Protein AF-A0A535G0C3-F1 (afdb_monomer_lite)

pLDDT: mean 87.8, std 16.43, range [25.47, 98.94]

Foldseek 3Di:
DDPPLDDVVQQCPQPPRNPFDKDWDWDDDDPFWGWIWIDTPNFIKIKTFGDPCNVLQVFDLVQLVVLQCLLVVLVAAFAWRDQDPPRSITMGGDQPFAQQDPVNCLDLVSLVQVVVSLVSQQPRDATPAAADVLVSLVSNVVSCVVVVHDDDPCVVVVNVVSVVVVVVDDDDFWGWAQLAPDSRQWGCSVPGTHGDDSRRIHGYDSLNSLQRHDDPDDDPDPPVSNVSSVVSVVSVPVPDDDDDDDDCVVVVVPPPPPVPDDQAAQEEEEAQFLQSLLLLLQLLVVPGQRAEYEAQADRNFAQLQQFPFWADQQDPDDVSSVLLVLLLVCLVCLCVLQVFNQADFLLWEKEWDLDPLVVVVVVVSCVVCPVVPQDKDKAALVVVCVLAVLFDSHSTGTIIIGSSTAGGRSRSSSVSSNSSSVVSNYHYHHSWAFDAWDADPQFTAWTQTPRGIYGYQAYEQPHACCSQVHQVSVVDGFLKWWWWFKKFFWAFPDDDDPSRGKYDHLVLQKTWDDDPRHIIIGGQALFIDTDQLVHDDPPSTNDFDDDDCVRCVSSLVSVCNTRVSRVRIDTPDMTTHIGIAWLALAWEWADDLGRNYIYTYRNNSNCSSSSNSSSNQRSCCNPVVHGPDPCVVRYSLLADPVSSDNQQSVQSRSQCSSCVSPDDAPPDADDTPPQAAEDPCRVVCVVQQFDFHDGNNYTFRPFHPNQADPDPPPQDDDRSNPPDTSRVVSQVVCQAAAKHKGWPLLWWKKKKFAPCRLVLCCVQWPDRPPDDAQDKDWTFGADPVRHTQFTWIWHRNDPGMIMITGGNSCNSSVLSVSVSSDDPPPRMDMDTCSSVDIDMDMHYPHVCVVCVVVDPDDPDPPD

Structure (mmCIF, N/CA/C/O backbone):
data_AF-A0A535G0C3-F1
#
_entry.id   AF-A0A535G0C3-F1
#
loop_
_atom_site.group_PDB
_atom_site.id
_atom_site.type_symbol
_atom_site.label_atom_id
_atom_site.label_alt_id
_atom_site.label_comp_id
_atom_site.label_asym_id
_atom_site.label_entity_id
_atom_site.label_seq_id
_atom_site.pdbx_PDB_ins_code
_atom_site.Cartn_x
_atom_site.Cartn_y
_atom_site.Cartn_z
_atom_site.occupancy
_atom_site.B_iso_or_equiv
_atom_site.auth_seq_id
_atom_site.auth_comp_id
_atom_site.auth_asym_id
_atom_site.auth_atom_id
_atom_site.pdbx_PDB_model_num
ATOM 1 N N . MET A 1 1 ? 34.537 8.106 -53.128 1.00 31.31 1 MET A N 1
ATOM 2 C CA . MET A 1 1 ? 33.995 7.736 -54.451 1.00 31.31 1 MET A CA 1
ATOM 3 C C . MET A 1 1 ? 32.826 8.680 -54.725 1.00 31.31 1 MET A C 1
ATOM 5 O O . MET A 1 1 ? 31.847 8.607 -53.996 1.00 31.31 1 MET A O 1
ATOM 9 N N . LYS A 1 2 ? 32.976 9.665 -55.626 1.00 33.00 2 LYS A N 1
ATOM 10 C CA . LYS A 1 2 ? 31.872 10.564 -56.015 1.00 33.00 2 LYS A CA 1
ATOM 11 C C . LYS A 1 2 ? 30.849 9.711 -56.765 1.00 33.00 2 LYS A C 1
ATOM 13 O O . LYS A 1 2 ? 31.179 9.197 -57.825 1.00 33.00 2 LYS A O 1
ATOM 18 N N . ALA A 1 3 ? 29.682 9.484 -56.175 1.00 37.72 3 ALA A N 1
ATOM 19 C CA . ALA A 1 3 ? 28.589 8.818 -56.864 1.00 37.72 3 ALA A CA 1
ATOM 20 C C . ALA A 1 3 ? 27.974 9.816 -57.853 1.00 37.72 3 ALA A C 1
ATOM 22 O O . ALA A 1 3 ? 27.516 10.879 -57.430 1.00 37.72 3 ALA A O 1
ATOM 23 N N . ASP A 1 4 ? 27.985 9.480 -59.143 1.00 52.12 4 ASP A N 1
ATOM 24 C CA . ASP A 1 4 ? 27.130 10.105 -60.154 1.00 52.12 4 ASP A CA 1
ATOM 25 C C . ASP A 1 4 ? 25.674 9.884 -59.732 1.00 52.12 4 ASP A C 1
ATOM 27 O O . ASP A 1 4 ? 25.079 8.823 -59.921 1.00 52.12 4 ASP A O 1
ATOM 31 N N . LEU A 1 5 ? 25.136 10.868 -59.016 1.00 56.25 5 LEU A N 1
ATOM 32 C CA . LEU A 1 5 ? 23.878 10.752 -58.286 1.00 56.25 5 LEU A CA 1
ATOM 33 C C . LEU A 1 5 ? 22.657 11.110 -59.133 1.00 56.25 5 LEU A C 1
ATOM 35 O O . LEU A 1 5 ? 21.545 10.984 -58.632 1.00 56.25 5 LEU A O 1
ATOM 39 N N . LEU A 1 6 ? 22.815 11.502 -60.394 1.00 65.62 6 LEU A N 1
ATOM 40 C CA . LEU A 1 6 ? 21.703 11.848 -61.272 1.00 65.62 6 LEU A CA 1
ATOM 41 C C . LEU A 1 6 ? 22.114 11.638 -62.730 1.00 65.62 6 LEU A C 1
ATOM 43 O O . LEU A 1 6 ? 23.136 12.174 -63.149 1.00 65.62 6 LEU A O 1
ATOM 47 N N . ASP A 1 7 ? 21.332 10.873 -63.490 1.00 66.62 7 ASP A N 1
ATOM 48 C CA . ASP A 1 7 ? 21.550 10.733 -64.931 1.00 66.62 7 ASP A CA 1
ATOM 49 C C . ASP A 1 7 ? 21.271 12.084 -65.608 1.00 66.62 7 ASP A C 1
ATOM 51 O O . ASP A 1 7 ? 20.138 12.581 -65.601 1.00 66.62 7 ASP A O 1
ATOM 55 N N . THR A 1 8 ? 22.310 12.714 -66.164 1.00 67.25 8 THR A N 1
ATOM 56 C CA . THR A 1 8 ? 22.202 14.022 -66.825 1.00 67.25 8 THR A CA 1
ATOM 57 C C . THR A 1 8 ? 21.242 13.990 -68.017 1.00 67.25 8 THR A C 1
ATOM 59 O O . THR A 1 8 ? 20.641 15.020 -68.327 1.00 67.25 8 THR A O 1
ATOM 62 N N . ALA A 1 9 ? 20.997 12.812 -68.610 1.00 74.44 9 ALA A N 1
ATOM 63 C CA . ALA A 1 9 ? 20.052 12.633 -69.711 1.00 74.44 9 ALA A CA 1
ATOM 64 C C . ALA A 1 9 ? 18.586 12.920 -69.323 1.00 74.44 9 ALA A C 1
ATOM 66 O O . ALA A 1 9 ? 17.795 13.352 -70.167 1.00 74.44 9 ALA A O 1
ATOM 67 N N . VAL A 1 10 ? 18.204 12.735 -68.051 1.00 82.00 10 VAL A N 1
ATOM 68 C CA . VAL A 1 10 ? 16.851 13.078 -67.564 1.00 82.00 10 VAL A CA 1
ATOM 69 C C . VAL A 1 10 ? 16.687 14.595 -67.476 1.00 82.00 10 VAL A C 1
ATOM 71 O O . VAL A 1 10 ? 15.662 15.138 -67.884 1.00 82.00 10 VAL A O 1
ATOM 74 N N . LEU A 1 11 ? 17.719 15.295 -66.995 1.00 85.69 11 LEU A N 1
ATOM 75 C CA . LEU A 1 11 ? 17.700 16.752 -66.858 1.00 85.69 11 LEU A CA 1
ATOM 76 C C . LEU A 1 11 ? 17.733 17.484 -68.203 1.00 85.69 11 LEU A C 1
ATOM 78 O O . LEU A 1 11 ? 17.170 18.571 -68.312 1.00 85.69 11 LEU A O 1
ATOM 82 N N . ASP A 1 12 ? 18.387 16.918 -69.219 1.00 85.75 12 ASP A N 1
ATOM 83 C CA . ASP A 1 12 ? 18.448 17.502 -70.567 1.00 85.75 12 ASP A CA 1
ATOM 84 C C . ASP A 1 12 ? 17.105 17.439 -71.310 1.00 85.75 12 ASP A C 1
ATOM 86 O O . ASP A 1 12 ? 16.869 18.227 -72.225 1.00 85.75 12 ASP A O 1
ATOM 90 N N . ARG A 1 13 ? 16.198 16.545 -70.893 1.00 87.94 13 ARG A N 1
ATOM 91 C CA . ARG A 1 13 ? 14.840 16.429 -71.450 1.00 87.94 13 ARG A CA 1
ATOM 92 C C . ARG A 1 13 ? 13.830 17.377 -70.807 1.00 87.94 13 ARG A C 1
ATOM 94 O O . ARG A 1 13 ? 12.709 17.484 -71.301 1.00 87.94 13 ARG A O 1
ATOM 101 N N . VAL A 1 14 ? 14.210 18.090 -69.745 1.00 87.94 14 VAL A N 1
ATOM 102 C CA . VAL A 1 14 ? 13.365 19.141 -69.172 1.00 87.94 14 VAL A CA 1
ATOM 103 C C . VAL A 1 14 ? 13.334 20.332 -70.141 1.00 87.94 14 VAL A C 1
ATOM 105 O O . VAL A 1 14 ? 14.399 20.842 -70.509 1.00 87.94 14 VAL A O 1
ATOM 108 N N . PRO A 1 15 ? 12.145 20.799 -70.574 1.00 85.44 15 PRO A N 1
ATOM 109 C CA . PRO A 1 15 ? 12.038 21.886 -71.541 1.00 85.44 15 PRO A CA 1
ATOM 110 C C . PRO A 1 15 ? 12.833 23.127 -71.113 1.00 85.44 15 PRO A C 1
ATOM 112 O O . PRO A 1 15 ? 12.635 23.672 -70.030 1.00 85.44 15 PRO A O 1
ATOM 115 N N . GLY A 1 16 ? 13.747 23.574 -71.978 1.00 83.50 16 GLY A N 1
ATOM 116 C CA . GLY A 1 16 ? 14.564 24.771 -71.760 1.00 83.50 16 GLY A CA 1
ATOM 117 C C . GLY A 1 16 ? 15.815 24.585 -70.891 1.00 83.50 16 GLY A C 1
ATOM 118 O O . GLY A 1 16 ? 16.546 25.556 -70.714 1.00 83.50 16 GLY A O 1
ATOM 119 N N . TRP A 1 17 ? 16.098 23.384 -70.369 1.00 88.44 17 TRP A N 1
ATOM 120 C CA . TRP A 1 17 ? 17.270 23.134 -69.505 1.00 88.44 17 TRP A CA 1
ATOM 121 C C . TRP A 1 17 ? 18.491 22.579 -70.246 1.00 88.44 17 TRP A C 1
ATOM 123 O O . TRP A 1 17 ? 19.600 22.619 -69.708 1.00 88.44 17 TRP A O 1
ATOM 133 N N . ALA A 1 18 ? 18.309 22.078 -71.471 1.00 84.00 18 ALA A N 1
ATOM 134 C CA . ALA A 1 18 ? 19.396 21.554 -72.291 1.00 84.00 18 ALA A CA 1
ATOM 135 C C . ALA A 1 18 ? 20.486 22.620 -72.515 1.00 84.00 18 ALA A C 1
ATOM 137 O O . ALA A 1 18 ? 20.208 23.726 -72.978 1.00 84.00 18 ALA A O 1
ATOM 138 N N . GLY A 1 19 ? 21.734 22.287 -72.173 1.00 77.31 19 GLY A N 1
ATOM 139 C CA . GLY A 1 19 ? 22.887 23.181 -72.334 1.00 77.31 19 GLY A CA 1
ATOM 140 C C . GLY A 1 19 ? 23.028 24.293 -71.282 1.00 77.31 19 GLY A C 1
ATOM 141 O O . GLY A 1 19 ? 23.970 25.077 -71.374 1.00 77.31 19 GLY A O 1
ATOM 142 N N . GLN A 1 20 ? 22.149 24.367 -70.276 1.00 82.75 20 GLN A N 1
ATOM 143 C CA . GLN A 1 20 ? 22.290 25.326 -69.174 1.00 82.75 20 GLN A CA 1
ATOM 144 C C . GLN A 1 20 ? 23.209 24.802 -68.058 1.00 82.75 20 GLN A C 1
ATOM 146 O O . GLN A 1 20 ? 23.291 23.596 -67.806 1.00 82.75 20 GLN A O 1
ATOM 151 N N . VAL A 1 21 ? 23.880 25.719 -67.349 1.00 80.31 21 VAL A N 1
ATOM 152 C CA . VAL A 1 21 ? 24.614 25.395 -66.114 1.00 80.31 21 VAL A CA 1
ATOM 153 C C . VAL A 1 21 ? 23.600 25.109 -65.007 1.00 80.31 21 VAL A C 1
ATOM 155 O O . VAL A 1 21 ? 22.704 25.914 -64.758 1.00 80.31 21 VAL A O 1
ATOM 158 N N . ARG A 1 22 ? 23.735 23.950 -64.354 1.00 86.31 22 ARG A N 1
ATOM 159 C CA . ARG A 1 22 ? 22.788 23.444 -63.351 1.00 86.31 22 ARG A CA 1
ATOM 160 C C . ARG A 1 22 ? 23.544 23.023 -62.098 1.00 86.31 22 ARG A C 1
ATOM 162 O O . ARG A 1 22 ? 24.506 22.263 -62.198 1.00 86.31 22 ARG A O 1
ATOM 169 N N . GLN A 1 23 ? 23.093 23.474 -60.932 1.00 88.31 23 GLN A N 1
ATOM 170 C CA . GLN A 1 23 ? 23.575 22.972 -59.642 1.00 88.31 23 GLN A CA 1
ATOM 171 C C . GLN A 1 23 ? 22.567 21.960 -59.100 1.00 88.31 23 GLN A C 1
ATOM 173 O O . GLN A 1 23 ? 21.382 22.268 -59.002 1.00 88.31 23 GLN A O 1
ATOM 178 N N . VAL A 1 24 ? 23.034 20.754 -58.778 1.00 88.81 24 VAL A N 1
ATOM 179 C CA . VAL A 1 24 ? 22.196 19.638 -58.319 1.00 88.81 24 VAL A CA 1
ATOM 180 C C . VAL A 1 24 ? 22.603 19.254 -56.903 1.00 88.81 24 VAL A C 1
ATOM 182 O O . VAL A 1 24 ? 23.765 18.935 -56.654 1.00 88.81 24 VAL A O 1
ATOM 185 N N . GLU A 1 25 ? 21.637 19.236 -55.991 1.00 89.25 25 GLU A N 1
ATOM 186 C CA . GLU A 1 25 ? 21.816 18.847 -54.593 1.00 89.25 25 GLU A CA 1
ATOM 187 C C . GLU A 1 25 ? 20.796 17.757 -54.228 1.00 89.25 25 GLU A C 1
ATOM 189 O O . GLU A 1 25 ? 19.609 17.913 -54.523 1.00 89.25 25 GLU A O 1
ATOM 194 N N . PRO A 1 26 ? 21.203 16.642 -53.600 1.00 85.69 26 PRO A N 1
ATOM 195 C CA . PRO A 1 26 ? 20.248 15.647 -53.125 1.00 85.69 26 PRO A CA 1
ATOM 196 C C . PRO A 1 26 ? 19.381 16.223 -51.995 1.00 85.69 26 PRO A C 1
ATOM 198 O O . PRO A 1 26 ? 19.886 16.875 -51.082 1.00 85.69 26 PRO A O 1
ATOM 201 N N . LEU A 1 27 ? 18.078 15.944 -52.038 1.00 83.31 27 LEU A N 1
ATOM 202 C CA . LEU A 1 27 ? 17.138 16.224 -50.953 1.00 83.31 27 LEU A CA 1
ATOM 203 C C . LEU A 1 27 ? 16.851 14.925 -50.189 1.00 83.31 27 LEU A C 1
ATOM 205 O O . LEU A 1 27 ? 16.503 13.907 -50.787 1.00 83.31 27 LEU A O 1
ATOM 209 N N . GLY A 1 28 ? 17.012 14.955 -48.864 1.00 69.56 28 GLY A N 1
ATOM 210 C CA . GLY A 1 28 ? 16.677 13.822 -47.995 1.00 69.56 28 GLY A CA 1
ATOM 211 C C . GLY A 1 28 ? 15.163 13.604 -47.858 1.00 69.56 28 GLY A C 1
ATOM 212 O O . GLY A 1 28 ? 14.375 14.483 -48.194 1.00 69.56 28 GLY A O 1
ATOM 213 N N . GLY A 1 29 ? 14.759 12.443 -47.327 1.00 62.22 29 GLY A N 1
ATOM 214 C CA . GLY A 1 29 ? 13.376 12.202 -46.879 1.00 62.22 29 GLY A CA 1
ATOM 215 C C . GLY A 1 29 ? 12.429 11.478 -47.846 1.00 62.22 29 GLY A C 1
ATOM 216 O O . GLY A 1 29 ? 11.240 11.441 -47.569 1.00 62.22 29 GLY A O 1
ATOM 217 N N . GLY A 1 30 ? 12.910 10.879 -48.943 1.00 61.75 30 GLY A N 1
ATOM 218 C CA . GLY A 1 30 ? 12.083 10.070 -49.856 1.00 61.75 30 GLY A CA 1
ATOM 219 C C . GLY A 1 30 ? 12.338 8.564 -49.718 1.00 61.75 30 GLY A C 1
ATOM 220 O O . GLY A 1 30 ? 13.480 8.128 -49.846 1.00 61.75 30 GLY A O 1
ATOM 221 N N . ILE A 1 31 ? 11.288 7.768 -49.480 1.00 65.50 31 ILE A N 1
ATOM 222 C CA . ILE A 1 31 ? 11.355 6.287 -49.462 1.00 65.50 31 ILE A CA 1
ATOM 223 C C . ILE A 1 31 ? 11.148 5.716 -50.877 1.00 65.50 31 ILE A C 1
ATOM 225 O O . ILE A 1 31 ? 11.743 4.706 -51.250 1.00 65.50 31 ILE A O 1
ATOM 229 N N . THR A 1 32 ? 10.315 6.384 -51.673 1.00 71.50 32 THR A N 1
ATOM 230 C CA . THR A 1 32 ? 9.795 5.934 -52.976 1.00 71.50 32 THR A CA 1
ATOM 231 C C . THR A 1 32 ? 10.425 6.655 -54.169 1.00 71.50 32 THR A C 1
ATOM 233 O O . THR A 1 32 ? 10.327 6.185 -55.306 1.00 71.50 32 THR A O 1
ATOM 236 N N . ASN A 1 33 ? 11.116 7.769 -53.912 1.00 80.94 33 ASN A N 1
ATOM 237 C CA . ASN A 1 33 ? 11.751 8.620 -54.911 1.00 80.94 33 ASN A CA 1
ATOM 238 C C . ASN A 1 33 ? 13.144 9.063 -54.461 1.00 80.94 33 ASN A C 1
ATOM 240 O O . ASN A 1 33 ? 13.395 9.308 -53.280 1.00 80.94 33 ASN A O 1
ATOM 244 N N . ARG A 1 34 ? 14.032 9.250 -55.437 1.00 86.56 34 ARG A N 1
ATOM 245 C CA . ARG A 1 34 ? 15.260 10.029 -55.280 1.00 86.56 34 ARG A CA 1
ATOM 246 C C . ARG A 1 34 ? 14.941 11.475 -55.639 1.00 86.56 34 ARG A C 1
ATOM 248 O O . ARG A 1 34 ? 14.629 11.775 -56.791 1.00 86.56 34 ARG A O 1
ATOM 255 N N . ASN A 1 35 ? 15.011 12.347 -54.642 1.00 88.81 35 ASN A N 1
ATOM 256 C CA . ASN A 1 35 ? 14.635 13.748 -54.771 1.00 88.81 35 ASN A CA 1
ATOM 257 C C . ASN A 1 35 ? 15.887 14.621 -54.898 1.00 88.81 35 ASN A C 1
ATOM 259 O O . ASN A 1 35 ? 16.848 14.460 -54.145 1.00 88.81 35 ASN A O 1
ATOM 263 N N . PHE A 1 36 ? 15.863 15.572 -55.827 1.00 90.19 36 PHE A N 1
ATOM 264 C CA . PHE A 1 36 ? 16.967 16.496 -56.073 1.00 90.19 36 PHE A CA 1
ATOM 265 C C . PHE A 1 36 ? 16.456 17.926 -56.128 1.00 90.19 36 PHE A C 1
ATOM 267 O O . PHE A 1 36 ? 15.466 18.217 -56.796 1.00 90.19 36 PHE A O 1
ATOM 274 N N . ARG A 1 37 ? 17.166 18.831 -55.465 1.00 91.81 37 ARG A N 1
ATOM 275 C CA . ARG A 1 37 ? 17.048 20.267 -55.673 1.00 91.81 37 ARG A CA 1
ATOM 276 C C . ARG A 1 37 ? 17.938 20.636 -56.852 1.00 91.81 37 ARG A C 1
ATOM 278 O O . ARG A 1 37 ? 19.134 20.353 -56.829 1.00 91.81 37 ARG A O 1
ATOM 285 N N . VAL A 1 38 ? 17.358 21.250 -57.875 1.00 92.19 38 VAL A N 1
ATOM 286 C CA . VAL A 1 38 ? 18.080 21.663 -59.081 1.00 92.19 38 VAL A CA 1
ATOM 287 C C . VAL A 1 38 ? 17.919 23.163 -59.272 1.00 92.19 38 VAL A C 1
ATOM 289 O O . VAL A 1 38 ? 16.801 23.658 -59.402 1.00 92.19 38 VAL A O 1
ATOM 292 N N . THR A 1 39 ? 19.036 23.882 -59.288 1.00 91.38 39 THR A N 1
ATOM 293 C CA . THR A 1 39 ? 19.078 25.323 -59.554 1.00 91.38 39 THR A CA 1
ATOM 294 C C . THR A 1 39 ? 19.494 25.553 -61.001 1.00 91.38 39 THR A C 1
ATOM 296 O O . THR A 1 39 ? 20.537 25.050 -61.431 1.00 91.38 39 THR A O 1
ATOM 299 N N . VAL A 1 40 ? 18.677 26.304 -61.743 1.00 90.12 40 VAL A N 1
ATOM 300 C CA . VAL A 1 40 ? 18.895 26.659 -63.152 1.00 90.12 40 VAL A CA 1
ATOM 301 C C . VAL A 1 40 ? 18.701 28.169 -63.299 1.00 90.12 40 VAL A C 1
ATOM 303 O O . VAL A 1 40 ? 17.587 28.674 -63.134 1.00 90.12 40 VAL A O 1
ATOM 306 N N . GLY A 1 41 ? 19.792 28.900 -63.551 1.00 87.94 41 GLY A N 1
ATOM 307 C CA . GLY A 1 41 ? 19.804 30.362 -63.414 1.00 87.94 41 GLY A CA 1
ATOM 308 C C . GLY A 1 41 ? 19.418 30.787 -61.990 1.00 87.94 41 GLY A C 1
ATOM 309 O O . GLY A 1 41 ? 19.928 30.223 -61.025 1.00 87.94 41 GLY A O 1
ATOM 310 N N . ASP A 1 42 ? 18.470 31.720 -61.865 1.00 86.19 42 ASP A N 1
ATOM 311 C CA . ASP A 1 42 ? 17.945 32.201 -60.573 1.00 86.19 42 ASP A CA 1
ATOM 312 C C . ASP A 1 42 ? 16.733 31.394 -60.057 1.00 86.19 42 ASP A C 1
ATOM 314 O O . ASP A 1 42 ? 16.127 31.736 -59.041 1.00 86.19 42 ASP A O 1
ATOM 318 N N . SER A 1 43 ? 16.330 30.333 -60.765 1.00 91.31 43 SER A N 1
ATOM 319 C CA . SER A 1 43 ? 15.165 29.514 -60.410 1.00 91.31 43 SER A CA 1
ATOM 320 C C . SER A 1 43 ? 15.565 28.182 -59.785 1.00 91.31 43 SER A C 1
ATOM 322 O O . SER A 1 43 ? 16.533 27.542 -60.195 1.00 91.31 43 SER A O 1
ATOM 324 N N . ILE A 1 44 ? 14.775 27.743 -58.805 1.00 94.00 44 ILE A N 1
ATOM 325 C CA . ILE A 1 44 ? 14.998 26.505 -58.056 1.00 94.00 44 ILE A CA 1
ATOM 326 C C . ILE A 1 44 ? 13.835 25.548 -58.310 1.00 94.00 44 ILE A C 1
ATOM 328 O O . ILE A 1 44 ? 12.661 25.929 -58.255 1.00 94.00 44 ILE A O 1
ATOM 332 N N . PHE A 1 45 ? 14.174 24.290 -58.552 1.00 94.62 45 PHE A N 1
ATOM 333 C CA . PHE A 1 45 ? 13.247 23.224 -58.893 1.00 94.62 45 PHE A CA 1
ATOM 334 C C . PHE A 1 45 ? 13.500 21.986 -58.034 1.00 94.62 45 PHE A C 1
ATOM 336 O O . PHE A 1 45 ? 14.582 21.809 -57.471 1.00 94.62 45 PHE A O 1
ATOM 343 N N . VAL A 1 46 ? 12.493 21.123 -57.953 1.00 93.56 46 VAL A N 1
ATOM 344 C CA . VAL A 1 46 ? 12.584 19.789 -57.364 1.00 93.56 46 VAL A CA 1
ATOM 345 C C . VAL A 1 46 ? 12.382 18.771 -58.477 1.00 93.56 46 VAL A C 1
ATOM 347 O O . VAL A 1 46 ? 11.372 18.809 -59.178 1.00 93.56 46 VAL A O 1
ATOM 350 N N . VAL A 1 47 ? 13.347 17.871 -58.639 1.00 91.94 47 VAL A N 1
ATOM 351 C CA . VAL A 1 47 ? 13.289 16.738 -59.566 1.00 91.94 47 VAL A CA 1
ATOM 352 C C . VAL A 1 47 ? 13.117 15.470 -58.739 1.00 91.94 47 VAL A C 1
ATOM 354 O O . VAL A 1 47 ? 13.978 15.145 -57.919 1.00 91.94 47 VAL A O 1
ATOM 357 N N . ARG A 1 48 ? 12.000 14.768 -58.937 1.00 91.31 48 ARG A N 1
ATOM 358 C CA . ARG A 1 48 ? 11.668 13.511 -58.254 1.00 91.31 48 ARG A CA 1
ATOM 359 C C . ARG A 1 48 ? 11.768 12.377 -59.262 1.00 91.31 48 ARG A C 1
ATOM 361 O O . ARG A 1 48 ? 11.037 12.374 -60.250 1.00 91.31 48 ARG A O 1
ATOM 368 N N . ILE A 1 49 ? 12.698 11.452 -59.035 1.00 88.06 49 ILE A N 1
ATOM 369 C CA . ILE A 1 49 ? 12.896 10.278 -59.893 1.00 88.06 49 ILE A CA 1
ATOM 370 C C . ILE A 1 49 ? 12.477 9.025 -59.119 1.00 88.06 49 ILE A C 1
ATOM 372 O O . ILE A 1 49 ? 13.019 8.805 -58.029 1.00 88.06 49 ILE A O 1
ATOM 376 N N . PRO A 1 50 ? 11.576 8.190 -59.663 1.00 83.62 50 PRO A N 1
ATOM 377 C CA . PRO A 1 50 ? 11.163 6.945 -59.025 1.00 83.62 50 PRO A CA 1
ATOM 378 C C . PRO A 1 50 ? 12.355 6.049 -58.661 1.00 83.62 50 PRO A C 1
ATOM 380 O O . PRO A 1 50 ? 13.280 5.854 -59.453 1.00 83.62 50 PRO A O 1
ATOM 383 N N . ALA A 1 51 ? 12.350 5.496 -57.446 1.00 73.38 51 ALA A N 1
ATOM 384 C CA . ALA A 1 51 ? 13.296 4.453 -57.057 1.00 73.38 51 ALA A CA 1
ATOM 385 C C . ALA A 1 51 ? 12.862 3.090 -57.634 1.00 73.38 51 ALA A C 1
ATOM 387 O O . ALA A 1 51 ? 11.670 2.840 -57.803 1.00 73.38 51 ALA A O 1
ATOM 388 N N . SER A 1 52 ? 13.807 2.172 -57.870 1.00 62.53 52 SER A N 1
ATOM 389 C CA . SER A 1 52 ? 13.546 0.836 -58.448 1.00 62.53 52 SER A CA 1
ATOM 390 C C . SER A 1 52 ? 12.623 -0.068 -57.613 1.00 62.53 52 SER A C 1
ATOM 392 O O . SER A 1 52 ? 12.227 -1.135 -58.069 1.00 62.53 52 SER A O 1
ATOM 394 N N . THR A 1 53 ? 12.281 0.337 -56.390 1.00 58.25 53 THR A N 1
ATOM 395 C CA . THR A 1 53 ? 11.372 -0.359 -55.468 1.00 58.25 53 THR A CA 1
ATOM 396 C C . THR A 1 53 ? 9.937 0.185 -55.484 1.00 58.25 53 THR A C 1
ATOM 398 O O . THR A 1 53 ? 9.067 -0.417 -54.857 1.00 58.25 53 THR A O 1
ATOM 401 N N . GLY A 1 54 ? 9.668 1.299 -56.181 1.00 54.84 54 GLY A N 1
ATOM 402 C CA . GLY A 1 54 ? 8.369 1.988 -56.171 1.00 54.84 54 GLY A CA 1
ATOM 403 C C . GLY A 1 54 ? 7.211 1.184 -56.775 1.00 54.84 54 GLY A C 1
ATOM 404 O O . GLY A 1 54 ? 6.086 1.282 -56.289 1.00 54.84 54 GLY A O 1
ATOM 405 N N . ASP A 1 55 ? 7.487 0.322 -57.756 1.00 60.75 55 ASP A N 1
ATOM 406 C CA . ASP A 1 55 ? 6.464 -0.494 -58.433 1.00 60.75 55 ASP A CA 1
ATOM 407 C C . ASP A 1 55 ? 5.775 -1.489 -57.481 1.00 60.75 55 ASP A C 1
ATOM 409 O O . ASP A 1 55 ? 4.604 -1.829 -57.650 1.00 60.75 55 ASP A O 1
ATOM 413 N N . LEU A 1 56 ? 6.474 -1.915 -56.421 1.00 60.66 56 LEU A N 1
ATOM 414 C CA . LEU A 1 56 ? 5.935 -2.813 -55.392 1.00 60.66 56 LEU A C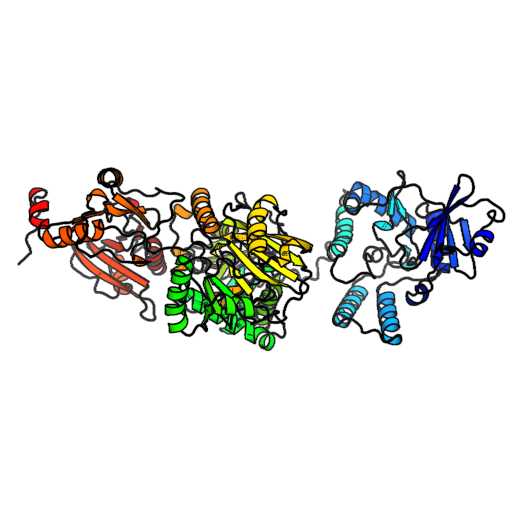A 1
ATOM 415 C C . LEU A 1 56 ? 4.903 -2.129 -54.480 1.00 60.66 56 LEU A C 1
ATOM 417 O O . LEU A 1 56 ? 4.183 -2.815 -53.753 1.00 60.66 56 LEU A O 1
ATOM 421 N N . LEU A 1 57 ? 4.825 -0.794 -54.525 1.00 66.19 57 LEU A N 1
ATOM 422 C CA . LEU A 1 57 ? 3.923 0.033 -53.722 1.00 66.19 57 LEU A CA 1
ATOM 423 C C . LEU A 1 57 ? 2.693 0.513 -54.513 1.00 66.19 57 LEU A C 1
ATOM 425 O O . LEU A 1 57 ? 1.874 1.259 -53.983 1.00 66.19 57 LEU A O 1
ATOM 429 N N . GLY A 1 58 ? 2.523 0.060 -55.762 1.00 69.75 58 GLY A N 1
ATOM 430 C CA . GLY A 1 58 ? 1.323 0.339 -56.558 1.00 69.75 58 GLY A CA 1
ATOM 431 C C . GLY A 1 58 ? 1.126 1.820 -56.896 1.00 69.75 58 GLY A C 1
ATOM 432 O O . GLY A 1 58 ? -0.011 2.261 -57.048 1.00 69.75 58 GLY A O 1
ATOM 433 N N . ILE A 1 59 ? 2.218 2.583 -56.975 1.00 81.50 59 ILE A N 1
ATOM 434 C CA . ILE A 1 59 ? 2.201 4.013 -57.288 1.00 81.50 59 ILE A CA 1
ATOM 435 C C . ILE A 1 59 ? 2.138 4.207 -58.806 1.00 81.50 59 ILE A C 1
ATOM 437 O O . ILE A 1 59 ? 3.023 3.751 -59.530 1.00 81.50 59 ILE A O 1
ATOM 441 N N . ASP A 1 60 ?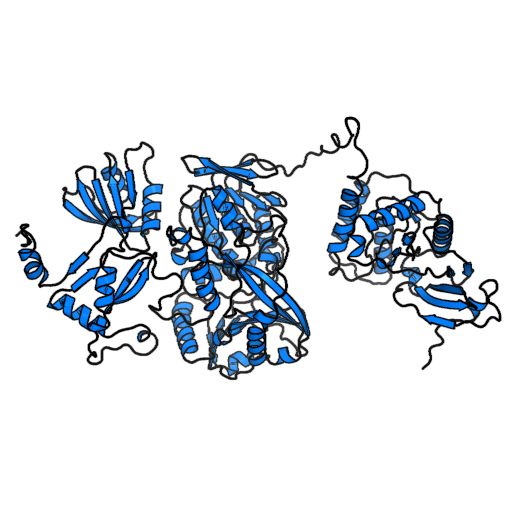 1.127 4.934 -59.284 1.00 86.38 60 ASP A N 1
ATOM 442 C CA . ASP A 1 60 ? 1.006 5.324 -60.690 1.00 86.38 60 ASP A CA 1
ATOM 443 C C . ASP A 1 60 ? 1.533 6.753 -60.896 1.00 86.38 60 ASP A C 1
ATOM 445 O O . ASP A 1 60 ? 0.916 7.744 -60.498 1.00 86.38 60 ASP A O 1
ATOM 449 N N . ARG A 1 61 ? 2.690 6.866 -61.556 1.00 88.38 61 ARG A N 1
ATOM 450 C CA . ARG A 1 61 ? 3.359 8.155 -61.796 1.00 88.38 61 ARG A CA 1
ATOM 451 C C . ARG A 1 61 ? 2.593 9.067 -62.760 1.00 88.38 61 ARG A C 1
ATOM 453 O O . ARG A 1 61 ? 2.780 10.283 -62.713 1.00 88.38 61 ARG A O 1
ATOM 460 N N . ARG A 1 62 ? 1.706 8.526 -63.604 1.00 88.50 62 ARG A N 1
ATOM 461 C CA . ARG A 1 62 ? 0.825 9.343 -64.455 1.00 88.50 62 ARG A CA 1
ATOM 462 C C . ARG A 1 62 ? -0.295 9.973 -63.634 1.00 88.50 62 ARG A C 1
ATOM 464 O O . ARG A 1 62 ? -0.567 11.158 -63.813 1.00 88.50 62 ARG A O 1
ATOM 471 N N . VAL A 1 63 ? -0.863 9.233 -62.682 1.00 90.12 63 VAL A N 1
ATOM 472 C CA . VAL A 1 63 ? -1.859 9.760 -61.731 1.00 90.12 63 VAL A CA 1
ATOM 473 C C . VAL A 1 63 ? -1.233 10.810 -60.814 1.00 90.12 63 VAL A C 1
ATOM 475 O O . VAL A 1 63 ? -1.815 11.874 -60.615 1.00 90.12 63 VAL A O 1
ATOM 478 N N . GLU A 1 64 ? -0.018 10.565 -60.315 1.00 91.94 64 GLU A N 1
ATOM 479 C CA . GLU A 1 64 ? 0.735 11.554 -59.534 1.00 91.94 64 GLU A CA 1
ATOM 480 C C . GLU A 1 64 ? 0.940 12.857 -60.323 1.00 91.94 64 GLU A C 1
ATOM 482 O O . GLU A 1 64 ? 0.770 13.954 -59.781 1.00 91.94 64 GLU A O 1
ATOM 487 N N . HIS A 1 65 ? 1.277 12.756 -61.611 1.00 93.69 65 HIS A N 1
ATOM 488 C CA . HIS A 1 65 ? 1.430 13.907 -62.494 1.00 93.69 65 HIS A CA 1
ATOM 489 C C . HIS A 1 65 ? 0.103 14.658 -62.714 1.00 93.69 65 HIS A C 1
ATOM 491 O O . HIS A 1 65 ? 0.078 15.887 -62.600 1.00 93.69 65 HIS A O 1
ATOM 497 N N . GLU A 1 66 ? -0.999 13.949 -62.980 1.00 93.75 66 GLU A N 1
ATOM 498 C CA . GLU A 1 66 ? -2.344 14.533 -63.106 1.00 93.75 66 GLU A CA 1
ATOM 499 C C . GLU A 1 66 ? -2.755 15.279 -61.827 1.00 93.75 66 GLU A C 1
ATOM 501 O O . GLU A 1 66 ? -3.108 16.462 -61.879 1.00 93.75 66 GLU A O 1
ATOM 506 N N . ALA A 1 67 ? -2.631 14.622 -60.671 1.00 93.81 67 ALA A N 1
ATOM 507 C CA . ALA A 1 67 ? -2.962 15.195 -59.372 1.00 93.81 67 ALA A CA 1
ATOM 508 C C . ALA A 1 67 ? -2.079 16.403 -59.037 1.00 93.81 67 ALA A C 1
ATOM 510 O O . ALA A 1 67 ? -2.589 17.432 -58.597 1.00 93.81 67 ALA A O 1
ATOM 511 N N . SER A 1 68 ? -0.773 16.326 -59.312 1.00 94.44 68 SER A N 1
ATOM 512 C CA . SER A 1 68 ? 0.162 17.438 -59.098 1.00 94.44 68 SER A CA 1
ATOM 513 C C . SER A 1 68 ? -0.189 18.654 -59.960 1.00 94.44 68 SER A C 1
ATOM 515 O O . SER A 1 68 ? -0.109 19.789 -59.488 1.00 94.44 68 SER A O 1
ATOM 517 N N . ARG A 1 69 ? -0.632 18.448 -61.210 1.00 94.69 69 ARG A N 1
ATOM 518 C CA . ARG A 1 69 ? -1.091 19.539 -62.089 1.00 94.69 69 ARG A CA 1
ATOM 519 C C . ARG A 1 69 ? -2.374 20.182 -61.578 1.00 94.69 69 ARG A C 1
ATOM 521 O O . ARG A 1 69 ? -2.455 21.409 -61.538 1.00 94.69 69 ARG A O 1
ATOM 528 N N . LEU A 1 70 ? -3.356 19.379 -61.169 1.00 94.31 70 LEU A N 1
ATOM 529 C CA . LEU A 1 70 ? -4.603 19.893 -60.597 1.00 94.31 70 LEU A CA 1
ATOM 530 C C . LEU A 1 70 ? -4.349 20.625 -59.276 1.00 94.31 70 LEU A C 1
ATOM 532 O O . LEU A 1 70 ? -4.877 21.716 -59.072 1.00 94.31 70 LEU A O 1
ATOM 536 N N . ALA A 1 71 ? -3.457 20.108 -58.431 1.00 93.75 71 ALA A N 1
ATOM 537 C CA . ALA A 1 71 ? -3.025 20.773 -57.210 1.00 93.75 71 ALA A CA 1
ATOM 538 C C . ALA A 1 71 ? -2.330 22.112 -57.489 1.00 93.75 71 ALA A C 1
ATOM 540 O O . ALA A 1 71 ? -2.584 23.090 -56.779 1.00 93.75 71 ALA A O 1
ATOM 541 N N . ALA A 1 72 ? -1.486 22.184 -58.522 1.00 93.38 72 ALA A N 1
ATOM 542 C CA . ALA A 1 72 ? -0.847 23.425 -58.954 1.00 93.38 72 ALA A CA 1
ATOM 543 C C . ALA A 1 72 ? -1.877 24.478 -59.388 1.00 93.38 72 ALA A C 1
ATOM 545 O O . ALA A 1 72 ? -1.831 25.611 -58.908 1.00 93.38 72 ALA A O 1
ATOM 546 N N . ILE A 1 73 ? -2.845 24.086 -60.226 1.00 91.56 73 ILE A N 1
ATOM 547 C CA . ILE A 1 73 ? -3.953 24.947 -60.682 1.00 91.56 73 ILE A CA 1
ATOM 548 C C . ILE A 1 73 ? -4.811 25.396 -59.497 1.00 91.56 73 ILE A C 1
ATOM 550 O O . ILE A 1 73 ? -5.167 26.569 -59.387 1.00 91.56 73 ILE A O 1
ATOM 554 N N . ALA A 1 74 ? -5.086 24.482 -58.565 1.00 90.50 74 ALA A N 1
ATOM 555 C CA . ALA A 1 74 ? -5.808 24.771 -57.336 1.00 90.50 74 ALA A CA 1
ATOM 556 C C . ALA A 1 74 ? -5.040 25.712 -56.408 1.00 90.50 74 ALA A C 1
ATOM 558 O O . ALA A 1 74 ? -5.619 26.156 -55.421 1.00 90.50 74 ALA A O 1
ATOM 559 N N . GLY A 1 75 ? -3.767 26.014 -56.687 1.00 90.50 75 GLY A N 1
ATOM 560 C CA . GLY A 1 75 ? -2.887 26.832 -55.861 1.00 90.50 75 GLY A CA 1
ATOM 561 C C . GLY A 1 75 ? -2.515 26.171 -54.534 1.00 90.50 75 GLY A C 1
ATOM 562 O O . GLY A 1 75 ? -2.218 26.881 -53.575 1.00 90.50 75 GLY A O 1
ATOM 563 N N . VAL A 1 76 ? -2.520 24.838 -54.483 1.00 92.62 76 VAL A N 1
ATOM 564 C CA . VAL A 1 76 ? -2.177 24.036 -53.298 1.00 92.62 76 VAL A CA 1
ATOM 565 C C . VAL A 1 76 ? -0.893 23.231 -53.515 1.00 92.62 76 VAL A C 1
ATOM 567 O O . VAL A 1 76 ? -0.103 23.095 -52.594 1.00 92.62 76 VAL A O 1
ATOM 570 N N . GLY A 1 77 ? -0.641 22.730 -54.723 1.00 93.12 77 GLY A N 1
ATOM 571 C CA . GLY A 1 77 ? 0.577 21.995 -55.079 1.00 93.12 77 GLY A CA 1
ATOM 572 C C . GLY A 1 77 ? 1.618 22.871 -55.782 1.00 93.12 77 GLY A C 1
ATOM 573 O O . GLY A 1 77 ? 1.271 23.943 -56.287 1.00 93.12 77 GLY A O 1
ATOM 574 N N . PRO A 1 78 ? 2.894 22.451 -55.831 1.00 93.69 78 PRO A N 1
ATOM 575 C CA . PRO A 1 78 ? 3.938 23.157 -56.573 1.00 93.69 78 PRO A CA 1
ATOM 576 C C . PRO A 1 78 ? 3.619 23.213 -58.073 1.00 93.69 78 PRO A C 1
ATOM 578 O O . PRO A 1 78 ? 2.986 22.310 -58.610 1.00 93.69 78 PRO A O 1
ATOM 581 N N . GLU A 1 79 ? 4.075 24.260 -58.764 1.00 94.25 79 GLU A N 1
ATOM 582 C CA . GLU A 1 79 ? 3.930 24.349 -60.223 1.00 94.25 79 GLU A CA 1
ATOM 583 C C . GLU A 1 79 ? 4.654 23.175 -60.894 1.00 94.25 79 GLU A C 1
ATOM 585 O O . GLU A 1 79 ? 5.843 22.965 -60.650 1.00 94.25 79 GLU A O 1
ATOM 590 N N . VAL A 1 80 ? 3.952 22.421 -61.738 1.00 95.31 80 VAL A N 1
ATOM 591 C CA . VAL A 1 80 ? 4.538 21.319 -62.508 1.00 95.31 80 VAL A CA 1
ATOM 592 C C . VAL A 1 80 ? 5.196 21.882 -63.765 1.00 95.31 80 VAL A C 1
ATOM 594 O O . VAL A 1 80 ? 4.528 22.491 -64.594 1.00 95.31 80 VAL A O 1
ATOM 597 N N . ILE A 1 81 ? 6.502 21.662 -63.904 1.00 94.44 81 ILE A N 1
ATOM 598 C CA . ILE A 1 81 ? 7.319 22.154 -65.021 1.00 94.44 81 ILE A CA 1
ATOM 599 C C . ILE A 1 81 ? 7.405 21.112 -66.132 1.00 94.44 81 ILE A C 1
ATOM 601 O O . ILE A 1 81 ? 7.288 21.445 -67.309 1.00 94.44 81 ILE A O 1
ATOM 605 N N . ALA A 1 82 ? 7.621 19.849 -65.762 1.00 92.81 82 ALA A N 1
ATOM 606 C CA . ALA A 1 82 ? 7.743 18.754 -66.712 1.00 92.81 82 ALA A CA 1
ATOM 607 C C . ALA A 1 82 ? 7.440 17.401 -66.062 1.00 92.81 82 ALA A C 1
ATOM 609 O O . ALA A 1 82 ? 7.631 17.214 -64.860 1.00 92.81 82 ALA A O 1
ATOM 610 N N . PHE A 1 83 ? 7.034 16.449 -66.896 1.00 93.44 83 PHE A N 1
ATOM 611 C CA . PHE A 1 83 ? 6.969 15.028 -66.575 1.00 93.44 83 PHE A CA 1
ATOM 612 C C . PHE A 1 83 ? 7.684 14.266 -67.694 1.00 93.44 83 PHE A C 1
ATOM 614 O O . PHE A 1 83 ? 7.312 14.406 -68.860 1.00 93.44 83 PHE A O 1
ATOM 621 N N . ILE A 1 84 ? 8.754 13.543 -67.360 1.00 91.00 84 ILE A N 1
ATOM 622 C CA . ILE A 1 84 ? 9.661 12.932 -68.341 1.00 91.00 84 ILE A CA 1
ATOM 623 C C . ILE A 1 84 ? 9.388 11.428 -68.437 1.00 91.00 84 ILE A C 1
ATOM 625 O O . ILE A 1 84 ? 9.616 10.685 -67.481 1.00 91.00 84 ILE A O 1
ATOM 629 N N . GLU A 1 85 ? 8.924 10.979 -69.605 1.00 84.62 85 GLU A N 1
ATOM 630 C CA . GLU A 1 85 ? 8.795 9.555 -69.943 1.00 84.62 85 GLU A CA 1
ATOM 631 C C . GLU A 1 85 ? 10.074 9.038 -70.650 1.00 84.62 85 GLU A C 1
ATOM 633 O O . GLU A 1 85 ? 10.696 9.796 -71.408 1.00 84.62 85 GLU A O 1
ATOM 638 N N . PRO A 1 86 ? 10.480 7.762 -70.456 1.00 78.56 86 PRO A N 1
ATOM 639 C CA . PRO A 1 86 ? 9.797 6.696 -69.705 1.00 78.56 86 PRO A CA 1
ATOM 640 C C . PRO A 1 86 ? 10.105 6.635 -68.195 1.00 78.56 86 PRO A C 1
ATOM 642 O O . PRO A 1 86 ? 9.556 5.782 -67.509 1.00 78.56 86 PRO A O 1
ATOM 645 N N . GLU A 1 87 ? 10.965 7.500 -67.655 1.00 83.69 87 GLU A N 1
ATOM 646 C CA . GLU A 1 87 ? 11.463 7.385 -66.273 1.00 83.69 87 GLU A CA 1
ATOM 647 C C . GLU A 1 87 ? 10.430 7.765 -65.207 1.00 83.69 87 GLU A C 1
ATOM 649 O O . GLU A 1 87 ? 10.670 7.537 -64.025 1.00 83.69 87 GLU A O 1
ATOM 654 N N . GLY A 1 88 ? 9.305 8.368 -65.598 1.00 86.12 88 GLY A N 1
ATOM 655 C CA . GLY A 1 88 ? 8.280 8.840 -64.667 1.00 86.12 88 GLY A CA 1
ATOM 656 C C . GLY A 1 88 ? 8.773 9.978 -63.772 1.00 86.12 88 GLY A C 1
ATOM 657 O O . GLY A 1 88 ? 8.259 10.157 -62.670 1.00 86.12 88 GLY A O 1
ATOM 658 N N . ALA A 1 89 ? 9.793 10.721 -64.216 1.00 90.38 89 ALA A N 1
ATOM 659 C CA . ALA A 1 89 ? 10.404 11.777 -63.421 1.00 90.38 89 ALA A CA 1
ATOM 660 C C . ALA A 1 89 ? 9.526 13.035 -63.425 1.00 90.38 89 ALA A C 1
ATOM 662 O O . ALA A 1 89 ? 9.220 13.584 -64.488 1.00 90.38 89 ALA A O 1
ATOM 663 N N . LEU A 1 90 ? 9.157 13.511 -62.235 1.00 93.62 90 LEU A N 1
ATOM 664 C CA . LEU A 1 90 ? 8.332 14.701 -62.047 1.00 93.62 90 LEU A CA 1
ATOM 665 C C . LEU A 1 90 ? 9.207 15.894 -61.653 1.00 93.62 90 LEU A C 1
ATOM 667 O O . LEU A 1 90 ? 9.964 15.835 -60.680 1.00 93.62 90 LEU A O 1
ATOM 671 N N . VAL A 1 91 ? 9.085 16.990 -62.401 1.00 93.88 91 VAL A N 1
ATOM 672 C CA . VAL A 1 91 ? 9.812 18.239 -62.156 1.00 93.88 91 VAL A CA 1
ATOM 673 C C . VAL A 1 91 ? 8.829 19.319 -61.742 1.00 93.88 91 VAL A C 1
ATOM 675 O O . VAL A 1 91 ? 7.937 19.685 -62.510 1.00 93.88 91 VAL A O 1
ATOM 678 N N . THR A 1 92 ? 9.009 19.865 -60.543 1.00 95.81 92 THR A N 1
ATOM 679 C CA . THR A 1 92 ? 8.156 20.928 -60.005 1.00 95.81 92 THR A CA 1
ATOM 680 C C . THR A 1 92 ? 8.978 22.132 -59.558 1.00 95.81 92 THR A C 1
ATOM 682 O O . THR A 1 92 ? 10.154 22.007 -59.214 1.00 95.81 92 THR A O 1
ATOM 685 N N . ARG A 1 93 ? 8.376 23.321 -59.518 1.00 94.62 93 ARG A N 1
ATOM 686 C CA . ARG A 1 93 ? 9.011 24.495 -58.908 1.00 94.62 93 ARG A CA 1
ATOM 687 C C . ARG A 1 93 ? 9.224 24.253 -57.413 1.00 94.62 93 ARG A C 1
ATOM 689 O O . ARG A 1 93 ? 8.352 23.702 -56.740 1.00 94.62 93 ARG A O 1
ATOM 696 N N . PHE A 1 94 ? 10.379 24.664 -56.896 1.00 93.06 94 PHE A N 1
ATOM 697 C CA . PHE A 1 94 ? 10.658 24.605 -55.466 1.00 93.06 94 PHE A CA 1
ATOM 698 C C . PHE A 1 94 ? 9.753 25.585 -54.713 1.00 93.06 94 PHE A C 1
ATOM 700 O O . PHE A 1 94 ? 9.633 26.749 -55.096 1.00 93.06 94 PHE A O 1
ATOM 707 N N . ILE A 1 95 ? 9.123 25.117 -53.638 1.00 91.62 95 ILE A N 1
ATOM 708 C CA . ILE A 1 95 ? 8.332 25.966 -52.747 1.00 91.62 95 ILE A CA 1
ATOM 709 C C . ILE A 1 95 ? 9.265 26.492 -51.659 1.00 91.62 95 ILE A C 1
ATOM 711 O O . ILE A 1 95 ? 9.796 25.718 -50.865 1.00 91.62 95 ILE A O 1
ATOM 715 N N . ALA A 1 96 ? 9.457 27.809 -51.617 1.00 87.75 96 ALA A N 1
ATOM 716 C CA . ALA A 1 96 ? 10.150 28.461 -50.515 1.00 87.75 96 ALA A CA 1
ATOM 717 C C . ALA A 1 96 ? 9.188 28.587 -49.326 1.00 87.75 96 ALA A C 1
ATOM 719 O O . ALA A 1 96 ? 8.237 29.360 -49.376 1.00 87.75 96 ALA A O 1
ATOM 720 N N . GLY A 1 97 ? 9.421 27.807 -48.276 1.00 87.38 97 GLY A N 1
ATOM 721 C CA . GLY A 1 97 ? 8.585 27.793 -47.081 1.00 87.38 97 GLY A CA 1
ATOM 722 C C . GLY A 1 97 ? 9.170 26.898 -45.996 1.00 87.38 97 GLY A C 1
ATOM 723 O O . GLY A 1 97 ? 10.224 26.287 -46.185 1.00 87.38 97 GLY A O 1
ATOM 724 N N . GLN A 1 98 ? 8.493 26.837 -44.854 1.00 88.25 98 GLN A N 1
ATOM 725 C CA . GLN A 1 98 ? 8.879 25.990 -43.727 1.00 88.25 98 GLN A CA 1
ATOM 726 C C . GLN A 1 98 ? 7.958 24.766 -43.653 1.00 88.25 98 GLN A C 1
ATOM 728 O O . GLN A 1 98 ? 6.739 24.930 -43.746 1.00 88.25 98 GLN A O 1
ATOM 733 N N . PRO A 1 99 ? 8.491 23.544 -43.472 1.00 87.88 99 PRO A N 1
ATOM 734 C CA . PRO A 1 99 ? 7.661 22.383 -43.175 1.00 87.88 99 PRO A CA 1
ATOM 735 C C . PRO A 1 99 ? 6.814 22.622 -41.918 1.00 87.88 99 PRO A C 1
ATOM 737 O O . PRO A 1 99 ? 7.302 23.182 -40.931 1.00 87.88 99 PRO A O 1
ATOM 740 N N . VAL A 1 100 ? 5.555 22.186 -41.925 1.00 85.38 100 VAL A N 1
ATOM 741 C CA . VAL A 1 100 ? 4.686 22.311 -40.748 1.00 85.38 100 VAL A CA 1
ATOM 742 C C . VAL A 1 100 ? 5.147 21.331 -39.667 1.00 85.38 100 VAL A C 1
ATOM 744 O O . VAL A 1 100 ? 5.171 20.113 -39.855 1.00 85.38 100 VAL A O 1
ATOM 747 N N . THR A 1 101 ? 5.514 21.865 -38.502 1.00 82.44 101 THR A N 1
ATOM 748 C CA . THR A 1 101 ? 6.021 21.057 -37.387 1.00 82.44 101 THR A CA 1
ATOM 749 C C . THR A 1 101 ? 4.913 20.261 -36.695 1.00 82.44 101 THR A C 1
ATOM 751 O O . THR A 1 101 ? 3.734 20.623 -36.724 1.00 82.44 101 THR A O 1
ATOM 754 N N . ASP A 1 102 ? 5.312 19.201 -35.988 1.00 73.19 102 ASP A N 1
ATOM 755 C CA . ASP A 1 102 ? 4.415 18.388 -35.158 1.00 73.19 102 ASP A CA 1
ATOM 756 C C . ASP A 1 102 ? 3.662 19.197 -34.101 1.00 73.19 102 ASP A C 1
ATOM 758 O O . ASP A 1 102 ? 2.571 18.792 -33.714 1.00 73.19 102 ASP A O 1
ATOM 762 N N . ALA A 1 103 ? 4.234 20.298 -33.608 1.00 71.81 103 ALA A N 1
ATOM 763 C CA . ALA A 1 103 ? 3.584 21.187 -32.649 1.00 71.81 103 ALA A CA 1
ATOM 764 C C . ALA A 1 103 ? 2.603 22.139 -33.350 1.00 71.81 103 ALA A C 1
ATOM 766 O O . ALA A 1 103 ? 1.456 22.255 -32.918 1.00 71.81 103 ALA A O 1
ATOM 767 N N . ALA A 1 104 ? 3.028 22.741 -34.469 1.00 75.56 104 ALA A N 1
ATOM 768 C CA . ALA A 1 104 ? 2.244 23.726 -35.210 1.00 75.56 104 ALA A CA 1
ATOM 769 C C . ALA A 1 104 ? 0.944 23.138 -35.771 1.00 75.56 104 ALA A C 1
ATOM 771 O O . ALA A 1 104 ? -0.079 23.810 -35.775 1.00 75.56 104 ALA A O 1
ATOM 772 N N . VAL A 1 105 ? 0.932 21.864 -36.182 1.00 75.69 105 VAL A N 1
ATOM 773 C CA . VAL A 1 105 ? -0.298 21.208 -36.663 1.00 75.69 105 VAL A CA 1
ATOM 774 C C . VAL A 1 105 ? -1.382 21.076 -35.576 1.00 75.69 105 VAL A C 1
ATOM 776 O O . VAL A 1 105 ? -2.524 20.795 -35.911 1.00 75.69 105 VAL A O 1
ATOM 779 N N . HIS A 1 106 ? -1.079 21.285 -34.285 1.00 70.31 106 HIS A N 1
ATOM 780 C CA . HIS A 1 106 ? -2.101 21.327 -33.217 1.00 70.31 106 HIS A CA 1
ATOM 781 C C . HIS A 1 106 ? -2.627 22.734 -32.939 1.00 70.31 106 HIS A C 1
ATOM 783 O O . HIS A 1 106 ? -3.568 22.887 -32.159 1.00 70.31 106 HIS A O 1
ATOM 789 N N . GLU A 1 107 ? -2.044 23.763 -33.553 1.00 75.31 107 GLU A N 1
ATOM 790 C CA . GLU A 1 107 ? -2.502 25.136 -33.397 1.00 75.31 107 GLU A CA 1
ATOM 791 C C . GLU A 1 107 ? -3.771 25.361 -34.237 1.00 75.31 107 GLU A C 1
ATOM 793 O O . GLU A 1 107 ? -3.758 25.108 -35.447 1.00 75.31 107 GLU A O 1
ATOM 798 N N . PRO A 1 108 ? -4.870 25.876 -33.651 1.00 74.88 108 PRO A N 1
ATOM 799 C CA . PRO A 1 108 ? -6.127 26.077 -34.376 1.00 74.88 108 PRO A CA 1
ATOM 800 C C . PRO A 1 108 ? -5.972 26.891 -35.669 1.00 74.88 108 PRO A C 1
ATOM 802 O O . PRO A 1 108 ? -6.546 26.540 -36.696 1.00 74.88 108 PRO A O 1
ATOM 805 N N . ALA A 1 109 ? -5.128 27.927 -35.647 1.00 80.50 109 ALA A N 1
ATOM 806 C CA . ALA A 1 109 ? -4.867 28.770 -36.812 1.00 80.50 109 ALA A CA 1
ATOM 807 C C . ALA A 1 109 ? -4.177 28.009 -37.960 1.00 80.50 109 ALA A C 1
ATOM 809 O O . ALA A 1 109 ? -4.493 28.227 -39.130 1.00 80.50 109 ALA A O 1
ATOM 810 N N . MET A 1 110 ? -3.254 27.097 -37.647 1.00 85.44 110 MET A N 1
ATOM 811 C CA . MET A 1 110 ? -2.589 26.261 -38.647 1.00 85.44 110 MET A CA 1
ATOM 812 C C . MET A 1 110 ? -3.560 25.231 -39.234 1.00 85.44 110 MET A C 1
ATOM 814 O O . MET A 1 110 ? -3.604 25.028 -40.448 1.00 85.44 110 MET A O 1
ATOM 818 N N . LEU A 1 111 ? -4.398 24.630 -38.388 1.00 80.56 111 LEU A N 1
ATOM 819 C CA . LEU A 1 111 ? -5.424 23.676 -38.809 1.00 80.56 111 LEU A CA 1
ATOM 820 C C . LEU A 1 111 ? -6.439 24.283 -39.769 1.00 80.56 111 LEU A C 1
ATOM 822 O O . LEU A 1 111 ? -6.793 23.644 -40.760 1.00 80.56 111 LEU A O 1
ATOM 826 N N . ASP A 1 112 ? -6.859 25.522 -39.524 1.00 78.75 112 ASP A N 1
ATOM 827 C CA . ASP A 1 112 ? -7.754 26.234 -40.431 1.00 78.75 112 ASP A CA 1
ATOM 828 C C . ASP A 1 112 ? -7.111 26.444 -41.805 1.00 78.75 112 ASP A C 1
ATOM 830 O O . ASP A 1 112 ? -7.774 26.279 -42.835 1.00 78.75 112 ASP A O 1
ATOM 834 N N . ARG A 1 113 ? -5.810 26.750 -41.847 1.00 87.69 113 ARG A N 1
ATOM 835 C CA . ARG A 1 113 ? -5.068 26.931 -43.103 1.00 87.69 113 ARG A CA 1
ATOM 836 C C . ARG A 1 113 ? -4.888 25.608 -43.856 1.00 87.69 113 ARG A C 1
ATOM 838 O O . ARG A 1 113 ? -5.104 25.577 -45.069 1.00 87.69 113 ARG A O 1
ATOM 845 N N . ILE A 1 114 ? -4.592 24.510 -43.157 1.00 86.31 114 ILE A N 1
ATOM 846 C CA . ILE A 1 114 ? -4.530 23.157 -43.743 1.00 86.31 114 ILE A CA 1
ATOM 847 C C . ILE A 1 114 ? -5.910 22.738 -44.273 1.00 86.31 114 ILE A C 1
ATOM 849 O O . ILE A 1 114 ? -6.030 22.273 -45.406 1.00 86.31 114 ILE A O 1
ATOM 853 N N . ALA A 1 115 ? -6.977 22.957 -43.502 1.00 84.31 115 ALA A N 1
ATOM 854 C CA . ALA A 1 115 ? -8.339 22.633 -43.917 1.00 84.31 115 ALA A CA 1
ATOM 855 C C . ALA A 1 115 ? -8.764 23.419 -45.169 1.00 84.31 115 ALA A C 1
ATOM 857 O O . ALA A 1 115 ? -9.434 22.866 -46.043 1.00 84.31 115 ALA A O 1
ATOM 858 N N . HIS A 1 116 ? -8.352 24.685 -45.296 1.00 85.69 116 HIS A N 1
ATOM 859 C CA . HIS A 1 116 ? -8.576 25.469 -46.513 1.00 85.69 116 HIS A CA 1
ATOM 860 C C . HIS A 1 116 ? -7.847 24.885 -47.728 1.00 85.69 116 HIS A C 1
ATOM 862 O O . HIS A 1 116 ? -8.456 24.770 -48.793 1.00 85.69 116 HIS A O 1
ATOM 868 N N . ALA A 1 117 ? -6.586 24.471 -47.580 1.00 88.25 117 ALA A N 1
ATOM 869 C CA . ALA A 1 117 ? -5.834 23.810 -48.648 1.00 88.25 117 ALA A CA 1
ATOM 870 C C . ALA A 1 117 ? -6.507 22.497 -49.098 1.00 88.25 117 ALA A C 1
ATOM 872 O O . ALA A 1 117 ? -6.700 22.274 -50.294 1.00 88.25 117 ALA A O 1
ATOM 873 N N . LEU A 1 118 ? -6.972 21.677 -48.150 1.00 89.31 118 LEU A N 1
ATOM 874 C CA . LEU A 1 118 ? -7.689 20.432 -48.449 1.00 89.31 118 LEU A CA 1
ATOM 875 C C . LEU A 1 118 ? -9.052 20.674 -49.119 1.00 89.31 118 LEU A C 1
ATOM 877 O O . LEU A 1 118 ? -9.438 19.953 -50.034 1.00 89.31 118 LEU A O 1
ATOM 881 N N . ARG A 1 119 ? -9.793 21.717 -48.728 1.00 86.62 119 ARG A N 1
ATOM 882 C CA . ARG A 1 119 ? -11.053 22.068 -49.412 1.00 86.62 119 ARG A CA 1
ATOM 883 C C . ARG A 1 119 ? -10.826 22.452 -50.870 1.00 86.62 119 ARG A C 1
ATOM 885 O O . ARG A 1 119 ? -11.611 22.040 -51.717 1.00 86.62 119 ARG A O 1
ATOM 892 N N . ARG A 1 120 ? -9.759 23.205 -51.153 1.00 88.81 120 ARG A N 1
ATOM 893 C CA . ARG A 1 120 ? -9.397 23.596 -52.522 1.00 88.81 120 ARG A CA 1
ATOM 894 C C . ARG A 1 120 ? -9.090 22.375 -53.380 1.00 88.81 120 ARG A C 1
ATOM 896 O O . ARG A 1 120 ? -9.569 22.318 -54.507 1.00 88.81 120 ARG A O 1
ATOM 903 N N . ILE A 1 121 ? -8.363 21.384 -52.851 1.00 90.12 121 ILE A N 1
ATOM 904 C CA . ILE A 1 121 ? -8.071 20.177 -53.633 1.00 90.12 121 ILE A CA 1
ATOM 905 C C . ILE A 1 121 ? -9.309 19.301 -53.852 1.00 90.12 121 ILE A C 1
ATOM 907 O O . ILE A 1 121 ? -9.550 18.861 -54.972 1.00 90.12 121 ILE A O 1
ATOM 911 N N . HIS A 1 122 ? -10.179 19.152 -52.851 1.00 89.00 122 HIS A N 1
ATOM 912 C CA . HIS A 1 122 ? -11.429 18.395 -53.005 1.00 89.00 122 HIS A CA 1
ATOM 913 C C . HIS A 1 122 ? -12.393 18.998 -54.051 1.00 89.00 122 HIS A C 1
ATOM 915 O O . HIS A 1 122 ? -13.396 18.375 -54.388 1.00 89.00 122 HIS A O 1
ATOM 921 N N . GLN A 1 123 ? -12.118 20.211 -54.544 1.00 87.81 123 GLN A N 1
ATOM 922 C CA . GLN A 1 123 ? -12.910 20.929 -55.545 1.00 87.81 123 GLN A CA 1
ATOM 923 C C . GLN A 1 123 ? -12.181 21.102 -56.890 1.00 87.81 123 GLN A C 1
ATOM 925 O O . GLN A 1 123 ? -12.736 21.720 -57.795 1.00 87.81 123 GLN A O 1
ATOM 930 N N . CYS A 1 124 ? -10.944 20.611 -57.035 1.00 84.06 124 CYS A N 1
ATOM 931 C CA . CYS A 1 124 ? -10.074 21.014 -58.146 1.00 84.06 124 CYS A CA 1
ATOM 932 C C . CYS A 1 124 ? -10.156 20.157 -59.418 1.00 84.06 124 CYS A C 1
ATOM 934 O O . CYS A 1 124 ? -9.518 20.509 -60.408 1.00 84.06 124 CYS A O 1
ATOM 936 N N . GLY A 1 125 ? -10.951 19.085 -59.422 1.00 84.56 125 GLY A N 1
ATOM 937 C CA . GLY A 1 125 ? -11.180 18.237 -60.594 1.00 84.56 125 GLY A CA 1
ATOM 938 C C . GLY A 1 125 ? -11.093 16.748 -60.278 1.00 84.56 125 GLY A C 1
ATOM 939 O O . GLY A 1 125 ? -11.088 16.350 -59.113 1.00 84.56 125 GLY A O 1
ATOM 940 N N . GLU A 1 126 ? -11.024 15.938 -61.332 1.00 90.31 126 GLU A N 1
ATOM 941 C CA . GLU A 1 126 ? -10.953 14.479 -61.256 1.00 90.31 126 GLU A CA 1
ATOM 942 C C . GLU A 1 126 ? -9.657 13.966 -61.896 1.00 90.31 126 GLU A C 1
ATOM 944 O O . GLU A 1 126 ? -9.152 14.562 -62.849 1.00 90.31 126 GLU A O 1
ATOM 949 N N . VAL A 1 127 ? -9.131 12.856 -61.378 1.00 90.88 127 VAL A N 1
ATOM 950 C CA . VAL A 1 127 ? -7.990 12.125 -61.956 1.00 90.88 127 VAL A CA 1
ATOM 951 C C . VAL A 1 127 ? -8.429 10.737 -62.405 1.00 90.88 127 VAL A C 1
ATOM 953 O O . VAL A 1 127 ? -9.468 10.233 -61.979 1.00 90.88 127 VAL A O 1
ATOM 956 N N . SER A 1 128 ? -7.620 10.106 -63.252 1.00 85.25 128 SER A N 1
ATOM 957 C CA . SER A 1 128 ? -7.950 8.830 -63.898 1.00 85.25 128 SER A CA 1
ATOM 958 C C . SER A 1 128 ? -8.058 7.620 -62.954 1.00 85.25 128 SER A C 1
ATOM 960 O O . SER A 1 128 ? -8.655 6.612 -63.336 1.00 85.25 128 SER A O 1
ATOM 962 N N . ALA A 1 129 ? -7.538 7.705 -61.724 1.00 85.19 129 ALA A N 1
ATOM 963 C CA . ALA A 1 129 ? -7.536 6.599 -60.768 1.00 85.19 129 ALA A CA 1
ATOM 964 C C . ALA A 1 129 ? -8.355 6.870 -59.499 1.00 85.19 129 ALA A C 1
ATOM 966 O O . ALA A 1 129 ? -8.301 7.946 -58.899 1.00 85.19 129 ALA A O 1
ATOM 967 N N . GLY A 1 130 ? -9.074 5.837 -59.053 1.00 85.25 130 GLY A N 1
ATOM 968 C CA . GLY A 1 130 ? -9.702 5.786 -57.736 1.00 85.25 130 GLY A CA 1
ATOM 969 C C . GLY A 1 130 ? -8.721 5.360 -56.646 1.00 85.25 130 GLY A C 1
ATOM 970 O O . GLY A 1 130 ? -7.776 4.617 -56.902 1.00 85.25 130 GLY A O 1
ATOM 971 N N . PHE A 1 131 ? -8.971 5.792 -55.414 1.00 84.50 131 PHE A N 1
ATOM 972 C CA . PHE A 1 131 ? -8.147 5.459 -54.261 1.00 84.50 131 PHE A CA 1
ATOM 973 C C . PHE A 1 131 ? -8.997 4.914 -53.105 1.00 84.50 131 PHE A C 1
ATOM 975 O O . PHE A 1 131 ? -9.929 5.565 -52.633 1.00 84.50 131 PHE A O 1
ATOM 982 N N . SER A 1 132 ? -8.637 3.727 -52.605 1.00 81.25 132 SER A N 1
ATOM 983 C CA . SER A 1 132 ? -9.203 3.141 -51.385 1.00 81.25 132 SER A CA 1
ATOM 984 C C . SER A 1 132 ? -8.079 2.612 -50.495 1.00 81.25 132 SER A C 1
ATOM 986 O O . SER A 1 132 ? -7.359 1.701 -50.914 1.00 81.25 132 SER A O 1
ATOM 988 N N . PRO A 1 133 ? -7.924 3.105 -49.252 1.00 73.25 133 PRO A N 1
ATOM 989 C CA . PRO A 1 133 ? -6.872 2.604 -48.372 1.00 73.25 133 PRO A CA 1
ATOM 990 C C . PRO A 1 133 ? -7.088 1.135 -47.991 1.00 73.25 133 PRO A C 1
ATOM 992 O O . PRO A 1 133 ? -6.110 0.439 -47.737 1.00 73.25 133 PRO A O 1
ATOM 995 N N . PHE A 1 134 ? -8.334 0.645 -47.999 1.00 78.44 134 PHE A N 1
ATOM 996 C CA . PHE A 1 134 ? -8.647 -0.763 -47.744 1.00 78.44 134 PHE A CA 1
ATOM 997 C C . PHE A 1 134 ? -8.076 -1.654 -48.847 1.00 78.44 134 PHE A C 1
ATOM 999 O O . PHE A 1 134 ? -7.347 -2.604 -48.567 1.00 78.44 134 PHE A O 1
ATOM 1006 N N . ARG A 1 135 ? -8.312 -1.276 -50.109 1.00 81.06 135 ARG A N 1
ATOM 1007 C CA . ARG A 1 135 ? -7.791 -2.005 -51.271 1.00 81.06 135 ARG A CA 1
ATOM 1008 C C . ARG A 1 135 ? -6.268 -1.915 -51.368 1.00 81.06 135 ARG A C 1
ATOM 1010 O O . ARG A 1 135 ? -5.639 -2.897 -51.748 1.00 81.06 135 ARG A O 1
ATOM 1017 N N . VAL A 1 136 ? -5.656 -0.794 -50.968 1.00 74.81 136 VAL A N 1
ATOM 1018 C CA . VAL A 1 136 ? -4.185 -0.679 -50.948 1.00 74.81 136 VAL A CA 1
ATOM 1019 C C . VAL A 1 136 ? -3.554 -1.602 -49.900 1.00 74.81 136 VAL A C 1
ATOM 1021 O O . VAL A 1 136 ? -2.563 -2.266 -50.192 1.00 74.81 136 VAL A O 1
ATOM 1024 N N . VAL A 1 137 ? -4.131 -1.705 -48.699 1.00 70.94 137 VAL A N 1
ATOM 1025 C CA . VAL A 1 137 ? -3.627 -2.628 -47.663 1.00 70.94 137 VAL A CA 1
ATOM 1026 C C . VAL A 1 137 ? -3.774 -4.091 -48.097 1.00 70.94 137 VAL A C 1
ATOM 1028 O O . VAL A 1 137 ? -2.858 -4.886 -47.882 1.00 70.94 137 VAL A O 1
ATOM 1031 N N . GLU A 1 138 ? -4.882 -4.444 -48.753 1.00 75.69 138 GLU A N 1
ATOM 1032 C CA . GLU A 1 138 ? -5.072 -5.771 -49.354 1.00 75.69 138 GLU A CA 1
ATOM 1033 C C . GLU A 1 138 ? -4.034 -6.052 -50.450 1.00 75.69 138 GLU A C 1
ATOM 1035 O O . GLU A 1 138 ? -3.424 -7.123 -50.465 1.00 75.69 138 GLU A O 1
ATOM 1040 N N . ALA A 1 139 ? -3.773 -5.077 -51.326 1.00 73.19 139 ALA A N 1
ATOM 1041 C CA . ALA A 1 139 ? -2.762 -5.189 -52.372 1.00 73.19 139 ALA A CA 1
ATOM 1042 C C . ALA A 1 139 ? -1.354 -5.392 -51.789 1.00 73.19 139 ALA A C 1
ATOM 1044 O O . ALA A 1 139 ? -0.628 -6.269 -52.252 1.00 73.19 139 ALA A O 1
ATOM 1045 N N . TYR A 1 140 ? -0.983 -4.664 -50.730 1.00 74.06 140 TYR A N 1
ATOM 1046 C CA . TYR A 1 140 ? 0.304 -4.848 -50.049 1.00 74.06 140 TYR A CA 1
ATOM 1047 C C . TYR A 1 140 ? 0.434 -6.222 -49.400 1.00 74.06 140 TYR A C 1
ATOM 1049 O O . TYR A 1 140 ? 1.487 -6.848 -49.513 1.00 74.06 140 TYR A O 1
ATOM 1057 N N . ALA A 1 141 ? -0.626 -6.728 -48.766 1.00 73.44 141 ALA A N 1
ATOM 1058 C CA . ALA A 1 141 ? -0.615 -8.066 -48.181 1.00 73.44 141 ALA A CA 1
ATOM 1059 C C . ALA A 1 141 ? -0.438 -9.157 -49.254 1.00 73.44 141 ALA A C 1
ATOM 1061 O O . ALA A 1 141 ? 0.343 -10.097 -49.070 1.00 73.44 141 ALA A O 1
ATOM 1062 N N . LEU A 1 142 ? -1.105 -9.004 -50.403 1.00 77.56 142 LEU A N 1
ATOM 1063 C CA . LEU A 1 142 ? -0.959 -9.900 -51.551 1.00 77.56 142 LEU A CA 1
ATOM 1064 C C . LEU A 1 142 ? 0.448 -9.836 -52.158 1.00 77.56 142 LEU A C 1
ATOM 1066 O O . LEU A 1 142 ? 1.048 -10.885 -52.395 1.00 77.56 142 LEU A O 1
ATOM 1070 N N . THR A 1 143 ? 0.991 -8.637 -52.382 1.00 72.75 143 THR A N 1
ATOM 1071 C CA . THR A 1 143 ? 2.355 -8.446 -52.900 1.00 72.75 143 THR A CA 1
ATOM 1072 C C . THR A 1 143 ? 3.384 -9.035 -51.935 1.00 72.75 143 THR A C 1
ATOM 1074 O O . THR A 1 143 ? 4.207 -9.847 -52.351 1.00 72.75 143 THR A O 1
ATOM 1077 N N . ALA A 1 144 ? 3.288 -8.741 -50.635 1.00 74.56 144 ALA A N 1
ATOM 1078 C CA . ALA A 1 144 ? 4.178 -9.306 -49.622 1.00 74.56 144 ALA A CA 1
ATOM 1079 C C . ALA A 1 144 ? 4.146 -10.843 -49.628 1.00 74.56 144 ALA A C 1
ATOM 1081 O O . ALA A 1 144 ? 5.200 -11.475 -49.648 1.00 74.56 144 ALA A O 1
ATOM 1082 N N . THR A 1 145 ? 2.956 -11.446 -49.708 1.00 77.44 145 THR A N 1
ATOM 1083 C CA . THR A 1 145 ? 2.798 -12.910 -49.755 1.00 77.44 145 THR A CA 1
ATOM 1084 C C . THR A 1 145 ? 3.388 -13.512 -51.035 1.00 77.44 145 THR A C 1
ATOM 1086 O O . THR A 1 145 ? 4.094 -14.518 -50.972 1.00 77.44 145 THR A O 1
ATOM 1089 N N . ARG A 1 146 ? 3.164 -12.887 -52.202 1.00 79.62 146 ARG A N 1
ATOM 1090 C CA . ARG A 1 146 ? 3.729 -13.341 -53.491 1.00 79.62 146 ARG A CA 1
ATOM 1091 C C . ARG A 1 146 ? 5.255 -13.314 -53.515 1.00 79.62 146 ARG A C 1
ATOM 1093 O O . ARG A 1 146 ? 5.858 -14.145 -54.185 1.00 79.62 146 ARG A O 1
ATOM 1100 N N . HIS A 1 147 ? 5.866 -12.398 -52.771 1.00 77.31 147 HIS A N 1
ATOM 1101 C CA . HIS A 1 147 ? 7.318 -12.278 -52.648 1.00 77.31 147 HIS A CA 1
ATOM 1102 C C . HIS A 1 147 ? 7.897 -13.033 -51.434 1.00 77.31 147 HIS A C 1
ATOM 1104 O O . HIS A 1 147 ? 9.053 -12.818 -51.076 1.00 77.31 147 HIS A O 1
ATOM 1110 N N . GLY A 1 148 ? 7.127 -13.934 -50.808 1.00 76.62 148 GLY A N 1
ATOM 1111 C CA . GLY A 1 148 ? 7.597 -14.785 -49.705 1.00 76.62 148 GLY A CA 1
ATOM 1112 C C . GLY A 1 148 ? 7.706 -14.082 -48.344 1.00 76.62 148 GLY A C 1
ATOM 1113 O O . GLY A 1 148 ? 8.298 -14.628 -47.415 1.00 76.62 148 GLY A O 1
ATOM 1114 N N . GLY A 1 149 ? 7.143 -12.879 -48.207 1.00 73.44 149 GLY A N 1
ATOM 1115 C CA . GLY A 1 149 ? 7.061 -12.141 -46.951 1.00 73.44 149 GLY A CA 1
ATOM 1116 C C . GLY A 1 149 ? 6.006 -12.722 -46.007 1.00 73.44 149 GLY A C 1
ATOM 1117 O O . GLY A 1 149 ? 4.933 -13.155 -46.428 1.00 73.44 149 GLY A O 1
ATOM 1118 N N . ARG A 1 150 ? 6.296 -12.716 -44.702 1.00 72.44 150 ARG A N 1
ATOM 1119 C CA . ARG A 1 150 ? 5.361 -13.174 -43.666 1.00 72.44 150 ARG A CA 1
ATOM 1120 C C . ARG A 1 150 ? 4.506 -12.009 -43.172 1.00 72.44 150 ARG A C 1
ATOM 1122 O O . ARG A 1 150 ? 5.043 -11.001 -42.718 1.00 72.44 150 ARG A O 1
ATOM 1129 N N . LEU A 1 151 ? 3.183 -12.165 -43.213 1.00 68.88 151 LEU A N 1
ATOM 1130 C CA . LEU A 1 151 ? 2.258 -11.172 -42.666 1.00 68.88 151 LEU A CA 1
ATOM 1131 C C . LEU A 1 151 ? 2.310 -11.162 -41.121 1.00 68.88 151 LEU A C 1
ATOM 1133 O O . LEU A 1 151 ? 2.490 -12.222 -40.510 1.00 68.88 151 LEU A O 1
ATOM 1137 N N . PRO A 1 152 ? 2.148 -9.998 -40.463 1.00 71.31 152 PRO A N 1
ATOM 1138 C CA . PRO A 1 152 ? 2.104 -9.914 -39.003 1.00 71.31 152 PRO A CA 1
ATOM 1139 C C . PRO A 1 152 ? 0.944 -10.721 -38.406 1.00 71.31 152 PRO A C 1
ATOM 1141 O O . PRO A 1 152 ? -0.145 -10.751 -38.974 1.00 71.31 152 PRO A O 1
ATOM 1144 N N . ALA A 1 153 ? 1.121 -11.282 -37.204 1.00 66.06 153 ALA A N 1
ATOM 1145 C CA . ALA A 1 153 ? 0.076 -12.052 -36.511 1.00 66.06 153 ALA A CA 1
ATOM 1146 C C . ALA A 1 153 ? -1.226 -11.256 -36.262 1.00 66.06 153 ALA A C 1
ATOM 1148 O O . ALA A 1 153 ? -2.301 -11.832 -36.144 1.00 66.06 153 ALA A O 1
ATOM 1149 N N . ALA A 1 154 ? -1.145 -9.922 -36.219 1.00 59.06 154 ALA A N 1
ATOM 1150 C CA . ALA A 1 154 ? -2.298 -9.036 -36.062 1.00 59.06 154 ALA A CA 1
ATOM 1151 C C . ALA A 1 154 ? -3.072 -8.759 -37.371 1.00 59.06 154 ALA A C 1
ATOM 1153 O O . ALA A 1 154 ? -4.095 -8.075 -37.325 1.00 59.06 154 ALA A O 1
ATOM 1154 N N . HIS A 1 155 ? -2.600 -9.245 -38.528 1.00 66.69 155 HIS A N 1
ATOM 1155 C CA . HIS A 1 155 ? -3.160 -8.906 -39.840 1.00 66.69 155 HIS A CA 1
ATOM 1156 C C . HIS A 1 155 ? -4.633 -9.310 -39.983 1.00 66.69 155 HIS A C 1
ATOM 1158 O O . HIS A 1 155 ? -5.442 -8.478 -40.383 1.00 66.69 155 HIS A O 1
ATOM 1164 N N . GLU A 1 156 ? -5.011 -10.524 -39.573 1.00 67.62 156 GLU A N 1
ATOM 1165 C CA . GLU A 1 156 ? -6.402 -11.003 -39.672 1.00 67.62 156 GLU A CA 1
ATOM 1166 C C . GLU A 1 156 ? -7.370 -10.139 -38.852 1.00 67.62 156 GLU A C 1
ATOM 1168 O O . GLU A 1 156 ? -8.432 -9.735 -39.329 1.00 67.62 156 GLU A O 1
ATOM 1173 N N . ARG A 1 157 ? -6.971 -9.769 -37.629 1.00 58.69 157 ARG A N 1
ATOM 1174 C CA . ARG A 1 157 ? -7.755 -8.863 -36.781 1.00 58.69 157 ARG A CA 1
ATOM 1175 C C . ARG A 1 157 ? -7.851 -7.467 -37.398 1.00 58.69 157 ARG A C 1
ATOM 1177 O O . ARG A 1 157 ? -8.922 -6.865 -37.377 1.00 58.69 157 ARG A O 1
ATOM 1184 N N . ALA A 1 158 ? -6.753 -6.954 -37.951 1.00 57.00 158 ALA A N 1
ATOM 1185 C CA . ALA A 1 158 ? -6.737 -5.660 -38.626 1.00 57.00 158 ALA A CA 1
ATOM 1186 C C . ALA A 1 158 ? -7.636 -5.656 -39.874 1.00 57.00 158 ALA A C 1
ATOM 1188 O O . ALA A 1 158 ? -8.346 -4.680 -40.101 1.00 57.00 158 ALA A O 1
ATOM 1189 N N . GLN A 1 159 ? -7.675 -6.755 -40.631 1.00 67.19 159 GLN A N 1
ATOM 1190 C CA . GLN A 1 159 ? -8.531 -6.918 -41.805 1.00 67.19 159 GLN A CA 1
ATOM 1191 C C . GLN A 1 159 ? -10.018 -7.016 -41.431 1.00 67.19 159 GLN A C 1
ATOM 1193 O O . GLN A 1 159 ? -10.864 -6.407 -42.091 1.00 67.19 159 GLN A O 1
ATOM 1198 N N . ALA A 1 160 ? -10.350 -7.699 -40.331 1.00 63.09 160 ALA A N 1
ATOM 1199 C CA . ALA A 1 160 ? -11.715 -7.742 -39.805 1.00 63.09 160 ALA A CA 1
ATOM 1200 C C . ALA A 1 160 ? -12.210 -6.346 -39.378 1.00 63.09 160 ALA A C 1
ATOM 1202 O O . ALA A 1 160 ? -13.332 -5.954 -39.702 1.00 63.09 160 ALA A O 1
ATOM 1203 N N . VAL A 1 161 ? -11.352 -5.563 -38.714 1.00 57.94 161 VAL A N 1
ATOM 1204 C CA . VAL A 1 161 ? -11.649 -4.169 -38.344 1.00 57.94 161 VAL A CA 1
ATOM 1205 C C . VAL A 1 161 ? -11.765 -3.280 -39.583 1.00 57.94 161 VAL A C 1
ATOM 1207 O O . VAL A 1 161 ? -12.723 -2.521 -39.689 1.00 57.94 161 VAL A O 1
ATOM 1210 N N . ALA A 1 162 ? -10.847 -3.400 -40.545 1.00 61.50 162 ALA A N 1
ATOM 1211 C CA . ALA A 1 162 ? -10.893 -2.662 -41.807 1.00 61.50 162 ALA A CA 1
ATOM 1212 C C . ALA A 1 162 ? -12.204 -2.918 -42.570 1.00 61.50 162 ALA A C 1
ATOM 1214 O O . ALA A 1 162 ? -12.846 -1.973 -43.016 1.00 61.50 162 ALA A O 1
ATOM 1215 N N . THR A 1 163 ? -12.656 -4.175 -42.614 1.00 67.50 163 THR A N 1
ATOM 1216 C CA . THR A 1 163 ? -13.941 -4.568 -43.216 1.00 67.50 163 THR A CA 1
ATOM 1217 C C . THR A 1 163 ? -15.133 -3.951 -42.479 1.00 67.50 163 THR A C 1
ATOM 1219 O O . THR A 1 163 ? -16.090 -3.500 -43.106 1.00 67.50 163 THR A O 1
ATOM 1222 N N . ALA A 1 164 ? -15.097 -3.919 -41.144 1.00 61.84 164 ALA A N 1
ATOM 1223 C CA . ALA A 1 164 ? -16.151 -3.297 -40.345 1.00 61.84 164 ALA A CA 1
ATOM 1224 C C . ALA A 1 164 ? -16.208 -1.775 -40.557 1.00 61.84 164 ALA A C 1
ATOM 1226 O O . ALA A 1 164 ? -17.299 -1.221 -40.674 1.00 61.84 164 ALA A O 1
ATOM 1227 N N . ILE A 1 165 ? -15.049 -1.114 -40.666 1.00 62.19 165 ILE A N 1
ATOM 1228 C CA . ILE A 1 165 ? -14.957 0.317 -40.980 1.00 62.19 165 ILE A CA 1
ATOM 1229 C C . ILE A 1 165 ? -15.481 0.580 -42.395 1.00 62.19 165 ILE A C 1
ATOM 1231 O O . ILE A 1 165 ? -16.333 1.446 -42.555 1.00 62.19 165 ILE A O 1
ATOM 1235 N N . GLU A 1 166 ? -15.045 -0.183 -43.403 1.00 68.94 166 GLU A N 1
ATOM 1236 C CA . GLU A 1 166 ? -15.507 -0.031 -44.792 1.00 68.94 166 GLU A CA 1
ATOM 1237 C C . GLU A 1 166 ? -17.035 -0.180 -44.905 1.00 68.94 166 GLU A C 1
ATOM 1239 O O . GLU A 1 166 ? -17.674 0.562 -45.644 1.00 68.94 166 GLU A O 1
ATOM 1244 N N . ARG A 1 167 ? -17.643 -1.076 -44.114 1.00 68.38 167 ARG A N 1
ATOM 1245 C CA . ARG A 1 167 ? -19.107 -1.242 -44.043 1.00 68.38 167 ARG A CA 1
ATOM 1246 C C . ARG A 1 167 ? -19.830 -0.119 -43.295 1.00 68.38 167 ARG A C 1
ATOM 1248 O O . ARG A 1 167 ? -21.008 0.108 -43.554 1.00 68.38 167 ARG A O 1
ATOM 1255 N N . ALA A 1 168 ? -19.168 0.528 -42.337 1.00 58.22 168 ALA A N 1
ATOM 1256 C CA . ALA A 1 168 ? -19.760 1.562 -41.488 1.00 58.22 168 ALA A CA 1
ATOM 1257 C C . ALA A 1 168 ? -19.636 2.976 -42.079 1.00 58.22 168 ALA A C 1
ATOM 1259 O O . ALA A 1 168 ? -20.439 3.854 -41.755 1.00 58.22 168 ALA A O 1
ATOM 1260 N N . VAL A 1 169 ? -18.636 3.217 -42.933 1.00 62.34 169 VAL A N 1
ATOM 1261 C CA . VAL A 1 169 ? -18.462 4.498 -43.625 1.00 62.34 169 VAL A CA 1
ATOM 1262 C C . VAL A 1 169 ? -19.569 4.652 -44.668 1.00 62.34 169 VAL A C 1
ATOM 1264 O O . VAL A 1 169 ? -19.721 3.824 -45.564 1.00 62.34 169 VAL A O 1
ATOM 1267 N N . ARG A 1 170 ? -20.368 5.721 -44.554 1.00 58.66 170 ARG A N 1
ATOM 1268 C CA . ARG A 1 170 ? -21.323 6.083 -45.608 1.00 58.66 170 ARG A CA 1
ATOM 1269 C C . ARG A 1 170 ? -20.541 6.541 -46.842 1.00 58.66 170 ARG A C 1
ATOM 1271 O O . ARG A 1 170 ? -19.719 7.438 -46.690 1.00 58.66 170 ARG A O 1
ATOM 1278 N N . PRO A 1 171 ? -20.801 5.977 -48.032 1.00 60.38 171 PRO A N 1
ATOM 1279 C CA . PRO A 1 171 ? -20.094 6.372 -49.239 1.00 60.38 171 PRO A CA 1
ATOM 1280 C C . PRO A 1 171 ? -20.452 7.812 -49.616 1.00 60.38 171 PRO A C 1
ATOM 1282 O O . PRO A 1 171 ? -21.611 8.124 -49.891 1.00 60.38 171 PRO A O 1
ATOM 1285 N N . GLU A 1 172 ? -19.446 8.678 -49.630 1.00 74.12 172 GLU A N 1
ATOM 1286 C CA . GLU A 1 172 ? -19.527 10.018 -50.207 1.00 74.12 172 GLU A CA 1
ATOM 1287 C C . GLU A 1 172 ? -19.107 9.991 -51.685 1.00 74.12 172 GLU A C 1
ATOM 1289 O O . GLU A 1 172 ? -18.339 9.112 -52.093 1.00 74.12 172 GLU A O 1
ATOM 1294 N N . PRO A 1 173 ? -19.563 10.953 -52.508 1.00 82.62 173 PRO A N 1
ATOM 1295 C CA . PRO A 1 173 ? -19.049 11.112 -53.861 1.00 82.62 173 PRO A CA 1
ATOM 1296 C C . PRO A 1 173 ? -17.521 11.282 -53.832 1.00 82.62 173 PRO A C 1
ATOM 1298 O O . PRO A 1 173 ? -17.026 12.133 -53.076 1.00 82.62 173 PRO A O 1
ATOM 1301 N N . PRO A 1 174 ? -16.770 10.494 -54.624 1.00 87.25 174 PRO A N 1
ATOM 1302 C CA . PRO A 1 174 ? -15.320 10.550 -54.607 1.00 87.25 174 PRO A CA 1
ATOM 1303 C C . PRO A 1 174 ? -14.842 11.915 -55.105 1.00 87.25 174 PRO A C 1
ATOM 1305 O O . PRO A 1 174 ? -15.373 12.466 -56.067 1.00 87.25 174 PRO A O 1
ATOM 1308 N N . VAL A 1 175 ? -13.826 12.455 -54.443 1.00 91.31 175 VAL A N 1
ATOM 1309 C CA . VAL A 1 175 ? -13.141 13.692 -54.836 1.00 91.31 175 VAL A CA 1
ATOM 1310 C C . VAL A 1 175 ? -11.645 13.434 -54.919 1.00 91.31 175 VAL A C 1
ATOM 1312 O O . VAL A 1 175 ? -11.155 12.445 -54.370 1.00 91.31 175 VAL A O 1
ATOM 1315 N N . LEU A 1 176 ? -10.902 14.322 -55.579 1.00 91.69 176 LEU A N 1
ATOM 1316 C CA . LEU A 1 176 ? -9.448 14.231 -55.590 1.00 91.69 176 LEU A CA 1
ATOM 1317 C C . LEU A 1 176 ? -8.891 14.464 -54.180 1.00 91.69 176 LEU A C 1
ATOM 1319 O O . LEU A 1 176 ? -8.964 15.570 -53.644 1.00 91.69 176 LEU A O 1
ATOM 1323 N N . CYS A 1 177 ? -8.301 13.421 -53.605 1.00 89.06 177 CYS A N 1
ATOM 1324 C CA . CYS A 1 177 ? -7.665 13.438 -52.292 1.00 89.06 177 CYS A CA 1
ATOM 1325 C C . CYS A 1 177 ? -6.149 13.244 -52.425 1.00 89.06 177 CYS A C 1
ATOM 1327 O O . CYS A 1 177 ? -5.692 12.532 -53.315 1.00 89.06 177 CYS A O 1
ATOM 1329 N N . HIS A 1 178 ? -5.371 13.827 -51.504 1.00 89.69 178 HIS A N 1
ATOM 1330 C CA . HIS A 1 178 ? -3.920 13.589 -51.410 1.00 89.69 178 HIS A CA 1
ATOM 1331 C C . HIS A 1 178 ? -3.594 12.169 -50.922 1.00 89.69 178 HIS A C 1
ATOM 1333 O O . HIS A 1 178 ? -2.635 11.549 -51.358 1.00 89.69 178 HIS A O 1
ATOM 1339 N N . ASN A 1 179 ? -4.405 11.663 -49.986 1.00 83.31 179 ASN A N 1
ATOM 1340 C CA . ASN A 1 179 ? -4.295 10.345 -49.350 1.00 83.31 179 ASN A CA 1
ATOM 1341 C C . ASN A 1 179 ? -2.976 10.035 -48.622 1.00 83.31 179 ASN A C 1
ATOM 1343 O O . ASN A 1 179 ? -2.829 8.917 -48.142 1.00 83.31 179 ASN A O 1
ATOM 1347 N N . ASP A 1 180 ? -2.065 10.997 -48.481 1.00 79.69 180 ASP A N 1
ATOM 1348 C CA . ASP A 1 180 ? -0.852 10.877 -47.661 1.00 79.69 180 ASP A CA 1
ATOM 1349 C C . ASP A 1 180 ? -0.579 12.159 -46.848 1.00 79.69 180 ASP A C 1
ATOM 1351 O O . ASP A 1 180 ? 0.265 12.986 -47.184 1.00 79.69 180 ASP A O 1
ATOM 1355 N N . LEU A 1 181 ? -1.405 12.416 -45.831 1.00 78.06 181 LEU A N 1
ATOM 1356 C CA . LEU A 1 181 ? -1.404 13.680 -45.077 1.00 78.06 181 LEU A CA 1
ATOM 1357 C C . LEU A 1 181 ? -0.438 13.661 -43.883 1.00 78.06 181 LEU A C 1
ATOM 1359 O O . LEU A 1 181 ? -0.833 13.926 -42.744 1.00 78.06 181 LEU A O 1
ATOM 1363 N N . LEU A 1 182 ? 0.827 13.336 -44.141 1.00 78.81 182 LEU A N 1
ATOM 1364 C CA . LEU A 1 182 ? 1.911 13.504 -43.174 1.00 78.81 182 LEU A CA 1
ATOM 1365 C C . LEU A 1 182 ? 2.228 14.993 -42.994 1.00 78.81 182 LEU A C 1
ATOM 1367 O O . LEU A 1 182 ? 2.162 15.775 -43.939 1.00 78.81 182 LEU A O 1
ATOM 1371 N N . ASN A 1 183 ? 2.605 15.407 -41.785 1.00 78.69 183 ASN A N 1
ATOM 1372 C CA . ASN A 1 183 ? 2.944 16.808 -41.522 1.00 78.69 183 ASN A CA 1
ATOM 1373 C C . ASN A 1 183 ? 4.139 17.295 -42.355 1.00 78.69 183 ASN A C 1
ATOM 1375 O O . ASN A 1 183 ? 4.155 18.448 -42.778 1.00 78.69 183 ASN A O 1
ATOM 1379 N N . ALA A 1 184 ? 5.077 16.394 -42.664 1.00 79.81 184 ALA A N 1
ATOM 1380 C CA . ALA A 1 184 ? 6.203 16.651 -43.559 1.00 79.81 184 ALA A CA 1
ATOM 1381 C C . ALA A 1 184 ? 5.782 17.039 -44.992 1.00 79.81 184 ALA A C 1
ATOM 1383 O O . ALA A 1 184 ? 6.553 17.696 -45.689 1.00 79.81 184 ALA A O 1
ATOM 1384 N N . ASN A 1 185 ? 4.558 16.692 -45.408 1.00 89.06 185 ASN A N 1
ATOM 1385 C CA . ASN A 1 185 ? 4.023 17.006 -46.734 1.00 89.06 185 ASN A CA 1
ATOM 1386 C C . ASN A 1 185 ? 3.363 18.395 -46.797 1.00 89.06 185 ASN A C 1
ATOM 1388 O O . ASN A 1 185 ? 3.006 18.854 -47.883 1.00 89.06 185 ASN A O 1
ATOM 1392 N N . PHE A 1 186 ? 3.216 19.090 -45.662 1.00 92.00 186 PHE A N 1
ATOM 1393 C CA . PHE A 1 186 ? 2.728 20.467 -45.612 1.00 92.00 186 PHE A CA 1
ATOM 1394 C C . PHE A 1 186 ? 3.893 21.452 -45.521 1.00 92.00 186 PHE A C 1
ATOM 1396 O O . PHE A 1 186 ? 4.701 21.401 -44.594 1.00 92.00 186 PHE A O 1
ATOM 1403 N N . ILE A 1 187 ? 3.931 22.404 -46.449 1.00 92.62 187 ILE A N 1
ATOM 1404 C CA . ILE A 1 187 ? 4.876 23.518 -46.455 1.00 92.62 187 ILE A CA 1
ATOM 1405 C C . ILE A 1 187 ? 4.084 24.808 -46.265 1.00 92.62 187 ILE A C 1
ATOM 1407 O O . ILE A 1 187 ? 3.209 25.135 -47.067 1.00 92.62 187 ILE A O 1
ATOM 1411 N N . ASP A 1 188 ? 4.396 25.547 -45.208 1.00 93.19 188 ASP A N 1
ATOM 1412 C CA . ASP A 1 188 ? 3.907 26.904 -45.015 1.00 93.19 188 ASP A CA 1
ATOM 1413 C C . ASP A 1 188 ? 4.813 27.881 -45.775 1.00 93.19 188 ASP A C 1
ATOM 1415 O O . ASP A 1 188 ? 5.958 28.118 -45.383 1.00 93.19 188 ASP A O 1
ATOM 1419 N N . ASP A 1 189 ? 4.311 28.431 -46.882 1.00 88.81 189 ASP A N 1
ATOM 1420 C CA . ASP A 1 189 ? 5.023 29.433 -47.690 1.00 88.81 189 ASP A CA 1
ATOM 1421 C C . ASP A 1 189 ? 4.814 30.877 -47.191 1.00 88.81 189 ASP A C 1
ATOM 1423 O O . ASP A 1 189 ? 5.231 31.839 -47.835 1.00 88.81 189 ASP A O 1
ATOM 1427 N N . GLY A 1 190 ? 4.163 31.039 -46.032 1.00 83.88 190 GLY A N 1
ATOM 1428 C CA . GLY A 1 190 ? 3.825 32.324 -45.423 1.00 83.88 190 GLY A CA 1
ATOM 1429 C C . GLY A 1 190 ? 2.491 32.907 -45.895 1.00 83.88 190 GLY A C 1
ATOM 1430 O O . GLY A 1 190 ? 1.904 33.718 -45.180 1.00 83.88 190 GLY A O 1
ATOM 1431 N N . ALA A 1 191 ? 1.959 32.472 -47.042 1.00 85.50 191 ALA A N 1
ATOM 1432 C CA . ALA A 1 191 ? 0.656 32.902 -47.552 1.00 85.50 191 ALA A CA 1
ATOM 1433 C C . ALA A 1 191 ? -0.390 31.786 -47.435 1.00 85.50 191 ALA A C 1
ATOM 1435 O O . ALA A 1 191 ? -1.492 31.992 -46.922 1.00 85.50 191 ALA A O 1
ATOM 1436 N N . THR A 1 192 ? -0.047 30.571 -47.853 1.00 89.06 192 THR A N 1
ATOM 1437 C CA . THR A 1 192 ? -0.940 29.410 -47.873 1.00 89.06 192 THR A CA 1
ATOM 1438 C C . THR A 1 192 ? -0.197 28.131 -47.508 1.00 89.06 192 THR A C 1
ATOM 1440 O O . THR A 1 192 ? 1.024 28.056 -47.584 1.00 89.06 192 THR A O 1
ATOM 1443 N N . ILE A 1 193 ? -0.945 27.098 -47.115 1.00 93.69 193 ILE A N 1
ATOM 1444 C CA . ILE A 1 193 ? -0.361 25.764 -46.987 1.00 93.69 193 ILE A CA 1
ATOM 1445 C C . ILE A 1 193 ? -0.264 25.141 -48.368 1.00 93.69 193 ILE A C 1
ATOM 1447 O O . ILE A 1 193 ? -1.268 24.981 -49.069 1.00 93.69 193 ILE A O 1
ATOM 1451 N N . ARG A 1 194 ? 0.962 24.780 -48.726 1.00 94.25 194 ARG A N 1
ATOM 1452 C CA . ARG A 1 194 ? 1.296 24.041 -49.930 1.00 94.25 194 ARG A CA 1
ATOM 1453 C C . ARG A 1 194 ? 1.458 22.571 -49.568 1.00 94.25 194 ARG A C 1
ATOM 1455 O O . ARG A 1 194 ? 2.021 22.252 -48.526 1.00 94.25 194 ARG A O 1
ATOM 1462 N N . ILE A 1 195 ? 0.949 21.687 -50.413 1.00 93.19 195 ILE A N 1
ATOM 1463 C CA . ILE A 1 195 ? 1.001 20.240 -50.211 1.00 93.19 195 ILE A CA 1
ATOM 1464 C C . ILE A 1 195 ? 1.916 19.641 -51.279 1.00 93.19 195 ILE A C 1
ATOM 1466 O O . ILE A 1 195 ? 1.765 19.928 -52.473 1.00 93.19 195 ILE A O 1
ATOM 1470 N N . VAL A 1 196 ? 2.870 18.827 -50.847 1.00 91.62 196 VAL A N 1
ATOM 1471 C CA . VAL A 1 196 ? 3.814 18.096 -51.701 1.00 91.62 196 VAL A CA 1
ATOM 1472 C C . VAL A 1 196 ? 3.640 16.589 -51.509 1.00 91.62 196 VAL A C 1
ATOM 1474 O O . VAL A 1 196 ? 3.007 16.171 -50.553 1.00 91.62 196 VAL A O 1
ATOM 1477 N N . ASP A 1 197 ? 4.238 15.796 -52.399 1.00 89.69 197 ASP A N 1
ATOM 1478 C CA . ASP A 1 197 ? 4.213 14.323 -52.364 1.00 89.69 197 ASP A CA 1
ATOM 1479 C C . ASP A 1 197 ? 2.876 13.653 -52.753 1.00 89.69 197 ASP A C 1
ATOM 1481 O O . ASP A 1 197 ? 2.296 12.843 -52.038 1.00 89.69 197 ASP A O 1
ATOM 1485 N N . TRP A 1 198 ? 2.397 13.967 -53.960 1.00 90.75 198 TRP A N 1
ATOM 1486 C CA . TRP A 1 198 ? 1.094 13.546 -54.497 1.00 90.75 198 TRP A CA 1
ATOM 1487 C C . TRP A 1 198 ? 1.031 12.094 -55.009 1.00 90.75 198 TRP A C 1
ATOM 1489 O O . TRP A 1 198 ? 0.172 11.762 -55.826 1.00 90.75 198 TRP A O 1
ATOM 1499 N N . GLU A 1 199 ? 1.927 11.209 -54.580 1.00 86.50 199 GLU A N 1
ATOM 1500 C CA . GLU A 1 199 ? 2.078 9.883 -55.196 1.00 86.50 199 GLU A CA 1
ATOM 1501 C C . GLU A 1 199 ? 0.961 8.885 -54.860 1.00 86.50 199 GLU A C 1
ATOM 1503 O O . GLU A 1 199 ? 0.709 7.955 -55.623 1.00 86.50 199 GLU A O 1
ATOM 1508 N N . TYR A 1 200 ? 0.242 9.108 -53.758 1.00 86.12 200 TYR A N 1
ATOM 1509 C CA . TYR A 1 200 ? -0.961 8.348 -53.401 1.00 86.12 200 TYR A CA 1
ATOM 1510 C C . TYR A 1 200 ? -2.262 9.073 -53.757 1.00 86.12 200 TYR A C 1
ATOM 1512 O O . TYR A 1 200 ? -3.350 8.648 -53.348 1.00 86.12 200 TYR A O 1
ATOM 1520 N N . ALA A 1 201 ? -2.176 10.175 -54.499 1.00 89.38 201 ALA A N 1
ATOM 1521 C CA . ALA A 1 201 ? -3.351 10.944 -54.851 1.00 89.38 201 ALA A CA 1
ATOM 1522 C C . ALA A 1 201 ? -4.308 10.138 -55.740 1.00 89.38 201 ALA A C 1
ATOM 1524 O O . ALA A 1 201 ? -3.898 9.321 -56.561 1.00 89.38 201 ALA A O 1
ATOM 1525 N N . GLY A 1 202 ? -5.605 10.367 -55.567 1.00 90.81 202 GLY A N 1
ATOM 1526 C CA . GLY A 1 202 ? -6.631 9.666 -56.334 1.00 90.81 202 GLY A CA 1
ATOM 1527 C C . GLY A 1 202 ? -8.043 10.042 -55.909 1.00 90.81 202 GLY A C 1
ATOM 1528 O O . GLY A 1 202 ? -8.242 10.705 -54.886 1.00 90.81 202 GLY A O 1
ATOM 1529 N N . MET A 1 203 ? -9.021 9.599 -56.698 1.00 91.81 203 MET A N 1
ATOM 1530 C CA . MET A 1 203 ? -10.444 9.819 -56.446 1.00 91.81 203 MET A CA 1
ATOM 1531 C C . MET A 1 203 ? -10.912 8.945 -55.281 1.00 91.81 203 MET A C 1
ATOM 1533 O O . MET A 1 203 ? -11.020 7.726 -55.413 1.00 91.81 203 MET A O 1
ATOM 1537 N N . GLY A 1 204 ? -11.173 9.557 -54.129 1.00 85.38 204 GLY A N 1
ATOM 1538 C CA . GLY A 1 204 ? -11.487 8.840 -52.897 1.00 85.38 204 GLY A CA 1
ATOM 1539 C C . GLY A 1 204 ? -12.422 9.612 -51.977 1.00 85.38 204 GLY A C 1
ATOM 1540 O O . GLY A 1 204 ? -12.881 10.714 -52.278 1.00 85.38 204 GLY A O 1
ATOM 1541 N N . ASP A 1 205 ? -12.721 9.017 -50.830 1.00 80.31 205 ASP A N 1
ATOM 1542 C CA . ASP A 1 205 ? -13.565 9.652 -49.825 1.00 80.31 205 ASP A CA 1
ATOM 1543 C C . ASP A 1 205 ? -12.785 10.769 -49.102 1.00 80.31 205 ASP A C 1
ATOM 1545 O O . ASP A 1 205 ? -11.723 10.541 -48.506 1.00 80.31 205 ASP A O 1
ATOM 1549 N N . ARG A 1 206 ? -13.339 11.989 -49.137 1.00 75.69 206 ARG A N 1
ATOM 1550 C CA . ARG A 1 206 ? -12.757 13.207 -48.538 1.00 75.69 206 ARG A CA 1
ATOM 1551 C C . ARG A 1 206 ? -12.476 13.098 -47.036 1.00 75.69 206 ARG A C 1
ATOM 1553 O O . ARG A 1 206 ? -11.691 13.878 -46.499 1.00 75.69 206 ARG A O 1
ATOM 1560 N N . TYR A 1 207 ? -13.131 12.169 -46.344 1.00 65.31 207 TYR A N 1
ATOM 1561 C CA . TYR A 1 207 ? -12.983 11.935 -44.909 1.00 65.31 207 TYR A CA 1
ATOM 1562 C C . TYR A 1 207 ? -11.997 10.813 -44.592 1.00 65.31 207 TYR A C 1
ATOM 1564 O O . TYR A 1 207 ? -11.490 10.740 -43.471 1.00 65.31 207 TYR A O 1
ATOM 1572 N N . VAL A 1 208 ? -11.690 9.966 -45.574 1.00 58.00 208 VAL A N 1
ATOM 1573 C CA . VAL A 1 208 ? -10.772 8.836 -45.428 1.00 58.00 208 VAL A CA 1
ATOM 1574 C C . VAL A 1 208 ? -9.315 9.272 -45.621 1.00 58.00 208 VAL A C 1
ATOM 1576 O O . VAL A 1 208 ? -8.439 8.800 -44.895 1.00 58.00 208 VAL A O 1
ATOM 1579 N N . GLY A 1 209 ? -9.046 10.249 -46.495 1.00 49.19 209 GLY A N 1
ATOM 1580 C CA . GLY A 1 209 ? -7.702 10.821 -46.693 1.00 49.19 209 GLY A CA 1
ATOM 1581 C C . GLY A 1 209 ? -7.081 11.460 -45.436 1.00 49.19 209 GLY A C 1
ATOM 1582 O O . GLY A 1 209 ? -5.864 11.562 -45.334 1.00 49.19 209 GLY A O 1
ATOM 1583 N N . LEU A 1 210 ? -7.900 11.806 -44.436 1.00 44.59 210 LEU A N 1
ATOM 1584 C CA . LEU A 1 210 ? -7.489 12.313 -43.117 1.00 44.59 210 LEU A CA 1
ATOM 1585 C C . LEU A 1 210 ? -7.028 11.212 -42.143 1.00 44.59 210 LEU A C 1
ATOM 1587 O O . LEU A 1 210 ? -6.793 11.497 -40.976 1.00 44.59 210 LEU A O 1
ATOM 1591 N N . SER A 1 211 ? -6.936 9.949 -42.565 1.00 40.84 211 SER A N 1
ATOM 1592 C CA . SER A 1 211 ? -6.609 8.820 -41.674 1.00 40.84 211 SER A CA 1
ATOM 1593 C C . SER A 1 211 ? -5.265 8.145 -41.961 1.00 40.84 211 SER A C 1
ATOM 1595 O O . SER A 1 211 ? -4.867 7.251 -41.215 1.00 40.84 211 SER A O 1
ATOM 1597 N N . ARG A 1 212 ? -4.549 8.565 -43.012 1.00 40.50 212 ARG A N 1
ATOM 1598 C CA . ARG A 1 212 ? -3.416 7.811 -43.569 1.00 40.50 212 ARG A CA 1
ATOM 1599 C C . ARG A 1 212 ? -2.019 8.282 -43.151 1.00 40.50 212 ARG A C 1
ATOM 1601 O O . ARG A 1 212 ? -1.059 7.994 -43.850 1.00 40.50 212 ARG A O 1
ATOM 1608 N N . GLY A 1 213 ? -1.888 8.952 -42.006 1.00 37.41 213 GLY A N 1
ATOM 1609 C CA . GLY A 1 213 ? -0.569 9.125 -41.399 1.00 37.41 213 GLY A CA 1
ATOM 1610 C C . GLY A 1 213 ? 0.031 7.752 -41.066 1.00 37.41 213 GLY A C 1
ATOM 1611 O O . GLY A 1 213 ? -0.463 7.082 -40.161 1.00 37.41 213 GLY A O 1
ATOM 1612 N N . ASP A 1 214 ? 1.064 7.373 -41.820 1.00 33.69 214 ASP A N 1
ATOM 1613 C CA . ASP A 1 214 ? 1.910 6.175 -41.722 1.00 33.69 214 ASP A CA 1
ATOM 1614 C C . ASP A 1 214 ? 1.312 4.824 -42.154 1.00 33.69 214 ASP A C 1
ATOM 1616 O O . ASP A 1 214 ? 0.752 4.059 -41.363 1.00 33.69 214 ASP A O 1
ATOM 1620 N N . VAL A 1 215 ? 1.594 4.440 -43.403 1.00 32.72 215 VAL A N 1
ATOM 1621 C CA . VAL A 1 215 ? 1.731 3.028 -43.796 1.00 32.72 215 VAL A CA 1
ATOM 1622 C C . VAL A 1 215 ? 3.141 2.839 -44.360 1.00 32.72 215 VAL A C 1
ATOM 1624 O O . VAL A 1 215 ? 3.350 2.901 -45.566 1.00 32.72 215 VAL A O 1
ATOM 1627 N N . GLY A 1 216 ? 4.118 2.643 -43.469 1.00 31.53 216 GLY A N 1
ATOM 1628 C CA . GLY A 1 216 ? 5.506 2.365 -43.862 1.00 31.53 216 GLY A CA 1
ATOM 1629 C C . GLY A 1 216 ? 6.513 2.178 -42.718 1.00 31.53 216 GLY A C 1
ATOM 1630 O O . GLY A 1 216 ? 7.525 1.512 -42.915 1.00 31.53 216 GLY A O 1
ATOM 1631 N N . GLY A 1 217 ? 6.250 2.702 -41.515 1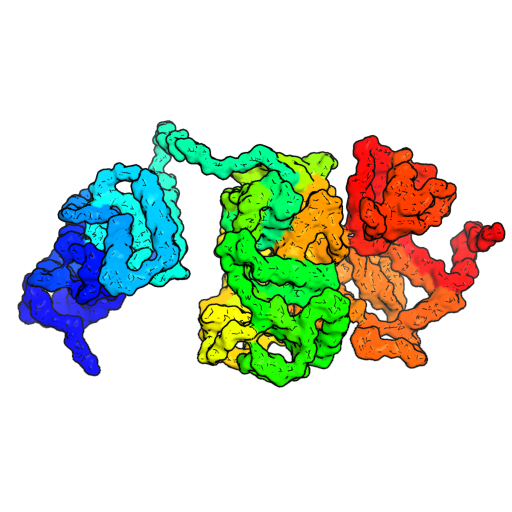.00 30.52 217 GLY A N 1
ATOM 1632 C CA . GLY A 1 217 ? 7.133 2.546 -40.349 1.00 30.52 217 GLY A CA 1
ATOM 1633 C C . GLY A 1 217 ? 6.793 1.355 -39.433 1.00 30.52 217 GLY A C 1
ATOM 1634 O O . GLY A 1 217 ? 5.659 0.869 -39.448 1.00 30.52 217 GLY A O 1
ATOM 1635 N N . PRO A 1 218 ? 7.748 0.873 -38.606 1.00 27.45 218 PRO A N 1
ATOM 1636 C CA . PRO A 1 218 ? 7.491 -0.182 -37.627 1.00 27.45 218 PRO A CA 1
ATOM 1637 C C . PRO A 1 218 ? 6.380 0.220 -36.628 1.00 27.45 218 PRO A C 1
ATOM 1639 O O . PRO A 1 218 ? 6.264 1.400 -36.291 1.00 27.45 218 PRO A O 1
ATOM 1642 N N . PRO A 1 219 ? 5.577 -0.738 -36.118 1.00 31.28 219 PRO A N 1
ATOM 1643 C CA . PRO A 1 219 ? 4.243 -0.482 -35.548 1.00 31.28 219 PRO A CA 1
ATOM 1644 C C . PRO A 1 219 ? 4.174 0.356 -34.257 1.00 31.28 219 PRO A C 1
ATOM 1646 O O . PRO A 1 219 ? 3.078 0.732 -33.848 1.00 31.28 219 PRO A O 1
ATOM 1649 N N . ASP A 1 220 ? 5.304 0.673 -33.621 1.00 30.16 220 ASP A N 1
ATOM 1650 C CA . ASP A 1 220 ? 5.338 1.075 -32.207 1.00 30.16 220 ASP A CA 1
ATOM 1651 C C . ASP A 1 220 ? 5.609 2.560 -31.918 1.00 30.16 220 ASP A C 1
ATOM 1653 O O . ASP A 1 220 ? 5.754 2.926 -30.752 1.00 30.16 220 ASP A O 1
ATOM 1657 N N . ARG A 1 221 ? 5.648 3.463 -32.914 1.00 31.06 221 ARG A N 1
ATOM 1658 C CA . ARG A 1 221 ? 5.938 4.891 -32.626 1.00 31.06 221 ARG A CA 1
ATOM 1659 C C . ARG A 1 221 ? 4.841 5.933 -32.830 1.00 31.06 221 ARG A C 1
ATOM 1661 O O . ARG A 1 221 ? 4.987 7.007 -32.258 1.00 31.06 221 ARG A O 1
ATOM 1668 N N . HIS A 1 222 ? 3.704 5.661 -33.476 1.00 39.41 222 HIS A N 1
ATOM 1669 C CA . HIS A 1 222 ? 2.711 6.732 -33.713 1.00 39.41 222 HIS A CA 1
ATOM 1670 C C . HIS A 1 222 ? 1.228 6.345 -33.536 1.00 39.41 222 HIS A C 1
ATOM 1672 O O . HIS A 1 222 ? 0.361 6.780 -34.293 1.00 39.41 222 HIS A O 1
ATOM 1678 N N . LEU A 1 223 ? 0.870 5.668 -32.434 1.00 34.16 223 LEU A N 1
ATOM 1679 C CA . LEU A 1 223 ? -0.536 5.622 -31.972 1.00 34.16 223 LEU A CA 1
ATOM 1680 C C . LEU A 1 223 ? -1.087 7.036 -31.675 1.00 34.16 223 LEU A C 1
ATOM 1682 O O . LEU A 1 223 ? -2.273 7.312 -31.843 1.00 34.16 223 LEU A O 1
ATOM 1686 N N . GLY A 1 224 ? -0.200 7.966 -31.307 1.00 31.19 224 GLY A N 1
ATOM 1687 C CA . GLY A 1 224 ? -0.539 9.366 -31.081 1.00 31.19 224 GLY A CA 1
ATOM 1688 C C . GLY A 1 224 ? -1.007 10.107 -32.336 1.00 31.19 224 GLY A C 1
ATOM 1689 O O . GLY A 1 224 ? -1.810 11.019 -32.190 1.00 31.19 224 GLY A O 1
ATOM 1690 N N . ALA A 1 225 ? -0.560 9.748 -33.545 1.00 33.00 225 ALA A N 1
ATOM 1691 C CA . ALA A 1 225 ? -1.006 10.390 -34.791 1.00 33.00 225 ALA A CA 1
ATOM 1692 C C . ALA A 1 225 ? -2.441 9.983 -35.170 1.00 33.00 225 ALA A C 1
ATOM 1694 O O . ALA A 1 225 ? -3.234 10.807 -35.627 1.00 33.00 225 ALA A O 1
ATOM 1695 N N . ARG A 1 226 ? -2.817 8.740 -34.845 1.00 35.88 226 ARG A N 1
ATOM 1696 C CA . ARG A 1 226 ? -4.144 8.156 -35.102 1.00 35.88 226 ARG A CA 1
ATOM 1697 C C . ARG A 1 226 ? -5.291 8.841 -34.345 1.00 35.88 226 ARG A C 1
ATOM 1699 O O . ARG A 1 226 ? -6.415 8.859 -34.830 1.00 35.88 226 ARG A O 1
ATOM 1706 N N . LEU A 1 227 ? -5.011 9.460 -33.196 1.00 33.25 227 LEU A N 1
ATOM 1707 C CA . LEU A 1 227 ? -5.976 10.270 -32.433 1.00 33.25 227 LEU A CA 1
ATOM 1708 C C . LEU A 1 227 ? -5.992 11.757 -32.849 1.00 33.25 227 LEU A C 1
ATOM 1710 O O . LEU A 1 227 ? -6.933 12.480 -32.512 1.00 33.25 227 LEU A O 1
ATOM 1714 N N . ARG A 1 228 ? -4.968 12.230 -33.578 1.00 37.03 228 ARG A N 1
ATOM 1715 C CA . ARG A 1 228 ? -4.765 13.660 -33.883 1.00 37.03 228 ARG A CA 1
ATOM 1716 C C . ARG A 1 228 ? -5.725 14.178 -34.957 1.00 37.03 228 ARG A C 1
ATOM 1718 O O . ARG A 1 228 ? -6.313 15.233 -34.756 1.00 37.03 228 ARG A O 1
ATOM 1725 N N . LEU A 1 229 ? -6.007 13.421 -36.018 1.00 32.34 229 LEU A N 1
ATOM 1726 C CA . LEU A 1 229 ? -6.933 13.857 -37.083 1.00 32.34 229 LEU A CA 1
ATOM 1727 C C . LEU A 1 229 ? -8.424 13.782 -36.703 1.00 32.34 229 LEU A C 1
ATOM 1729 O O . LEU A 1 229 ? -9.231 14.579 -37.184 1.00 32.34 229 LEU A O 1
ATOM 1733 N N . TRP A 1 230 ? -8.791 12.926 -35.746 1.00 33.50 230 TRP A N 1
ATOM 1734 C CA . TRP A 1 230 ? -10.148 12.890 -35.185 1.00 33.50 230 TRP A CA 1
ATOM 1735 C C . TRP A 1 230 ? -10.461 14.115 -34.301 1.00 33.50 230 TRP A C 1
ATOM 1737 O O . TRP A 1 230 ? -11.586 14.612 -34.307 1.00 33.50 230 TRP A O 1
ATOM 1747 N N . ARG A 1 231 ? -9.463 14.678 -33.598 1.00 32.34 231 ARG A N 1
ATOM 1748 C CA . ARG A 1 231 ? -9.609 15.931 -32.826 1.00 32.34 231 ARG A CA 1
ATOM 1749 C C . ARG A 1 231 ? -9.709 17.179 -33.709 1.00 32.34 231 ARG A C 1
ATOM 1751 O O . ARG A 1 231 ? -10.507 18.063 -33.400 1.00 32.34 231 ARG A O 1
ATOM 1758 N N . ILE A 1 232 ? -8.986 17.215 -34.831 1.00 35.84 232 ILE A N 1
ATOM 1759 C CA . ILE A 1 232 ? -9.060 18.298 -35.833 1.00 35.84 232 ILE A CA 1
ATOM 1760 C C . ILE A 1 232 ? -10.487 18.422 -36.395 1.00 35.84 232 ILE A C 1
ATOM 1762 O O . ILE A 1 232 ? -11.034 19.521 -36.502 1.00 35.84 232 ILE A O 1
ATOM 1766 N N . ARG A 1 233 ? -11.146 17.279 -36.634 1.00 35.72 233 ARG A N 1
ATOM 1767 C CA . ARG A 1 233 ? -12.559 17.182 -37.042 1.00 35.72 233 ARG A CA 1
ATOM 1768 C C . ARG A 1 233 ? -13.534 17.806 -36.028 1.00 35.72 233 ARG A C 1
ATOM 1770 O O . ARG A 1 233 ? -14.596 18.275 -36.425 1.00 35.72 233 ARG A O 1
ATOM 1777 N N . HIS A 1 234 ? -13.182 17.837 -34.742 1.00 33.91 234 HIS A N 1
ATOM 1778 C CA . HIS A 1 234 ? -14.057 18.296 -33.660 1.00 33.91 234 HIS A CA 1
ATOM 1779 C C . HIS A 1 234 ? -13.869 19.785 -33.299 1.00 33.91 234 HIS A C 1
ATOM 1781 O O . HIS A 1 234 ? -14.790 20.406 -32.763 1.00 33.91 234 HIS A O 1
ATOM 1787 N N . GLN A 1 235 ? -12.699 20.368 -33.588 1.00 34.03 235 GLN A N 1
ATOM 1788 C CA . GLN A 1 235 ? -12.399 21.782 -33.315 1.00 34.03 235 GLN A CA 1
ATOM 1789 C C . GLN A 1 235 ? -12.785 22.708 -34.480 1.00 34.03 235 GLN A C 1
ATOM 1791 O O . GLN A 1 235 ? -13.391 23.749 -34.233 1.00 34.03 235 GLN A O 1
ATOM 1796 N N . ALA A 1 236 ? -12.566 22.296 -35.736 1.00 31.45 236 ALA A N 1
ATOM 1797 C CA . ALA A 1 236 ? -12.912 23.099 -36.921 1.00 31.45 236 ALA A CA 1
ATOM 1798 C C . ALA A 1 236 ? -14.433 23.319 -37.109 1.00 31.45 236 ALA A C 1
ATOM 1800 O O . ALA A 1 236 ? -14.853 24.230 -37.817 1.00 31.45 236 ALA A O 1
ATOM 1801 N N . PHE A 1 237 ? -15.275 22.503 -36.461 1.00 37.69 237 PHE A N 1
ATOM 1802 C CA . PHE A 1 237 ? -16.738 22.551 -36.591 1.00 37.69 237 PHE A CA 1
ATOM 1803 C C . PHE A 1 237 ? -17.470 23.287 -35.457 1.00 37.69 237 PHE A C 1
ATOM 1805 O O . PHE A 1 237 ? -18.682 23.460 -35.540 1.00 37.69 237 PHE A O 1
ATOM 1812 N N . ARG A 1 238 ? -16.771 23.778 -34.421 1.00 31.66 238 ARG A N 1
ATOM 1813 C CA . ARG A 1 238 ? -17.391 24.632 -33.385 1.00 31.66 238 ARG A CA 1
ATOM 1814 C C . ARG A 1 238 ? -17.446 26.119 -33.754 1.00 31.66 238 ARG A C 1
ATOM 1816 O O . ARG A 1 238 ? -18.186 26.856 -33.114 1.00 31.66 238 ARG A O 1
ATOM 1823 N N . ALA A 1 239 ? -16.701 26.560 -34.769 1.00 29.75 239 ALA A N 1
ATOM 1824 C CA . ALA A 1 239 ? -16.560 27.981 -35.098 1.00 29.75 239 ALA A CA 1
ATOM 1825 C C . ALA A 1 239 ? -17.598 28.527 -36.102 1.00 29.75 239 ALA A C 1
ATOM 1827 O O . ALA A 1 239 ? -17.673 29.736 -36.294 1.00 29.75 239 ALA A O 1
ATOM 1828 N N . VAL A 1 240 ? -18.421 27.682 -36.736 1.00 32.53 240 VAL A N 1
ATOM 1829 C CA . VAL A 1 240 ? -19.361 28.121 -37.784 1.00 32.53 240 VAL A CA 1
ATOM 1830 C C . VAL A 1 240 ? -20.699 27.393 -37.641 1.00 32.53 240 VAL A C 1
ATOM 1832 O O . VAL A 1 240 ? -20.887 26.355 -38.260 1.00 32.53 240 VAL A O 1
ATOM 1835 N N . ALA A 1 241 ? -21.598 27.909 -36.792 1.00 28.00 241 ALA A N 1
ATOM 1836 C CA . ALA A 1 241 ? -23.066 27.888 -36.957 1.00 28.00 241 ALA A CA 1
ATOM 1837 C C . ALA A 1 241 ? -23.778 28.186 -35.622 1.00 28.00 241 ALA A C 1
ATOM 1839 O O . ALA A 1 241 ? -24.238 27.289 -34.917 1.00 28.00 241 ALA A O 1
ATOM 1840 N N . CYS A 1 242 ? -23.911 29.473 -35.295 1.00 29.53 242 CYS A N 1
ATOM 1841 C CA . CYS A 1 242 ? -25.058 29.948 -34.524 1.00 29.53 242 CYS A CA 1
ATOM 1842 C C . CYS A 1 242 ? -26.240 30.106 -35.486 1.00 29.53 242 CYS A C 1
ATOM 1844 O O . CYS A 1 242 ? -26.113 30.808 -36.487 1.00 29.53 242 CYS A O 1
ATOM 1846 N N . GLY A 1 243 ? -27.387 29.518 -35.144 1.00 31.89 243 GLY A N 1
ATOM 1847 C CA . GLY A 1 243 ? -28.677 29.853 -35.748 1.00 31.89 243 GLY A CA 1
ATOM 1848 C C . GLY A 1 243 ? -29.427 28.667 -36.349 1.00 31.89 243 GLY A C 1
ATOM 1849 O O . GLY A 1 243 ? -29.041 28.143 -37.383 1.00 31.89 243 GLY A O 1
ATOM 1850 N N . CYS A 1 244 ? -30.562 28.352 -35.719 1.00 25.47 244 CYS A N 1
ATOM 1851 C CA . CYS A 1 244 ? -31.687 27.559 -36.230 1.00 25.47 244 CYS A CA 1
ATOM 1852 C C . CYS A 1 244 ? -31.588 26.019 -36.172 1.00 25.47 244 CYS A C 1
ATOM 1854 O O . CYS A 1 244 ? -31.061 25.344 -37.044 1.00 25.47 244 CYS A O 1
ATOM 1856 N N . GLN A 1 245 ? -32.220 25.516 -35.103 1.00 34.09 245 GLN A N 1
ATOM 1857 C CA . GLN A 1 245 ? -33.201 24.423 -35.048 1.00 34.09 245 GLN A CA 1
ATOM 1858 C C . GLN A 1 245 ? -32.884 23.095 -35.756 1.00 34.09 245 GLN A C 1
ATOM 1860 O O . GLN A 1 245 ? -33.028 22.947 -36.963 1.00 34.09 245 GLN A O 1
ATOM 1865 N N . GLY A 1 246 ? -32.625 22.089 -34.909 1.00 43.94 246 GLY A N 1
ATOM 1866 C CA . GLY A 1 246 ? -32.919 20.678 -35.164 1.00 43.94 246 GLY A CA 1
ATOM 1867 C C . GLY A 1 246 ? -32.016 20.011 -36.192 1.00 43.94 246 GLY A C 1
ATOM 1868 O O . GLY A 1 246 ? -32.456 19.716 -37.300 1.00 43.94 246 GLY A O 1
ATOM 1869 N N . SER A 1 247 ? -30.763 19.729 -35.825 1.00 28.67 247 SER A N 1
ATOM 1870 C CA . SER A 1 247 ? -29.865 18.993 -36.714 1.00 28.67 247 SER A CA 1
ATOM 1871 C C . SER A 1 247 ? -30.135 17.474 -36.659 1.00 28.67 247 SER A C 1
ATOM 1873 O O . SER A 1 247 ? -30.421 16.925 -35.589 1.00 28.67 247 SER A O 1
ATOM 1875 N N . PRO A 1 248 ? -29.986 16.740 -37.778 1.00 31.11 248 PRO A N 1
ATOM 1876 C CA . PRO A 1 248 ? -30.117 15.277 -37.845 1.00 31.11 248 PRO A CA 1
ATOM 1877 C C . PRO A 1 248 ? -29.046 14.487 -37.064 1.00 31.11 248 PRO A C 1
ATOM 1879 O O . PRO A 1 248 ? -28.936 13.277 -37.242 1.00 31.11 248 PRO A O 1
ATOM 1882 N N . LEU A 1 249 ? -28.269 15.147 -36.196 1.00 29.84 249 LEU A N 1
ATOM 1883 C CA . LEU A 1 249 ? -27.395 14.530 -35.193 1.00 29.84 249 LEU A CA 1
ATOM 1884 C C . LEU A 1 249 ? -28.133 14.177 -33.890 1.00 29.84 249 LEU A C 1
ATOM 1886 O O . LEU A 1 249 ? -27.563 13.486 -33.062 1.00 29.84 249 LEU A O 1
ATOM 1890 N N . GLN A 1 250 ? -29.414 14.537 -33.744 1.00 31.89 250 GLN A N 1
ATOM 1891 C CA . GLN A 1 250 ? -30.306 13.925 -32.742 1.00 31.89 250 GLN A CA 1
ATOM 1892 C C . GLN A 1 250 ? -30.916 12.586 -33.203 1.00 31.89 250 GLN A C 1
ATOM 1894 O O . GLN A 1 250 ? -31.708 11.997 -32.481 1.00 31.89 250 GLN A O 1
ATOM 1899 N N . ARG A 1 251 ? -30.582 12.094 -34.408 1.00 29.94 251 ARG A N 1
ATOM 1900 C CA . ARG A 1 251 ? -31.082 10.807 -34.940 1.00 29.94 251 ARG A CA 1
ATOM 1901 C C . ARG A 1 251 ? -29.992 9.830 -35.395 1.00 29.94 251 ARG A C 1
ATOM 1903 O O . ARG A 1 251 ? -30.287 8.840 -36.050 1.00 29.94 251 ARG A O 1
ATOM 1910 N N . LEU A 1 252 ? -28.741 10.085 -35.015 1.00 28.88 252 LEU A N 1
ATOM 1911 C CA . LEU A 1 252 ? -27.661 9.085 -35.005 1.00 28.88 252 LEU A CA 1
ATOM 1912 C C . LEU A 1 252 ? -27.063 8.925 -33.593 1.00 28.88 252 LEU A C 1
ATOM 1914 O O . LEU A 1 252 ? -25.953 8.426 -33.444 1.00 28.88 252 LEU A O 1
ATOM 1918 N N . ASP A 1 253 ? -27.843 9.320 -32.581 1.00 28.75 253 ASP A N 1
ATOM 1919 C CA . ASP A 1 253 ? -27.673 8.993 -31.155 1.00 28.75 253 ASP A CA 1
ATOM 1920 C C . ASP A 1 253 ? -28.472 7.720 -30.767 1.00 28.75 253 ASP A C 1
ATOM 1922 O O . ASP A 1 253 ? -28.703 7.414 -29.605 1.00 28.75 253 ASP A O 1
ATOM 1926 N N . GLU A 1 254 ? -28.910 6.944 -31.764 1.00 34.38 254 GLU A N 1
ATOM 1927 C CA . GLU A 1 254 ? -29.600 5.656 -31.615 1.00 34.38 254 GLU A CA 1
ATOM 1928 C C . GLU A 1 254 ? -29.147 4.775 -32.803 1.00 34.38 254 GLU A C 1
ATOM 1930 O O . GLU A 1 254 ? -29.506 5.058 -33.939 1.00 34.38 254 GLU A O 1
ATOM 1935 N N . SER A 1 255 ? -28.292 3.749 -32.722 1.00 34.19 255 SER A N 1
ATOM 1936 C CA . SER A 1 255 ? -27.865 2.873 -31.628 1.00 34.19 255 SER A CA 1
ATOM 1937 C C . SER A 1 255 ? -27.042 3.585 -30.544 1.00 34.19 255 SER A C 1
ATOM 1939 O O . SER A 1 255 ? -25.870 3.875 -30.743 1.00 34.19 255 SER A O 1
ATOM 1941 N N . GLY A 1 256 ? -27.560 3.815 -29.341 1.00 32.25 256 GLY A N 1
ATOM 1942 C CA . GLY A 1 256 ? -28.319 2.815 -28.588 1.00 32.25 256 GLY A CA 1
ATOM 1943 C C . GLY A 1 256 ? -27.457 1.614 -28.176 1.00 32.25 256 GLY A C 1
ATOM 1944 O O . GLY A 1 256 ? -27.986 0.551 -27.890 1.00 32.25 256 GLY A O 1
ATOM 1945 N N . LEU A 1 257 ? -26.134 1.770 -28.151 1.00 38.09 257 LEU A N 1
ATOM 1946 C CA . LEU A 1 257 ? -25.332 1.195 -27.080 1.00 38.09 257 LEU A CA 1
ATOM 1947 C C . LEU A 1 257 ? -24.451 2.325 -26.541 1.00 38.09 257 LEU A C 1
ATOM 1949 O O . LEU A 1 257 ? -23.229 2.304 -26.672 1.00 38.09 257 LEU A O 1
ATOM 1953 N N . GLY A 1 258 ? -25.076 3.301 -25.865 1.00 41.72 258 GLY A N 1
ATOM 1954 C CA . GLY A 1 258 ? -24.406 3.846 -24.682 1.00 41.72 258 GLY A CA 1
ATOM 1955 C C . GLY A 1 258 ? -23.918 2.662 -23.846 1.00 41.72 258 GLY A C 1
ATOM 1956 O O . GLY A 1 258 ? -24.500 1.572 -23.951 1.00 41.72 258 GLY A O 1
ATOM 1957 N N . VAL A 1 259 ? -22.836 2.816 -23.077 1.00 55.41 259 VAL A N 1
ATOM 1958 C CA . VAL A 1 259 ? -22.437 1.741 -22.168 1.00 55.41 259 VAL A CA 1
ATOM 1959 C C . VAL A 1 259 ? -23.674 1.400 -21.347 1.00 55.41 259 VAL A C 1
ATOM 1961 O O . VAL A 1 259 ? -24.121 2.196 -20.528 1.00 55.41 259 VAL A O 1
ATOM 1964 N N . THR A 1 260 ? -24.296 0.259 -21.649 1.00 78.62 260 THR A N 1
ATOM 1965 C CA . THR A 1 260 ? -25.539 -0.124 -20.994 1.00 78.62 260 THR A CA 1
ATOM 1966 C C . THR A 1 260 ? -25.094 -0.707 -19.679 1.00 78.62 260 THR A C 1
ATOM 1968 O O . THR A 1 260 ? -24.777 -1.894 -19.566 1.00 78.62 260 THR A O 1
ATOM 1971 N N . LEU A 1 261 ? -24.939 0.195 -18.717 1.00 91.12 261 LEU A N 1
ATOM 1972 C CA . LEU A 1 261 ? -24.654 -0.168 -17.354 1.00 91.12 261 LEU A CA 1
ATOM 1973 C C . LEU A 1 261 ? -25.859 -0.946 -16.830 1.00 91.12 261 LEU A C 1
ATOM 1975 O O . LEU A 1 261 ? -27.003 -0.579 -17.110 1.00 91.12 261 LEU A O 1
ATOM 1979 N N . PRO A 1 262 ? -25.637 -2.036 -16.089 1.00 94.12 262 PRO A N 1
ATOM 1980 C CA . PRO A 1 262 ? -26.740 -2.662 -15.394 1.00 94.12 262 PRO A CA 1
ATOM 1981 C C . PRO A 1 262 ? -27.325 -1.699 -14.368 1.00 94.12 262 PRO A C 1
ATOM 1983 O O . PRO A 1 262 ? -26.586 -1.022 -13.660 1.00 94.12 262 PRO A O 1
ATOM 1986 N N . GLU A 1 263 ? -28.647 -1.706 -14.225 1.00 95.12 263 GLU A N 1
ATOM 1987 C CA . GLU A 1 263 ? -29.326 -0.936 -13.175 1.00 95.12 263 GLU A CA 1
ATOM 1988 C C . GLU A 1 263 ? -28.894 -1.384 -11.771 1.00 95.12 263 GLU A C 1
ATOM 1990 O O . GLU A 1 263 ? -28.889 -0.592 -10.830 1.00 95.12 263 GLU A O 1
ATOM 1995 N N . ARG A 1 264 ? -28.502 -2.659 -11.634 1.00 96.94 264 ARG A N 1
ATOM 1996 C CA . ARG A 1 264 ? -28.065 -3.270 -10.381 1.00 96.94 264 ARG A CA 1
ATOM 1997 C C . ARG A 1 264 ? -26.917 -4.254 -10.584 1.00 96.94 264 ARG A C 1
ATOM 1999 O O . ARG A 1 264 ? -26.919 -5.054 -11.521 1.00 96.94 264 ARG A O 1
ATOM 2006 N N . ALA A 1 265 ? -25.983 -4.248 -9.645 1.00 97.56 265 ALA A N 1
ATOM 2007 C CA . ALA A 1 265 ? -24.962 -5.269 -9.478 1.00 97.56 265 ALA A CA 1
ATOM 2008 C C . ALA A 1 265 ? -24.851 -5.644 -8.000 1.00 97.56 265 ALA A C 1
ATOM 2010 O O . ALA A 1 265 ? -25.120 -4.829 -7.124 1.00 97.56 265 ALA A O 1
ATOM 2011 N N . ARG A 1 266 ? -24.413 -6.866 -7.697 1.00 97.50 266 ARG A N 1
ATOM 2012 C CA . ARG A 1 266 ? -24.103 -7.222 -6.308 1.00 97.50 266 ARG A CA 1
ATOM 2013 C C . ARG A 1 266 ? -22.867 -6.461 -5.831 1.00 97.50 266 ARG A C 1
ATOM 2015 O O . ARG A 1 266 ? -22.837 -5.969 -4.707 1.00 97.50 266 ARG A O 1
ATOM 2022 N N . VAL A 1 267 ? -21.877 -6.326 -6.716 1.00 98.75 267 VAL A N 1
ATOM 2023 C CA . VAL A 1 267 ? -20.644 -5.579 -6.462 1.00 98.75 267 VAL A CA 1
ATOM 2024 C C . VAL A 1 267 ? -20.247 -4.701 -7.640 1.00 98.75 267 VAL A C 1
ATOM 2026 O O . VAL A 1 267 ? -20.250 -5.148 -8.790 1.00 98.75 267 VAL A O 1
ATOM 2029 N N . VAL A 1 268 ? -19.850 -3.467 -7.329 1.00 98.88 268 VAL A N 1
ATOM 2030 C CA . VAL A 1 268 ? -19.214 -2.536 -8.267 1.00 98.88 268 VAL A CA 1
ATOM 2031 C C . VAL A 1 268 ? -17.778 -2.263 -7.822 1.00 98.88 268 VAL A C 1
ATOM 2033 O O . VAL A 1 268 ? -17.535 -1.771 -6.724 1.00 98.88 268 VAL A O 1
ATOM 2036 N N . ILE A 1 269 ? -16.812 -2.565 -8.681 1.00 98.94 269 ILE A N 1
ATOM 2037 C CA . ILE A 1 269 ? -15.386 -2.307 -8.470 1.00 98.94 269 ILE A CA 1
ATOM 2038 C C . ILE A 1 269 ? -15.011 -1.051 -9.254 1.00 98.94 269 ILE A C 1
ATOM 2040 O O . ILE A 1 269 ? -15.222 -0.981 -10.464 1.00 98.94 269 ILE A O 1
ATOM 2044 N N . ILE A 1 270 ? -14.451 -0.061 -8.567 1.00 98.81 270 ILE A N 1
ATOM 2045 C CA . ILE A 1 270 ? -14.052 1.224 -9.141 1.00 98.81 270 ILE A CA 1
ATOM 2046 C C . ILE A 1 270 ? -12.542 1.198 -9.375 1.00 98.81 270 ILE A C 1
ATOM 2048 O O . ILE A 1 270 ? -11.771 1.278 -8.418 1.00 98.81 270 ILE A O 1
ATOM 2052 N N . GLY A 1 271 ? -12.129 1.105 -10.640 1.00 98.25 271 GLY A N 1
ATOM 2053 C CA . GLY A 1 271 ? -10.726 1.099 -11.066 1.00 98.25 271 GLY A CA 1
ATOM 2054 C C . GLY A 1 271 ? -10.324 -0.178 -11.810 1.00 98.25 271 GLY A C 1
ATOM 2055 O O . GLY A 1 271 ? -10.363 -1.280 -11.268 1.00 98.25 271 GLY A O 1
ATOM 2056 N N . GLY A 1 272 ? -9.872 -0.016 -13.052 1.00 97.62 272 GLY A N 1
ATOM 2057 C CA . GLY A 1 272 ? -9.436 -1.061 -13.982 1.00 97.62 272 GLY A CA 1
ATOM 2058 C C . GLY A 1 272 ? -7.934 -1.343 -13.965 1.00 97.62 272 GLY A C 1
ATOM 2059 O O . GLY A 1 272 ? -7.375 -1.812 -14.957 1.00 97.62 272 GLY A O 1
ATOM 2060 N N . GLY A 1 273 ? -7.253 -1.025 -12.863 1.00 97.19 273 GLY A N 1
ATOM 2061 C CA . GLY A 1 273 ? -5.864 -1.422 -12.633 1.00 97.19 273 GLY A CA 1
ATOM 2062 C C . GLY A 1 273 ? -5.734 -2.890 -12.211 1.00 97.19 273 GLY A C 1
ATOM 2063 O O . GLY A 1 273 ? -6.720 -3.627 -12.104 1.00 97.19 273 GLY A O 1
ATOM 2064 N N . VAL A 1 274 ? -4.505 -3.312 -11.903 1.00 97.38 274 VAL A N 1
ATOM 2065 C CA . VAL A 1 274 ? -4.219 -4.693 -11.466 1.00 97.38 274 VAL A CA 1
ATOM 2066 C C . VAL A 1 274 ? -5.027 -5.105 -10.225 1.00 97.38 274 VAL A C 1
ATOM 2068 O O . VAL A 1 274 ? -5.468 -6.244 -10.119 1.00 97.38 274 VAL A O 1
ATOM 2071 N N . GLY A 1 275 ? -5.276 -4.167 -9.302 1.00 97.69 275 GLY A N 1
ATOM 2072 C CA . GLY A 1 275 ? -6.026 -4.443 -8.079 1.00 97.69 275 GLY A CA 1
ATOM 2073 C C . GLY A 1 275 ? -7.490 -4.782 -8.359 1.00 97.69 275 GLY A C 1
ATOM 2074 O O . GLY A 1 275 ? -7.963 -5.852 -7.983 1.00 97.69 275 GLY A O 1
ATOM 2075 N N . GLY A 1 276 ? -8.196 -3.906 -9.080 1.00 98.50 276 GLY A N 1
ATOM 2076 C CA . GLY A 1 276 ? -9.611 -4.108 -9.394 1.00 98.50 276 GLY A CA 1
ATOM 2077 C C . GLY A 1 276 ? -9.862 -5.304 -10.312 1.00 98.50 276 GLY A C 1
ATOM 2078 O O . GLY A 1 276 ? -10.787 -6.079 -10.072 1.00 98.50 276 GLY A O 1
ATOM 2079 N N . THR A 1 277 ? -9.004 -5.515 -11.315 1.00 98.62 277 THR A N 1
ATOM 2080 C CA . THR A 1 277 ? -9.100 -6.683 -12.212 1.00 98.62 277 THR A CA 1
ATOM 2081 C C . THR A 1 277 ? -8.844 -7.999 -11.476 1.00 98.62 277 THR A C 1
ATOM 2083 O O . THR A 1 277 ? -9.570 -8.966 -11.708 1.00 98.62 277 THR A O 1
ATOM 2086 N N . SER A 1 278 ? -7.895 -8.030 -10.532 1.00 98.69 278 SER A N 1
ATOM 2087 C CA . SER A 1 278 ? -7.655 -9.196 -9.673 1.00 98.69 278 SER A CA 1
ATOM 2088 C C . SER A 1 278 ? -8.855 -9.514 -8.774 1.00 98.69 278 SER A C 1
ATOM 2090 O O . SER A 1 278 ? -9.305 -10.657 -8.713 1.00 98.69 278 SER A O 1
ATOM 2092 N N . ILE A 1 279 ? -9.443 -8.502 -8.128 1.00 98.81 279 ILE A N 1
ATOM 2093 C CA . ILE A 1 279 ? -10.634 -8.685 -7.284 1.00 98.81 279 ILE A CA 1
ATOM 2094 C C . ILE A 1 279 ? -11.808 -9.216 -8.115 1.00 98.81 279 ILE A C 1
ATOM 2096 O O . ILE A 1 279 ? -12.441 -10.195 -7.722 1.00 98.81 279 ILE A O 1
ATOM 2100 N N . ALA A 1 280 ? -12.064 -8.634 -9.293 1.00 98.81 280 ALA A N 1
ATOM 2101 C CA . ALA A 1 280 ? -13.115 -9.104 -10.196 1.00 98.81 280 ALA A CA 1
ATOM 2102 C C . ALA A 1 280 ? -12.907 -10.574 -10.592 1.00 98.81 280 ALA A C 1
ATOM 2104 O O . ALA A 1 280 ? -13.842 -11.372 -10.521 1.00 98.81 280 ALA A O 1
ATOM 2105 N N . TYR A 1 281 ? -11.671 -10.933 -10.952 1.00 98.69 281 TYR A N 1
ATOM 2106 C CA . TYR A 1 281 ? -11.271 -12.295 -11.291 1.00 98.69 281 TYR A CA 1
ATOM 2107 C C . TYR A 1 281 ? -11.546 -13.280 -10.144 1.00 98.69 281 TYR A C 1
ATOM 2109 O O . TYR A 1 281 ? -12.172 -14.321 -10.350 1.00 98.69 281 TYR A O 1
ATOM 2117 N N . HIS A 1 282 ? -11.145 -12.951 -8.917 1.00 98.62 282 HIS A N 1
ATOM 2118 C CA . HIS A 1 282 ? -11.342 -13.842 -7.775 1.00 98.62 282 HIS A CA 1
ATOM 2119 C C . HIS A 1 282 ? -12.809 -13.950 -7.332 1.00 98.62 282 HIS A C 1
ATOM 2121 O O . HIS A 1 282 ? -13.254 -15.047 -6.986 1.00 98.62 282 HIS A O 1
ATOM 2127 N N . LEU A 1 283 ? -13.592 -12.870 -7.419 1.00 98.69 283 LEU A N 1
ATOM 2128 C CA . LEU A 1 283 ? -15.027 -12.902 -7.114 1.00 98.69 283 LEU A CA 1
ATOM 2129 C C . LEU A 1 283 ? -15.787 -13.841 -8.061 1.00 98.69 283 LEU A C 1
ATOM 2131 O O . LEU A 1 283 ? -16.566 -14.678 -7.596 1.00 98.69 283 LEU A O 1
ATOM 2135 N N . VAL A 1 284 ? -15.519 -13.784 -9.372 1.00 98.31 284 VAL A N 1
ATOM 2136 C CA . VAL A 1 284 ? -16.174 -14.705 -10.319 1.00 98.31 284 VAL A CA 1
ATOM 2137 C C . VAL A 1 284 ? -15.723 -16.152 -10.141 1.00 98.31 284 VAL A C 1
ATOM 2139 O O . VAL A 1 284 ? -16.527 -17.074 -10.287 1.00 98.31 284 VAL A O 1
ATOM 2142 N N . ARG A 1 285 ? -14.464 -16.375 -9.742 1.00 97.19 285 ARG A N 1
ATOM 2143 C CA . ARG A 1 285 ? -13.943 -17.710 -9.401 1.00 97.19 285 ARG A CA 1
ATOM 2144 C C . ARG A 1 285 ? -14.603 -18.300 -8.158 1.00 97.19 285 ARG A C 1
ATOM 2146 O O . ARG A 1 285 ? -14.755 -19.515 -8.082 1.00 97.19 285 ARG A O 1
ATOM 2153 N N . ARG A 1 286 ? -15.037 -17.453 -7.225 1.00 96.94 286 ARG A N 1
ATOM 2154 C CA . ARG A 1 286 ? -15.852 -17.818 -6.056 1.00 96.94 286 ARG A CA 1
ATOM 2155 C C . ARG A 1 286 ? -17.357 -17.891 -6.372 1.00 96.94 286 ARG A C 1
ATOM 2157 O O . ARG A 1 286 ? -18.165 -18.063 -5.464 1.00 96.94 286 ARG A O 1
ATOM 2164 N N . GLY A 1 287 ? -17.745 -17.787 -7.646 1.00 96.81 287 GLY A N 1
ATOM 2165 C CA . GLY A 1 287 ? -19.109 -18.020 -8.121 1.00 96.81 287 GLY A CA 1
ATOM 2166 C C . GLY A 1 287 ? -20.011 -16.786 -8.176 1.00 96.81 287 GLY A C 1
ATOM 2167 O O . GLY A 1 287 ? -21.166 -16.919 -8.580 1.00 96.81 287 GLY A O 1
ATOM 2168 N N . TRP A 1 288 ? -19.523 -15.591 -7.821 1.00 97.38 288 TRP A N 1
ATOM 2169 C CA . TRP A 1 288 ? -20.303 -14.362 -7.998 1.00 97.38 288 TRP A CA 1
ATOM 2170 C C . TRP A 1 288 ? -20.415 -14.019 -9.484 1.00 97.38 288 TRP A C 1
ATOM 2172 O O . TRP A 1 288 ? -19.422 -14.018 -10.201 1.00 97.38 288 TRP A O 1
ATOM 2182 N N . ARG A 1 289 ? -21.626 -13.726 -9.962 1.00 91.62 289 ARG A N 1
ATOM 2183 C CA . ARG A 1 289 ? -21.878 -13.412 -11.382 1.00 91.62 289 ARG A CA 1
ATOM 2184 C C . ARG A 1 289 ? -22.248 -11.949 -11.612 1.00 91.62 289 ARG A C 1
ATOM 2186 O O . ARG A 1 289 ? -21.876 -11.383 -12.631 1.00 91.62 289 ARG A O 1
ATOM 2193 N N . ASP A 1 290 ? -22.877 -11.305 -10.631 1.00 95.31 290 ASP A N 1
ATOM 2194 C CA . ASP A 1 290 ? -23.243 -9.883 -10.682 1.00 95.31 290 ASP A CA 1
ATOM 2195 C C . ASP A 1 290 ? -22.079 -8.968 -10.272 1.00 95.31 290 ASP A C 1
ATOM 2197 O O . ASP A 1 290 ? -22.198 -8.145 -9.361 1.00 95.31 290 ASP A O 1
ATOM 2201 N N . VAL A 1 291 ? -20.937 -9.149 -10.942 1.00 98.62 291 VAL A N 1
ATOM 2202 C CA . VAL A 1 291 ? -19.704 -8.380 -10.740 1.00 98.62 291 VAL A CA 1
ATOM 2203 C C . VAL A 1 291 ? -19.577 -7.348 -11.852 1.00 98.62 291 VAL A C 1
ATOM 2205 O O . VAL A 1 291 ? -19.533 -7.703 -13.032 1.00 98.62 291 VAL A O 1
ATOM 2208 N N . VAL A 1 292 ? -19.503 -6.073 -11.481 1.00 98.75 292 VAL A N 1
ATOM 2209 C CA . VAL A 1 292 ? -19.278 -4.967 -12.413 1.00 98.75 292 VAL A CA 1
ATOM 2210 C C . VAL A 1 292 ? -17.973 -4.266 -12.065 1.00 98.75 292 VAL A C 1
ATOM 2212 O O . VAL A 1 292 ? -17.757 -3.907 -10.914 1.00 98.75 292 VAL A O 1
ATOM 2215 N N . LEU A 1 293 ? -17.112 -4.040 -13.053 1.00 98.81 293 LEU A N 1
ATOM 2216 C CA . LEU A 1 293 ? -15.950 -3.164 -12.938 1.00 98.81 293 LEU A CA 1
ATOM 2217 C C . LEU A 1 293 ? -16.176 -1.934 -13.812 1.00 98.81 293 LEU A C 1
ATOM 2219 O O . LEU A 1 293 ? -16.485 -2.073 -14.996 1.00 98.81 293 LEU A O 1
ATOM 2223 N N . VAL A 1 294 ? -15.981 -0.748 -13.244 1.00 98.56 294 VAL A N 1
ATOM 2224 C CA . VAL A 1 294 ? -15.991 0.523 -13.976 1.00 98.56 294 VAL A CA 1
ATOM 2225 C C . VAL A 1 294 ? -14.601 1.152 -13.952 1.00 98.56 294 VAL A C 1
ATOM 2227 O O . VAL A 1 294 ? -13.946 1.235 -12.910 1.00 98.56 294 VAL A O 1
ATOM 2230 N N . GLU A 1 295 ? -14.142 1.583 -15.119 1.00 97.75 295 GLU A N 1
ATOM 2231 C CA . GLU A 1 295 ? -12.864 2.249 -15.339 1.00 97.75 295 GLU A CA 1
ATOM 2232 C C . GLU A 1 295 ? -13.122 3.545 -16.104 1.00 97.75 295 GLU A C 1
ATOM 2234 O O . GLU A 1 295 ? -13.754 3.546 -17.156 1.00 97.75 295 GLU A O 1
ATOM 2239 N N . ARG A 1 296 ? -12.629 4.663 -15.573 1.00 94.75 296 ARG A N 1
ATOM 2240 C CA . ARG A 1 296 ? -12.892 6.007 -16.105 1.00 94.75 296 ARG A CA 1
ATOM 2241 C C . ARG A 1 296 ? -12.247 6.273 -17.467 1.00 94.75 296 ARG A C 1
ATOM 2243 O O . ARG A 1 296 ? -12.662 7.204 -18.152 1.00 94.75 296 ARG A O 1
ATOM 2250 N N . ALA A 1 297 ? -11.200 5.534 -17.817 1.00 94.31 297 ALA A N 1
ATOM 2251 C CA . ALA A 1 297 ? -10.498 5.616 -19.090 1.00 94.31 297 ALA A CA 1
ATOM 2252 C C . ALA A 1 297 ? -10.341 4.201 -19.658 1.00 94.31 297 ALA A C 1
ATOM 2254 O O . ALA A 1 297 ? -11.350 3.539 -19.871 1.00 94.31 297 ALA A O 1
ATOM 2255 N N . GLN A 1 298 ? -9.119 3.739 -19.915 1.00 95.56 298 GLN A N 1
ATOM 2256 C CA . GLN A 1 298 ? -8.855 2.354 -20.304 1.00 95.56 298 GLN A CA 1
ATOM 2257 C C . GLN A 1 298 ? -8.362 1.540 -19.109 1.00 95.56 298 GLN A C 1
ATOM 2259 O O . GLN A 1 298 ? -7.800 2.100 -18.158 1.00 95.56 298 GLN A O 1
ATOM 2264 N N . LEU A 1 299 ? -8.510 0.215 -19.177 1.00 95.19 299 LEU A N 1
ATOM 2265 C CA . LEU A 1 299 ? -7.814 -0.690 -18.265 1.00 95.19 299 LEU A CA 1
ATOM 2266 C C . LEU A 1 299 ? -6.327 -0.322 -18.213 1.00 95.19 299 LEU A C 1
ATOM 2268 O O . LEU A 1 299 ? -5.757 0.155 -19.191 1.00 95.19 299 LEU A O 1
ATOM 2272 N N . THR A 1 300 ? -5.721 -0.525 -17.045 1.00 94.62 300 THR A N 1
ATOM 2273 C CA . THR A 1 300 ? -4.304 -0.238 -16.758 1.00 94.62 300 THR A CA 1
ATOM 2274 C C . THR A 1 300 ? -3.892 1.239 -16.765 1.00 94.62 300 THR A C 1
ATOM 2276 O O . THR A 1 300 ? -2.732 1.520 -16.470 1.00 94.62 300 THR A O 1
ATOM 2279 N N . SER A 1 301 ? -4.806 2.185 -17.013 1.00 91.19 301 SER A N 1
ATOM 2280 C CA . SER A 1 301 ? -4.470 3.602 -17.249 1.00 91.19 301 SER A CA 1
ATOM 2281 C C . SER A 1 301 ? -4.016 4.430 -16.036 1.00 91.19 301 SER A C 1
ATOM 2283 O O . SER A 1 301 ? -3.638 5.595 -16.200 1.00 91.19 301 SER A O 1
ATOM 2285 N N . GLY A 1 302 ? -4.036 3.832 -14.839 1.00 92.25 302 GLY A N 1
ATOM 2286 C CA . GLY A 1 302 ? -3.419 4.356 -13.614 1.00 92.25 302 GLY A CA 1
ATOM 2287 C C . GLY A 1 302 ? -1.945 3.956 -13.488 1.00 92.25 302 GLY A C 1
ATOM 2288 O O . GLY A 1 302 ? -1.223 3.948 -14.471 1.00 92.25 302 GLY A O 1
ATOM 2289 N N . SER A 1 303 ? -1.481 3.578 -12.293 1.00 92.06 303 SER A N 1
ATOM 2290 C CA . SER A 1 303 ? -0.058 3.243 -12.085 1.00 92.06 303 SER A CA 1
ATOM 2291 C C . SER A 1 303 ? 0.395 1.910 -12.699 1.00 92.06 303 SER A C 1
ATOM 2293 O O . SER A 1 303 ? 1.584 1.644 -12.840 1.00 92.06 303 SER A O 1
ATOM 2295 N N . THR A 1 304 ? -0.548 1.050 -13.097 1.00 91.88 304 THR A N 1
ATOM 2296 C CA . THR A 1 304 ? -0.243 -0.288 -13.621 1.00 91.88 304 THR A CA 1
ATOM 2297 C C . THR A 1 304 ? 0.603 -0.248 -14.897 1.00 91.88 304 THR A C 1
ATOM 2299 O O . THR A 1 304 ? 1.584 -0.982 -14.953 1.00 91.88 304 THR A O 1
ATOM 2302 N N . PHE A 1 305 ? 0.281 0.594 -15.892 1.00 90.12 305 PHE A N 1
ATOM 2303 C CA . PHE A 1 305 ? 0.969 0.551 -17.196 1.00 90.12 305 PHE A CA 1
ATOM 2304 C C . PHE A 1 305 ? 2.460 0.907 -17.127 1.00 90.12 305 PHE A C 1
ATOM 2306 O O . PHE A 1 305 ? 3.228 0.480 -17.987 1.00 90.12 305 PHE A O 1
ATOM 2313 N N . HIS A 1 306 ? 2.868 1.701 -16.133 1.00 90.38 306 HIS A N 1
ATOM 2314 C CA . HIS A 1 306 ? 4.247 2.164 -15.992 1.00 90.38 306 HIS A CA 1
ATOM 2315 C C . HIS A 1 306 ? 5.026 1.442 -14.899 1.00 90.38 306 HIS A C 1
ATOM 2317 O O . HIS A 1 306 ? 6.163 1.824 -14.647 1.00 90.38 306 HIS A O 1
ATOM 2323 N N . SER A 1 307 ? 4.471 0.416 -14.251 1.00 91.38 307 SER A N 1
ATOM 2324 C CA . SER A 1 307 ? 5.205 -0.328 -13.225 1.00 91.38 307 SER A CA 1
ATOM 2325 C C . SER A 1 307 ? 6.455 -1.005 -13.804 1.00 91.38 307 SER A C 1
ATOM 2327 O O . SER A 1 307 ? 6.463 -1.482 -14.937 1.00 91.38 307 SER A O 1
ATOM 2329 N N . ALA A 1 308 ? 7.516 -1.111 -13.002 1.00 91.44 308 ALA A N 1
ATOM 2330 C CA . ALA A 1 308 ? 8.716 -1.835 -13.404 1.00 91.44 308 ALA A CA 1
ATOM 2331 C C . ALA A 1 308 ? 8.486 -3.358 -13.506 1.00 91.44 308 ALA A C 1
ATOM 2333 O O . ALA A 1 308 ? 9.293 -4.034 -14.129 1.00 91.44 308 ALA A O 1
ATOM 2334 N N . GLY A 1 309 ? 7.417 -3.923 -12.929 1.00 93.25 309 GLY A N 1
ATOM 2335 C CA . GLY A 1 309 ? 7.039 -5.334 -13.123 1.00 93.25 309 GLY A CA 1
ATOM 2336 C C . GLY A 1 309 ? 7.876 -6.373 -12.368 1.00 93.25 309 GLY A C 1
ATOM 2337 O O . GLY A 1 309 ? 7.751 -7.564 -12.647 1.00 93.25 309 GLY A O 1
ATOM 2338 N N . LEU A 1 310 ? 8.714 -5.960 -11.408 1.00 95.75 310 LEU A N 1
ATOM 2339 C CA . LEU A 1 310 ? 9.446 -6.892 -10.545 1.00 95.75 310 LEU A CA 1
ATOM 2340 C C . LEU A 1 310 ? 8.494 -7.587 -9.560 1.00 95.75 310 LEU A C 1
ATOM 2342 O O . LEU A 1 310 ? 7.701 -6.936 -8.878 1.00 95.75 310 LEU A O 1
ATOM 2346 N N . VAL A 1 311 ? 8.649 -8.900 -9.407 1.00 96.69 311 VAL A N 1
ATOM 2347 C CA . VAL A 1 311 ? 7.867 -9.734 -8.489 1.00 96.69 311 VAL A CA 1
ATOM 2348 C C . VAL A 1 311 ? 8.827 -10.429 -7.533 1.00 96.69 311 VAL A C 1
ATOM 2350 O O . VAL A 1 311 ? 9.512 -11.376 -7.903 1.00 96.69 311 VAL A O 1
ATOM 2353 N N . GLY A 1 312 ? 8.892 -9.921 -6.302 1.00 94.31 312 GLY A N 1
ATOM 2354 C CA . GLY A 1 312 ? 9.612 -10.572 -5.208 1.00 94.31 312 GLY A CA 1
ATOM 2355 C C . GLY A 1 312 ? 8.656 -11.024 -4.114 1.00 94.31 312 GLY A C 1
ATOM 2356 O O . GLY A 1 312 ? 7.730 -10.270 -3.803 1.00 94.31 312 GLY A O 1
ATOM 2357 N N . GLN A 1 313 ? 8.876 -12.191 -3.509 1.00 94.38 313 GLN A N 1
ATOM 2358 C CA . GLN A 1 313 ? 7.957 -12.761 -2.513 1.00 94.38 313 GLN A CA 1
ATOM 2359 C C . GLN A 1 313 ? 8.262 -12.361 -1.065 1.00 94.38 313 GLN A C 1
ATOM 2361 O O . GLN A 1 313 ? 7.334 -12.085 -0.308 1.00 94.38 313 GLN A O 1
ATOM 2366 N N . LEU A 1 314 ? 9.538 -12.277 -0.682 1.00 91.75 314 LEU A N 1
ATOM 2367 C CA . LEU A 1 314 ? 9.948 -12.001 0.701 1.00 91.75 314 LEU A CA 1
ATOM 2368 C C . LEU A 1 314 ? 9.513 -10.602 1.170 1.00 91.75 314 LEU A C 1
ATOM 2370 O O . LEU A 1 314 ? 9.757 -9.604 0.482 1.00 91.75 314 LEU A O 1
ATOM 2374 N N . ARG A 1 315 ? 8.857 -10.519 2.334 1.00 89.31 315 ARG A N 1
ATOM 2375 C CA . ARG A 1 315 ? 8.328 -9.269 2.914 1.00 89.31 315 ARG A CA 1
ATOM 2376 C C . ARG A 1 315 ? 8.625 -9.140 4.406 1.00 89.31 315 ARG A C 1
ATOM 2378 O O . ARG A 1 315 ? 9.239 -10.008 4.999 1.00 89.31 315 ARG A O 1
ATOM 2385 N N . SER A 1 316 ? 8.182 -8.048 5.021 1.00 79.88 316 SER A N 1
ATOM 2386 C CA . SER A 1 316 ? 8.362 -7.766 6.453 1.00 79.88 316 SER A CA 1
ATOM 2387 C C . SER A 1 316 ? 7.567 -8.706 7.374 1.00 79.88 316 SER A C 1
ATOM 2389 O O . SER A 1 316 ? 7.843 -8.781 8.571 1.00 79.88 316 SER A O 1
ATOM 2391 N N . THR A 1 317 ? 6.548 -9.399 6.848 1.00 85.56 317 THR A N 1
ATOM 2392 C CA . THR A 1 317 ? 5.655 -10.268 7.625 1.00 85.56 317 THR A CA 1
ATOM 2393 C C . THR A 1 317 ? 5.251 -11.537 6.889 1.00 85.56 317 THR A C 1
ATOM 2395 O O . THR A 1 317 ? 5.255 -11.603 5.655 1.00 85.56 317 THR A O 1
ATOM 2398 N N . MET A 1 318 ? 4.832 -12.542 7.661 1.00 87.31 318 MET A N 1
ATOM 2399 C CA . MET A 1 318 ? 4.338 -13.812 7.130 1.00 87.31 318 MET A CA 1
ATOM 2400 C C . MET A 1 318 ? 3.059 -13.670 6.289 1.00 87.31 318 MET A C 1
ATOM 2402 O O . MET A 1 318 ? 3.057 -14.209 5.182 1.00 87.31 318 MET A O 1
ATOM 2406 N N . PRO A 1 319 ? 1.992 -12.960 6.724 1.00 89.56 319 PRO A N 1
ATOM 2407 C CA . PRO A 1 319 ? 0.774 -12.853 5.919 1.00 89.56 319 PRO A CA 1
ATOM 2408 C C . PRO A 1 319 ? 1.024 -12.181 4.570 1.00 89.56 319 PRO A C 1
ATOM 2410 O O . PRO A 1 319 ? 0.562 -12.677 3.544 1.00 89.56 319 PRO A O 1
ATOM 2413 N N . LEU A 1 320 ? 1.828 -11.113 4.551 1.00 89.88 320 LEU A N 1
ATOM 2414 C CA . LEU A 1 320 ? 2.173 -10.442 3.305 1.00 89.88 320 LEU A CA 1
ATOM 2415 C C . LEU A 1 320 ? 3.045 -11.330 2.407 1.00 89.88 320 LEU A C 1
ATOM 2417 O O . LEU A 1 320 ? 2.808 -11.392 1.208 1.00 89.88 320 LEU A O 1
ATOM 2421 N N . THR A 1 321 ? 4.002 -12.075 2.967 1.00 92.56 321 THR A N 1
ATOM 2422 C CA . THR A 1 321 ? 4.814 -13.026 2.184 1.00 92.56 321 THR A CA 1
ATOM 2423 C C . THR A 1 321 ? 3.946 -14.124 1.560 1.00 92.56 321 THR A C 1
ATOM 2425 O O . THR A 1 321 ? 4.076 -14.398 0.370 1.00 92.56 321 THR A O 1
ATOM 2428 N N . ARG A 1 322 ? 2.998 -14.702 2.313 1.00 92.19 322 ARG A N 1
ATOM 2429 C CA . ARG A 1 322 ? 2.039 -15.694 1.785 1.00 92.19 322 ARG A CA 1
ATOM 2430 C C . ARG A 1 322 ? 1.178 -15.126 0.659 1.00 92.19 322 ARG A C 1
ATOM 2432 O O . ARG A 1 322 ? 0.974 -15.791 -0.349 1.00 92.19 322 ARG A O 1
ATOM 2439 N N . LEU A 1 323 ? 0.733 -13.880 0.796 1.00 93.50 323 LEU A N 1
ATOM 2440 C CA . LEU A 1 323 ? -0.004 -13.168 -0.245 1.00 93.50 323 LEU A CA 1
ATOM 2441 C C . LEU A 1 323 ? 0.833 -13.024 -1.534 1.00 93.50 323 LEU A C 1
ATOM 2443 O O . LEU A 1 323 ? 0.322 -13.221 -2.641 1.00 93.50 323 LEU A O 1
ATOM 2447 N N . MET A 1 324 ? 2.134 -12.742 -1.420 1.00 94.62 324 MET A N 1
ATOM 2448 C CA . MET A 1 324 ? 3.028 -12.712 -2.586 1.00 94.62 324 MET A CA 1
ATOM 2449 C C . MET A 1 324 ? 3.228 -14.109 -3.200 1.00 94.62 324 MET A C 1
ATOM 2451 O O . MET A 1 324 ? 3.220 -14.239 -4.423 1.00 94.62 324 MET A O 1
ATOM 2455 N N . MET A 1 325 ? 3.349 -15.158 -2.378 1.00 95.12 325 MET A N 1
ATOM 2456 C CA . MET A 1 325 ? 3.456 -16.548 -2.852 1.00 95.12 325 MET A CA 1
ATOM 2457 C C . MET A 1 325 ? 2.208 -16.977 -3.638 1.00 95.12 325 MET A C 1
ATOM 2459 O O . MET A 1 325 ? 2.321 -17.537 -4.730 1.00 95.12 325 MET A O 1
ATOM 2463 N N . ASP A 1 326 ? 1.015 -16.640 -3.139 1.00 95.50 326 ASP A N 1
ATOM 2464 C CA . ASP A 1 326 ? -0.254 -16.873 -3.842 1.00 95.50 326 ASP A CA 1
ATOM 2465 C C . ASP A 1 326 ? -0.299 -16.147 -5.197 1.00 95.50 326 ASP A C 1
ATOM 2467 O O . ASP A 1 326 ? -0.828 -16.676 -6.179 1.00 95.50 326 ASP A O 1
ATOM 2471 N N . SER A 1 327 ? 0.296 -14.952 -5.273 1.00 97.19 327 SER A N 1
ATOM 2472 C CA . SER A 1 327 ? 0.394 -14.177 -6.515 1.00 97.19 327 SER A CA 1
ATOM 2473 C C . SER A 1 327 ? 1.272 -14.881 -7.550 1.00 97.19 327 SER A C 1
ATOM 2475 O O . SER A 1 327 ? 0.832 -15.097 -8.677 1.00 97.19 327 SER A O 1
ATOM 2477 N N . VAL A 1 328 ? 2.471 -15.324 -7.163 1.00 96.81 328 VAL A N 1
ATOM 2478 C CA . VAL A 1 328 ? 3.379 -16.085 -8.042 1.00 96.81 328 VAL A CA 1
ATOM 2479 C C . VAL A 1 328 ? 2.735 -17.389 -8.526 1.00 96.81 328 VAL A C 1
ATOM 2481 O O . VAL A 1 328 ? 2.818 -17.730 -9.714 1.00 96.81 328 VAL A O 1
ATOM 2484 N N . ALA A 1 329 ? 2.037 -18.096 -7.633 1.00 96.12 329 ALA A N 1
ATOM 2485 C CA . ALA A 1 329 ? 1.313 -19.313 -7.983 1.00 96.12 329 ALA A CA 1
ATOM 2486 C C . ALA A 1 329 ? 0.206 -19.051 -9.018 1.00 96.12 329 ALA A C 1
ATOM 2488 O O . ALA A 1 329 ? 0.005 -19.869 -9.917 1.00 96.12 329 ALA A O 1
ATOM 2489 N N . LEU A 1 330 ? -0.501 -17.919 -8.918 1.00 97.25 330 LEU A N 1
ATOM 2490 C CA . LEU A 1 330 ? -1.496 -17.501 -9.906 1.00 97.25 330 LEU A CA 1
ATOM 2491 C C . LEU A 1 330 ? -0.843 -17.143 -11.248 1.00 97.25 330 LEU A C 1
ATOM 2493 O O . LEU A 1 330 ? -1.269 -17.649 -12.286 1.00 97.25 330 LEU A O 1
ATOM 2497 N N . TYR A 1 331 ? 0.200 -16.310 -11.243 1.00 97.00 331 TYR A N 1
ATOM 2498 C CA . TYR A 1 331 ? 0.838 -15.815 -12.471 1.00 97.00 331 TYR A CA 1
ATOM 2499 C C . TYR A 1 331 ? 1.390 -16.946 -13.334 1.00 97.00 331 TYR A C 1
ATOM 2501 O O . TYR A 1 331 ? 1.282 -16.897 -14.558 1.00 97.00 331 TYR A O 1
ATOM 2509 N N . SER A 1 332 ? 1.875 -18.008 -12.690 1.00 94.12 332 SER A N 1
ATOM 2510 C CA . SER A 1 332 ? 2.390 -19.203 -13.360 1.00 94.12 332 SER A CA 1
ATOM 2511 C C . SER A 1 332 ? 1.329 -19.992 -14.139 1.00 94.12 332 SER A C 1
ATOM 2513 O O . SER A 1 332 ? 1.693 -20.764 -15.017 1.00 94.12 332 SER A O 1
ATOM 2515 N N . ARG A 1 333 ? 0.031 -19.810 -13.849 1.00 95.31 333 ARG A N 1
ATOM 2516 C CA . ARG A 1 333 ? -1.073 -20.534 -14.513 1.00 95.31 333 ARG A CA 1
ATOM 2517 C C . ARG A 1 333 ? -2.003 -19.643 -15.335 1.00 95.31 333 ARG A C 1
ATOM 2519 O O . ARG A 1 333 ? -2.791 -20.154 -16.124 1.00 95.31 333 ARG A O 1
ATOM 2526 N N . LEU A 1 334 ? -1.923 -18.316 -15.193 1.00 94.25 334 LEU A N 1
ATOM 2527 C CA . LEU A 1 334 ? -2.845 -17.384 -15.860 1.00 94.25 334 LEU A CA 1
ATOM 2528 C C . LEU A 1 334 ? -2.881 -17.545 -17.381 1.00 94.25 334 LEU A C 1
ATOM 2530 O O . LEU A 1 334 ? -3.950 -17.410 -17.973 1.00 94.25 334 LEU A O 1
ATOM 2534 N N . LYS A 1 335 ? -1.745 -17.852 -18.013 1.00 93.94 335 LYS A N 1
ATOM 2535 C CA . LYS A 1 335 ? -1.687 -18.086 -19.460 1.00 93.94 335 LYS A CA 1
ATOM 2536 C C . LYS A 1 335 ? -2.549 -19.274 -19.879 1.00 93.94 335 LYS A C 1
ATOM 2538 O O . LYS A 1 335 ? -3.287 -19.158 -20.850 1.00 93.94 335 LYS A O 1
ATOM 2543 N N . ASP A 1 336 ? -2.506 -20.368 -19.127 1.00 93.38 336 ASP A N 1
ATOM 2544 C CA . ASP A 1 336 ? -3.293 -21.568 -19.421 1.00 93.38 336 ASP A CA 1
ATOM 2545 C C . ASP A 1 336 ? -4.788 -21.325 -19.172 1.00 93.38 336 ASP A C 1
ATOM 2547 O O . ASP A 1 336 ? -5.643 -21.805 -19.913 1.00 93.38 336 ASP A O 1
ATOM 2551 N N . GLU A 1 337 ? -5.114 -20.521 -18.158 1.00 92.38 337 GLU A N 1
ATOM 2552 C CA . GLU A 1 337 ? -6.497 -20.224 -17.776 1.00 92.38 337 GLU A CA 1
ATOM 2553 C C . GLU A 1 337 ? -7.165 -19.178 -18.698 1.00 92.38 337 GLU A C 1
ATOM 2555 O O . GLU A 1 337 ? -8.367 -19.245 -18.976 1.00 92.38 337 GLU A O 1
ATOM 2560 N N . THR A 1 338 ? -6.398 -18.206 -19.201 1.00 91.94 338 THR A N 1
ATOM 2561 C CA . THR A 1 338 ? -6.921 -17.035 -19.936 1.00 91.94 338 THR A CA 1
ATOM 2562 C C . THR A 1 338 ? -6.498 -16.996 -21.406 1.00 91.94 338 THR A C 1
ATOM 2564 O O . THR A 1 338 ? -7.096 -16.278 -22.204 1.00 91.94 338 THR A O 1
ATOM 2567 N N . GLY A 1 339 ? -5.498 -17.776 -21.812 1.00 89.81 339 GLY A N 1
ATOM 2568 C CA . GLY A 1 339 ? -4.881 -17.698 -23.139 1.00 89.81 339 GLY A CA 1
ATOM 2569 C C . GLY A 1 339 ? -4.017 -16.449 -23.362 1.00 89.81 339 GLY A C 1
ATOM 2570 O O . GLY A 1 339 ? -3.475 -16.285 -24.453 1.00 89.81 339 GLY A O 1
ATOM 2571 N N . ILE A 1 340 ? -3.878 -15.568 -22.362 1.00 90.88 340 ILE A N 1
ATOM 2572 C CA . ILE A 1 340 ? -3.074 -14.344 -22.439 1.00 90.88 340 ILE A CA 1
ATOM 2573 C C . ILE A 1 340 ? -1.740 -14.587 -21.734 1.00 90.88 340 ILE A C 1
ATOM 2575 O O . ILE A 1 340 ? -1.693 -14.895 -20.544 1.00 90.88 340 ILE A O 1
ATOM 2579 N N . ASP A 1 341 ? -0.639 -14.447 -22.473 1.00 91.50 341 ASP A N 1
ATOM 2580 C CA . ASP A 1 341 ? 0.702 -14.502 -21.896 1.00 91.50 341 ASP A CA 1
ATOM 2581 C C . ASP A 1 341 ? 0.984 -13.204 -21.131 1.00 91.50 341 ASP A C 1
ATOM 2583 O O . ASP A 1 341 ? 1.090 -12.134 -21.726 1.00 91.50 341 ASP A O 1
ATOM 2587 N N . VAL A 1 342 ? 1.104 -13.304 -19.807 1.00 91.75 342 VAL A N 1
ATOM 2588 C CA . VAL A 1 342 ? 1.405 -12.162 -18.927 1.00 91.75 342 VAL A CA 1
ATOM 2589 C C . VAL A 1 342 ? 2.891 -11.785 -18.932 1.00 91.75 342 VAL A C 1
ATOM 2591 O O . VAL A 1 342 ? 3.320 -10.930 -18.163 1.00 91.75 342 VAL A O 1
ATOM 2594 N N . GLY A 1 343 ? 3.711 -12.460 -19.742 1.00 92.81 343 GLY A N 1
ATOM 2595 C CA . GLY A 1 343 ? 5.151 -12.242 -19.778 1.00 92.81 343 GLY A CA 1
ATOM 2596 C C . GLY A 1 343 ? 5.853 -12.706 -18.504 1.00 92.81 343 GLY A C 1
ATOM 2597 O O . GLY A 1 343 ? 6.927 -12.199 -18.209 1.00 92.81 343 GLY A O 1
ATOM 2598 N N . TRP A 1 344 ? 5.271 -13.644 -17.745 1.00 96.06 344 TRP A N 1
ATOM 2599 C CA . TRP A 1 344 ? 5.886 -14.171 -16.523 1.00 96.06 344 TRP A CA 1
ATOM 2600 C C . TRP A 1 344 ? 7.227 -14.840 -16.837 1.00 96.06 344 TRP A C 1
ATOM 2602 O O . TRP A 1 344 ? 7.324 -15.702 -17.719 1.00 96.06 344 TRP A O 1
ATOM 2612 N N . ARG A 1 345 ? 8.273 -14.414 -16.128 1.00 95.88 345 ARG A N 1
ATOM 2613 C CA . ARG A 1 345 ? 9.643 -14.923 -16.233 1.00 95.88 345 ARG A CA 1
ATOM 2614 C C . ARG A 1 345 ? 10.144 -15.269 -14.828 1.00 95.88 345 ARG A C 1
ATOM 2616 O O . ARG A 1 345 ? 10.625 -14.371 -14.137 1.00 95.88 345 ARG A O 1
ATOM 2623 N N . PRO A 1 346 ? 10.033 -16.538 -14.395 1.00 96.38 346 PRO A N 1
ATOM 2624 C CA . PRO A 1 346 ? 10.492 -16.992 -13.082 1.00 96.38 346 PRO A CA 1
ATOM 2625 C C . PRO A 1 346 ? 12.015 -17.208 -13.085 1.00 96.38 346 PRO A C 1
ATOM 2627 O O . PRO A 1 346 ? 12.502 -18.331 -13.018 1.00 96.38 346 PRO A O 1
ATOM 2630 N N . VAL A 1 347 ? 12.768 -16.122 -13.256 1.00 97.12 347 VAL A N 1
ATOM 2631 C CA . VAL A 1 347 ? 14.244 -16.121 -13.325 1.00 97.12 347 VAL A CA 1
ATOM 2632 C C . VAL A 1 347 ? 14.907 -16.023 -11.946 1.00 97.12 347 VAL A C 1
ATOM 2634 O O . VAL A 1 347 ? 16.127 -16.018 -11.829 1.00 97.12 347 VAL A O 1
ATOM 2637 N N . GLY A 1 348 ? 14.106 -15.924 -10.889 1.00 97.94 348 GLY A N 1
ATOM 2638 C CA . GLY A 1 348 ? 14.545 -15.695 -9.525 1.00 97.94 348 GLY A CA 1
ATOM 2639 C C . GLY A 1 348 ? 14.839 -14.228 -9.201 1.00 97.94 348 GLY A C 1
ATOM 2640 O O . GLY A 1 348 ? 14.765 -13.320 -10.043 1.00 97.94 348 GLY A O 1
ATOM 2641 N N . SER A 1 349 ? 15.168 -13.983 -7.935 1.00 98.12 349 SER A N 1
ATOM 2642 C CA . SER A 1 349 ? 15.623 -12.682 -7.450 1.00 98.12 349 SER A CA 1
ATOM 2643 C C . SER A 1 349 ? 16.808 -12.807 -6.500 1.00 98.12 349 SER A C 1
ATOM 2645 O O . SER A 1 349 ? 16.916 -13.773 -5.749 1.00 98.12 349 SER A O 1
ATOM 2647 N N . LEU A 1 350 ? 17.692 -11.812 -6.536 1.00 98.44 350 LEU A N 1
ATOM 2648 C CA . LEU A 1 350 ? 18.764 -11.592 -5.574 1.00 98.44 350 LEU A CA 1
ATOM 2649 C C . LEU A 1 350 ? 18.442 -10.351 -4.742 1.00 98.44 350 LEU A C 1
ATOM 2651 O O . LEU A 1 350 ? 18.192 -9.274 -5.287 1.00 98.44 350 LEU A O 1
ATOM 2655 N N . ARG A 1 351 ? 18.497 -10.481 -3.419 1.00 98.00 351 ARG A N 1
ATOM 2656 C CA . ARG A 1 351 ? 18.526 -9.354 -2.481 1.00 98.00 351 ARG A CA 1
ATOM 2657 C C . ARG A 1 351 ? 19.901 -9.333 -1.823 1.00 98.00 351 ARG A C 1
ATOM 2659 O O . ARG A 1 351 ? 20.184 -10.201 -1.001 1.00 98.00 351 ARG A O 1
ATOM 2666 N N . LEU A 1 352 ? 20.753 -8.396 -2.233 1.00 98.50 352 LEU A N 1
ATOM 2667 C CA . LEU A 1 352 ? 22.135 -8.302 -1.764 1.00 98.50 352 LEU A CA 1
ATOM 2668 C C . LEU A 1 352 ? 22.212 -7.791 -0.319 1.00 98.50 352 LEU A C 1
ATOM 2670 O O . LEU A 1 352 ? 21.348 -7.040 0.137 1.00 98.50 352 LEU A O 1
ATOM 2674 N N . ALA A 1 353 ? 23.283 -8.181 0.367 1.00 98.19 353 ALA A N 1
ATOM 2675 C CA . ALA A 1 353 ? 23.757 -7.579 1.602 1.00 98.19 353 ALA A CA 1
ATOM 2676 C C . ALA A 1 353 ? 25.140 -6.967 1.368 1.00 98.19 353 ALA A C 1
ATOM 2678 O O . ALA A 1 353 ? 26.123 -7.698 1.218 1.00 98.19 353 ALA A O 1
ATOM 2679 N N . SER A 1 354 ? 25.207 -5.635 1.359 1.00 96.94 354 SER A N 1
ATOM 2680 C CA . SER A 1 354 ? 26.448 -4.867 1.188 1.00 96.94 354 SER A CA 1
ATOM 2681 C C . SER A 1 354 ? 26.970 -4.304 2.522 1.00 96.94 354 SER A C 1
ATOM 2683 O O . SER A 1 354 ? 27.839 -3.436 2.561 1.00 96.94 354 SER A O 1
ATOM 2685 N N . SER A 1 355 ? 26.426 -4.803 3.633 1.00 95.94 355 SER A N 1
ATOM 2686 C CA . SER A 1 355 ? 26.770 -4.463 5.013 1.00 95.94 355 SER A CA 1
ATOM 2687 C C . SER A 1 355 ? 26.553 -5.676 5.923 1.00 95.94 355 SER A C 1
ATOM 2689 O O . SER A 1 355 ? 25.814 -6.608 5.580 1.00 95.94 355 SER A O 1
ATOM 2691 N N . ARG A 1 356 ? 27.208 -5.693 7.092 1.00 94.81 356 ARG A N 1
ATOM 2692 C CA . ARG A 1 356 ? 27.072 -6.799 8.060 1.00 94.81 356 ARG A CA 1
ATOM 2693 C C . ARG A 1 356 ? 25.669 -6.840 8.649 1.00 94.81 356 ARG A C 1
ATOM 2695 O O . ARG A 1 356 ? 25.088 -7.909 8.790 1.00 94.81 356 ARG A O 1
ATOM 2702 N N . GLU A 1 357 ? 25.131 -5.665 8.924 1.00 94.50 357 GLU A N 1
ATOM 2703 C CA . GLU A 1 357 ? 23.792 -5.430 9.436 1.00 94.50 357 GLU A CA 1
ATOM 2704 C C . GLU A 1 357 ? 22.742 -5.964 8.455 1.00 94.50 357 GLU A C 1
ATOM 2706 O O . GLU A 1 357 ? 21.810 -6.658 8.858 1.00 94.50 357 GLU A O 1
ATOM 2711 N N . ARG A 1 358 ? 22.919 -5.732 7.144 1.00 96.12 358 ARG A N 1
ATOM 2712 C CA . ARG A 1 358 ? 22.020 -6.305 6.136 1.00 96.12 358 ARG A CA 1
ATOM 2713 C C . ARG A 1 358 ? 22.133 -7.821 6.063 1.00 96.12 358 ARG A C 1
ATOM 2715 O O . ARG A 1 358 ? 21.119 -8.484 5.874 1.00 96.12 358 ARG A O 1
ATOM 2722 N N . MET A 1 359 ? 23.332 -8.381 6.214 1.00 96.12 359 MET A N 1
ATOM 2723 C CA . MET A 1 359 ? 23.493 -9.837 6.242 1.00 96.12 359 MET A CA 1
ATOM 2724 C C . MET A 1 359 ? 22.752 -10.448 7.441 1.00 96.12 359 MET A C 1
ATOM 2726 O O . MET A 1 359 ? 22.011 -11.411 7.262 1.00 96.12 359 MET A O 1
ATOM 2730 N N . GLU A 1 360 ? 22.855 -9.834 8.626 1.00 94.38 360 GLU A N 1
ATOM 2731 C CA . GLU A 1 360 ? 22.086 -10.234 9.814 1.00 94.38 360 GLU A CA 1
ATOM 2732 C C . GLU A 1 360 ? 20.566 -10.114 9.570 1.00 94.38 360 GLU A C 1
ATOM 2734 O O . GLU A 1 360 ? 19.809 -11.019 9.930 1.00 94.38 360 GLU A O 1
ATOM 2739 N N . GLU A 1 361 ? 20.099 -9.056 8.888 1.00 93.75 361 GLU A N 1
ATOM 2740 C CA . GLU A 1 361 ? 18.694 -8.929 8.463 1.00 93.75 361 GLU A CA 1
ATOM 2741 C C . GLU A 1 361 ? 18.264 -10.111 7.580 1.00 93.75 361 GLU A C 1
ATOM 2743 O O . GLU A 1 361 ? 17.223 -10.727 7.830 1.00 93.75 361 GLU A O 1
ATOM 2748 N N . LEU A 1 362 ? 19.057 -10.441 6.555 1.00 93.94 362 LEU A N 1
ATOM 2749 C CA . LEU A 1 362 ? 18.750 -11.518 5.614 1.00 93.94 362 LEU A CA 1
ATOM 2750 C C . LEU A 1 362 ? 18.750 -12.889 6.289 1.00 93.94 362 LEU A C 1
ATOM 2752 O O . LEU A 1 362 ? 17.863 -13.689 6.006 1.00 93.94 362 LEU A O 1
ATOM 2756 N N . GLU A 1 363 ? 19.681 -13.162 7.201 1.00 93.38 363 GLU A N 1
ATOM 2757 C CA . GLU A 1 363 ? 19.721 -14.411 7.972 1.00 93.38 363 GLU A CA 1
ATOM 2758 C C . GLU A 1 363 ? 18.468 -14.580 8.834 1.00 93.38 363 GLU A C 1
ATOM 2760 O O . GLU A 1 363 ? 17.842 -15.647 8.847 1.00 93.38 363 GLU A O 1
ATOM 2765 N N . ARG A 1 364 ? 18.030 -13.501 9.493 1.00 90.44 364 ARG A N 1
ATOM 2766 C CA . ARG A 1 364 ? 16.768 -13.490 10.241 1.00 90.44 364 ARG A CA 1
ATOM 2767 C C . ARG A 1 364 ? 15.578 -13.709 9.313 1.00 90.44 364 ARG A C 1
ATOM 2769 O O . ARG A 1 364 ? 14.688 -14.489 9.651 1.00 90.44 364 ARG A O 1
ATOM 2776 N N . GLN A 1 365 ? 15.564 -13.048 8.153 1.00 89.62 365 GLN A N 1
ATOM 2777 C CA . GLN A 1 365 ? 14.505 -13.191 7.154 1.00 89.62 365 GLN A CA 1
ATOM 2778 C C . GLN A 1 365 ? 14.416 -14.595 6.565 1.00 89.62 365 GLN A C 1
ATOM 2780 O O . GLN A 1 365 ? 13.320 -15.138 6.427 1.00 89.62 365 GLN A O 1
ATOM 2785 N N . ALA A 1 366 ? 15.562 -15.211 6.299 1.00 89.81 366 ALA A N 1
ATOM 2786 C CA . ALA A 1 366 ? 15.674 -16.589 5.860 1.00 89.81 366 ALA A CA 1
ATOM 2787 C C . ALA A 1 366 ? 15.110 -17.552 6.916 1.00 89.81 366 ALA A C 1
ATOM 2789 O O . ALA A 1 366 ? 14.317 -18.431 6.577 1.00 89.81 366 ALA A O 1
ATOM 2790 N N . GLY A 1 367 ? 15.456 -17.347 8.194 1.00 86.56 367 GLY A N 1
ATOM 2791 C CA . GLY A 1 367 ? 15.017 -18.192 9.306 1.00 86.56 367 GLY A CA 1
ATOM 2792 C C . GLY A 1 367 ? 13.498 -18.344 9.389 1.00 86.56 367 GLY A C 1
ATOM 2793 O O . GLY A 1 367 ? 12.996 -19.468 9.452 1.00 86.56 367 GLY A O 1
ATOM 2794 N N . TRP A 1 368 ? 12.745 -17.238 9.329 1.00 85.00 368 TRP A N 1
ATOM 2795 C CA . TRP A 1 368 ? 11.284 -17.341 9.282 1.00 85.00 368 TRP A CA 1
ATOM 2796 C C . TRP A 1 368 ? 10.777 -17.697 7.878 1.00 85.00 368 TRP A C 1
ATOM 2798 O O . TRP A 1 368 ? 9.932 -18.582 7.790 1.00 85.00 368 TRP A O 1
ATOM 2808 N N . GLY A 1 369 ? 11.306 -17.115 6.792 1.00 84.56 369 GLY A N 1
ATOM 2809 C CA . GLY A 1 369 ? 10.901 -17.386 5.401 1.00 84.56 369 GLY A CA 1
ATOM 2810 C C . GLY A 1 369 ? 10.841 -18.876 5.044 1.00 84.56 369 GLY A C 1
ATOM 2811 O O . GLY A 1 369 ? 9.829 -19.375 4.545 1.00 84.56 369 GLY A O 1
ATOM 2812 N N . MET A 1 370 ? 11.903 -19.611 5.381 1.00 85.69 370 MET A N 1
ATOM 2813 C CA . MET A 1 370 ? 12.000 -21.049 5.123 1.00 85.69 370 MET A CA 1
ATOM 2814 C C . MET A 1 370 ? 11.004 -21.865 5.963 1.00 85.69 370 MET A C 1
ATOM 2816 O O . MET A 1 370 ? 10.481 -22.871 5.484 1.00 85.69 370 MET A O 1
ATOM 2820 N N . SER A 1 371 ? 10.679 -21.421 7.185 1.00 84.81 371 SER A N 1
ATOM 2821 C CA . SER A 1 371 ? 9.811 -22.162 8.121 1.00 84.81 371 SER A CA 1
ATOM 2822 C C . SER A 1 371 ? 8.379 -22.402 7.620 1.00 84.81 371 SER A C 1
ATOM 2824 O O . SER A 1 371 ? 7.708 -23.312 8.103 1.00 84.81 371 SER A O 1
ATOM 2826 N N . PHE A 1 372 ? 7.904 -21.631 6.637 1.00 81.44 372 PHE A N 1
ATOM 2827 C CA . PHE A 1 372 ? 6.568 -21.789 6.048 1.00 81.44 372 PHE A CA 1
ATOM 2828 C C . PHE A 1 372 ? 6.601 -22.029 4.531 1.00 81.44 372 PHE A C 1
ATOM 2830 O O . PHE A 1 372 ? 5.586 -21.848 3.858 1.00 81.44 372 PHE A O 1
ATOM 2837 N N . GLY A 1 373 ? 7.746 -22.486 4.010 1.00 86.38 373 GLY A N 1
ATOM 2838 C CA . GLY A 1 373 ? 7.850 -23.067 2.672 1.00 86.38 373 GLY A CA 1
ATOM 2839 C C . GLY A 1 373 ? 8.186 -22.098 1.539 1.00 86.38 373 GLY A C 1
ATOM 2840 O O . GLY A 1 373 ? 7.972 -22.459 0.384 1.00 86.38 373 GLY A O 1
ATOM 2841 N N . LEU A 1 374 ? 8.704 -20.895 1.823 1.00 92.25 374 LEU A N 1
ATOM 2842 C CA . LEU A 1 374 ? 9.272 -20.036 0.779 1.00 92.25 374 LEU A CA 1
ATOM 2843 C C . LEU A 1 374 ? 10.647 -20.588 0.349 1.00 92.25 374 LEU A C 1
ATOM 2845 O O . LEU A 1 374 ? 11.540 -20.664 1.196 1.00 92.25 374 LEU A O 1
ATOM 2849 N N . PRO A 1 375 ? 10.858 -20.941 -0.936 1.00 91.50 375 PRO A N 1
ATOM 2850 C CA . PRO A 1 375 ? 12.180 -21.312 -1.430 1.00 91.50 375 PRO A CA 1
ATOM 2851 C C . PRO A 1 375 ? 13.126 -20.111 -1.337 1.00 91.50 375 PRO A C 1
ATOM 2853 O O . PRO A 1 375 ? 12.911 -19.093 -1.997 1.00 91.50 375 PRO A O 1
ATOM 2856 N N . LEU A 1 376 ? 14.150 -20.226 -0.496 1.00 94.50 376 LEU A N 1
ATOM 2857 C CA . LEU A 1 376 ? 15.132 -19.178 -0.248 1.00 94.50 376 LEU A CA 1
ATOM 2858 C C . LEU A 1 376 ? 16.487 -19.819 0.050 1.00 94.50 376 LEU A C 1
ATOM 2860 O O . LEU A 1 376 ? 16.584 -20.731 0.868 1.00 94.50 376 LEU A O 1
ATOM 2864 N N . GLU A 1 377 ? 17.528 -19.308 -0.596 1.00 95.50 377 GLU A N 1
ATOM 2865 C CA . GLU A 1 377 ? 18.917 -19.718 -0.403 1.00 95.50 377 GLU A CA 1
ATOM 2866 C C . GLU A 1 377 ? 19.746 -18.504 0.020 1.00 95.50 377 GLU A C 1
ATOM 2868 O O . GLU A 1 377 ? 19.685 -17.455 -0.619 1.00 95.50 377 GLU A O 1
ATOM 2873 N N . LEU A 1 378 ? 20.541 -18.631 1.081 1.00 97.69 378 LEU A N 1
ATOM 2874 C CA . LEU A 1 378 ? 21.578 -17.644 1.378 1.00 97.69 378 LEU A CA 1
ATOM 2875 C C . LEU A 1 378 ? 22.841 -18.019 0.607 1.00 97.69 378 LEU A C 1
ATOM 2877 O O . LEU A 1 378 ? 23.342 -19.137 0.727 1.00 97.69 378 LEU A O 1
ATOM 2881 N N . VAL A 1 379 ? 23.351 -17.083 -0.187 1.00 98.19 379 VAL A N 1
ATOM 2882 C CA . VAL A 1 379 ? 24.505 -17.290 -1.064 1.00 98.19 379 VAL A CA 1
ATOM 2883 C C . VAL A 1 379 ? 25.592 -16.254 -0.790 1.00 98.19 379 VAL A C 1
ATOM 2885 O O . VAL A 1 379 ? 25.307 -15.114 -0.428 1.00 98.19 379 VAL A O 1
ATOM 2888 N N . GLY A 1 380 ? 26.856 -16.642 -0.968 1.00 98.44 380 GLY A N 1
ATOM 2889 C CA . GLY A 1 380 ? 27.987 -15.712 -0.880 1.00 98.44 380 GLY A CA 1
ATOM 2890 C C . GLY A 1 380 ? 28.082 -14.785 -2.098 1.00 98.44 380 GLY A C 1
ATOM 2891 O O . GLY A 1 380 ? 27.489 -15.053 -3.146 1.00 98.44 380 GLY A O 1
ATOM 2892 N N . ALA A 1 381 ? 28.879 -13.719 -1.987 1.00 98.25 381 ALA A N 1
ATOM 2893 C CA . ALA A 1 381 ? 29.055 -12.718 -3.045 1.00 98.25 381 ALA A CA 1
ATOM 2894 C C . ALA A 1 381 ? 29.483 -13.311 -4.405 1.00 98.25 381 ALA A C 1
ATOM 2896 O O . ALA A 1 381 ? 28.953 -12.919 -5.445 1.00 98.25 381 ALA A O 1
ATOM 2897 N N . ASP A 1 382 ? 30.382 -14.302 -4.407 1.00 98.19 382 ASP A N 1
ATOM 2898 C CA . ASP A 1 382 ? 30.831 -14.966 -5.638 1.00 98.19 382 ASP A CA 1
ATOM 2899 C C . ASP A 1 382 ? 29.703 -15.716 -6.354 1.00 98.19 382 ASP A C 1
ATOM 2901 O O . ASP A 1 382 ? 29.635 -15.712 -7.582 1.00 98.19 382 ASP A O 1
ATOM 2905 N N . GLU A 1 383 ? 28.814 -16.365 -5.600 1.00 98.25 383 GLU A N 1
ATOM 2906 C CA . GLU A 1 383 ? 27.652 -17.059 -6.160 1.00 98.25 383 GLU A CA 1
ATOM 2907 C C . GLU A 1 383 ? 26.607 -16.063 -6.667 1.00 98.25 383 GLU A C 1
ATOM 2909 O O . GLU A 1 383 ? 26.074 -16.241 -7.761 1.00 98.25 383 GLU A O 1
ATOM 2914 N N . ALA A 1 384 ? 26.374 -14.971 -5.932 1.00 98.38 384 ALA A N 1
ATOM 2915 C CA . ALA A 1 384 ? 25.523 -13.882 -6.400 1.00 98.38 384 ALA A CA 1
ATOM 2916 C C . ALA A 1 384 ? 26.038 -13.302 -7.733 1.00 98.38 384 ALA A C 1
ATOM 2918 O O . ALA A 1 384 ? 25.255 -13.150 -8.669 1.00 98.38 384 ALA A O 1
ATOM 2919 N N . ARG A 1 385 ? 27.357 -13.087 -7.876 1.00 98.19 385 ARG A N 1
ATOM 2920 C CA . ARG A 1 385 ? 27.972 -12.631 -9.137 1.00 98.19 385 ARG A CA 1
ATOM 2921 C C . ARG A 1 385 ? 27.859 -13.666 -10.250 1.00 98.19 385 ARG A C 1
ATOM 2923 O O . ARG A 1 385 ? 27.614 -13.295 -11.390 1.00 98.19 385 ARG A O 1
ATOM 2930 N N . ARG A 1 386 ? 28.026 -14.961 -9.955 1.00 97.81 386 ARG A N 1
ATOM 2931 C CA . ARG A 1 386 ? 27.824 -16.018 -10.964 1.00 97.81 386 ARG A CA 1
ATOM 2932 C C . ARG A 1 386 ? 26.410 -15.984 -11.543 1.00 97.81 386 ARG A C 1
ATOM 2934 O O . ARG A 1 386 ? 26.253 -16.202 -12.738 1.00 97.81 386 ARG A O 1
ATOM 2941 N N . ARG A 1 387 ? 25.409 -15.685 -10.710 1.00 97.69 387 ARG A N 1
ATOM 2942 C CA . ARG A 1 387 ? 24.000 -15.576 -11.118 1.00 97.69 387 ARG A CA 1
ATOM 2943 C C . ARG A 1 387 ? 23.668 -14.248 -11.789 1.00 97.69 387 ARG A C 1
ATOM 2945 O O . ARG A 1 387 ? 22.853 -14.231 -12.701 1.00 97.69 387 ARG A O 1
ATOM 2952 N N . PHE A 1 388 ? 24.301 -13.152 -11.375 1.00 98.06 388 PHE A N 1
ATOM 2953 C CA . PHE A 1 388 ? 24.164 -11.836 -11.999 1.00 98.06 388 PHE A CA 1
ATOM 2954 C C . PHE A 1 388 ? 25.534 -11.343 -12.510 1.00 98.06 388 PHE A C 1
ATOM 2956 O O . PHE A 1 388 ? 26.175 -10.523 -11.855 1.00 98.06 388 PHE A O 1
ATOM 2963 N N . PRO A 1 389 ? 26.015 -11.812 -13.682 1.00 96.94 389 PRO A N 1
ATOM 2964 C CA . PRO A 1 389 ? 27.390 -11.560 -14.140 1.00 96.94 389 PRO A CA 1
ATOM 2965 C C . PRO A 1 389 ? 27.735 -10.091 -14.399 1.00 96.94 389 PRO A C 1
ATOM 2967 O O . PRO A 1 389 ? 28.909 -9.743 -14.473 1.00 96.94 389 PRO A O 1
ATOM 2970 N N . LEU A 1 390 ? 26.720 -9.236 -14.548 1.00 96.19 390 LEU A N 1
ATOM 2971 C CA . LEU A 1 390 ? 26.883 -7.802 -14.783 1.00 96.19 390 LEU A CA 1
ATOM 2972 C C . LEU A 1 390 ? 27.246 -7.025 -13.504 1.00 96.19 390 LEU A C 1
ATOM 2974 O O . LEU A 1 390 ? 27.622 -5.859 -13.599 1.00 96.19 390 LEU A O 1
ATOM 2978 N N . MET A 1 391 ? 27.105 -7.633 -12.318 1.00 97.69 391 MET A N 1
ATOM 2979 C CA . MET A 1 391 ? 27.421 -6.964 -11.057 1.00 97.69 391 MET A CA 1
ATOM 2980 C C . MET A 1 391 ? 28.898 -7.109 -10.690 1.00 97.69 391 MET A C 1
ATOM 2982 O O . MET A 1 391 ? 29.527 -8.141 -10.938 1.00 97.69 391 MET A O 1
ATOM 2986 N N . VAL A 1 392 ? 29.421 -6.121 -9.973 1.00 97.81 392 VAL A N 1
ATOM 2987 C CA . VAL A 1 392 ? 30.661 -6.265 -9.200 1.00 97.81 392 VAL A CA 1
ATOM 2988 C C . VAL A 1 392 ? 30.353 -6.671 -7.761 1.00 97.81 392 VAL A C 1
ATOM 2990 O O . VAL A 1 392 ? 29.247 -6.457 -7.265 1.00 97.81 392 VAL A O 1
ATOM 2993 N N . THR A 1 393 ? 31.325 -7.274 -7.078 1.00 97.69 393 THR A N 1
ATOM 2994 C CA . THR A 1 393 ? 31.178 -7.800 -5.706 1.00 97.69 393 THR A CA 1
ATOM 2995 C C . THR A 1 393 ? 31.688 -6.852 -4.630 1.00 97.69 393 THR A C 1
ATOM 2997 O O . THR A 1 393 ? 31.644 -7.198 -3.454 1.00 97.69 393 THR A O 1
ATOM 3000 N N . ASP A 1 394 ? 32.166 -5.665 -5.001 1.00 96.00 394 ASP A N 1
ATOM 3001 C CA . ASP A 1 394 ? 32.734 -4.714 -4.050 1.00 96.00 394 ASP A CA 1
ATOM 3002 C C . ASP A 1 394 ? 31.703 -4.358 -2.970 1.00 96.00 394 ASP A C 1
ATOM 3004 O O . ASP A 1 394 ? 30.554 -4.007 -3.265 1.00 96.00 394 ASP A O 1
ATOM 3008 N N . GLY A 1 395 ? 32.100 -4.544 -1.710 1.00 93.88 395 GLY A N 1
ATOM 3009 C CA . GLY A 1 395 ? 31.250 -4.350 -0.533 1.00 93.88 395 GLY A CA 1
ATOM 3010 C C . GLY A 1 395 ? 30.179 -5.423 -0.291 1.00 93.88 395 GLY A C 1
ATOM 3011 O O . GLY A 1 395 ? 29.569 -5.405 0.771 1.00 93.88 395 GLY A O 1
ATOM 3012 N N . VAL A 1 396 ? 29.955 -6.375 -1.205 1.00 98.19 396 VAL A N 1
ATOM 3013 C CA . VAL A 1 396 ? 28.925 -7.421 -1.049 1.00 98.19 396 VAL A CA 1
ATOM 3014 C C . VAL A 1 396 ? 29.443 -8.538 -0.155 1.00 98.19 396 VAL A C 1
ATOM 3016 O O . VAL A 1 396 ? 30.468 -9.151 -0.446 1.00 98.19 396 VAL A O 1
ATOM 3019 N N . LEU A 1 397 ? 28.701 -8.852 0.904 1.00 98.25 397 LEU A N 1
ATOM 3020 C CA . LEU A 1 397 ? 28.980 -9.993 1.779 1.00 98.25 397 LEU A CA 1
ATOM 3021 C C . LEU A 1 397 ? 28.250 -11.257 1.314 1.00 98.25 397 LEU A C 1
ATOM 3023 O O . LEU A 1 397 ? 28.804 -12.356 1.346 1.00 98.25 397 LEU A O 1
ATOM 3027 N N . GLY A 1 398 ? 27.021 -11.100 0.831 1.00 98.38 398 GLY A N 1
ATOM 3028 C CA . GLY A 1 398 ? 26.181 -12.199 0.377 1.00 98.38 398 GLY A CA 1
ATOM 3029 C C . GLY A 1 398 ? 24.852 -11.709 -0.181 1.00 98.38 398 GLY A C 1
ATOM 3030 O O . GLY A 1 398 ? 24.668 -10.517 -0.434 1.00 98.38 398 GLY A O 1
ATOM 3031 N N . ALA A 1 399 ? 23.926 -12.637 -0.394 1.00 98.31 399 ALA A N 1
ATOM 3032 C CA . ALA A 1 399 ? 22.582 -12.345 -0.861 1.00 98.31 399 ALA A CA 1
ATOM 3033 C C . ALA A 1 399 ? 21.586 -13.421 -0.419 1.00 98.31 399 ALA A C 1
ATOM 3035 O O . ALA A 1 399 ? 21.952 -14.580 -0.231 1.00 98.31 399 ALA A O 1
ATOM 3036 N N . ALA A 1 400 ? 20.311 -13.047 -0.343 1.00 97.75 400 ALA A N 1
ATOM 3037 C CA . ALA A 1 400 ? 19.211 -14.000 -0.381 1.00 97.75 400 ALA A CA 1
ATOM 3038 C C . ALA A 1 400 ? 18.793 -14.199 -1.842 1.00 97.75 400 ALA A C 1
ATOM 3040 O O . ALA A 1 400 ? 18.457 -13.231 -2.531 1.00 97.75 400 ALA A O 1
ATOM 3041 N N . PHE A 1 401 ? 18.821 -15.443 -2.309 1.00 97.88 401 PHE A N 1
ATOM 3042 C CA . PHE A 1 401 ? 18.343 -15.854 -3.618 1.00 97.88 401 PHE A CA 1
ATOM 3043 C C . PHE A 1 401 ? 16.992 -16.563 -3.493 1.00 97.88 401 PHE A C 1
ATOM 3045 O O . PHE A 1 401 ? 16.848 -17.514 -2.725 1.00 97.88 401 PHE A O 1
ATOM 3052 N N . LEU A 1 402 ? 16.003 -16.107 -4.259 1.00 97.31 402 LEU A N 1
ATOM 3053 C CA . LEU A 1 402 ? 14.658 -16.676 -4.288 1.00 97.31 402 LEU A CA 1
ATOM 3054 C C . LEU A 1 402 ? 14.356 -17.193 -5.700 1.00 97.31 402 LEU A C 1
ATOM 3056 O O . LEU A 1 402 ? 14.029 -16.383 -6.566 1.00 97.31 402 LEU A O 1
ATOM 3060 N N . PRO A 1 403 ? 14.450 -18.509 -5.970 1.00 96.62 403 PRO A N 1
ATOM 3061 C CA . PRO A 1 403 ? 14.329 -19.054 -7.327 1.00 96.62 403 PRO A CA 1
ATOM 3062 C C . PRO A 1 403 ? 12.941 -18.888 -7.950 1.00 96.62 403 PRO A C 1
ATOM 3064 O O . PRO A 1 403 ? 12.822 -18.847 -9.169 1.00 96.62 403 PRO A O 1
ATOM 3067 N N . SER A 1 404 ? 11.887 -18.807 -7.135 1.00 95.62 404 SER A N 1
ATOM 3068 C CA . SER A 1 404 ? 10.507 -18.668 -7.618 1.00 95.62 404 SER A CA 1
ATOM 3069 C C . SER A 1 404 ? 10.082 -17.218 -7.880 1.00 95.62 404 SER A C 1
ATOM 3071 O O . SER A 1 404 ? 8.971 -16.990 -8.356 1.00 95.62 404 SER A O 1
ATOM 3073 N N . ASP A 1 405 ? 10.947 -16.243 -7.593 1.00 97.44 405 ASP A N 1
ATOM 3074 C CA . ASP A 1 405 ? 10.720 -14.837 -7.934 1.00 97.44 405 ASP A CA 1
ATOM 3075 C C . ASP A 1 405 ? 10.960 -14.565 -9.430 1.00 97.44 405 ASP A C 1
ATOM 3077 O O . ASP A 1 405 ? 11.407 -15.426 -10.190 1.00 97.44 405 ASP A O 1
ATOM 3081 N N . GLY A 1 406 ? 10.674 -13.341 -9.877 1.00 97.00 406 GLY A N 1
ATOM 3082 C CA . GLY A 1 406 ? 10.892 -12.977 -11.270 1.00 97.00 406 GLY A CA 1
ATOM 3083 C C . GLY A 1 406 ? 10.357 -11.606 -11.650 1.00 97.00 406 GLY A C 1
ATOM 3084 O O . GLY A 1 406 ? 10.339 -10.665 -10.853 1.00 97.00 406 GLY A O 1
ATOM 3085 N N . TYR A 1 407 ? 9.913 -11.493 -12.896 1.00 96.50 407 TYR A N 1
ATOM 3086 C CA . TYR A 1 407 ? 9.241 -10.305 -13.416 1.00 96.50 407 TYR A CA 1
ATOM 3087 C C . TYR A 1 407 ? 8.166 -10.681 -14.442 1.00 96.50 407 TYR A C 1
ATOM 3089 O O . TYR A 1 407 ? 8.110 -11.817 -14.917 1.00 96.50 407 TYR A O 1
ATOM 3097 N N . LEU A 1 408 ? 7.291 -9.729 -14.758 1.00 96.00 408 LEU A N 1
ATOM 3098 C CA . LEU A 1 408 ? 6.235 -9.871 -15.764 1.00 96.00 408 LEU A CA 1
ATOM 3099 C C . LEU A 1 408 ? 5.899 -8.538 -16.434 1.00 96.00 408 LEU A C 1
ATOM 3101 O O . LEU A 1 408 ? 6.403 -7.498 -16.011 1.00 96.00 408 LEU A O 1
ATOM 3105 N N . ASP A 1 409 ? 5.027 -8.575 -17.446 1.00 94.06 409 ASP A N 1
ATOM 3106 C CA . ASP A 1 409 ? 4.394 -7.382 -18.013 1.00 94.06 409 ASP A CA 1
ATOM 3107 C C . ASP A 1 409 ? 3.193 -6.948 -17.143 1.00 94.06 409 ASP A C 1
ATOM 3109 O O . ASP A 1 409 ? 2.168 -7.641 -17.112 1.00 94.06 409 ASP A O 1
ATOM 3113 N N . PRO A 1 410 ? 3.274 -5.796 -16.448 1.00 92.94 410 PRO A N 1
ATOM 3114 C CA . PRO A 1 410 ? 2.197 -5.299 -15.594 1.00 92.94 410 PRO A CA 1
ATOM 3115 C C . PRO A 1 410 ? 0.858 -5.122 -16.313 1.00 92.94 410 PRO A C 1
ATOM 3117 O O . PRO A 1 410 ? -0.197 -5.403 -15.735 1.00 92.94 410 PRO A O 1
ATOM 3120 N N . SER A 1 411 ? 0.894 -4.650 -17.564 1.00 93.19 411 SER A N 1
ATOM 3121 C CA . SER A 1 411 ? -0.322 -4.406 -18.342 1.00 93.19 411 SER A CA 1
ATOM 3122 C C . SER A 1 411 ? -0.938 -5.731 -18.771 1.00 93.19 411 SER A C 1
ATOM 3124 O O . SER A 1 411 ? -2.130 -5.955 -18.555 1.00 93.19 411 SER A O 1
ATOM 3126 N N . GLY A 1 412 ? -0.112 -6.646 -19.287 1.00 94.44 412 GLY A N 1
ATOM 3127 C CA . GLY A 1 412 ? -0.497 -8.014 -19.619 1.00 94.44 412 GLY A CA 1
ATOM 3128 C C . GLY A 1 412 ? -1.139 -8.755 -18.446 1.00 94.44 412 GLY A C 1
ATOM 3129 O O . GLY A 1 412 ? -2.173 -9.394 -18.634 1.00 94.44 412 GLY A O 1
ATOM 3130 N N . LEU A 1 413 ? -0.609 -8.610 -17.226 1.00 96.81 413 LEU A N 1
ATOM 3131 C CA . LEU A 1 413 ? -1.207 -9.197 -16.022 1.00 96.81 413 LEU A CA 1
ATOM 3132 C C . LEU A 1 413 ? -2.638 -8.696 -15.777 1.00 96.81 413 LEU A C 1
ATOM 3134 O O . LEU A 1 413 ? -3.557 -9.502 -15.627 1.00 96.81 413 LEU A O 1
ATOM 3138 N N . ALA A 1 414 ? -2.841 -7.378 -15.737 1.00 96.25 414 ALA A N 1
ATOM 3139 C CA . ALA A 1 414 ? -4.164 -6.804 -15.488 1.00 96.25 414 ALA A CA 1
ATOM 3140 C C . ALA A 1 414 ? -5.167 -7.166 -16.599 1.00 96.25 414 ALA A C 1
ATOM 3142 O O . ALA A 1 414 ? -6.327 -7.466 -16.314 1.00 96.25 414 ALA A O 1
ATOM 3143 N N . LEU A 1 415 ? -4.718 -7.202 -17.857 1.00 95.94 415 LEU A N 1
ATOM 3144 C CA . LEU A 1 415 ? -5.541 -7.618 -18.994 1.00 95.94 415 LEU A CA 1
ATOM 3145 C C . LEU A 1 415 ? -5.905 -9.109 -18.938 1.00 95.94 415 LEU A C 1
ATOM 3147 O O . LEU A 1 415 ? -7.055 -9.454 -19.206 1.00 95.94 415 LEU A O 1
ATOM 3151 N N . ALA A 1 416 ? -4.976 -9.985 -18.542 1.00 97.50 416 ALA A N 1
ATOM 3152 C CA . ALA A 1 416 ? -5.253 -11.408 -18.340 1.00 97.50 416 ALA A CA 1
ATOM 3153 C C . ALA A 1 416 ? -6.275 -11.635 -17.220 1.00 97.50 416 ALA A C 1
ATOM 3155 O O . ALA A 1 416 ? -7.236 -12.382 -17.398 1.00 97.50 416 ALA A O 1
ATOM 3156 N N . LEU A 1 417 ? -6.126 -10.939 -16.089 1.00 98.56 417 LEU A N 1
ATOM 3157 C CA . LEU A 1 417 ? -7.093 -10.989 -14.989 1.00 98.56 417 LEU A CA 1
ATOM 3158 C C . LEU A 1 417 ? -8.472 -10.476 -15.426 1.00 98.56 417 LEU A C 1
ATOM 3160 O O . LEU A 1 417 ? -9.481 -11.119 -15.141 1.00 98.56 417 LEU A O 1
ATOM 3164 N N . ALA A 1 418 ? -8.524 -9.368 -16.171 1.00 98.06 418 ALA A N 1
ATOM 3165 C CA . ALA A 1 418 ? -9.765 -8.839 -16.732 1.00 98.06 418 ALA A CA 1
ATOM 3166 C C . ALA A 1 418 ? -10.443 -9.834 -17.689 1.00 98.06 418 ALA A C 1
ATOM 3168 O O . ALA A 1 418 ? -11.661 -10.000 -17.641 1.00 98.06 418 ALA A O 1
ATOM 3169 N N . GLU A 1 419 ? -9.675 -10.522 -18.533 1.00 97.56 419 GLU A N 1
ATOM 3170 C CA . GLU A 1 419 ? -10.192 -11.566 -19.423 1.00 97.56 419 GLU A CA 1
ATOM 3171 C C . GLU A 1 419 ? -10.729 -12.767 -18.638 1.00 97.56 419 GLU A C 1
ATOM 3173 O O . GLU A 1 419 ? -11.845 -13.225 -18.887 1.00 97.56 419 GLU A O 1
ATOM 3178 N N . GLY A 1 420 ? -9.986 -13.240 -17.633 1.00 97.19 420 GLY A N 1
ATOM 3179 C CA . GLY A 1 420 ? -10.464 -14.281 -16.724 1.00 97.19 420 GLY A CA 1
ATOM 3180 C C . GLY A 1 420 ? -11.758 -13.873 -16.010 1.00 97.19 420 GLY A C 1
ATOM 3181 O O . GLY A 1 420 ? -12.691 -14.672 -15.913 1.00 97.19 420 GLY A O 1
ATOM 3182 N N . ALA A 1 421 ? -11.857 -12.611 -15.582 1.00 98.25 421 ALA A N 1
ATOM 3183 C CA . ALA A 1 421 ? -13.060 -12.056 -14.974 1.00 98.25 421 ALA A CA 1
ATOM 3184 C C . ALA A 1 421 ? -14.249 -12.046 -15.955 1.00 98.25 421 ALA A C 1
ATOM 3186 O O . ALA A 1 421 ? -15.337 -12.509 -15.604 1.00 98.25 421 ALA A O 1
ATOM 3187 N N . ARG A 1 422 ? -14.041 -11.590 -17.201 1.00 96.94 422 ARG A N 1
ATOM 3188 C CA . ARG A 1 422 ? -15.066 -11.587 -18.264 1.00 96.94 422 ARG A CA 1
ATOM 3189 C C . ARG A 1 422 ? -15.571 -12.993 -18.578 1.00 96.94 422 ARG A C 1
ATOM 3191 O O . ARG A 1 422 ? -16.780 -13.200 -18.624 1.00 96.94 422 ARG A O 1
ATOM 3198 N N . ARG A 1 423 ? -14.675 -13.979 -18.708 1.00 95.69 423 ARG A N 1
ATOM 3199 C CA . ARG A 1 423 ? -15.049 -15.397 -18.900 1.00 95.69 423 ARG A CA 1
ATOM 3200 C C . ARG A 1 423 ? -15.857 -15.956 -17.734 1.00 95.69 423 ARG A C 1
ATOM 3202 O O . ARG A 1 423 ? -16.734 -16.792 -17.934 1.00 95.69 423 ARG A O 1
ATOM 3209 N N . GLY A 1 424 ? -15.582 -15.482 -16.520 1.00 95.00 424 GLY A N 1
ATOM 3210 C CA . GLY A 1 424 ? -16.367 -15.802 -15.331 1.00 95.00 424 GLY A CA 1
ATOM 3211 C C . GLY A 1 424 ? -17.705 -15.056 -15.227 1.00 95.00 424 GLY A C 1
ATOM 3212 O O . GLY A 1 424 ? -18.492 -15.371 -14.335 1.00 95.00 424 GLY A O 1
ATOM 3213 N N . GLY A 1 425 ? -18.006 -14.130 -16.141 1.00 95.50 425 GLY A N 1
ATOM 3214 C CA . GLY A 1 425 ? -19.273 -13.396 -16.210 1.00 95.50 425 GLY A CA 1
ATOM 3215 C C . GLY A 1 425 ? -19.228 -11.962 -15.673 1.00 95.50 425 GLY A C 1
ATOM 3216 O O . GLY A 1 425 ? -20.267 -11.306 -15.657 1.00 95.50 425 GLY A O 1
ATOM 3217 N N . ALA A 1 426 ? -18.063 -11.449 -15.258 1.00 98.06 426 ALA A N 1
ATOM 3218 C CA . ALA A 1 426 ? -17.948 -10.048 -14.858 1.00 98.06 426 ALA A CA 1
ATOM 3219 C C . ALA A 1 426 ? -18.168 -9.110 -16.055 1.00 98.06 426 ALA A C 1
ATOM 3221 O O . ALA A 1 426 ? -17.673 -9.346 -17.161 1.00 98.06 426 ALA A O 1
ATOM 3222 N N . ARG A 1 427 ? -18.859 -7.996 -15.813 1.00 98.12 427 ARG A N 1
ATOM 3223 C CA . ARG A 1 427 ? -19.064 -6.921 -16.790 1.00 98.12 427 ARG A CA 1
ATOM 3224 C C . ARG A 1 427 ? -18.049 -5.815 -16.535 1.00 98.12 427 ARG A C 1
ATOM 3226 O O . ARG A 1 427 ? -18.025 -5.236 -15.456 1.00 98.12 427 ARG A O 1
ATOM 3233 N N . ILE A 1 428 ? -17.192 -5.542 -17.514 1.00 98.00 428 ILE A N 1
ATOM 3234 C CA . ILE A 1 428 ? -16.126 -4.539 -17.403 1.00 98.00 428 ILE A CA 1
ATOM 3235 C C . ILE A 1 428 ? -16.429 -3.395 -18.363 1.00 98.00 428 ILE A C 1
ATOM 3237 O O . ILE A 1 428 ? -16.507 -3.621 -19.572 1.00 98.00 428 ILE A O 1
ATOM 3241 N N . HIS A 1 429 ? -16.561 -2.187 -17.823 1.00 97.75 429 HIS A N 1
ATOM 3242 C CA . HIS A 1 429 ? -16.924 -0.982 -18.555 1.00 97.75 429 HIS A CA 1
ATOM 3243 C C . HIS A 1 429 ? -15.812 0.069 -18.457 1.00 97.75 429 HIS A C 1
ATOM 3245 O O . HIS A 1 429 ? -15.563 0.631 -17.393 1.00 97.75 429 HIS A O 1
ATOM 3251 N N . GLU A 1 430 ? -15.144 0.317 -19.580 1.00 96.00 430 GLU A N 1
ATOM 3252 C CA . GLU A 1 430 ? -14.142 1.375 -19.758 1.00 96.00 430 GLU A CA 1
ATOM 3253 C C . GLU A 1 430 ? -14.819 2.689 -20.192 1.00 96.00 430 GLU A C 1
ATOM 3255 O O . GLU A 1 430 ? -15.914 2.680 -20.756 1.00 96.00 430 GLU A O 1
ATOM 3260 N N . GLY A 1 431 ? -14.176 3.828 -19.936 1.00 95.12 431 GLY A N 1
ATOM 3261 C CA . GLY A 1 431 ? -14.728 5.160 -20.195 1.00 95.12 431 GLY A CA 1
ATOM 3262 C C . GLY A 1 431 ? -15.882 5.574 -19.273 1.00 95.12 431 GLY A C 1
ATOM 3263 O O . GLY A 1 431 ? -16.602 6.507 -19.615 1.00 95.12 431 GLY A O 1
ATOM 3264 N N . VAL A 1 432 ? -16.078 4.901 -18.135 1.00 96.19 432 VAL A N 1
ATOM 3265 C CA . VAL A 1 432 ? -17.166 5.165 -17.177 1.00 96.19 432 VAL A CA 1
ATOM 3266 C C . VAL A 1 432 ? -16.589 5.749 -15.897 1.00 96.19 432 VAL A C 1
ATOM 3268 O O . VAL A 1 432 ? -15.911 5.066 -15.123 1.00 96.19 432 VAL A O 1
ATOM 3271 N N . ARG A 1 433 ? -16.846 7.033 -15.657 1.00 96.38 433 ARG A N 1
ATOM 3272 C CA . ARG A 1 433 ? -16.325 7.747 -14.494 1.00 96.38 433 ARG A CA 1
ATOM 3273 C C . ARG A 1 433 ? -17.344 7.746 -13.373 1.00 96.38 433 ARG A C 1
ATOM 3275 O O . ARG A 1 433 ? -18.429 8.294 -13.518 1.00 96.38 433 ARG A O 1
ATOM 3282 N N . VAL A 1 434 ? -16.946 7.237 -12.213 1.00 98.25 434 VAL A N 1
ATOM 3283 C CA . VAL A 1 434 ? -17.699 7.452 -10.973 1.00 98.25 434 VAL A CA 1
ATOM 3284 C C . VAL A 1 434 ? -17.580 8.914 -10.552 1.00 98.25 434 VAL A C 1
ATOM 3286 O O . VAL A 1 434 ? -16.479 9.462 -10.498 1.00 98.25 434 VAL A O 1
ATOM 3289 N N . THR A 1 435 ? -18.718 9.540 -10.268 1.00 97.44 435 THR A N 1
ATOM 3290 C CA . THR A 1 435 ? -18.827 10.959 -9.903 1.00 97.44 435 THR A CA 1
ATOM 3291 C C . THR A 1 435 ? -19.402 11.165 -8.506 1.00 97.44 435 THR A C 1
ATOM 3293 O O . THR A 1 435 ? -19.118 12.190 -7.890 1.00 97.44 435 THR A O 1
ATOM 3296 N N . ALA A 1 436 ? -20.173 10.204 -7.985 1.00 97.94 436 ALA A N 1
ATOM 3297 C CA . ALA A 1 436 ? -20.675 10.226 -6.615 1.00 97.94 436 ALA A CA 1
ATOM 3298 C C . ALA A 1 436 ? -21.024 8.818 -6.103 1.00 97.94 436 ALA A C 1
ATOM 3300 O O . ALA A 1 436 ? -21.214 7.876 -6.876 1.00 97.94 436 ALA A O 1
ATOM 3301 N N . LEU A 1 437 ? -21.162 8.695 -4.783 1.00 98.31 437 LEU A N 1
ATOM 3302 C CA . LEU A 1 437 ? -21.670 7.503 -4.107 1.00 98.31 437 LEU A CA 1
ATOM 3303 C C . LEU A 1 437 ? -22.908 7.886 -3.292 1.00 98.31 437 LEU A C 1
ATOM 3305 O O . LEU A 1 437 ? -22.868 8.829 -2.504 1.00 98.31 437 LEU A O 1
ATOM 3309 N N . ALA A 1 438 ? -24.008 7.153 -3.463 1.00 96.69 438 ALA A N 1
ATOM 3310 C CA . ALA A 1 438 ? -25.190 7.328 -2.627 1.00 96.69 438 ALA A CA 1
ATOM 3311 C C . ALA A 1 438 ? -25.075 6.428 -1.393 1.00 96.69 438 ALA A C 1
ATOM 3313 O O . ALA A 1 438 ? -25.073 5.196 -1.504 1.00 96.69 438 ALA A O 1
ATOM 3314 N N . ILE A 1 439 ? -24.989 7.054 -0.220 1.00 95.75 439 ILE A N 1
ATOM 3315 C CA . ILE A 1 439 ? -24.863 6.376 1.072 1.00 95.75 439 ILE A CA 1
ATOM 3316 C C . ILE A 1 439 ? -26.173 6.515 1.851 1.00 95.75 439 ILE A C 1
ATOM 3318 O O . ILE A 1 439 ? -26.763 7.591 1.934 1.00 95.75 439 ILE A O 1
ATOM 3322 N N . SER A 1 440 ? -26.630 5.411 2.431 1.00 90.69 440 SER A N 1
ATOM 3323 C CA . SER A 1 440 ? -27.799 5.342 3.307 1.00 90.69 440 SER A CA 1
ATOM 3324 C C . SER A 1 440 ? -27.379 5.095 4.759 1.00 90.69 440 SER A C 1
ATOM 3326 O O . SER A 1 440 ? -26.210 4.838 5.044 1.00 90.69 440 SER A O 1
ATOM 3328 N N . ARG A 1 441 ? -28.339 5.085 5.695 1.00 82.12 441 ARG A N 1
ATOM 3329 C CA . ARG A 1 441 ? -28.068 4.728 7.102 1.00 82.12 441 ARG A CA 1
ATOM 3330 C C . ARG A 1 441 ? -27.538 3.301 7.284 1.00 82.12 441 ARG A C 1
ATOM 3332 O O . ARG A 1 441 ? -26.924 3.023 8.305 1.00 82.12 441 ARG A O 1
ATOM 3339 N N . VAL A 1 442 ? -27.791 2.409 6.323 1.00 83.94 442 VAL A N 1
ATOM 3340 C CA . VAL A 1 442 ? -27.383 0.998 6.390 1.00 83.94 442 VAL A CA 1
ATOM 3341 C C . VAL A 1 442 ? -26.111 0.695 5.594 1.00 83.94 442 VAL A C 1
ATOM 3343 O O . VAL A 1 442 ? -25.635 -0.431 5.666 1.00 83.94 442 VAL A O 1
ATOM 3346 N N . GLY A 1 443 ? -25.551 1.666 4.861 1.00 92.56 443 GLY A N 1
ATOM 3347 C CA . GLY A 1 443 ? -24.361 1.476 4.026 1.00 92.56 443 GLY A CA 1
ATOM 3348 C C . GLY A 1 443 ? -24.477 2.082 2.629 1.00 92.56 443 GLY A C 1
ATOM 3349 O O . GLY A 1 443 ? -25.388 2.872 2.348 1.00 92.56 443 GLY A O 1
ATOM 3350 N N . VAL A 1 444 ? -23.540 1.707 1.756 1.00 96.12 444 VAL A N 1
ATOM 3351 C CA . VAL A 1 444 ? -23.557 2.073 0.335 1.00 96.12 444 VAL A CA 1
ATOM 3352 C C . VAL A 1 444 ? -24.816 1.533 -0.346 1.00 96.12 444 VAL A C 1
ATOM 3354 O O . VAL A 1 444 ? -25.312 0.463 -0.001 1.00 96.12 444 VAL A O 1
ATOM 3357 N N . ARG A 1 445 ? -25.373 2.310 -1.278 1.00 96.69 445 ARG A N 1
ATOM 3358 C CA . ARG A 1 445 ? -26.583 1.930 -2.018 1.00 96.69 445 ARG A CA 1
ATOM 3359 C C . ARG A 1 445 ? -26.426 2.041 -3.527 1.00 96.69 445 ARG A C 1
ATOM 3361 O O . ARG A 1 445 ? -27.031 1.262 -4.261 1.00 96.69 445 ARG A O 1
ATOM 3368 N N . GLN A 1 446 ? -25.666 3.025 -3.998 1.00 96.81 446 GLN A N 1
ATOM 3369 C CA . GLN A 1 446 ? -25.566 3.301 -5.427 1.00 96.81 446 GLN A CA 1
ATOM 3370 C C . GLN A 1 446 ? -24.218 3.917 -5.792 1.00 96.81 446 GLN A C 1
ATOM 3372 O O . GLN A 1 446 ? -23.699 4.766 -5.064 1.00 96.81 446 GLN A O 1
ATOM 3377 N N . VAL A 1 447 ? -23.696 3.529 -6.954 1.00 98.50 447 VAL A N 1
ATOM 3378 C CA . VAL A 1 447 ? -22.561 4.175 -7.619 1.00 98.50 447 VAL A CA 1
ATOM 3379 C C . VAL A 1 447 ? -23.104 5.044 -8.744 1.00 98.50 447 VAL A C 1
ATOM 3381 O O . VAL A 1 447 ? -23.713 4.531 -9.680 1.00 98.50 447 VAL A O 1
ATOM 3384 N N . VAL A 1 448 ? -22.903 6.357 -8.652 1.00 98.25 448 VAL A N 1
ATOM 3385 C CA . VAL A 1 448 ? -23.330 7.315 -9.677 1.00 98.25 448 VAL A CA 1
ATOM 3386 C C . VAL A 1 448 ? -22.165 7.559 -10.626 1.00 98.25 448 VAL A C 1
ATOM 3388 O O . VAL A 1 448 ? -21.058 7.884 -10.188 1.00 98.25 448 VAL A O 1
ATOM 3391 N N . THR A 1 449 ? -22.411 7.400 -11.923 1.00 97.44 449 THR A N 1
ATOM 3392 C CA . THR A 1 449 ? -21.418 7.617 -12.978 1.00 97.44 449 THR A CA 1
ATOM 3393 C C . THR A 1 449 ? -21.876 8.697 -13.952 1.00 97.44 449 THR A C 1
ATOM 3395 O O . THR A 1 449 ? -23.031 9.125 -13.936 1.00 97.44 449 THR A O 1
ATOM 3398 N N . ASP A 1 450 ? -20.977 9.129 -14.830 1.00 94.56 450 ASP A N 1
ATOM 3399 C CA . ASP A 1 450 ? -21.296 9.999 -15.965 1.00 94.56 450 ASP A CA 1
ATOM 3400 C C . ASP A 1 450 ? -22.166 9.331 -17.048 1.00 94.56 450 ASP A C 1
ATOM 3402 O O . ASP A 1 450 ? -22.660 10.023 -17.935 1.00 94.56 450 ASP A O 1
ATOM 3406 N N . GLN A 1 451 ? -22.403 8.017 -16.956 1.00 94.00 451 GLN A N 1
ATOM 3407 C CA . GLN A 1 451 ? -23.214 7.235 -17.899 1.00 94.00 451 GLN A CA 1
ATOM 3408 C C . GLN A 1 451 ? -24.413 6.533 -17.240 1.00 94.00 451 GLN A C 1
ATOM 3410 O O . GLN A 1 451 ? -24.985 5.602 -17.802 1.00 94.00 451 GLN A O 1
ATOM 3415 N N . GLY A 1 452 ? -24.810 6.972 -16.043 1.00 93.62 452 GLY A N 1
ATOM 3416 C CA . GLY A 1 452 ? -25.924 6.396 -15.288 1.00 93.62 452 GLY A CA 1
ATOM 3417 C C . GLY A 1 452 ? -25.498 5.868 -13.923 1.00 93.62 452 GLY A C 1
ATOM 3418 O O . GLY A 1 452 ? -24.327 5.919 -13.546 1.00 93.62 452 GLY A O 1
ATOM 3419 N N . ALA A 1 453 ? -26.461 5.393 -13.146 1.00 96.62 453 ALA A N 1
ATOM 3420 C CA . ALA A 1 453 ? -26.217 4.928 -11.790 1.00 96.62 453 ALA A CA 1
ATOM 3421 C C . ALA A 1 453 ? -26.455 3.419 -11.679 1.00 96.62 453 ALA A C 1
ATOM 3423 O O . ALA A 1 453 ? -27.354 2.883 -12.320 1.00 96.62 453 ALA A O 1
ATOM 3424 N N . ILE A 1 454 ? -25.658 2.755 -10.844 1.00 98.38 454 ILE A N 1
ATOM 3425 C CA . ILE A 1 454 ? -25.725 1.311 -10.601 1.00 98.38 454 ILE A CA 1
ATOM 3426 C C . ILE A 1 454 ? -26.048 1.106 -9.126 1.00 98.38 454 ILE A C 1
ATOM 3428 O O . ILE A 1 454 ? -25.274 1.522 -8.259 1.00 98.38 454 ILE A O 1
ATOM 3432 N N . GLU A 1 455 ? -27.185 0.485 -8.817 1.00 98.25 455 GLU A N 1
ATOM 3433 C CA . GLU A 1 455 ? -27.470 0.026 -7.457 1.00 98.25 455 GLU A CA 1
ATOM 3434 C C . GLU A 1 455 ? -26.495 -1.091 -7.075 1.00 98.25 455 GLU A C 1
ATOM 3436 O O . GLU A 1 455 ? -26.285 -2.028 -7.849 1.00 98.25 455 GLU A O 1
ATOM 3441 N N . ALA A 1 456 ? -25.896 -0.992 -5.889 1.00 97.50 456 ALA A N 1
ATOM 3442 C CA . ALA A 1 456 ? -24.897 -1.945 -5.427 1.00 97.50 456 ALA A CA 1
ATOM 3443 C C . ALA A 1 456 ? -24.977 -2.170 -3.918 1.00 97.50 456 ALA A C 1
ATOM 3445 O O . ALA A 1 456 ? -25.142 -1.223 -3.150 1.00 97.50 456 ALA A O 1
ATOM 3446 N N . GLU A 1 457 ? -24.825 -3.428 -3.509 1.00 95.62 457 GLU A N 1
ATOM 3447 C CA . GLU A 1 457 ? -24.701 -3.825 -2.100 1.00 95.62 457 GLU A CA 1
ATOM 3448 C C . GLU A 1 457 ? -23.256 -3.675 -1.613 1.00 95.62 457 GLU A C 1
ATOM 3450 O O . GLU A 1 457 ? -23.010 -3.335 -0.457 1.00 95.62 457 GLU A O 1
ATOM 3455 N N . VAL A 1 458 ? -22.303 -3.914 -2.519 1.00 98.50 458 VAL A N 1
ATOM 3456 C CA . VAL A 1 458 ? -20.869 -3.800 -2.270 1.00 98.50 458 VAL A CA 1
ATOM 3457 C C . VAL A 1 458 ? -20.236 -2.871 -3.300 1.00 98.50 458 VAL A C 1
ATOM 3459 O O . VAL A 1 458 ? -20.475 -2.982 -4.503 1.00 98.50 458 VAL A O 1
ATOM 3462 N N . VAL A 1 459 ? -19.374 -1.973 -2.842 1.00 98.81 459 VAL A N 1
ATOM 3463 C CA . VAL A 1 459 ? -18.553 -1.112 -3.690 1.00 98.81 459 VAL A CA 1
ATOM 3464 C C . VAL A 1 459 ? -17.101 -1.243 -3.261 1.00 98.81 459 VAL A C 1
ATOM 3466 O O . VAL A 1 459 ? -16.785 -1.061 -2.091 1.00 98.81 459 VAL A O 1
ATOM 3469 N N . VAL A 1 460 ? -16.210 -1.543 -4.203 1.00 98.88 460 VAL A N 1
ATOM 3470 C CA . VAL A 1 460 ? -14.773 -1.681 -3.946 1.00 98.88 460 VAL A CA 1
ATOM 3471 C C . VAL A 1 460 ? -14.033 -0.516 -4.586 1.00 98.88 460 VAL A C 1
ATOM 3473 O O . VAL A 1 460 ? -13.988 -0.391 -5.808 1.00 98.88 460 VAL A O 1
ATOM 3476 N N . ASN A 1 461 ? -13.419 0.329 -3.767 1.00 98.81 461 ASN A N 1
ATOM 3477 C CA . ASN A 1 461 ? -12.524 1.381 -4.218 1.00 98.81 461 ASN A CA 1
ATOM 3478 C C . ASN A 1 461 ? -11.130 0.801 -4.502 1.00 98.81 461 ASN A C 1
ATOM 3480 O O . ASN A 1 461 ? -10.337 0.582 -3.586 1.00 98.81 461 ASN A O 1
ATOM 3484 N N . ALA A 1 462 ? -10.840 0.576 -5.783 1.00 98.50 462 ALA A N 1
ATOM 3485 C CA . ALA A 1 462 ? -9.548 0.136 -6.305 1.00 98.50 462 ALA A CA 1
ATOM 3486 C C . ALA A 1 462 ? -8.902 1.217 -7.198 1.00 98.50 462 ALA A C 1
ATOM 3488 O O . ALA A 1 462 ? -8.164 0.915 -8.138 1.00 98.50 462 ALA A O 1
ATOM 3489 N N . GLY A 1 463 ? -9.177 2.497 -6.911 1.00 96.81 463 GLY A N 1
ATOM 3490 C CA . GLY A 1 463 ? -8.808 3.636 -7.758 1.00 96.81 463 GLY A CA 1
ATOM 3491 C C . GLY A 1 463 ? -7.333 4.053 -7.733 1.00 96.81 463 GLY A C 1
ATOM 3492 O O . GLY A 1 463 ? -6.996 5.112 -8.261 1.00 96.81 463 GLY A O 1
ATOM 3493 N N . GLY A 1 464 ? -6.441 3.273 -7.113 1.00 95.56 464 GLY A N 1
ATOM 3494 C CA . GLY A 1 464 ? -5.010 3.588 -7.030 1.00 95.56 464 GLY A CA 1
ATOM 3495 C C . GLY A 1 464 ? -4.755 4.968 -6.413 1.00 95.56 464 GLY A C 1
ATOM 3496 O O . GLY A 1 464 ? -5.226 5.253 -5.314 1.00 95.56 464 GLY A O 1
ATOM 3497 N N . ILE A 1 465 ? -4.046 5.844 -7.132 1.00 95.94 465 ILE A N 1
ATOM 3498 C CA . ILE A 1 465 ? -3.776 7.232 -6.707 1.00 95.94 465 ILE A CA 1
ATOM 3499 C C . ILE A 1 465 ? -5.045 8.097 -6.557 1.00 95.94 465 ILE A C 1
ATOM 3501 O O . ILE A 1 465 ? -4.996 9.121 -5.886 1.00 95.94 465 ILE A O 1
ATOM 3505 N N . TYR A 1 466 ? -6.183 7.674 -7.121 1.00 97.00 466 TYR A N 1
ATOM 3506 C CA . TYR A 1 466 ? -7.490 8.338 -6.985 1.00 97.00 466 TYR A CA 1
ATOM 3507 C C . TYR A 1 466 ? -8.343 7.769 -5.850 1.00 97.00 466 TYR A C 1
ATOM 3509 O O . TYR A 1 466 ? -9.455 8.243 -5.614 1.00 97.00 466 TYR A O 1
ATOM 3517 N N . ALA A 1 467 ? -7.851 6.757 -5.130 1.00 97.44 467 ALA A N 1
ATOM 3518 C CA . ALA A 1 467 ? -8.594 6.165 -4.027 1.00 97.44 467 ALA A CA 1
ATOM 3519 C C . ALA A 1 467 ? -9.006 7.189 -2.947 1.00 97.44 467 ALA A C 1
ATOM 3521 O O . ALA A 1 467 ? -10.146 7.086 -2.488 1.00 97.44 467 ALA A O 1
ATOM 3522 N N . PRO A 1 468 ? -8.188 8.203 -2.579 1.00 96.88 468 PRO A N 1
ATOM 3523 C CA . PRO A 1 468 ? -8.629 9.271 -1.677 1.00 96.88 468 PRO A CA 1
ATOM 3524 C C . PRO A 1 468 ? -9.815 10.083 -2.210 1.00 96.88 468 PRO A C 1
ATOM 3526 O O . PRO A 1 468 ? -10.759 10.332 -1.465 1.00 96.88 468 PRO A O 1
ATOM 3529 N N . GLU A 1 469 ? -9.805 10.452 -3.495 1.00 96.25 469 GLU A N 1
ATOM 3530 C CA . GLU A 1 469 ? -10.894 11.217 -4.122 1.00 96.25 469 GLU A CA 1
ATOM 3531 C C . GLU A 1 469 ? -12.198 10.405 -4.153 1.00 96.25 469 GLU A C 1
ATOM 3533 O O . GLU A 1 469 ? -13.265 10.925 -3.832 1.00 96.25 469 GLU A O 1
ATOM 3538 N N . ILE A 1 470 ? -12.116 9.106 -4.460 1.00 97.75 470 ILE A N 1
ATOM 3539 C CA . ILE A 1 470 ? -13.276 8.201 -4.454 1.00 97.75 470 ILE A CA 1
ATOM 3540 C C . ILE A 1 470 ? -13.802 7.994 -3.027 1.00 97.75 470 ILE A C 1
ATOM 3542 O O . ILE A 1 470 ? -15.010 8.000 -2.804 1.00 97.75 470 ILE A O 1
ATOM 3546 N N . ALA A 1 471 ? -12.918 7.839 -2.038 1.00 97.56 471 ALA A N 1
ATOM 3547 C CA . ALA A 1 471 ? -13.324 7.690 -0.642 1.00 97.56 471 ALA A CA 1
ATOM 3548 C C . ALA A 1 471 ? -14.015 8.953 -0.101 1.00 97.56 471 ALA A C 1
ATOM 3550 O O . ALA A 1 471 ? -14.982 8.844 0.657 1.00 97.56 471 ALA A O 1
ATOM 3551 N N . ALA A 1 472 ? -13.590 10.140 -0.545 1.00 96.62 472 ALA A N 1
ATOM 3552 C CA . ALA A 1 472 ? -14.233 11.401 -0.187 1.00 96.62 472 ALA A CA 1
ATOM 3553 C C . ALA A 1 472 ? -15.701 11.465 -0.650 1.00 96.62 472 ALA A C 1
ATOM 3555 O O . ALA A 1 472 ? -16.527 12.048 0.051 1.00 96.62 472 ALA A O 1
ATOM 3556 N N . MET A 1 473 ? -16.063 10.792 -1.753 1.00 97.56 473 MET A N 1
ATOM 3557 C CA . MET A 1 473 ? -17.462 10.666 -2.200 1.00 97.56 473 MET A CA 1
ATOM 3558 C C . MET A 1 473 ? -18.341 9.906 -1.192 1.00 97.56 473 MET A C 1
ATOM 3560 O O . MET A 1 473 ? -19.551 10.108 -1.170 1.00 97.56 473 MET A O 1
ATOM 3564 N N . ALA A 1 474 ? -17.744 9.058 -0.347 1.00 96.50 474 ALA A N 1
ATOM 3565 C CA . ALA A 1 474 ? -18.408 8.367 0.760 1.00 96.50 474 ALA A CA 1
ATOM 3566 C C . ALA A 1 474 ? -18.242 9.092 2.114 1.00 96.50 474 ALA A C 1
ATOM 3568 O O . ALA A 1 474 ? -18.593 8.537 3.155 1.00 96.50 474 ALA A O 1
ATOM 3569 N N . GLY A 1 475 ? -17.685 10.310 2.133 1.00 94.69 475 GLY A N 1
ATOM 3570 C CA . GLY A 1 475 ? -17.392 11.053 3.365 1.00 94.69 475 GLY A CA 1
ATOM 3571 C C . GLY A 1 475 ? -16.218 10.485 4.172 1.00 94.69 475 GLY A C 1
ATOM 3572 O O . GLY A 1 475 ? -16.108 10.742 5.372 1.00 94.69 475 GLY A O 1
ATOM 3573 N N . LEU A 1 476 ? -15.349 9.697 3.535 1.00 94.62 476 LEU A N 1
ATOM 3574 C CA . LEU A 1 476 ? -14.196 9.057 4.161 1.00 94.62 476 LEU A CA 1
ATOM 3575 C C . LEU A 1 476 ? -12.892 9.740 3.744 1.00 94.62 476 LEU A C 1
ATOM 3577 O O . LEU A 1 476 ? -12.779 10.320 2.669 1.00 94.62 476 LEU A O 1
ATOM 3581 N N . SER A 1 477 ? -11.881 9.629 4.600 1.00 94.62 477 SER A N 1
ATOM 3582 C CA . SER A 1 477 ? -10.512 10.049 4.305 1.00 94.62 477 SER A CA 1
ATOM 3583 C C . SER A 1 477 ? -9.606 8.829 4.365 1.00 94.62 477 SER A C 1
ATOM 3585 O O . SER A 1 477 ? -9.752 7.996 5.261 1.00 94.62 477 SER A O 1
ATOM 3587 N N . VAL A 1 478 ? -8.697 8.721 3.399 1.00 95.44 478 VAL A N 1
ATOM 3588 C CA . VAL A 1 478 ? -7.788 7.585 3.245 1.00 95.44 478 VAL A CA 1
ATOM 3589 C C . VAL A 1 478 ? -6.357 8.121 3.170 1.00 95.44 478 VAL A C 1
ATOM 3591 O O . VAL A 1 478 ? -6.100 8.989 2.332 1.00 95.44 478 VAL A O 1
ATOM 3594 N N . PRO A 1 479 ? -5.423 7.624 4.003 1.00 96.38 479 PRO A N 1
ATOM 3595 C CA . PRO A 1 479 ? -4.059 8.134 4.045 1.00 96.38 479 PRO A CA 1
ATOM 3596 C C . PRO A 1 479 ? -3.202 7.568 2.917 1.00 96.38 479 PRO A C 1
ATOM 3598 O O . PRO A 1 479 ? -2.388 6.671 3.118 1.00 96.38 479 PRO A O 1
ATOM 3601 N N . ILE A 1 480 ? -3.405 8.091 1.714 1.00 97.69 480 ILE A N 1
ATOM 3602 C CA . ILE A 1 480 ? -2.574 7.791 0.549 1.00 97.69 480 ILE A CA 1
ATOM 3603 C C . ILE A 1 480 ? -2.005 9.099 0.015 1.00 97.69 480 ILE A C 1
ATOM 3605 O O . ILE A 1 480 ? -2.747 10.054 -0.214 1.00 97.69 480 ILE A O 1
ATOM 3609 N N . ILE A 1 481 ? -0.697 9.109 -0.231 1.00 97.94 481 ILE A N 1
ATOM 3610 C CA . ILE A 1 481 ? 0.008 10.193 -0.911 1.00 97.94 481 ILE A CA 1
ATOM 3611 C C . ILE A 1 481 ? 0.592 9.636 -2.212 1.00 97.94 481 ILE A C 1
ATOM 3613 O O . ILE A 1 481 ? 1.389 8.694 -2.168 1.00 97.94 481 ILE A O 1
ATOM 3617 N N . PRO A 1 482 ? 0.215 10.186 -3.378 1.00 97.25 482 PRO A N 1
ATOM 3618 C CA . PRO A 1 482 ? 0.916 9.902 -4.619 1.00 97.25 482 PRO A CA 1
ATOM 3619 C C . PRO A 1 482 ? 2.359 10.426 -4.547 1.00 97.25 482 PRO A C 1
ATOM 3621 O O . PRO A 1 482 ? 2.581 11.611 -4.300 1.00 97.25 482 PRO A O 1
ATOM 3624 N N . MET A 1 483 ? 3.335 9.554 -4.778 1.00 97.12 483 MET A N 1
ATOM 3625 C CA . MET A 1 483 ? 4.762 9.881 -4.837 1.00 97.12 483 MET A CA 1
ATOM 3626 C C . MET A 1 483 ? 5.293 9.613 -6.245 1.00 97.12 483 MET A C 1
ATOM 3628 O O . MET A 1 483 ? 4.923 8.623 -6.874 1.00 97.12 483 MET A O 1
ATOM 3632 N N . ALA A 1 484 ? 6.156 10.490 -6.747 1.00 97.00 484 ALA A N 1
ATOM 3633 C CA . ALA A 1 484 ? 6.819 10.324 -8.033 1.00 97.00 484 ALA A CA 1
ATOM 3634 C C . ALA A 1 484 ? 7.951 9.286 -7.921 1.00 97.00 484 ALA A C 1
ATOM 3636 O O . ALA A 1 484 ? 8.960 9.549 -7.270 1.00 97.00 484 ALA A O 1
ATOM 3637 N N . HIS A 1 485 ? 7.813 8.132 -8.571 1.00 96.75 485 HIS A N 1
ATOM 3638 C CA . HIS A 1 485 ? 8.815 7.064 -8.570 1.00 96.75 485 HIS A CA 1
ATOM 3639 C C . HIS A 1 485 ? 9.500 6.942 -9.934 1.00 96.75 485 HIS A C 1
ATOM 3641 O O . HIS A 1 485 ? 8.834 7.012 -10.972 1.00 96.75 485 HIS A O 1
ATOM 3647 N N . GLN A 1 486 ? 10.824 6.749 -9.930 1.00 96.44 486 GLN A N 1
ATOM 3648 C CA . GLN A 1 486 ? 11.638 6.775 -11.143 1.00 96.44 486 GLN A CA 1
ATOM 3649 C C . GLN A 1 486 ? 12.392 5.471 -11.411 1.00 96.44 486 GLN A C 1
ATOM 3651 O O . GLN A 1 486 ? 12.972 4.868 -10.506 1.00 96.44 486 GLN A O 1
ATOM 3656 N N . TYR A 1 487 ? 12.438 5.076 -12.683 1.00 97.06 487 TYR A N 1
ATOM 3657 C CA . TYR A 1 487 ? 13.374 4.069 -13.178 1.00 97.06 487 TYR A CA 1
ATOM 3658 C C . TYR A 1 487 ? 13.785 4.348 -14.621 1.00 97.06 487 TYR A C 1
ATOM 3660 O O . TYR A 1 487 ? 13.032 4.878 -15.436 1.00 97.06 487 TYR A O 1
ATOM 3668 N N . LEU A 1 488 ? 15.000 3.943 -14.937 1.00 95.94 488 LEU A N 1
ATOM 3669 C CA . LEU A 1 488 ? 15.661 4.066 -16.212 1.00 95.94 488 LEU A CA 1
ATOM 3670 C C . LEU A 1 488 ? 15.511 2.779 -17.027 1.00 95.94 488 LEU A C 1
ATOM 3672 O O . LEU A 1 488 ? 15.728 1.674 -16.529 1.00 95.94 488 LEU A O 1
ATOM 3676 N N . LEU A 1 489 ? 15.195 2.939 -18.309 1.00 95.44 489 LEU A N 1
ATOM 3677 C CA . LEU A 1 489 ? 15.412 1.925 -19.334 1.00 95.44 489 LEU A CA 1
ATOM 3678 C C . LEU A 1 489 ? 16.741 2.234 -20.021 1.00 95.44 489 LEU A C 1
ATOM 3680 O O . LEU A 1 489 ? 16.880 3.289 -20.646 1.00 95.44 489 LEU A O 1
ATOM 3684 N N . ALA A 1 490 ? 17.706 1.328 -19.915 1.00 94.88 490 ALA A N 1
ATOM 3685 C CA . ALA A 1 490 ? 19.035 1.497 -20.488 1.00 94.88 490 ALA A CA 1
ATOM 3686 C C . ALA A 1 490 ? 19.402 0.305 -21.368 1.00 94.88 490 ALA A C 1
ATOM 3688 O O . ALA A 1 490 ? 19.191 -0.844 -20.991 1.00 94.88 490 ALA A O 1
ATOM 3689 N N . ARG A 1 491 ? 19.992 0.566 -22.533 1.00 95.31 491 ARG A N 1
ATOM 3690 C CA . ARG A 1 491 ? 20.666 -0.455 -23.338 1.00 95.31 491 ARG A CA 1
ATOM 3691 C C . ARG A 1 491 ? 22.140 -0.460 -22.973 1.00 95.31 491 ARG A C 1
ATOM 3693 O O . ARG A 1 491 ? 22.762 0.591 -23.019 1.00 95.31 491 ARG A O 1
ATOM 3700 N N . ILE A 1 492 ? 22.697 -1.623 -22.673 1.00 93.69 492 ILE A N 1
ATOM 3701 C CA . ILE A 1 492 ? 24.125 -1.778 -22.377 1.00 93.69 492 ILE A CA 1
ATOM 3702 C C . ILE A 1 492 ? 24.825 -2.556 -23.501 1.00 93.69 492 ILE A C 1
ATOM 3704 O O . ILE A 1 492 ? 24.153 -3.315 -24.207 1.00 93.69 492 ILE A O 1
ATOM 3708 N N . PRO A 1 493 ? 26.132 -2.330 -23.730 1.00 88.50 493 PRO A N 1
ATOM 3709 C CA . PRO A 1 493 ? 26.888 -3.048 -24.755 1.00 88.50 493 PRO A CA 1
ATOM 3710 C C . PRO A 1 493 ? 27.159 -4.516 -24.388 1.00 88.50 493 PRO A C 1
ATOM 3712 O O . PRO A 1 493 ? 27.348 -5.344 -25.280 1.00 88.50 493 PRO A O 1
ATOM 3715 N N . GLU A 1 494 ? 27.178 -4.849 -23.099 1.00 90.50 494 GLU A N 1
ATOM 3716 C CA . GLU A 1 494 ? 27.426 -6.197 -22.605 1.00 90.50 494 GLU A CA 1
ATOM 3717 C C . GLU A 1 494 ? 26.253 -7.144 -22.913 1.00 90.50 494 GLU A C 1
ATOM 3719 O O . GLU A 1 494 ? 25.083 -6.754 -22.839 1.00 90.50 494 GLU A O 1
ATOM 3724 N N . PRO A 1 495 ? 26.538 -8.422 -23.222 1.00 91.19 495 PRO A N 1
ATOM 3725 C CA . PRO A 1 495 ? 25.496 -9.420 -23.408 1.00 91.19 495 PRO A CA 1
ATOM 3726 C C . PRO A 1 495 ? 24.742 -9.667 -22.095 1.00 91.19 495 PRO A C 1
ATOM 3728 O O . PRO A 1 495 ? 25.344 -9.882 -21.043 1.00 91.19 495 PRO A O 1
ATOM 3731 N N . ILE A 1 496 ? 23.411 -9.686 -22.173 1.00 93.62 496 ILE A N 1
ATOM 3732 C CA . ILE A 1 496 ? 22.525 -9.905 -21.024 1.00 93.62 496 ILE A CA 1
ATOM 3733 C C . ILE A 1 496 ? 21.993 -11.346 -21.073 1.00 93.62 496 ILE A C 1
ATOM 3735 O O . ILE A 1 496 ? 21.266 -11.662 -22.021 1.00 93.62 496 ILE A O 1
ATOM 3739 N N . PRO A 1 497 ? 22.316 -12.207 -20.086 1.00 92.62 497 PRO A N 1
ATOM 3740 C CA . PRO A 1 497 ? 21.822 -13.584 -20.024 1.00 92.62 497 PRO A CA 1
ATOM 3741 C C . PRO A 1 497 ? 20.297 -13.679 -20.061 1.00 92.62 497 PRO A C 1
ATOM 3743 O O . PRO A 1 497 ? 19.593 -12.806 -19.542 1.00 92.62 497 PRO A O 1
ATOM 3746 N N . ASP A 1 498 ? 19.780 -14.753 -20.663 1.00 91.12 498 ASP A N 1
ATOM 3747 C CA . ASP A 1 498 ? 18.337 -14.897 -20.839 1.00 91.12 498 ASP A CA 1
ATOM 3748 C C . ASP A 1 498 ? 17.588 -15.100 -19.516 1.00 91.12 498 ASP A C 1
ATOM 3750 O O . ASP A 1 498 ? 16.479 -14.591 -19.323 1.00 91.12 498 ASP A O 1
ATOM 3754 N N . ASP A 1 499 ? 18.252 -15.812 -18.615 1.00 93.69 499 ASP A N 1
ATOM 3755 C CA . ASP A 1 499 ? 17.854 -16.230 -17.280 1.00 93.69 499 ASP A CA 1
ATOM 3756 C C . ASP A 1 499 ? 18.389 -15.303 -16.178 1.00 93.69 499 ASP A C 1
ATOM 3758 O O . ASP A 1 499 ? 18.370 -15.677 -15.007 1.00 93.69 499 ASP A O 1
ATOM 3762 N N . LEU A 1 500 ? 18.847 -14.090 -16.527 1.00 96.75 500 LEU A N 1
ATOM 3763 C CA . LEU A 1 500 ? 19.359 -13.128 -15.551 1.00 96.75 500 LEU A CA 1
ATOM 3764 C C . LEU A 1 500 ? 18.292 -12.855 -14.464 1.00 96.75 500 LEU A C 1
ATOM 3766 O O . LEU A 1 500 ? 17.223 -12.321 -14.796 1.00 96.75 500 LEU A O 1
ATOM 3770 N N . PRO A 1 501 ? 18.563 -13.165 -13.179 1.00 97.94 501 PRO A N 1
ATOM 3771 C CA . PRO A 1 501 ? 17.623 -12.914 -12.100 1.00 97.94 501 PRO A CA 1
ATOM 3772 C C . PRO A 1 501 ? 17.396 -11.414 -11.923 1.00 97.94 501 PRO A C 1
ATOM 3774 O O . PRO A 1 501 ? 18.223 -10.574 -12.287 1.00 97.94 501 PRO A O 1
ATOM 3777 N N . THR A 1 502 ? 16.277 -11.056 -11.300 1.00 98.19 502 THR A N 1
ATOM 3778 C CA . THR A 1 502 ? 16.129 -9.683 -10.799 1.00 98.19 502 THR A CA 1
ATOM 3779 C C . THR A 1 502 ? 17.106 -9.457 -9.644 1.00 98.19 502 THR A C 1
ATOM 3781 O O . THR A 1 502 ? 17.433 -10.391 -8.916 1.00 98.19 502 THR A O 1
ATOM 3784 N N . MET A 1 503 ? 17.589 -8.234 -9.448 1.00 98.38 503 MET A N 1
ATOM 3785 C CA . MET A 1 503 ? 18.528 -7.929 -8.366 1.00 98.38 503 MET A CA 1
ATOM 3786 C C . MET A 1 503 ? 18.089 -6.677 -7.620 1.00 98.38 503 MET A C 1
ATOM 3788 O O . MET A 1 503 ? 17.632 -5.713 -8.225 1.00 98.38 503 MET A O 1
ATOM 3792 N N . ARG A 1 504 ? 18.235 -6.680 -6.300 1.00 98.38 504 ARG A N 1
ATOM 3793 C CA . ARG A 1 504 ? 18.102 -5.505 -5.439 1.00 98.38 504 ARG A CA 1
ATOM 3794 C C . ARG A 1 504 ? 19.358 -5.383 -4.596 1.00 98.38 504 ARG A C 1
ATOM 3796 O O . ARG A 1 504 ? 19.770 -6.371 -3.993 1.00 98.38 504 ARG A O 1
ATOM 3803 N N . ASP A 1 505 ? 19.901 -4.179 -4.512 1.00 98.06 505 ASP A N 1
ATOM 3804 C CA . ASP A 1 505 ? 20.917 -3.808 -3.529 1.00 98.06 505 ASP A CA 1
ATOM 3805 C C . ASP A 1 505 ? 20.311 -2.738 -2.611 1.00 98.06 505 ASP A C 1
ATOM 3807 O O . ASP A 1 505 ? 20.353 -1.549 -2.943 1.00 98.06 505 ASP A O 1
ATOM 3811 N N . PRO A 1 506 ? 19.657 -3.145 -1.503 1.00 97.25 506 PRO A N 1
ATOM 3812 C CA . PRO A 1 506 ? 18.999 -2.214 -0.593 1.00 97.25 506 PRO A CA 1
ATOM 3813 C C . PRO A 1 506 ? 19.962 -1.192 0.014 1.00 97.25 506 PRO A C 1
ATOM 3815 O O . PRO A 1 506 ? 19.562 -0.058 0.242 1.00 97.25 506 PRO A O 1
ATOM 3818 N N . ASP A 1 507 ? 21.226 -1.555 0.229 1.00 97.44 507 ASP A N 1
ATOM 3819 C CA . ASP A 1 507 ? 22.214 -0.661 0.843 1.00 97.44 507 ASP A CA 1
ATOM 3820 C C . ASP A 1 507 ? 22.654 0.451 -0.128 1.00 97.44 507 ASP A C 1
ATOM 3822 O O . ASP A 1 507 ? 23.003 1.551 0.297 1.00 97.44 507 ASP A O 1
ATOM 3826 N N . LEU A 1 508 ? 22.556 0.198 -1.438 1.00 97.31 508 LEU A N 1
ATOM 3827 C CA . LEU A 1 508 ? 22.740 1.193 -2.502 1.00 97.31 508 LEU A CA 1
ATOM 3828 C C . LEU A 1 508 ? 21.421 1.790 -3.020 1.00 97.31 508 LEU A C 1
ATOM 3830 O O . LEU A 1 508 ? 21.431 2.651 -3.899 1.00 97.31 508 LEU A O 1
ATOM 3834 N N . LEU A 1 509 ? 20.289 1.376 -2.454 1.00 97.69 509 LEU A N 1
ATOM 3835 C CA . LEU A 1 509 ? 18.937 1.831 -2.773 1.00 97.69 509 LEU A CA 1
ATOM 3836 C C . LEU A 1 509 ? 18.436 1.507 -4.194 1.00 97.69 509 LEU A C 1
ATOM 3838 O O . LEU A 1 509 ? 17.469 2.119 -4.654 1.00 97.69 509 LEU A O 1
ATOM 3842 N N . VAL A 1 510 ? 19.048 0.547 -4.893 1.00 98.00 510 VAL A N 1
ATOM 3843 C CA . VAL A 1 510 ? 18.800 0.281 -6.323 1.00 98.00 510 VAL A CA 1
ATOM 3844 C C . VAL A 1 510 ? 18.247 -1.118 -6.596 1.00 98.00 510 VAL A C 1
ATOM 3846 O O . VAL A 1 510 ? 18.442 -2.066 -5.833 1.00 98.00 510 VAL A O 1
ATOM 3849 N N . TYR A 1 511 ? 17.539 -1.257 -7.713 1.00 98.19 511 TYR A N 1
ATOM 3850 C CA . TYR A 1 511 ? 17.047 -2.525 -8.234 1.00 98.19 511 TYR A CA 1
ATOM 3851 C C . TYR A 1 511 ? 17.218 -2.622 -9.748 1.00 98.19 511 TYR A C 1
ATOM 3853 O O . TYR A 1 511 ? 17.226 -1.616 -10.456 1.00 98.19 511 TYR A O 1
ATOM 3861 N N . PHE A 1 512 ? 17.292 -3.858 -10.233 1.00 97.88 512 PHE A N 1
ATOM 3862 C CA . PHE A 1 512 ? 17.549 -4.197 -11.622 1.00 97.88 512 PHE A CA 1
ATOM 3863 C C . PHE A 1 512 ? 16.662 -5.349 -12.079 1.00 97.88 512 PHE A C 1
ATOM 3865 O O . PHE A 1 512 ? 16.410 -6.305 -11.337 1.00 97.88 512 PHE A O 1
ATOM 3872 N N . ARG A 1 513 ? 16.254 -5.301 -13.343 1.00 96.44 513 ARG A N 1
ATOM 3873 C CA . ARG A 1 513 ? 15.816 -6.488 -14.078 1.00 96.44 513 ARG A CA 1
ATOM 3874 C C . ARG A 1 513 ? 16.217 -6.384 -15.538 1.00 96.44 513 ARG A C 1
ATOM 3876 O O . ARG A 1 513 ? 16.459 -5.294 -16.051 1.00 96.44 513 ARG A O 1
ATOM 3883 N N . ARG A 1 514 ? 16.195 -7.519 -16.221 1.00 94.56 514 ARG A N 1
ATOM 3884 C CA . ARG A 1 514 ? 16.298 -7.552 -17.674 1.00 94.56 514 ARG A CA 1
ATOM 3885 C C . ARG A 1 514 ? 15.102 -6.858 -18.332 1.00 94.56 514 ARG A C 1
ATOM 3887 O O . ARG A 1 514 ? 13.966 -6.981 -17.872 1.00 94.56 514 ARG A O 1
ATOM 3894 N N . ASP A 1 515 ? 15.375 -6.171 -19.429 1.00 89.62 515 ASP A N 1
ATOM 3895 C CA . ASP A 1 515 ? 14.405 -5.706 -20.414 1.00 89.62 515 ASP A CA 1
ATOM 3896 C C . ASP A 1 515 ? 14.767 -6.260 -21.803 1.00 89.62 515 ASP A C 1
ATOM 3898 O O . ASP A 1 515 ? 15.901 -6.690 -22.017 1.00 89.62 515 ASP A O 1
ATOM 3902 N N . ALA A 1 516 ? 13.825 -6.269 -22.754 1.00 76.31 516 ALA A N 1
ATOM 3903 C CA . ALA A 1 516 ? 13.986 -6.965 -24.039 1.00 76.31 516 ALA A CA 1
ATOM 3904 C C . ALA A 1 516 ? 15.291 -6.616 -24.781 1.00 76.31 516 ALA A C 1
ATOM 3906 O O . ALA A 1 516 ? 15.887 -7.484 -25.410 1.00 76.31 516 ALA A O 1
ATOM 3907 N N . ASN A 1 517 ? 15.747 -5.362 -24.680 1.00 74.38 517 ASN A N 1
ATOM 3908 C CA . ASN A 1 517 ? 16.977 -4.882 -25.315 1.00 74.38 517 ASN A CA 1
ATOM 3909 C C . ASN A 1 517 ? 17.924 -4.181 -24.321 1.00 74.38 517 ASN A C 1
ATOM 3911 O O . ASN A 1 517 ? 18.662 -3.279 -24.727 1.00 74.38 517 ASN A O 1
ATOM 3915 N N . GLY A 1 518 ? 17.863 -4.514 -23.027 1.00 91.62 518 GLY A N 1
ATOM 3916 C CA . GLY A 1 518 ? 18.612 -3.778 -22.011 1.00 91.62 518 GLY A CA 1
ATOM 3917 C C . GLY A 1 518 ? 18.311 -4.159 -20.562 1.00 91.62 518 GLY A C 1
ATOM 3918 O O . GLY A 1 518 ? 17.926 -5.287 -20.254 1.00 91.62 518 GLY A O 1
ATOM 3919 N N . LEU A 1 519 ? 18.489 -3.192 -19.668 1.00 95.50 519 LEU A N 1
ATOM 3920 C CA . LEU A 1 519 ? 18.173 -3.273 -18.250 1.00 95.50 519 LEU A CA 1
ATOM 3921 C C . LEU A 1 519 ? 17.125 -2.225 -17.876 1.00 95.50 519 LEU A C 1
ATOM 3923 O O . LEU A 1 519 ? 17.146 -1.088 -18.350 1.00 95.50 519 LEU A O 1
ATOM 3927 N N . VAL A 1 520 ? 16.247 -2.616 -16.961 1.00 96.81 520 VAL A N 1
ATOM 3928 C CA . VAL A 1 520 ? 15.510 -1.683 -16.113 1.00 96.81 520 VAL A CA 1
ATOM 3929 C C . VAL A 1 520 ? 16.330 -1.470 -14.857 1.00 96.81 520 VAL A C 1
ATOM 3931 O O . VAL A 1 520 ? 16.688 -2.450 -14.204 1.00 96.81 520 VAL A O 1
ATOM 3934 N N . MET A 1 521 ? 16.586 -0.215 -14.509 1.00 96.44 521 MET A N 1
ATOM 3935 C CA . MET A 1 521 ? 17.269 0.176 -13.281 1.00 96.44 521 MET A CA 1
ATOM 3936 C C . MET A 1 521 ? 16.456 1.255 -12.573 1.00 96.44 521 MET A C 1
ATOM 3938 O O . MET A 1 521 ? 16.148 2.281 -13.160 1.00 96.44 521 MET A O 1
ATOM 3942 N N . GLY A 1 522 ? 16.089 1.037 -11.318 1.00 97.19 522 GLY A N 1
ATOM 3943 C CA . GLY A 1 522 ? 15.372 2.030 -10.520 1.00 97.19 522 GLY A CA 1
ATOM 3944 C C . GLY A 1 522 ? 15.815 1.989 -9.070 1.00 97.19 522 GLY A C 1
ATOM 3945 O O . GLY A 1 522 ? 16.692 1.210 -8.702 1.00 97.19 522 GLY A O 1
ATOM 3946 N N . GLY A 1 523 ? 15.214 2.822 -8.231 1.00 96.44 523 GLY A N 1
ATOM 3947 C CA . GLY A 1 523 ? 15.572 2.879 -6.820 1.00 96.44 523 GLY A CA 1
ATOM 3948 C C . GLY A 1 523 ? 14.655 3.778 -6.010 1.00 96.44 523 GLY A C 1
ATOM 3949 O O . GLY A 1 523 ? 13.700 4.333 -6.548 1.00 96.44 523 GLY A O 1
ATOM 3950 N N . TYR A 1 524 ? 14.946 3.895 -4.718 1.00 96.69 524 TYR A N 1
ATOM 3951 C CA . TYR A 1 524 ? 14.211 4.762 -3.795 1.00 96.69 524 TYR A CA 1
ATOM 3952 C C . TYR A 1 524 ? 15.171 5.788 -3.214 1.00 96.69 524 TYR A C 1
ATOM 3954 O O . TYR A 1 524 ? 16.032 5.475 -2.397 1.00 96.69 524 TYR A O 1
ATOM 3962 N N . GLU A 1 525 ? 15.060 7.015 -3.696 1.00 95.25 525 GLU A N 1
ATOM 3963 C CA . GLU A 1 525 ? 15.912 8.120 -3.300 1.00 95.25 525 GLU A CA 1
ATOM 3964 C C . GLU A 1 525 ? 15.564 8.659 -1.905 1.00 95.25 525 GLU A C 1
ATOM 3966 O O . GLU A 1 525 ? 14.430 8.581 -1.435 1.00 95.25 525 GLU A O 1
ATOM 3971 N N . ARG A 1 526 ? 16.548 9.293 -1.260 1.00 95.50 526 ARG A N 1
ATOM 3972 C CA . ARG A 1 526 ? 16.384 9.902 0.071 1.00 95.50 526 ARG A CA 1
ATOM 3973 C C . ARG A 1 526 ? 15.517 11.161 0.078 1.00 95.50 526 ARG A C 1
ATOM 3975 O O . ARG A 1 526 ? 15.050 11.563 1.137 1.00 95.50 526 ARG A O 1
ATOM 3982 N N . ASN A 1 527 ? 15.316 11.784 -1.082 1.00 95.44 527 ASN A N 1
ATOM 3983 C CA . ASN A 1 527 ? 14.531 13.006 -1.245 1.00 95.44 527 ASN A CA 1
ATOM 3984 C C . ASN A 1 527 ? 13.283 12.735 -2.111 1.00 95.44 527 ASN A C 1
ATOM 3986 O O . ASN A 1 527 ? 13.299 13.057 -3.302 1.00 95.44 527 ASN A O 1
ATOM 3990 N N . PRO A 1 528 ? 12.233 12.102 -1.552 1.00 95.81 528 PRO A N 1
ATOM 3991 C CA . PRO A 1 528 ? 11.003 11.807 -2.283 1.00 95.81 528 PRO A CA 1
ATOM 3992 C C . PRO A 1 528 ? 10.297 13.062 -2.789 1.00 95.81 528 PRO A C 1
ATOM 3994 O O . PRO A 1 528 ? 10.296 14.107 -2.140 1.00 95.81 528 PRO A O 1
ATOM 3997 N N . ALA A 1 529 ? 9.597 12.917 -3.913 1.00 97.00 529 ALA A N 1
ATOM 3998 C CA . ALA A 1 529 ? 8.785 13.975 -4.501 1.00 97.00 529 ALA A CA 1
ATOM 3999 C C . ALA A 1 529 ? 7.281 13.634 -4.412 1.00 97.00 529 ALA A C 1
ATOM 4001 O O . ALA A 1 529 ? 6.782 12.858 -5.236 1.00 97.00 529 ALA A O 1
ATOM 4002 N N . PRO A 1 530 ? 6.534 14.199 -3.441 1.00 97.38 530 PRO A N 1
ATOM 4003 C CA . PRO A 1 530 ? 5.082 14.062 -3.399 1.00 97.38 530 PRO A CA 1
ATOM 4004 C C . PRO A 1 530 ? 4.431 14.789 -4.576 1.00 97.38 530 PRO A C 1
ATOM 4006 O O . PRO A 1 530 ? 4.906 15.827 -5.039 1.00 97.38 530 PRO A O 1
ATOM 4009 N N . TRP A 1 531 ? 3.303 14.266 -5.043 1.00 96.38 531 TRP A N 1
ATOM 4010 C CA . TRP A 1 531 ? 2.581 14.803 -6.190 1.00 96.38 531 TRP A CA 1
ATOM 4011 C C . TRP A 1 531 ? 1.064 14.766 -5.974 1.00 96.38 531 TRP A C 1
ATOM 4013 O O . TRP A 1 531 ? 0.547 13.996 -5.170 1.00 96.38 531 TRP A O 1
ATOM 4023 N N . GLY A 1 532 ? 0.331 15.623 -6.691 1.00 94.88 532 GLY A N 1
ATOM 4024 C CA . GLY A 1 532 ? -1.137 15.608 -6.683 1.00 94.88 532 GLY A CA 1
ATOM 4025 C C . GLY A 1 532 ? -1.785 16.014 -5.354 1.00 94.88 532 GLY A C 1
ATOM 4026 O O . GLY A 1 532 ? -2.954 15.713 -5.136 1.00 94.88 532 GLY A O 1
ATOM 4027 N N . LEU A 1 533 ? -1.060 16.699 -4.458 1.00 94.88 533 LEU A N 1
ATOM 4028 C CA . LEU A 1 533 ? -1.567 17.079 -3.128 1.00 94.88 533 LEU A CA 1
ATOM 4029 C C . LEU A 1 533 ? -2.810 17.981 -3.193 1.00 94.88 533 LEU A C 1
ATOM 4031 O O . LEU A 1 533 ? -3.693 17.882 -2.346 1.00 94.88 533 LEU A O 1
ATOM 4035 N N . SER A 1 534 ? -2.912 18.825 -4.220 1.00 92.94 534 SER A N 1
ATOM 4036 C CA . SER A 1 534 ? -4.068 19.702 -4.458 1.00 92.94 534 SER A CA 1
ATOM 4037 C C . SER A 1 534 ? -5.148 19.064 -5.345 1.00 92.94 534 SER A C 1
ATOM 4039 O O . SER A 1 534 ? -5.984 19.775 -5.899 1.00 92.94 534 SER A O 1
ATOM 4041 N N . GLY A 1 535 ? -5.126 17.737 -5.486 1.00 91.62 535 GLY A N 1
ATOM 4042 C CA . GLY A 1 535 ? -5.973 16.984 -6.405 1.00 91.62 535 GLY A CA 1
ATOM 4043 C C . GLY A 1 535 ? -5.250 16.650 -7.706 1.00 91.62 535 GLY A C 1
ATOM 4044 O O . GLY A 1 535 ? -4.272 17.299 -8.097 1.00 91.62 535 GLY A O 1
ATOM 4045 N N . ILE A 1 536 ? -5.729 15.606 -8.377 1.00 94.12 536 ILE A N 1
ATOM 4046 C CA . ILE A 1 536 ? -5.138 15.129 -9.622 1.00 94.12 536 ILE A CA 1
ATOM 4047 C C . ILE A 1 536 ? -6.034 15.525 -10.799 1.00 94.12 536 ILE A C 1
ATOM 4049 O O . ILE A 1 536 ? -7.254 15.379 -10.758 1.00 94.12 536 ILE A O 1
ATOM 4053 N N . ALA A 1 537 ? -5.425 15.997 -11.892 1.00 91.12 537 ALA A N 1
ATOM 4054 C CA . ALA A 1 537 ? -6.165 16.365 -13.095 1.00 91.12 537 ALA A CA 1
ATOM 4055 C C . ALA A 1 537 ? -7.060 15.198 -13.583 1.00 91.12 537 ALA A C 1
ATOM 4057 O O . ALA A 1 537 ? -6.567 14.070 -13.731 1.00 91.12 537 ALA A O 1
ATOM 4058 N N . PRO A 1 538 ? -8.355 15.435 -13.885 1.00 86.62 538 PRO A N 1
ATOM 4059 C CA . PRO A 1 538 ? -9.278 14.357 -14.249 1.00 86.62 538 PRO A CA 1
ATOM 4060 C C . PRO A 1 538 ? -8.928 13.629 -15.556 1.00 86.62 538 PRO A C 1
ATOM 4062 O O . PRO A 1 538 ? -9.448 12.545 -15.822 1.00 86.62 538 PRO A O 1
ATOM 4065 N N . ASP A 1 539 ? -8.096 14.223 -16.411 1.00 88.19 539 ASP A N 1
ATOM 4066 C CA . ASP A 1 539 ? -7.648 13.656 -17.686 1.00 88.19 539 ASP A CA 1
ATOM 4067 C C . ASP A 1 539 ? -6.241 13.029 -17.617 1.00 88.19 539 ASP A C 1
ATOM 4069 O O . ASP A 1 539 ? -5.708 12.603 -18.647 1.00 88.19 539 ASP A O 1
ATOM 4073 N N . PHE A 1 540 ? -5.646 12.933 -16.422 1.00 93.50 540 PHE A N 1
ATOM 4074 C CA . PHE A 1 540 ? -4.370 12.256 -16.201 1.00 93.50 540 PHE A CA 1
ATOM 4075 C C . PHE A 1 540 ? -4.558 10.730 -16.279 1.00 93.50 540 PHE A C 1
ATOM 4077 O O . PHE A 1 540 ? -4.763 10.050 -15.281 1.00 93.50 540 PHE A O 1
ATOM 4084 N N . ASN A 1 541 ? -4.548 10.194 -17.500 1.00 92.19 541 ASN A N 1
ATOM 4085 C CA . ASN A 1 541 ? -4.705 8.768 -17.807 1.00 92.19 541 ASN A CA 1
ATOM 4086 C C . ASN A 1 541 ? -3.622 8.357 -18.803 1.00 92.19 541 ASN A C 1
ATOM 4088 O O . ASN A 1 541 ? -3.447 9.054 -19.805 1.00 92.19 541 ASN A O 1
ATOM 4092 N N . ASN A 1 542 ? -2.922 7.244 -18.562 1.00 91.19 542 ASN A N 1
ATOM 4093 C CA . ASN A 1 542 ? -1.788 6.807 -19.392 1.00 91.19 542 ASN A CA 1
ATOM 4094 C C . ASN A 1 542 ? -0.710 7.901 -19.556 1.00 91.19 542 ASN A C 1
ATOM 4096 O O . ASN A 1 542 ? -0.150 8.084 -20.639 1.00 91.19 542 ASN A O 1
ATOM 4100 N N . ARG A 1 543 ? -0.467 8.692 -18.503 1.00 94.31 543 ARG A N 1
ATOM 4101 C CA . ARG A 1 543 ? 0.514 9.785 -18.503 1.00 94.31 543 ARG A CA 1
ATOM 4102 C C . ARG A 1 543 ? 1.581 9.544 -17.449 1.00 94.31 543 ARG A C 1
ATOM 4104 O O . ARG A 1 543 ? 1.302 9.021 -16.376 1.00 94.31 543 ARG A O 1
ATOM 4111 N N . LEU A 1 544 ? 2.792 9.967 -17.783 1.00 96.06 544 LEU A N 1
ATOM 4112 C CA . LEU A 1 544 ? 3.925 10.038 -16.871 1.00 96.06 544 LEU A CA 1
ATOM 4113 C C . LEU A 1 544 ? 4.102 11.482 -16.399 1.00 96.06 544 LEU A C 1
ATOM 4115 O O . LEU A 1 544 ? 3.636 12.425 -17.048 1.00 96.06 544 LEU A O 1
ATOM 4119 N N . LEU A 1 545 ? 4.781 11.641 -15.272 1.00 97.06 545 LEU A N 1
ATOM 4120 C CA . LEU A 1 545 ? 5.306 12.924 -14.831 1.00 97.06 545 LEU A CA 1
ATOM 4121 C C . LEU A 1 545 ? 6.518 13.307 -15.700 1.00 97.06 545 LEU A C 1
ATOM 4123 O O . LEU A 1 545 ? 7.123 12.431 -16.326 1.00 97.06 545 LEU A O 1
ATOM 4127 N N . PRO A 1 546 ? 6.890 14.597 -15.752 1.00 96.25 546 PRO A N 1
ATOM 4128 C CA . PRO A 1 546 ? 8.150 15.008 -16.361 1.00 96.25 546 PRO A CA 1
ATOM 4129 C C . PRO A 1 546 ? 9.335 14.267 -15.734 1.00 96.25 546 PRO A C 1
ATOM 4131 O O . PRO A 1 546 ? 9.343 14.017 -14.530 1.00 96.25 546 PRO A O 1
ATOM 4134 N N . GLU A 1 547 ? 10.330 13.923 -16.544 1.00 95.88 547 GLU A N 1
ATOM 4135 C CA . GLU A 1 547 ? 11.585 13.336 -16.068 1.00 95.88 547 GLU A CA 1
ATOM 4136 C C . GLU A 1 547 ? 12.289 14.274 -15.071 1.00 95.88 547 GLU A C 1
ATOM 4138 O O . GLU A 1 547 ? 12.331 15.487 -15.284 1.00 95.88 547 GLU A O 1
ATOM 4143 N N . ASP A 1 548 ? 12.851 13.720 -13.993 1.00 96.88 548 ASP A N 1
ATOM 4144 C CA . ASP A 1 548 ? 13.556 14.469 -12.947 1.00 96.88 548 ASP A CA 1
ATOM 4145 C C . ASP A 1 548 ? 14.958 13.881 -12.730 1.00 96.88 548 ASP A C 1
ATOM 4147 O O . ASP A 1 548 ? 15.219 13.092 -11.813 1.00 96.88 548 ASP A O 1
ATOM 4151 N N . TRP A 1 549 ? 15.854 14.256 -13.647 1.00 96.12 549 TRP A N 1
ATOM 4152 C CA . TRP A 1 549 ? 17.242 13.800 -13.698 1.00 96.12 549 TRP A CA 1
ATOM 4153 C C . TRP A 1 549 ? 18.060 14.154 -12.448 1.00 96.12 549 TRP A C 1
ATOM 4155 O O . TRP A 1 549 ? 18.706 13.247 -11.925 1.00 96.12 549 TRP A O 1
ATOM 4165 N N . PRO A 1 550 ? 18.017 15.391 -11.904 1.00 96.56 550 PRO A N 1
ATOM 4166 C CA . PRO A 1 550 ? 18.771 15.724 -10.693 1.00 96.56 550 PRO A CA 1
ATOM 4167 C C . PRO A 1 550 ? 18.389 14.859 -9.487 1.00 96.56 550 PRO A C 1
ATOM 4169 O O . PRO A 1 550 ? 19.255 14.455 -8.715 1.00 96.56 550 PRO A O 1
ATOM 4172 N N . ARG A 1 551 ? 17.102 14.516 -9.329 1.00 96.25 551 ARG A N 1
ATOM 4173 C CA . ARG A 1 551 ? 16.665 13.605 -8.260 1.00 96.25 551 ARG A CA 1
ATOM 4174 C C . ARG A 1 551 ? 17.097 12.157 -8.509 1.00 96.25 551 ARG A C 1
ATOM 4176 O O . ARG A 1 551 ? 17.328 11.421 -7.553 1.00 96.25 551 ARG A O 1
ATOM 4183 N N . PHE A 1 552 ? 17.196 11.741 -9.772 1.00 96.88 552 PHE A N 1
ATOM 4184 C CA . PHE A 1 552 ? 17.584 10.380 -10.153 1.00 96.88 552 PHE A CA 1
ATOM 4185 C C . PHE A 1 552 ? 19.105 10.145 -10.173 1.00 96.88 552 PHE A C 1
ATOM 4187 O O . PHE A 1 552 ? 19.558 9.001 -10.092 1.00 96.88 552 PHE A O 1
ATOM 4194 N N . GLU A 1 553 ? 19.906 11.205 -10.270 1.00 96.12 553 GLU A N 1
ATOM 4195 C CA . GLU A 1 553 ? 21.365 11.132 -10.394 1.00 96.12 553 GLU A CA 1
ATOM 4196 C C . GLU A 1 553 ? 22.048 10.320 -9.272 1.00 96.12 553 GLU A C 1
ATOM 4198 O O . GLU A 1 553 ? 22.828 9.426 -9.612 1.00 96.12 553 GLU A O 1
ATOM 4203 N N . PRO A 1 554 ? 21.734 10.499 -7.969 1.00 97.00 554 PRO A N 1
ATOM 4204 C CA . PRO A 1 554 ? 22.365 9.702 -6.911 1.00 97.00 554 PRO A CA 1
ATOM 4205 C C . PRO A 1 554 ? 22.092 8.199 -7.052 1.00 97.00 554 PRO A C 1
ATOM 4207 O O . PRO A 1 554 ? 22.980 7.374 -6.848 1.00 97.00 554 PRO A O 1
ATOM 4210 N N . LEU A 1 555 ? 20.869 7.830 -7.454 1.00 97.31 555 LEU A N 1
ATOM 4211 C CA . LEU A 1 555 ? 20.526 6.433 -7.717 1.00 97.31 555 LEU A CA 1
ATOM 4212 C C . LEU A 1 555 ? 21.300 5.900 -8.924 1.00 97.31 555 LEU A C 1
ATOM 4214 O O . LEU A 1 555 ? 21.773 4.769 -8.887 1.00 97.31 555 LEU A O 1
ATOM 4218 N N . SER A 1 556 ? 21.474 6.712 -9.968 1.00 95.81 556 SER A N 1
ATOM 4219 C CA . SER A 1 556 ? 22.248 6.332 -11.157 1.00 95.81 556 SER A CA 1
ATOM 4220 C C . SER A 1 556 ? 23.713 6.055 -10.813 1.00 95.81 556 SER A C 1
ATOM 4222 O O . SER A 1 556 ? 24.257 5.041 -11.242 1.00 95.81 556 SER A O 1
ATOM 4224 N N . GLN A 1 557 ? 24.333 6.899 -9.984 1.00 97.12 557 GLN A N 1
ATOM 4225 C CA . GLN A 1 557 ? 25.703 6.700 -9.495 1.00 97.12 557 GLN A CA 1
ATOM 4226 C C . GLN A 1 557 ? 25.827 5.402 -8.681 1.00 97.12 557 GLN A C 1
ATOM 4228 O O . GLN A 1 557 ? 26.730 4.599 -8.921 1.00 97.12 557 GLN A O 1
ATOM 4233 N N . ASN A 1 558 ? 24.873 5.150 -7.781 1.00 97.44 558 ASN A N 1
ATOM 4234 C CA . ASN A 1 558 ? 24.795 3.904 -7.015 1.00 97.44 558 ASN A CA 1
ATOM 4235 C C . ASN A 1 558 ? 24.566 2.672 -7.904 1.00 97.44 558 ASN A C 1
ATOM 4237 O O . ASN A 1 558 ? 25.063 1.585 -7.619 1.00 97.44 558 ASN A O 1
ATOM 4241 N N . ALA A 1 559 ? 23.810 2.811 -8.992 1.00 97.56 559 ALA A N 1
ATOM 4242 C CA . ALA A 1 559 ? 23.613 1.709 -9.917 1.00 97.56 559 ALA A CA 1
ATOM 4243 C C . ALA A 1 559 ? 24.860 1.403 -10.739 1.00 97.56 559 ALA A C 1
ATOM 4245 O O . ALA A 1 559 ? 25.168 0.227 -10.915 1.00 97.56 559 ALA A O 1
ATOM 4246 N N . VAL A 1 560 ? 25.582 2.425 -11.205 1.00 97.44 560 VAL A N 1
ATOM 4247 C CA . VAL A 1 560 ? 26.858 2.249 -11.914 1.00 97.44 560 VAL A CA 1
ATOM 4248 C C . VAL A 1 560 ? 27.893 1.587 -11.005 1.00 97.44 560 VAL A C 1
ATOM 4250 O O . VAL A 1 560 ? 28.597 0.686 -11.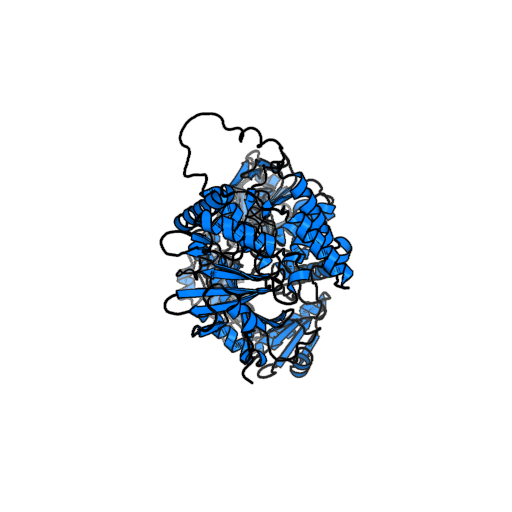450 1.00 97.44 560 VAL A O 1
ATOM 4253 N N . SER A 1 561 ? 27.941 1.944 -9.716 1.00 97.19 561 SER A N 1
ATOM 4254 C CA . SER A 1 561 ? 28.884 1.314 -8.783 1.00 97.19 561 SER A CA 1
ATOM 4255 C C . SER A 1 561 ? 28.620 -0.182 -8.580 1.00 97.19 561 SER A C 1
ATOM 4257 O O . SER A 1 561 ? 29.566 -0.943 -8.391 1.00 97.19 561 SER A O 1
ATOM 4259 N N . ARG A 1 562 ? 27.358 -0.634 -8.664 1.00 97.75 562 ARG A N 1
ATOM 4260 C CA . ARG A 1 562 ? 27.012 -2.063 -8.602 1.00 97.75 562 ARG A CA 1
ATOM 4261 C C . ARG A 1 562 ? 27.086 -2.762 -9.959 1.00 97.75 562 ARG A C 1
ATOM 4263 O O . ARG A 1 562 ? 27.479 -3.926 -10.004 1.00 97.75 562 ARG A O 1
ATOM 4270 N N . VAL A 1 563 ? 26.696 -2.090 -11.040 1.00 97.69 563 VAL A N 1
ATOM 4271 C CA . VAL A 1 563 ? 26.610 -2.617 -12.412 1.00 97.69 563 VAL A CA 1
ATOM 4272 C C . VAL A 1 563 ? 27.342 -1.654 -13.365 1.00 97.69 563 VAL A C 1
ATOM 4274 O O . VAL A 1 563 ? 26.695 -0.835 -14.026 1.00 97.69 563 VAL A O 1
ATOM 4277 N N . PRO A 1 564 ? 28.685 -1.742 -13.469 1.00 96.69 564 PRO A N 1
ATOM 4278 C CA . PRO A 1 564 ? 29.498 -0.786 -14.235 1.00 96.69 564 PRO A CA 1
ATOM 4279 C C . PRO A 1 564 ? 29.161 -0.701 -15.726 1.00 96.69 564 PRO A C 1
ATOM 4281 O O . PRO A 1 564 ? 29.338 0.345 -16.338 1.00 96.69 564 PRO A O 1
ATOM 4284 N N . ALA A 1 565 ? 28.587 -1.764 -16.297 1.00 93.50 565 ALA A N 1
ATOM 4285 C CA . ALA A 1 565 ? 28.042 -1.797 -17.659 1.00 93.50 565 ALA A CA 1
ATOM 4286 C C . ALA A 1 565 ? 27.107 -0.609 -17.989 1.00 93.50 565 ALA A C 1
ATOM 4288 O O . ALA A 1 565 ? 26.984 -0.191 -19.141 1.00 93.50 565 ALA A O 1
ATOM 4289 N N . LEU A 1 566 ? 26.441 -0.037 -16.977 1.00 95.00 566 LEU A N 1
ATOM 4290 C CA . LEU A 1 566 ? 25.570 1.125 -17.149 1.00 95.00 566 LEU A CA 1
ATOM 4291 C C . LEU A 1 566 ? 26.324 2.425 -17.461 1.00 95.00 566 LEU A C 1
ATOM 4293 O O . LEU A 1 566 ? 25.727 3.308 -18.071 1.00 95.00 566 LEU A O 1
ATOM 4297 N N . GLU A 1 567 ? 27.609 2.546 -17.109 1.00 94.75 567 GLU A N 1
ATOM 4298 C CA . GLU A 1 567 ? 28.423 3.745 -17.375 1.00 94.75 567 GLU A CA 1
ATOM 4299 C C . GLU A 1 567 ? 28.554 4.036 -18.876 1.00 94.75 567 GLU A C 1
ATOM 4301 O O . GLU A 1 567 ? 28.589 5.189 -19.306 1.00 94.75 567 GLU A O 1
ATOM 4306 N N . HIS A 1 568 ? 28.584 2.981 -19.691 1.00 90.75 568 HIS A N 1
ATOM 4307 C CA . HIS A 1 568 ? 28.672 3.063 -21.150 1.00 90.75 568 HIS A CA 1
ATOM 4308 C C . HIS A 1 568 ? 27.337 2.743 -21.840 1.00 90.75 568 HIS A C 1
ATOM 4310 O O . HIS A 1 568 ? 27.280 2.583 -23.063 1.00 90.75 568 HIS A O 1
ATOM 4316 N N . GLY A 1 569 ? 26.256 2.637 -21.062 1.00 89.44 569 GLY A N 1
ATOM 4317 C CA . GLY A 1 569 ? 24.923 2.336 -21.556 1.00 89.44 569 GLY A CA 1
ATOM 4318 C C . GLY A 1 569 ? 24.248 3.530 -22.234 1.00 89.44 569 GLY A C 1
ATOM 4319 O O . GLY A 1 569 ? 24.413 4.687 -21.855 1.00 89.44 569 GLY A O 1
ATOM 4320 N N . GLN A 1 570 ? 23.412 3.246 -23.229 1.00 93.25 570 GLN A N 1
ATOM 4321 C CA . GLN A 1 570 ? 22.499 4.215 -23.818 1.00 93.25 570 GLN A CA 1
ATOM 4322 C C . GLN A 1 570 ? 21.217 4.301 -22.983 1.00 93.25 570 GLN A C 1
ATOM 4324 O O . GLN A 1 570 ? 20.432 3.353 -22.925 1.00 93.25 570 GLN A O 1
ATOM 4329 N N . VAL A 1 571 ? 20.955 5.478 -22.419 1.00 93.69 571 VAL A N 1
ATOM 4330 C CA . VAL A 1 571 ? 19.650 5.842 -21.854 1.00 93.69 571 VAL A CA 1
ATOM 4331 C C . VAL A 1 571 ? 18.593 5.806 -22.960 1.00 93.69 571 VAL A C 1
ATOM 4333 O O . VAL A 1 571 ? 18.676 6.552 -23.935 1.00 93.69 571 VAL A O 1
ATOM 4336 N N . LEU A 1 572 ? 17.588 4.942 -22.815 1.00 93.12 572 LEU A N 1
ATOM 4337 C CA . LEU A 1 572 ? 16.448 4.880 -23.732 1.00 93.12 572 LEU A CA 1
ATOM 4338 C C . LEU A 1 572 ? 15.310 5.784 -23.261 1.00 93.12 572 LEU A C 1
ATOM 4340 O O . LEU A 1 572 ? 14.679 6.448 -24.084 1.00 93.12 572 LEU A O 1
ATOM 4344 N N . LYS A 1 573 ? 15.021 5.767 -21.953 1.00 94.06 573 LYS A N 1
ATOM 4345 C CA . LYS A 1 573 ? 13.950 6.557 -21.337 1.00 94.06 573 LYS A CA 1
ATOM 4346 C C . LYS A 1 573 ? 14.076 6.568 -19.818 1.00 94.06 573 LYS A C 1
ATOM 4348 O O . LYS A 1 573 ? 14.330 5.512 -19.237 1.00 94.06 573 LYS A O 1
ATOM 4353 N N . LEU A 1 574 ? 13.802 7.707 -19.186 1.00 96.38 574 LEU A N 1
ATOM 4354 C CA . LEU A 1 574 ? 13.535 7.769 -17.753 1.00 96.38 574 LEU A CA 1
ATOM 4355 C C . LEU A 1 574 ? 12.016 7.767 -17.546 1.00 96.38 574 LEU A C 1
ATOM 4357 O O . LEU A 1 574 ? 11.277 8.596 -18.070 1.00 96.38 574 LEU A O 1
ATOM 4361 N N . ILE A 1 575 ? 11.516 6.774 -16.825 1.00 96.75 575 ILE A N 1
ATOM 4362 C CA . ILE A 1 575 ? 10.114 6.706 -16.436 1.00 96.75 575 ILE A CA 1
ATOM 4363 C C . ILE A 1 575 ? 9.981 7.429 -15.107 1.00 96.75 575 ILE A C 1
ATOM 4365 O O . ILE A 1 575 ? 10.672 7.075 -14.162 1.00 96.75 575 ILE A O 1
ATOM 4369 N N . ASN A 1 576 ? 9.080 8.408 -15.032 1.00 97.50 576 ASN A N 1
ATOM 4370 C CA . ASN A 1 576 ? 8.676 9.042 -13.782 1.00 97.50 576 ASN A CA 1
ATOM 4371 C C . ASN A 1 576 ? 7.157 8.888 -13.619 1.00 97.50 576 ASN A C 1
ATOM 4373 O O . ASN A 1 576 ? 6.378 9.550 -14.306 1.00 97.50 576 ASN A O 1
ATOM 4377 N N . GLY A 1 577 ? 6.729 7.953 -12.775 1.00 95.81 577 GLY A N 1
ATOM 4378 C CA . GLY A 1 577 ? 5.326 7.576 -12.610 1.00 95.81 577 GLY A CA 1
ATOM 4379 C C . GLY A 1 577 ? 4.822 7.857 -11.194 1.00 95.81 577 GLY A C 1
ATOM 4380 O O . GLY A 1 577 ? 5.552 7.603 -10.238 1.00 95.81 577 GLY A O 1
ATOM 4381 N N . PRO A 1 578 ? 3.586 8.360 -11.015 1.00 95.75 578 PRO A N 1
ATOM 4382 C CA . PRO A 1 578 ? 3.016 8.500 -9.684 1.00 95.75 578 PRO A CA 1
ATOM 4383 C C . PRO A 1 578 ? 2.579 7.133 -9.138 1.00 95.75 578 PRO A C 1
ATOM 4385 O O . PRO A 1 578 ? 1.869 6.371 -9.804 1.00 95.75 578 PRO A O 1
ATOM 4388 N N . GLU A 1 579 ? 2.960 6.848 -7.899 1.00 95.19 579 GLU A N 1
ATOM 4389 C CA . GLU A 1 579 ? 2.619 5.635 -7.155 1.00 95.19 579 GLU A CA 1
ATOM 4390 C C . GLU A 1 579 ? 1.945 5.989 -5.830 1.00 95.19 579 GLU A C 1
ATOM 4392 O O . GLU A 1 579 ? 2.295 6.970 -5.180 1.00 95.19 579 GLU A O 1
ATOM 4397 N N . ALA A 1 580 ? 0.966 5.190 -5.415 1.00 96.00 580 ALA A N 1
ATOM 4398 C CA . ALA A 1 580 ? 0.226 5.417 -4.177 1.00 96.00 580 ALA A CA 1
ATOM 4399 C C . ALA A 1 580 ? 0.993 4.855 -2.968 1.00 96.00 580 ALA A C 1
ATOM 4401 O O . ALA A 1 580 ? 1.055 3.634 -2.807 1.00 96.00 580 ALA A O 1
ATOM 4402 N N . PHE A 1 581 ? 1.512 5.733 -2.107 1.00 97.81 581 PHE A N 1
ATOM 4403 C CA . PHE A 1 581 ? 2.185 5.361 -0.860 1.00 97.81 581 PHE A CA 1
ATOM 4404 C C . PHE A 1 581 ? 1.318 5.624 0.367 1.00 97.81 581 PHE A C 1
ATOM 4406 O O . PHE A 1 581 ? 0.519 6.561 0.392 1.00 97.81 581 PHE A O 1
ATOM 4413 N N . THR A 1 582 ? 1.504 4.796 1.391 1.00 97.38 582 THR A N 1
ATOM 4414 C CA . THR A 1 582 ? 0.836 4.902 2.689 1.00 97.38 582 THR A CA 1
ATOM 4415 C C . THR A 1 582 ? 1.850 5.269 3.780 1.00 97.38 582 THR A C 1
ATOM 4417 O O . THR A 1 582 ? 3.045 5.003 3.621 1.00 97.38 582 THR A O 1
ATOM 4420 N N . PRO A 1 583 ? 1.405 5.834 4.919 1.00 96.06 583 PRO A N 1
ATOM 4421 C CA . PRO A 1 583 ? 2.278 6.230 6.028 1.00 96.06 583 PRO A CA 1
ATOM 4422 C C . PRO A 1 583 ? 3.094 5.116 6.684 1.00 96.06 583 PRO A C 1
ATOM 4424 O O . PRO A 1 583 ? 3.869 5.397 7.596 1.00 96.06 583 PRO A O 1
ATOM 4427 N N . ASP A 1 584 ? 2.888 3.858 6.303 1.00 93.19 584 ASP A N 1
ATOM 4428 C CA . ASP A 1 584 ? 3.631 2.712 6.814 1.00 93.19 584 ASP A CA 1
ATOM 4429 C C . ASP A 1 584 ? 4.179 1.763 5.756 1.00 93.19 584 ASP A C 1
ATOM 4431 O O . ASP A 1 584 ? 4.818 0.783 6.131 1.00 93.19 584 ASP A O 1
ATOM 4435 N N . ASN A 1 585 ? 4.044 2.117 4.476 1.00 93.12 585 ASN A N 1
ATOM 4436 C CA . ASN A 1 585 ? 4.484 1.324 3.330 1.00 93.12 585 ASN A CA 1
ATOM 4437 C C . ASN A 1 585 ? 3.701 0.021 3.115 1.00 93.12 585 ASN A C 1
ATOM 4439 O O . ASN A 1 585 ? 4.151 -0.832 2.356 1.00 93.12 585 ASN A O 1
ATOM 4443 N N . GLU A 1 586 ? 2.539 -0.144 3.748 1.00 94.25 586 GLU A N 1
ATOM 4444 C CA . GLU A 1 586 ? 1.713 -1.350 3.643 1.00 94.25 586 GLU A CA 1
ATOM 4445 C C . GLU A 1 586 ? 0.386 -1.062 2.927 1.00 94.25 586 GLU A C 1
ATOM 4447 O O . GLU A 1 586 ? -0.103 0.074 2.913 1.00 94.25 586 GLU A O 1
ATOM 4452 N N . PHE A 1 587 ? -0.228 -2.100 2.353 1.00 95.38 587 PHE A N 1
ATOM 4453 C CA . PHE A 1 587 ? -1.506 -1.986 1.639 1.00 95.38 587 PHE A CA 1
ATOM 4454 C C . PHE A 1 587 ? -2.628 -1.418 2.515 1.00 95.38 587 PHE A C 1
ATOM 4456 O O . PHE A 1 587 ? -2.598 -1.513 3.741 1.00 95.38 587 PHE A O 1
ATOM 4463 N N . LEU A 1 588 ? -3.657 -0.861 1.882 1.00 96.88 588 LEU A N 1
ATOM 4464 C CA . LEU A 1 588 ? -4.912 -0.479 2.526 1.00 96.88 588 LEU A CA 1
ATOM 4465 C C . LEU A 1 588 ? -6.045 -1.343 1.977 1.00 96.88 588 LEU A C 1
ATOM 4467 O O . LEU A 1 588 ? -6.514 -1.119 0.858 1.00 96.88 588 LEU A O 1
ATOM 4471 N N . LEU A 1 589 ? -6.454 -2.328 2.775 1.00 97.44 589 LEU A N 1
ATOM 4472 C CA . LEU A 1 589 ? -7.428 -3.364 2.448 1.00 97.44 589 LEU A CA 1
ATOM 4473 C C . LEU A 1 589 ? -8.570 -3.381 3.475 1.00 97.44 589 LEU A C 1
ATOM 4475 O O . LEU A 1 589 ? -8.354 -3.064 4.645 1.00 97.44 589 LEU A O 1
ATOM 4479 N N . GLY A 1 590 ? -9.760 -3.811 3.055 1.00 96.25 590 GLY A N 1
ATOM 4480 C CA . GLY A 1 590 ? -10.872 -4.149 3.952 1.00 96.25 590 GLY A CA 1
ATOM 4481 C C . GLY A 1 590 ? -12.100 -3.250 3.839 1.00 96.25 590 GLY A C 1
ATOM 4482 O O . GLY A 1 590 ? -12.174 -2.360 2.990 1.00 96.25 590 GLY A O 1
ATOM 4483 N N . GLU A 1 591 ? -13.095 -3.523 4.684 1.00 95.62 591 GLU A N 1
ATOM 4484 C CA . GLU A 1 591 ? -14.352 -2.770 4.743 1.00 95.62 591 GLU A CA 1
ATOM 4485 C C . GLU A 1 591 ? -14.192 -1.485 5.566 1.00 95.62 591 GLU A C 1
ATOM 4487 O O . GLU A 1 591 ? -13.621 -1.480 6.658 1.00 95.62 591 GLU A O 1
ATOM 4492 N N . SER A 1 592 ? -14.713 -0.377 5.047 1.00 94.19 592 SER A N 1
ATOM 4493 C CA . SER A 1 592 ? -14.693 0.913 5.728 1.00 94.19 592 SER A CA 1
ATOM 4494 C C . SER A 1 592 ? -15.787 1.060 6.792 1.00 94.19 592 SER A C 1
ATOM 4496 O O . SER A 1 592 ? -16.644 0.201 6.971 1.00 94.19 592 SER A O 1
ATOM 4498 N N . ALA A 1 593 ? -15.811 2.213 7.470 1.00 90.12 593 ALA A N 1
ATOM 4499 C CA . ALA A 1 593 ? -16.910 2.571 8.368 1.00 90.12 593 ALA A CA 1
ATOM 4500 C C . ALA A 1 593 ? -18.270 2.709 7.647 1.00 90.12 593 ALA A C 1
ATOM 4502 O O . ALA A 1 593 ? -19.316 2.678 8.295 1.00 90.12 593 ALA A O 1
ATOM 4503 N N . VAL A 1 594 ? -18.270 2.864 6.318 1.00 93.88 594 VAL A N 1
ATOM 4504 C CA . VAL A 1 594 ? -19.476 2.790 5.492 1.00 93.88 594 VAL A CA 1
ATOM 4505 C C . VAL A 1 594 ? -19.671 1.335 5.073 1.00 93.88 594 VAL A C 1
ATOM 4507 O O . VAL A 1 594 ? -18.908 0.812 4.261 1.00 93.88 594 VAL A O 1
ATOM 4510 N N . ARG A 1 595 ? -20.709 0.688 5.617 1.00 93.25 595 ARG A N 1
ATOM 4511 C CA . ARG A 1 595 ? -21.028 -0.718 5.325 1.00 93.25 595 ARG A CA 1
ATOM 4512 C C . ARG A 1 595 ? -21.159 -0.955 3.817 1.00 93.25 595 ARG A C 1
ATOM 4514 O O . ARG A 1 595 ? -21.787 -0.160 3.114 1.00 93.25 595 ARG A O 1
ATOM 4521 N N . GLY A 1 596 ? -20.561 -2.041 3.339 1.00 96.06 596 GLY A N 1
ATOM 4522 C CA . GLY A 1 596 ? -20.499 -2.415 1.929 1.00 96.06 596 GLY A CA 1
ATOM 4523 C C . GLY A 1 596 ? -19.473 -1.628 1.107 1.00 96.06 596 GLY A C 1
ATOM 4524 O O . GLY A 1 596 ? -19.249 -1.978 -0.046 1.00 96.06 596 GLY A O 1
ATOM 4525 N N . PHE A 1 597 ? -18.814 -0.598 1.653 1.00 98.00 597 PHE A N 1
ATOM 4526 C CA . PHE A 1 597 ? -17.751 0.131 0.955 1.00 98.00 597 PHE A CA 1
ATOM 4527 C C . PHE A 1 597 ? -16.373 -0.378 1.388 1.00 98.00 597 PHE A C 1
ATOM 4529 O O . PHE A 1 597 ? -15.937 -0.139 2.516 1.00 98.00 597 PHE A O 1
ATOM 4536 N N . TYR A 1 598 ? -15.686 -1.064 0.479 1.00 98.50 598 TYR A N 1
ATOM 4537 C CA . TYR A 1 598 ? -14.368 -1.662 0.670 1.00 98.50 598 TYR A CA 1
ATOM 4538 C C . TYR A 1 598 ? -13.277 -0.831 -0.007 1.00 98.50 598 TYR A C 1
ATOM 4540 O O . TYR A 1 598 ? -13.511 -0.182 -1.026 1.00 98.50 598 TYR A O 1
ATOM 4548 N N . LEU A 1 599 ? -12.061 -0.902 0.525 1.00 98.25 599 LEU A N 1
ATOM 4549 C CA . LEU A 1 599 ? -10.869 -0.279 -0.040 1.00 98.25 599 LEU A CA 1
ATOM 4550 C C . LEU A 1 599 ? -9.850 -1.357 -0.426 1.00 98.25 599 LEU A C 1
ATOM 4552 O O . LEU A 1 599 ? -9.650 -2.313 0.316 1.00 98.25 599 LEU A O 1
ATOM 4556 N N . ALA A 1 600 ? -9.211 -1.188 -1.583 1.00 98.19 600 ALA A N 1
ATOM 4557 C CA . ALA A 1 600 ? -8.046 -1.958 -2.010 1.00 98.19 600 ALA A CA 1
ATOM 4558 C C . ALA A 1 600 ? -7.085 -1.038 -2.781 1.00 98.19 600 ALA A C 1
ATOM 4560 O O . ALA A 1 600 ? -7.134 -0.943 -4.010 1.00 98.19 600 ALA A O 1
ATOM 4561 N N . ALA A 1 601 ? -6.247 -0.304 -2.049 1.00 97.38 601 ALA A N 1
ATOM 4562 C CA . ALA A 1 601 ? -5.362 0.720 -2.607 1.00 97.38 601 ALA A CA 1
ATOM 4563 C C . ALA A 1 601 ? -4.070 0.878 -1.782 1.00 97.38 601 ALA A C 1
ATOM 4565 O O . ALA A 1 601 ? -3.819 0.112 -0.854 1.00 97.38 601 ALA A O 1
ATOM 4566 N N . GLY A 1 602 ? -3.236 1.869 -2.125 1.00 95.88 602 GLY A N 1
ATOM 4567 C CA . GLY A 1 602 ? -1.997 2.151 -1.389 1.00 95.88 602 GLY A CA 1
ATOM 4568 C C . GLY A 1 602 ? -0.963 1.035 -1.527 1.00 95.88 602 GLY A C 1
ATOM 4569 O O . GLY A 1 602 ? -0.458 0.533 -0.533 1.00 95.88 602 GLY A O 1
ATOM 4570 N N . PHE A 1 603 ? -0.697 0.587 -2.758 1.00 94.62 603 PHE A N 1
ATOM 4571 C CA . PHE A 1 603 ? 0.146 -0.586 -2.998 1.00 94.62 603 PHE A CA 1
ATOM 4572 C C . PHE A 1 603 ? 1.662 -0.329 -2.945 1.00 94.62 603 PHE A C 1
ATOM 4574 O O . PHE A 1 603 ? 2.426 -1.245 -3.250 1.00 94.62 603 PHE A O 1
ATOM 4581 N N . CYS A 1 604 ? 2.100 0.887 -2.602 1.00 92.19 604 CYS A N 1
ATOM 4582 C CA . CYS A 1 604 ? 3.472 1.206 -2.193 1.00 92.19 604 CYS A CA 1
ATOM 4583 C C . CYS A 1 604 ? 4.555 0.610 -3.115 1.00 92.19 604 CYS A C 1
ATOM 4585 O O . CYS A 1 604 ? 5.484 -0.056 -2.661 1.00 92.19 604 CYS A O 1
ATOM 4587 N N . ALA A 1 605 ? 4.373 0.775 -4.432 1.00 84.69 605 ALA A N 1
ATOM 4588 C CA . ALA A 1 605 ? 5.258 0.273 -5.491 1.00 84.69 605 ALA A CA 1
ATOM 4589 C C . ALA A 1 605 ? 5.480 -1.261 -5.549 1.00 84.69 605 ALA A C 1
ATOM 4591 O O . ALA A 1 605 ? 6.330 -1.740 -6.300 1.00 84.69 605 ALA A O 1
ATOM 4592 N N . HIS A 1 606 ? 4.677 -2.065 -4.841 1.00 87.56 606 HIS A N 1
ATOM 4593 C CA . HIS A 1 606 ? 4.713 -3.533 -4.907 1.00 87.56 606 HIS A CA 1
ATOM 4594 C C . HIS A 1 606 ? 3.359 -4.177 -5.256 1.00 87.56 606 HIS A C 1
ATOM 4596 O O . HIS A 1 606 ? 3.184 -5.389 -5.112 1.00 87.56 606 HIS A O 1
ATOM 4602 N N . GLY A 1 607 ? 2.421 -3.391 -5.797 1.00 88.94 607 GLY A N 1
ATOM 4603 C CA . GLY A 1 607 ? 1.092 -3.860 -6.206 1.00 88.94 607 GLY A CA 1
ATOM 4604 C C . GLY A 1 607 ? 1.114 -4.991 -7.231 1.00 88.94 607 GLY A C 1
ATOM 4605 O O . GLY A 1 607 ? 0.338 -5.929 -7.104 1.00 88.94 607 GLY A O 1
ATOM 4606 N N . ILE A 1 608 ? 2.043 -4.966 -8.194 1.00 95.25 608 ILE A N 1
ATOM 4607 C CA . ILE A 1 608 ? 2.198 -6.058 -9.171 1.00 95.25 608 ILE A CA 1
ATOM 4608 C C . ILE A 1 608 ? 2.643 -7.355 -8.498 1.00 95.25 608 ILE A C 1
ATOM 4610 O O . ILE A 1 608 ? 2.128 -8.420 -8.823 1.00 95.25 608 ILE A O 1
ATOM 4614 N N . ALA A 1 609 ? 3.550 -7.285 -7.525 1.00 95.25 609 ALA A N 1
ATOM 4615 C CA . ALA A 1 609 ? 4.020 -8.477 -6.834 1.00 95.25 609 ALA A CA 1
ATOM 4616 C C . ALA A 1 609 ? 2.909 -9.153 -6.011 1.00 95.25 609 ALA A C 1
ATOM 4618 O O . ALA A 1 609 ? 2.902 -10.375 -5.906 1.00 95.25 609 ALA A O 1
ATOM 4619 N N . GLY A 1 610 ? 1.977 -8.369 -5.456 1.00 94.81 610 GLY A N 1
ATOM 4620 C CA . GLY A 1 610 ? 0.928 -8.861 -4.558 1.00 94.81 610 GLY A CA 1
ATOM 4621 C C . GLY A 1 610 ? -0.475 -8.969 -5.156 1.00 94.81 610 GLY A C 1
ATOM 4622 O O . GLY A 1 610 ? -1.392 -9.368 -4.443 1.00 94.81 610 GLY A O 1
ATOM 4623 N N . ALA A 1 611 ? -0.695 -8.587 -6.419 1.00 95.88 611 ALA A N 1
ATOM 4624 C CA . ALA A 1 611 ? -2.053 -8.417 -6.940 1.00 95.88 611 ALA A CA 1
ATOM 4625 C C . ALA A 1 611 ? -2.898 -9.696 -6.887 1.00 95.88 611 ALA A C 1
ATOM 4627 O O . ALA A 1 611 ? -4.078 -9.615 -6.548 1.00 95.88 611 ALA A O 1
ATOM 4628 N N . GLY A 1 612 ? -2.323 -10.862 -7.200 1.00 96.31 612 GLY A N 1
ATOM 4629 C CA . GLY A 1 612 ? -3.052 -12.135 -7.175 1.00 96.31 612 GLY A CA 1
ATOM 4630 C C . GLY A 1 612 ? -3.560 -12.492 -5.776 1.00 96.31 612 GLY A C 1
ATOM 4631 O O . GLY A 1 612 ? -4.764 -12.596 -5.549 1.00 96.31 612 GLY A O 1
ATOM 4632 N N . GLY A 1 613 ? -2.654 -12.602 -4.806 1.00 96.56 613 GLY A N 1
ATOM 4633 C CA . GLY A 1 613 ? -3.004 -12.917 -3.421 1.00 96.56 613 GLY A CA 1
ATOM 4634 C C . GLY A 1 613 ? -3.894 -11.853 -2.777 1.00 96.56 613 GLY A C 1
ATOM 4635 O O . GLY A 1 613 ? -4.826 -12.197 -2.056 1.00 96.56 613 GLY A O 1
ATOM 4636 N N . MET A 1 614 ? -3.663 -10.567 -3.071 1.00 96.81 614 MET A N 1
ATOM 4637 C CA . MET A 1 614 ? -4.515 -9.475 -2.587 1.00 96.81 614 MET A CA 1
ATOM 4638 C C . MET A 1 614 ? -5.937 -9.599 -3.138 1.00 96.81 614 MET A C 1
ATOM 4640 O O . MET A 1 614 ? -6.894 -9.495 -2.374 1.00 96.81 614 MET A O 1
ATOM 4644 N N . GLY A 1 615 ? -6.092 -9.872 -4.438 1.00 98.00 615 GLY A N 1
ATOM 4645 C CA . GLY A 1 615 ? -7.410 -10.030 -5.050 1.00 98.00 615 GLY A CA 1
ATOM 4646 C C . GLY A 1 615 ? -8.178 -11.209 -4.462 1.00 98.00 615 GLY A C 1
ATOM 4647 O O . GLY A 1 615 ? -9.368 -11.077 -4.178 1.00 98.00 615 GLY A O 1
ATOM 4648 N N . ARG A 1 616 ? -7.489 -12.328 -4.201 1.00 97.44 616 ARG A N 1
ATOM 4649 C CA . ARG A 1 616 ? -8.054 -13.474 -3.477 1.00 97.44 616 ARG A CA 1
ATOM 4650 C C . ARG A 1 616 ? -8.499 -13.079 -2.071 1.00 97.44 616 ARG A C 1
ATOM 4652 O O . ARG A 1 616 ? -9.646 -13.320 -1.717 1.00 97.44 616 ARG A O 1
ATOM 4659 N N . ALA A 1 617 ? -7.617 -12.448 -1.300 1.00 97.19 617 ALA A N 1
ATOM 4660 C CA . ALA A 1 617 ? -7.896 -12.045 0.073 1.00 97.19 617 ALA A CA 1
ATOM 4661 C C . ALA A 1 617 ? -9.090 -11.082 0.171 1.00 97.19 617 ALA A C 1
ATOM 4663 O O . ALA A 1 617 ? -9.947 -11.247 1.035 1.00 97.19 617 ALA A O 1
ATOM 4664 N N . MET A 1 618 ? -9.183 -10.112 -0.743 1.00 98.25 618 MET A N 1
ATOM 4665 C CA . MET A 1 618 ? -10.324 -9.200 -0.830 1.00 98.25 618 MET A CA 1
ATOM 4666 C C . MET A 1 618 ? -11.610 -9.917 -1.244 1.00 98.25 618 MET A C 1
ATOM 4668 O O . MET A 1 618 ? -12.661 -9.617 -0.690 1.00 98.25 618 MET A O 1
ATOM 4672 N N . ALA A 1 619 ? -11.553 -10.865 -2.186 1.00 97.94 619 ALA A N 1
ATOM 4673 C CA . ALA A 1 619 ? -12.722 -11.658 -2.557 1.00 97.94 619 ALA A CA 1
ATOM 4674 C C . ALA A 1 619 ? -13.224 -12.509 -1.380 1.00 97.94 619 ALA A C 1
ATOM 4676 O O . ALA A 1 619 ? -14.422 -12.508 -1.114 1.00 97.94 619 ALA A O 1
ATOM 4677 N N . ASP A 1 620 ? -12.325 -13.167 -0.643 1.00 95.56 620 ASP A N 1
ATOM 4678 C CA . ASP A 1 620 ? -12.673 -13.910 0.573 1.00 95.56 620 ASP A CA 1
ATOM 4679 C C . ASP A 1 620 ? -13.336 -12.969 1.597 1.00 95.56 620 ASP A C 1
ATOM 4681 O O . ASP A 1 620 ? -14.432 -13.244 2.073 1.00 95.56 620 ASP A O 1
ATOM 4685 N N . TRP A 1 621 ? -12.762 -11.784 1.828 1.00 95.75 621 TRP A N 1
ATOM 4686 C CA . TRP A 1 621 ? -13.304 -10.806 2.776 1.00 95.75 621 TRP A CA 1
ATOM 4687 C C . TRP A 1 621 ? -14.669 -10.230 2.368 1.00 95.75 621 TRP A C 1
ATOM 4689 O O . TRP A 1 621 ? -15.541 -10.018 3.212 1.00 95.75 621 TRP A O 1
ATOM 4699 N N . ILE A 1 622 ? -14.888 -9.983 1.077 1.00 97.38 622 ILE A N 1
ATOM 4700 C CA . ILE A 1 622 ? -16.172 -9.492 0.557 1.00 97.38 622 ILE A CA 1
ATOM 4701 C C . ILE A 1 622 ? -17.262 -10.564 0.682 1.00 97.38 622 ILE A C 1
ATOM 4703 O O . ILE A 1 622 ? -18.411 -10.241 0.976 1.00 97.38 622 ILE A O 1
ATOM 4707 N N . ILE A 1 623 ? -16.921 -11.830 0.435 1.00 96.00 623 ILE A N 1
ATOM 4708 C CA . ILE A 1 623 ? -17.897 -12.924 0.386 1.00 96.00 623 ILE A CA 1
ATOM 4709 C C . ILE A 1 623 ? -18.201 -13.463 1.780 1.00 96.00 623 ILE A C 1
ATOM 4711 O O . ILE A 1 623 ? -19.369 -13.637 2.124 1.00 96.00 623 ILE A O 1
ATOM 4715 N N . ASP A 1 624 ? -17.155 -13.727 2.555 1.00 93.06 624 ASP A N 1
ATOM 4716 C CA . ASP A 1 624 ? -17.238 -14.407 3.846 1.00 93.06 624 ASP A CA 1
ATOM 4717 C C . ASP A 1 624 ? -17.376 -13.400 5.003 1.00 93.06 624 ASP A C 1
ATOM 4719 O O . ASP A 1 624 ? -17.699 -13.766 6.129 1.00 93.06 624 ASP A O 1
ATOM 4723 N N . GLY A 1 625 ? -17.177 -12.104 4.730 1.00 89.69 625 GLY A N 1
ATOM 4724 C CA . GLY A 1 625 ? -17.257 -11.028 5.718 1.00 89.69 625 GLY A CA 1
ATOM 4725 C C . GLY A 1 625 ? -15.990 -10.850 6.559 1.00 89.69 625 GLY A C 1
ATOM 4726 O O . GLY A 1 625 ? -15.925 -9.889 7.329 1.00 89.69 625 GLY A O 1
ATOM 4727 N N . GLU A 1 626 ? -14.991 -11.716 6.367 1.00 88.56 626 GLU A N 1
ATOM 4728 C CA . GLU A 1 626 ? -13.702 -11.769 7.064 1.00 88.56 626 GLU A CA 1
ATOM 4729 C C . GLU A 1 626 ? -12.590 -12.289 6.126 1.00 88.56 626 GLU A C 1
ATOM 4731 O O . GLU A 1 626 ? -12.868 -13.093 5.231 1.00 88.56 626 GLU A O 1
ATOM 4736 N N . PRO A 1 627 ? -11.324 -11.871 6.293 1.00 88.94 627 PRO A N 1
ATOM 4737 C CA . PRO A 1 627 ? -10.233 -12.397 5.484 1.00 88.94 627 PRO A CA 1
ATOM 4738 C C . PRO A 1 627 ? -9.848 -13.829 5.906 1.00 88.94 627 PRO A C 1
ATOM 4740 O O . PRO A 1 627 ? -10.027 -14.256 7.050 1.00 88.94 627 PRO A O 1
ATOM 4743 N N . GLY A 1 628 ? -9.273 -14.596 4.975 1.00 83.94 628 GLY A N 1
ATOM 4744 C CA . GLY A 1 628 ? -8.727 -15.936 5.251 1.00 83.94 628 GLY A CA 1
ATOM 4745 C C . GLY A 1 628 ? -7.357 -15.941 5.950 1.00 83.94 628 GLY A C 1
ATOM 4746 O O . GLY A 1 628 ? -6.861 -17.000 6.326 1.00 83.94 628 GLY A O 1
ATOM 4747 N N . LEU A 1 629 ? -6.733 -14.771 6.102 1.00 87.88 629 LEU A N 1
ATOM 4748 C CA . LEU A 1 629 ? -5.432 -14.554 6.736 1.00 87.88 629 LEU A CA 1
ATOM 4749 C C . LEU A 1 629 ? -5.545 -13.400 7.738 1.00 87.88 629 LEU A C 1
ATOM 4751 O O . LEU A 1 629 ? -6.401 -12.534 7.576 1.00 87.88 629 LEU A O 1
ATOM 4755 N N . ASP A 1 630 ? -4.642 -13.344 8.718 1.00 90.19 630 ASP A N 1
ATOM 4756 C CA . ASP A 1 630 ? -4.467 -12.141 9.538 1.00 90.19 630 ASP A CA 1
ATOM 4757 C C . ASP A 1 630 ? -3.864 -11.022 8.676 1.00 90.19 630 ASP A C 1
ATOM 4759 O O . ASP A 1 630 ? -2.679 -11.037 8.332 1.00 90.19 630 ASP A O 1
ATOM 4763 N N . LEU A 1 631 ? -4.709 -10.067 8.288 1.00 92.25 631 LEU A N 1
ATOM 4764 C CA . LEU A 1 631 ? -4.336 -8.918 7.468 1.00 92.25 631 LEU A CA 1
ATOM 4765 C C . LEU A 1 631 ? -4.256 -7.623 8.282 1.00 92.25 631 LEU A C 1
ATOM 4767 O O . LEU A 1 631 ? -4.308 -6.554 7.683 1.00 92.25 631 LEU A O 1
ATOM 4771 N N . TRP A 1 632 ? -4.094 -7.674 9.609 1.00 92.19 632 TRP A N 1
ATOM 4772 C CA . TRP A 1 632 ? -4.102 -6.474 10.458 1.00 92.19 632 TRP A CA 1
ATOM 4773 C C . TRP A 1 632 ? -3.150 -5.366 9.973 1.00 92.19 632 TRP A C 1
ATOM 4775 O O . TRP A 1 632 ? -3.525 -4.196 9.911 1.00 92.19 632 TRP A O 1
ATOM 4785 N N . LYS A 1 633 ? -1.935 -5.726 9.533 1.00 91.50 633 LYS A N 1
ATOM 4786 C CA . LYS A 1 633 ? -0.965 -4.754 8.984 1.00 91.50 633 LYS A CA 1
ATOM 4787 C C . LYS A 1 633 ? -1.398 -4.092 7.671 1.00 91.50 633 LYS A C 1
ATOM 4789 O O . LYS A 1 633 ? -0.817 -3.085 7.291 1.00 91.50 633 LYS A O 1
ATOM 4794 N N . MET A 1 634 ? -2.389 -4.648 6.986 1.00 94.81 634 MET A N 1
ATOM 4795 C CA . MET A 1 634 ? -2.949 -4.128 5.738 1.00 94.81 634 MET A CA 1
ATOM 4796 C C . MET A 1 634 ? -4.378 -3.598 5.914 1.00 94.81 634 MET A C 1
ATOM 4798 O O . MET A 1 634 ? -4.886 -2.920 5.025 1.00 94.81 634 MET A O 1
ATOM 4802 N N . ASP A 1 635 ? -5.018 -3.848 7.056 1.00 94.75 635 ASP A N 1
ATOM 4803 C CA . ASP A 1 635 ? -6.365 -3.373 7.359 1.00 94.75 635 ASP A CA 1
ATOM 4804 C C . ASP A 1 635 ? -6.393 -1.841 7.404 1.00 94.75 635 ASP A C 1
ATOM 4806 O O . ASP A 1 635 ? -5.547 -1.213 8.051 1.00 94.75 635 ASP A O 1
ATOM 4810 N N . LEU A 1 636 ? -7.352 -1.211 6.724 1.00 94.38 636 LEU A N 1
ATOM 4811 C CA . LEU A 1 636 ? -7.459 0.249 6.717 1.00 94.38 636 LEU A CA 1
ATOM 4812 C C . LEU A 1 636 ? -7.751 0.853 8.104 1.00 94.38 636 LEU A C 1
ATOM 4814 O O . LEU A 1 636 ? -7.439 2.020 8.346 1.00 94.38 636 LEU A O 1
ATOM 4818 N N . ARG A 1 637 ? -8.326 0.071 9.026 1.00 92.62 637 ARG A N 1
ATOM 4819 C CA . ARG A 1 637 ? -8.711 0.498 10.378 1.00 92.62 637 ARG A CA 1
ATOM 4820 C C . ARG A 1 637 ? -7.508 0.674 11.299 1.00 92.62 637 ARG A C 1
ATOM 4822 O O . ARG A 1 637 ? -7.659 1.295 12.351 1.00 92.62 637 ARG A O 1
ATOM 4829 N N . ARG A 1 638 ? -6.312 0.224 10.899 1.00 93.31 638 ARG A N 1
ATOM 4830 C CA . ARG A 1 638 ? -5.069 0.473 11.649 1.00 93.31 638 ARG A CA 1
ATOM 4831 C C . ARG A 1 638 ? -4.703 1.960 11.728 1.00 93.31 638 ARG A C 1
ATOM 4833 O O . ARG A 1 638 ? -3.966 2.368 12.624 1.00 93.31 638 ARG A O 1
ATOM 4840 N N . PHE A 1 639 ? -5.223 2.779 10.811 1.00 93.06 639 PHE A N 1
ATOM 4841 C CA . PHE A 1 639 ? -5.015 4.222 10.815 1.00 93.06 639 PHE A CA 1
ATOM 4842 C C . PHE A 1 639 ? -6.136 4.952 11.560 1.00 93.06 639 PHE A C 1
ATOM 4844 O O . PHE A 1 639 ? -7.318 4.813 11.247 1.00 93.06 639 PHE A O 1
ATOM 4851 N N . GLY A 1 640 ? -5.746 5.759 12.550 1.00 89.56 640 GLY A N 1
ATOM 4852 C CA . GLY A 1 640 ? -6.655 6.606 13.323 1.00 89.56 640 GLY A CA 1
ATOM 4853 C C . GLY A 1 640 ? -7.025 7.925 12.630 1.00 89.56 640 GLY A C 1
ATOM 4854 O O . GLY A 1 640 ? -6.552 8.255 11.542 1.00 89.56 640 GLY A O 1
ATOM 4855 N N . SER A 1 641 ? -7.864 8.725 13.291 1.00 90.19 641 SER A N 1
ATOM 4856 C CA . SER A 1 641 ? -8.420 9.976 12.752 1.00 90.19 641 SER A CA 1
ATOM 4857 C C . SER A 1 641 ? -7.386 11.065 12.438 1.00 90.19 641 SER A C 1
ATOM 4859 O O . SER A 1 641 ? -7.658 11.926 11.603 1.00 90.19 641 SER A O 1
ATOM 4861 N N . GLN A 1 642 ? -6.197 11.022 13.039 1.00 91.44 642 GLN A N 1
ATOM 4862 C CA . GLN A 1 642 ? -5.091 11.941 12.754 1.00 91.44 642 GLN A CA 1
ATOM 4863 C C . GLN A 1 642 ? -4.650 11.919 11.288 1.00 91.44 642 GLN A C 1
ATOM 4865 O O . GLN A 1 642 ? -4.243 12.939 10.736 1.00 91.44 642 GLN A O 1
ATOM 4870 N N . TYR A 1 643 ? -4.809 10.771 10.634 1.00 93.88 643 TYR A N 1
ATOM 4871 C CA . TYR A 1 643 ? -4.472 10.565 9.232 1.00 93.88 643 TYR A CA 1
ATOM 4872 C C . TYR A 1 643 ? -5.464 11.225 8.260 1.00 93.88 643 TYR A C 1
ATOM 4874 O O . TYR A 1 643 ? -5.249 11.220 7.054 1.00 93.88 643 TYR A O 1
ATOM 4882 N N . ARG A 1 644 ? -6.515 11.881 8.777 1.00 93.69 644 ARG A N 1
ATOM 4883 C CA . ARG A 1 644 ? -7.333 12.826 7.999 1.00 93.69 644 ARG A CA 1
ATOM 4884 C C . ARG A 1 644 ? -6.558 14.089 7.618 1.00 93.69 644 ARG A C 1
ATOM 4886 O O . ARG A 1 644 ? -6.917 14.757 6.654 1.00 93.69 644 ARG A O 1
ATOM 4893 N N . SER A 1 645 ? -5.516 14.435 8.379 1.00 95.81 645 SER A N 1
ATOM 4894 C CA . SER A 1 645 ? -4.629 15.549 8.050 1.00 95.81 645 SER A CA 1
ATOM 4895 C C . SER A 1 645 ? -3.687 15.143 6.919 1.00 95.81 645 SER A C 1
ATOM 4897 O O . SER A 1 645 ? -2.840 14.260 7.090 1.00 95.81 645 SER A O 1
ATOM 4899 N N . GLN A 1 646 ? -3.805 15.812 5.769 1.00 95.31 646 GLN A N 1
ATOM 4900 C CA . GLN A 1 646 ? -2.897 15.597 4.641 1.00 95.31 646 GLN A CA 1
ATOM 4901 C C . GLN A 1 646 ? -1.452 15.937 5.025 1.00 95.31 646 GLN A C 1
ATOM 4903 O O . GLN A 1 646 ? -0.549 15.191 4.670 1.00 95.31 646 GLN A O 1
ATOM 4908 N N . THR A 1 647 ? -1.227 16.996 5.810 1.00 96.44 647 THR A N 1
ATOM 4909 C CA . THR A 1 647 ? 0.113 17.394 6.272 1.00 96.44 647 THR A CA 1
ATOM 4910 C C . THR A 1 647 ? 0.766 16.317 7.134 1.00 96.44 647 THR A C 1
ATOM 4912 O O . THR A 1 647 ? 1.932 15.988 6.927 1.00 96.44 647 THR A O 1
ATOM 4915 N N . TYR A 1 648 ? 0.018 15.734 8.076 1.00 96.19 648 TYR A N 1
ATOM 4916 C CA . TYR A 1 648 ? 0.535 14.656 8.924 1.00 96.19 648 TYR A CA 1
ATOM 4917 C C . TYR A 1 648 ? 0.815 13.390 8.104 1.00 96.19 648 TYR A C 1
ATOM 4919 O O . TYR A 1 648 ? 1.894 12.809 8.200 1.00 96.19 648 TYR A O 1
ATOM 4927 N N . THR A 1 649 ? -0.129 13.008 7.240 1.00 97.12 649 THR A N 1
ATOM 4928 C CA . THR A 1 649 ? 0.015 11.859 6.333 1.00 97.12 649 THR A CA 1
ATOM 4929 C C . THR A 1 649 ? 1.226 12.023 5.419 1.00 97.12 649 THR A C 1
ATOM 4931 O O . THR A 1 649 ? 2.004 11.084 5.269 1.00 97.12 649 THR A O 1
ATOM 4934 N N . LEU A 1 650 ? 1.423 13.216 4.854 1.00 97.62 650 LEU A N 1
ATOM 4935 C CA . LEU A 1 650 ? 2.570 13.544 4.017 1.00 97.62 650 LEU A CA 1
ATOM 4936 C C . LEU A 1 650 ? 3.880 13.404 4.787 1.00 97.62 650 LEU A C 1
ATOM 4938 O O . LEU A 1 650 ? 4.760 12.698 4.315 1.00 97.62 650 LEU A O 1
ATOM 4942 N N . ALA A 1 651 ? 3.996 14.003 5.976 1.00 97.06 651 ALA A N 1
ATOM 4943 C CA . ALA A 1 651 ? 5.218 13.924 6.778 1.00 97.06 651 ALA A CA 1
ATOM 4944 C C . ALA A 1 651 ? 5.640 12.468 7.045 1.00 97.06 651 ALA A C 1
ATOM 4946 O O . ALA A 1 651 ? 6.791 12.108 6.803 1.00 97.06 651 ALA A O 1
ATOM 4947 N N . ARG A 1 652 ? 4.692 11.615 7.462 1.00 96.44 652 ARG A N 1
ATOM 4948 C CA . ARG A 1 652 ? 4.946 10.182 7.684 1.00 96.44 652 ARG A CA 1
ATOM 4949 C C . ARG A 1 652 ? 5.310 9.463 6.390 1.00 96.44 652 ARG A C 1
ATOM 4951 O O . ARG A 1 652 ? 6.275 8.714 6.359 1.00 96.44 652 ARG A O 1
ATOM 4958 N N . THR A 1 653 ? 4.562 9.699 5.316 1.00 97.44 653 THR A N 1
ATOM 4959 C CA . THR A 1 653 ? 4.787 9.002 4.040 1.00 97.44 653 THR A CA 1
ATOM 4960 C C . THR A 1 653 ? 6.130 9.386 3.410 1.00 97.44 653 THR A C 1
ATOM 4962 O O . THR A 1 653 ? 6.797 8.532 2.834 1.00 97.44 653 THR A O 1
ATOM 4965 N N . THR A 1 654 ? 6.561 10.641 3.555 1.00 97.75 654 THR A N 1
ATOM 4966 C CA . THR A 1 654 ? 7.883 11.124 3.127 1.00 97.75 654 THR A CA 1
ATOM 4967 C C . THR A 1 654 ? 9.007 10.394 3.862 1.00 97.75 654 THR A C 1
ATOM 4969 O O . THR A 1 654 ? 9.909 9.884 3.207 1.00 97.75 654 THR A O 1
ATOM 4972 N N . GLU A 1 655 ? 8.940 10.297 5.194 1.00 97.19 655 GLU A N 1
ATOM 4973 C CA . GLU A 1 655 ? 9.917 9.542 5.998 1.00 97.19 655 GLU A CA 1
ATOM 4974 C C . GLU A 1 655 ? 9.947 8.059 5.609 1.00 97.19 655 GLU A C 1
ATOM 4976 O O . GLU A 1 655 ? 11.010 7.468 5.452 1.00 97.19 655 GLU A O 1
ATOM 4981 N N . VAL A 1 656 ? 8.778 7.456 5.394 1.00 95.38 656 VAL A N 1
ATOM 4982 C CA . VAL A 1 656 ? 8.681 6.055 4.973 1.00 95.38 656 VAL A CA 1
ATOM 4983 C C . VAL A 1 656 ? 9.284 5.815 3.593 1.00 95.38 656 VAL A C 1
ATOM 4985 O O . VAL A 1 656 ? 9.990 4.828 3.403 1.00 95.38 656 VAL A O 1
ATOM 4988 N N . TYR A 1 657 ? 9.023 6.691 2.622 1.00 96.56 657 TYR A N 1
ATOM 4989 C CA . TYR A 1 657 ? 9.618 6.545 1.296 1.00 96.56 657 TYR A CA 1
ATOM 4990 C C . TYR A 1 657 ? 11.136 6.741 1.360 1.00 96.56 657 TYR A C 1
ATOM 4992 O O . TYR A 1 657 ? 11.880 5.945 0.790 1.00 96.56 657 TYR A O 1
ATOM 5000 N N . SER A 1 658 ? 11.618 7.772 2.064 1.00 96.38 658 SER A N 1
ATOM 5001 C CA . SER A 1 658 ? 13.056 8.061 2.136 1.00 96.38 658 SER A CA 1
ATOM 5002 C C . SER A 1 658 ? 13.857 6.961 2.838 1.00 96.38 658 SER A C 1
ATOM 5004 O O . SER A 1 658 ? 15.068 6.868 2.629 1.00 96.38 658 SER A O 1
ATOM 5006 N N . THR A 1 659 ? 13.187 6.120 3.629 1.00 95.75 659 THR A N 1
ATOM 5007 C CA . THR A 1 659 ? 13.746 4.967 4.352 1.00 95.75 659 THR A CA 1
ATOM 5008 C C . THR A 1 659 ? 13.295 3.619 3.770 1.00 95.75 659 THR A C 1
ATOM 5010 O O . THR A 1 659 ? 13.475 2.583 4.403 1.00 95.75 659 THR A O 1
ATOM 5013 N N . TYR A 1 660 ? 12.747 3.586 2.544 1.00 94.81 660 TYR A N 1
ATOM 5014 C CA . TYR A 1 660 ? 12.108 2.394 1.955 1.00 94.81 660 TYR A CA 1
ATOM 5015 C C . TYR A 1 660 ? 12.975 1.125 2.000 1.00 94.81 660 TYR A C 1
ATOM 5017 O O . TYR A 1 660 ? 12.463 0.016 2.173 1.00 94.81 660 TYR A O 1
ATOM 5025 N N . TYR A 1 661 ? 14.286 1.279 1.811 1.00 95.12 661 TYR A N 1
ATOM 5026 C CA . TYR A 1 661 ? 15.245 0.179 1.844 1.00 95.12 661 TYR A CA 1
ATOM 5027 C C . TYR A 1 661 ? 16.081 0.113 3.117 1.00 95.12 661 TYR A C 1
ATOM 5029 O O . TYR A 1 661 ? 16.894 -0.802 3.224 1.00 95.12 661 TYR A O 1
ATOM 5037 N N . ASP A 1 662 ? 15.886 1.003 4.085 1.00 95.19 662 ASP A N 1
ATOM 5038 C CA . ASP A 1 662 ? 16.643 0.950 5.331 1.00 95.19 662 ASP A CA 1
ATOM 5039 C C . ASP A 1 662 ? 16.341 -0.316 6.124 1.00 95.19 662 ASP A C 1
ATOM 5041 O O . ASP A 1 662 ? 15.329 -0.999 5.935 1.00 95.19 662 ASP A O 1
ATOM 5045 N N . ILE A 1 663 ? 17.282 -0.659 6.994 1.00 93.81 663 ILE A N 1
ATOM 5046 C CA . ILE A 1 663 ? 17.069 -1.694 7.990 1.00 93.81 663 ILE A CA 1
ATOM 5047 C C . ILE A 1 663 ? 16.178 -1.098 9.067 1.00 93.81 663 ILE A C 1
ATOM 5049 O O . ILE A 1 663 ? 16.568 -0.120 9.696 1.00 93.81 663 ILE A O 1
ATOM 5053 N N . HIS A 1 664 ? 15.015 -1.709 9.289 1.00 90.94 664 HIS A N 1
ATOM 5054 C CA . HIS A 1 664 ? 14.154 -1.324 10.397 1.00 90.94 664 HIS A CA 1
ATOM 5055 C C . HIS A 1 664 ? 14.426 -2.210 11.613 1.00 90.94 664 HIS A C 1
ATOM 5057 O O . HIS A 1 664 ? 14.084 -3.401 11.619 1.00 90.94 664 HIS A O 1
ATOM 5063 N N . TYR A 1 665 ? 15.056 -1.643 12.638 1.00 91.69 665 TYR A N 1
ATOM 5064 C CA . TYR A 1 665 ? 15.407 -2.392 13.841 1.00 91.69 665 TYR A CA 1
ATOM 5065 C C . TYR A 1 665 ? 14.199 -2.582 14.772 1.00 91.69 665 TYR A C 1
ATOM 5067 O O . TYR A 1 665 ? 13.224 -1.829 14.725 1.00 91.69 665 TYR A O 1
ATOM 5075 N N . PRO A 1 666 ? 14.219 -3.598 15.655 1.00 86.81 666 PRO A N 1
ATOM 5076 C CA . PRO A 1 666 ? 13.162 -3.781 16.636 1.00 86.81 666 PRO A CA 1
ATOM 5077 C C . PRO A 1 666 ? 13.078 -2.555 17.543 1.00 86.81 666 PRO A C 1
ATOM 5079 O O . PRO A 1 666 ? 14.099 -2.072 18.025 1.00 86.81 666 PRO A O 1
ATOM 5082 N N . ASN A 1 667 ? 11.855 -2.097 17.811 1.00 89.94 667 ASN A N 1
ATOM 5083 C CA . ASN A 1 667 ? 11.575 -0.910 18.628 1.00 89.94 667 ASN A CA 1
ATOM 5084 C C . ASN A 1 667 ? 12.157 0.401 18.074 1.00 89.94 667 ASN A C 1
ATOM 5086 O O . ASN A 1 667 ? 12.187 1.395 18.797 1.00 89.94 667 ASN A O 1
ATOM 5090 N N . GLU A 1 668 ? 12.621 0.421 16.825 1.00 92.31 668 GLU A N 1
ATOM 5091 C CA . GLU A 1 668 ? 12.934 1.673 16.155 1.00 92.31 668 GLU A CA 1
ATOM 5092 C C . GLU A 1 668 ? 11.645 2.476 15.963 1.00 92.31 668 GLU A C 1
ATOM 5094 O O . GLU A 1 668 ? 10.608 1.957 15.539 1.00 92.31 668 GLU A O 1
ATOM 5099 N N . GLU A 1 669 ? 11.710 3.757 16.299 1.00 93.25 669 GLU A N 1
ATOM 5100 C CA . GLU A 1 669 ? 10.570 4.658 16.277 1.00 93.25 669 GLU A CA 1
ATOM 5101 C C . GLU A 1 669 ? 10.770 5.679 15.168 1.00 93.25 669 GLU A C 1
ATOM 5103 O O . GLU A 1 669 ? 11.830 6.284 15.039 1.00 93.25 669 GLU A O 1
ATOM 5108 N N . ARG A 1 670 ? 9.717 5.914 14.397 1.00 91.88 670 ARG A N 1
ATOM 5109 C CA . ARG A 1 670 ? 9.707 6.968 13.384 1.00 91.88 670 ARG A CA 1
ATOM 5110 C C . ARG A 1 670 ? 9.502 8.334 14.031 1.00 91.88 670 ARG A C 1
ATOM 5112 O O . ARG A 1 670 ? 8.697 8.459 14.961 1.00 91.88 670 ARG A O 1
ATOM 5119 N N . GLU A 1 671 ? 10.136 9.367 13.498 1.00 93.56 671 GLU A N 1
ATOM 5120 C CA . GLU A 1 671 ? 10.172 10.710 14.082 1.00 93.56 671 GLU A CA 1
ATOM 5121 C C . GLU A 1 671 ? 9.193 11.685 13.421 1.00 93.56 671 GLU A C 1
ATOM 5123 O O . GLU A 1 671 ? 8.678 12.588 14.089 1.00 93.56 671 GLU A O 1
ATOM 5128 N N . ALA A 1 672 ? 8.882 11.520 12.129 1.00 94.69 672 ALA A N 1
ATOM 5129 C CA . ALA A 1 672 ? 8.122 12.536 11.406 1.00 94.69 672 ALA A CA 1
ATOM 5130 C C . ALA A 1 672 ? 6.721 12.733 12.002 1.00 94.69 672 ALA A C 1
ATOM 5132 O O . ALA A 1 672 ? 6.016 11.776 12.320 1.00 94.69 672 ALA A O 1
ATOM 5133 N N . GLY A 1 673 ? 6.298 13.992 12.139 1.00 92.88 673 GLY A N 1
ATOM 5134 C CA . GLY A 1 673 ? 4.978 14.353 12.665 1.00 92.88 673 GLY A CA 1
ATOM 5135 C C . GLY A 1 673 ? 4.817 14.229 14.186 1.00 92.88 673 GLY A C 1
ATOM 5136 O O . GLY A 1 673 ? 3.700 14.408 14.673 1.00 92.88 673 GLY A O 1
ATOM 5137 N N . ARG A 1 674 ? 5.887 13.933 14.935 1.00 95.56 674 ARG A N 1
ATOM 5138 C CA . ARG A 1 674 ? 5.860 13.852 16.401 1.00 95.56 674 ARG A CA 1
ATOM 5139 C C . ARG A 1 674 ? 6.334 15.150 17.073 1.00 95.56 674 ARG A C 1
ATOM 5141 O O . ARG A 1 674 ? 7.185 15.846 16.519 1.00 95.56 674 ARG A O 1
ATOM 5148 N N . PRO A 1 675 ? 5.836 15.459 18.287 1.00 95.81 675 PRO A N 1
ATOM 5149 C CA . PRO A 1 675 ? 4.746 14.773 18.986 1.00 95.81 675 PRO A CA 1
ATOM 5150 C C . PRO A 1 675 ? 3.359 15.185 18.461 1.00 95.81 675 PRO A C 1
ATOM 5152 O O . PRO A 1 675 ? 3.190 16.304 17.979 1.00 95.81 675 PRO A O 1
ATOM 5155 N N . LEU A 1 676 ? 2.354 14.309 18.601 1.00 94.94 676 LEU A N 1
ATOM 5156 C CA . LEU A 1 676 ? 0.980 14.592 18.155 1.00 94.94 676 LEU A CA 1
ATOM 5157 C C . LEU A 1 676 ? -0.060 14.557 19.289 1.00 94.94 676 LEU A C 1
ATOM 5159 O O . LEU A 1 676 ? -0.704 15.569 19.560 1.00 94.94 676 LEU A O 1
ATOM 5163 N N . ARG A 1 677 ? -0.267 13.403 19.935 1.00 95.06 677 ARG A N 1
ATOM 5164 C CA . ARG A 1 677 ? -1.204 13.235 21.059 1.00 95.06 677 ARG A CA 1
ATOM 5165 C C . ARG A 1 677 ? -0.408 13.054 22.342 1.00 95.06 677 ARG A C 1
ATOM 5167 O O . ARG A 1 677 ? 0.458 12.187 22.429 1.00 95.06 677 ARG A O 1
ATOM 5174 N N . LEU A 1 678 ? -0.716 13.877 23.335 1.00 97.31 678 LEU A N 1
ATOM 5175 C CA . LEU A 1 678 ? 0.027 13.952 24.586 1.00 97.31 678 LEU A CA 1
ATOM 5176 C C . LEU A 1 678 ? -0.884 13.616 25.755 1.00 97.31 678 LEU A C 1
ATOM 5178 O O . LEU A 1 678 ? -2.015 14.101 25.822 1.00 97.31 678 LEU A O 1
ATOM 5182 N N . SER A 1 679 ? -0.389 12.809 26.689 1.00 97.25 679 SER A N 1
ATOM 5183 C CA . SER A 1 679 ? -1.056 12.636 27.974 1.00 97.25 679 SER A CA 1
ATOM 5184 C C . SER A 1 679 ? -0.911 13.903 28.830 1.00 97.25 679 SER A C 1
ATOM 5186 O O . SER A 1 679 ? 0.052 14.660 28.655 1.00 97.25 679 SER A O 1
ATOM 5188 N N . PRO A 1 680 ? -1.807 14.139 29.807 1.00 97.62 680 PRO A N 1
ATOM 5189 C CA . PRO A 1 680 ? -1.648 15.234 30.769 1.00 97.62 680 PRO A CA 1
ATOM 5190 C C . PRO A 1 680 ? -0.328 15.168 31.555 1.00 97.62 680 PRO A C 1
ATOM 5192 O O . PRO A 1 680 ? 0.186 16.181 32.019 1.00 97.62 680 PRO A O 1
ATOM 5195 N N . THR A 1 681 ? 0.239 13.970 31.681 1.00 97.06 681 THR A N 1
ATOM 5196 C CA . THR A 1 681 ? 1.504 13.677 32.360 1.00 97.06 681 THR A CA 1
ATOM 5197 C C . THR A 1 681 ? 2.739 13.891 31.484 1.00 97.06 681 THR A C 1
ATOM 5199 O O . THR A 1 681 ? 3.843 13.915 32.022 1.00 97.06 681 THR A O 1
ATOM 5202 N N . TYR A 1 682 ? 2.595 14.111 30.170 1.00 98.19 682 TYR A N 1
ATOM 5203 C CA . TYR A 1 682 ? 3.712 14.173 29.218 1.00 98.19 682 TYR A CA 1
ATOM 5204 C C . TYR A 1 682 ? 4.845 15.116 29.646 1.00 98.19 682 TYR A C 1
ATOM 5206 O O . TYR A 1 682 ? 6.008 14.714 29.638 1.00 98.19 682 TYR A O 1
ATOM 5214 N N . ALA A 1 683 ? 4.522 16.345 30.068 1.00 98.12 683 ALA A N 1
ATOM 5215 C CA . ALA A 1 683 ? 5.528 17.323 30.489 1.00 98.12 683 ALA A CA 1
ATOM 5216 C C . ALA A 1 683 ? 6.380 16.795 31.654 1.00 98.12 683 ALA A C 1
ATOM 5218 O O . ALA A 1 683 ? 7.608 16.844 31.603 1.00 98.12 683 ALA A O 1
ATOM 5219 N N . ARG A 1 684 ? 5.730 16.189 32.655 1.00 97.88 684 ARG A N 1
ATOM 5220 C CA . ARG A 1 684 ? 6.417 15.598 33.803 1.00 97.88 684 ARG A CA 1
ATOM 5221 C C . ARG A 1 684 ? 7.253 14.383 33.409 1.00 97.88 684 ARG A C 1
ATOM 5223 O O . ARG A 1 684 ? 8.367 14.220 33.891 1.00 97.88 684 ARG A O 1
ATOM 5230 N N . LEU A 1 685 ? 6.733 13.532 32.531 1.00 98.06 685 LEU A N 1
ATOM 5231 C CA . LEU A 1 685 ? 7.449 12.345 32.059 1.00 98.06 685 LEU A CA 1
ATOM 5232 C C . LEU A 1 685 ? 8.706 12.738 31.273 1.00 98.06 685 LEU A C 1
ATOM 5234 O O . LEU A 1 685 ? 9.763 12.139 31.463 1.00 98.06 685 LEU A O 1
ATOM 5238 N N . LYS A 1 686 ? 8.623 13.800 30.465 1.00 98.12 686 LYS A N 1
ATOM 5239 C CA . LYS A 1 686 ? 9.773 14.376 29.764 1.00 98.12 686 LYS A CA 1
ATOM 5240 C C . LYS A 1 686 ? 10.839 14.897 30.733 1.00 98.12 686 LYS A C 1
ATOM 5242 O O . LYS A 1 686 ? 12.012 14.598 30.538 1.00 98.12 686 LYS A O 1
ATOM 5247 N N . GLU A 1 687 ? 10.453 15.615 31.791 1.00 98.00 687 GLU A N 1
ATOM 5248 C CA . GLU A 1 687 ? 11.384 16.056 32.851 1.00 98.00 687 GLU A CA 1
ATOM 5249 C C . GLU A 1 687 ? 12.070 14.884 33.562 1.00 98.00 687 GLU A C 1
ATOM 5251 O O . GLU A 1 687 ? 13.236 14.981 33.936 1.00 98.00 687 GLU A O 1
ATOM 5256 N N . LEU A 1 688 ? 11.360 13.766 33.730 1.00 97.75 688 LEU A N 1
ATOM 5257 C CA . LEU A 1 688 ? 11.898 12.531 34.305 1.00 97.75 688 LEU A CA 1
ATOM 5258 C C . LEU A 1 688 ? 12.805 11.760 33.329 1.00 97.75 688 LEU A C 1
ATOM 5260 O O . LEU A 1 688 ? 13.318 10.700 33.682 1.00 97.75 688 LEU A O 1
ATOM 5264 N N . GLY A 1 689 ? 13.032 12.273 32.117 1.00 97.81 689 GLY A N 1
ATOM 5265 C CA . GLY A 1 689 ? 13.910 11.661 31.124 1.00 97.81 689 GLY A CA 1
ATOM 5266 C C . GLY A 1 689 ? 13.267 10.515 30.346 1.00 97.81 689 GLY A C 1
ATOM 5267 O O . GLY A 1 689 ? 13.987 9.607 29.929 1.00 97.81 689 GLY A O 1
ATOM 5268 N N . ALA A 1 690 ? 11.940 10.530 30.164 1.00 97.81 690 ALA A N 1
ATOM 5269 C CA . ALA A 1 690 ? 11.240 9.554 29.333 1.00 97.81 690 ALA A CA 1
ATOM 5270 C C . ALA A 1 690 ? 11.785 9.535 27.897 1.00 97.81 690 ALA A C 1
ATOM 5272 O O . ALA A 1 690 ? 11.858 10.564 27.220 1.00 97.81 690 ALA A O 1
ATOM 5273 N N . CYS A 1 691 ? 12.105 8.338 27.422 1.00 96.62 691 CYS A N 1
ATOM 5274 C CA . CYS A 1 691 ? 12.385 8.052 26.026 1.00 96.62 691 CYS A CA 1
ATOM 5275 C C . CYS A 1 691 ? 11.093 7.558 25.380 1.00 96.62 691 CYS A C 1
ATOM 5277 O O . CYS A 1 691 ? 10.602 6.473 25.693 1.00 96.62 691 CYS A O 1
ATOM 5279 N N . PHE A 1 692 ? 10.503 8.401 24.535 1.00 97.06 692 PHE A N 1
ATOM 5280 C CA . PHE A 1 692 ? 9.163 8.180 24.007 1.00 97.06 692 PHE A CA 1
ATOM 5281 C C . PHE A 1 692 ? 9.163 7.353 22.719 1.00 97.06 692 PHE A C 1
ATOM 5283 O O . PHE A 1 692 ? 9.899 7.658 21.778 1.00 97.06 692 PHE A O 1
ATOM 5290 N N . GLY A 1 693 ? 8.257 6.383 22.652 1.00 96.25 693 GLY A N 1
ATOM 5291 C CA . GLY A 1 693 ? 7.764 5.776 21.419 1.00 96.25 693 GLY A CA 1
ATOM 5292 C C . GLY A 1 693 ? 6.416 6.350 20.992 1.00 96.25 693 GLY A C 1
ATOM 5293 O O . GLY A 1 693 ? 5.781 7.097 21.747 1.00 96.25 693 GLY A O 1
ATOM 5294 N N . GLU A 1 694 ? 5.965 5.995 19.787 1.00 94.12 694 GLU A N 1
ATOM 5295 C CA . GLU A 1 694 ? 4.684 6.452 19.243 1.00 94.12 694 GLU A CA 1
ATOM 5296 C C . GLU A 1 694 ? 3.730 5.292 18.950 1.00 94.12 694 GLU A C 1
ATOM 5298 O O . GLU A 1 694 ? 4.069 4.302 18.300 1.00 94.12 694 GLU A O 1
ATOM 5303 N N . LYS A 1 695 ? 2.479 5.428 19.401 1.00 93.00 695 LYS A N 1
ATOM 5304 C CA . LYS A 1 695 ? 1.410 4.514 18.990 1.00 93.00 695 LYS A CA 1
ATOM 5305 C C . LYS A 1 695 ? 0.088 5.241 18.780 1.00 93.00 695 LYS A C 1
ATOM 5307 O O . LYS A 1 695 ? -0.462 5.824 19.710 1.00 93.00 695 LYS A O 1
ATOM 5312 N N . SER A 1 696 ? -0.485 5.138 17.580 1.00 90.88 696 SER A N 1
ATOM 5313 C CA . SER A 1 696 ? -1.774 5.765 17.225 1.00 90.88 696 SER A CA 1
ATOM 5314 C C . SER A 1 696 ? -1.818 7.283 17.513 1.00 90.88 696 SER A C 1
ATOM 5316 O O . SER A 1 696 ? -2.818 7.846 17.973 1.00 90.88 696 SER A O 1
ATOM 5318 N N . GLY A 1 697 ? -0.694 7.947 17.256 1.00 93.00 697 GLY A N 1
ATOM 5319 C CA . GLY A 1 697 ? -0.415 9.354 17.505 1.00 93.00 697 GLY A CA 1
ATOM 5320 C C . GLY A 1 697 ? 0.032 9.679 18.931 1.00 93.00 697 GLY A C 1
ATOM 5321 O O . GLY A 1 697 ? 0.425 10.818 19.165 1.00 93.00 697 GLY A O 1
ATOM 5322 N N . TRP A 1 698 ? -0.050 8.746 19.884 1.00 96.19 698 TRP A N 1
ATOM 5323 C CA . TRP A 1 698 ? 0.307 8.998 21.281 1.00 96.19 698 TRP A CA 1
ATOM 5324 C C . TRP A 1 698 ? 1.797 8.856 21.537 1.00 96.19 698 TRP A C 1
ATOM 5326 O O . TRP A 1 698 ? 2.371 7.812 21.238 1.00 96.19 698 TRP A O 1
ATOM 5336 N N . GLU A 1 699 ? 2.369 9.857 22.199 1.00 97.75 699 GLU A N 1
ATOM 5337 C CA . GLU A 1 699 ? 3.679 9.746 22.835 1.00 97.75 699 GLU A CA 1
ATOM 5338 C C . GLU A 1 699 ? 3.567 8.895 24.102 1.00 97.75 699 GLU A C 1
ATOM 5340 O O . GLU A 1 699 ? 2.819 9.232 25.026 1.00 97.75 699 GLU A O 1
ATOM 5345 N N . ARG A 1 700 ? 4.314 7.791 24.154 1.00 96.81 700 ARG A N 1
ATOM 5346 C CA . ARG A 1 700 ? 4.320 6.852 25.283 1.00 96.81 700 ARG A CA 1
ATOM 5347 C C . ARG A 1 700 ? 5.747 6.622 25.767 1.00 96.81 700 ARG A C 1
ATOM 5349 O O . ARG A 1 700 ? 6.604 6.339 24.934 1.00 96.81 700 ARG A O 1
ATOM 5356 N N . PRO A 1 701 ? 6.041 6.735 27.071 1.00 96.69 701 PRO A N 1
ATOM 5357 C CA . PRO A 1 701 ? 7.354 6.356 27.577 1.00 96.69 701 PRO A CA 1
ATOM 5358 C C . PRO A 1 701 ? 7.614 4.870 27.305 1.00 96.69 701 PRO A C 1
ATOM 5360 O O . PRO A 1 701 ? 6.852 4.022 27.764 1.00 96.69 701 PRO A O 1
ATOM 5363 N N . ASN A 1 702 ? 8.688 4.561 26.579 1.00 95.81 702 ASN A N 1
ATOM 5364 C CA . ASN A 1 702 ? 9.185 3.192 26.435 1.00 95.81 702 ASN A CA 1
ATOM 5365 C C . ASN A 1 702 ? 10.039 2.798 27.655 1.00 95.81 702 ASN A C 1
ATOM 5367 O O . ASN A 1 702 ? 10.019 1.646 28.077 1.00 95.81 702 ASN A O 1
ATOM 5371 N N . TRP A 1 703 ? 10.794 3.758 28.197 1.00 95.75 703 TRP A N 1
ATOM 5372 C CA . TRP A 1 703 ? 11.633 3.666 29.401 1.00 95.75 703 TRP A CA 1
ATOM 5373 C C . TRP A 1 703 ? 12.101 5.078 29.797 1.00 95.75 703 TRP A C 1
ATOM 5375 O O . TRP A 1 703 ? 11.910 6.033 29.038 1.00 95.75 703 TRP A O 1
ATOM 5385 N N . PHE A 1 704 ? 12.732 5.238 30.961 1.00 97.50 704 PHE A N 1
ATOM 5386 C CA . PHE A 1 704 ? 13.278 6.515 31.431 1.00 97.50 704 PHE A CA 1
ATOM 5387 C C . PHE A 1 704 ? 14.798 6.443 31.531 1.00 97.50 704 PHE A C 1
ATOM 5389 O O . PHE A 1 704 ? 15.359 5.630 32.263 1.00 97.50 704 PHE A O 1
ATOM 5396 N N . SER A 1 705 ? 15.490 7.329 30.816 1.00 95.31 705 SER A N 1
ATOM 5397 C CA . SER A 1 705 ? 16.958 7.358 30.785 1.00 95.31 705 SER A CA 1
ATOM 5398 C C . SER A 1 705 ? 17.587 7.572 32.163 1.00 95.31 705 SER A C 1
ATOM 5400 O O . SER A 1 705 ? 18.652 7.033 32.445 1.00 95.31 705 SER A O 1
ATOM 5402 N N . THR A 1 706 ? 16.894 8.277 33.056 1.00 96.06 706 THR A N 1
ATOM 5403 C CA . THR A 1 706 ? 17.314 8.521 34.444 1.00 96.06 706 THR A CA 1
ATOM 5404 C C . THR A 1 706 ? 17.306 7.264 35.322 1.00 96.06 706 THR A C 1
ATOM 5406 O O . THR A 1 706 ? 17.972 7.249 36.355 1.00 96.06 706 THR A O 1
ATOM 5409 N N . ASN A 1 707 ? 16.608 6.199 34.906 1.00 94.75 707 ASN A N 1
ATOM 5410 C CA . ASN A 1 707 ? 16.567 4.906 35.599 1.00 94.75 707 ASN A CA 1
ATOM 5411 C C . ASN A 1 707 ? 17.642 3.923 35.107 1.00 94.75 707 ASN A C 1
ATOM 5413 O O . ASN A 1 707 ? 17.719 2.793 35.604 1.00 94.75 707 ASN A O 1
ATOM 5417 N N . ALA A 1 708 ? 18.445 4.308 34.112 1.00 91.25 708 ALA A N 1
ATOM 5418 C CA . ALA A 1 708 ? 19.498 3.463 33.575 1.00 91.25 708 ALA A CA 1
ATOM 5419 C C . ALA A 1 708 ? 20.547 3.174 34.657 1.00 91.25 708 ALA A C 1
ATOM 5421 O O . ALA A 1 708 ? 21.273 4.060 35.103 1.00 91.25 708 ALA A O 1
ATOM 5422 N N . VAL A 1 709 ? 20.628 1.910 35.067 1.00 86.12 709 VAL A N 1
ATOM 5423 C CA . VAL A 1 709 ? 21.691 1.391 35.929 1.00 86.12 709 VAL A CA 1
ATOM 5424 C C . VAL A 1 709 ? 22.344 0.266 35.155 1.00 86.12 709 VAL A C 1
ATOM 5426 O O . VAL A 1 709 ? 21.631 -0.619 34.683 1.00 86.12 709 VAL A O 1
ATOM 5429 N N . GLU A 1 710 ? 23.668 0.322 34.991 1.00 77.31 710 GLU A N 1
ATOM 5430 C CA . GLU A 1 710 ? 24.396 -0.689 34.223 1.00 77.31 710 GLU A CA 1
ATOM 5431 C C . GLU A 1 710 ? 24.023 -2.096 34.719 1.00 77.31 710 GLU A C 1
ATOM 5433 O O . GLU A 1 710 ? 24.144 -2.383 35.916 1.00 77.31 710 GLU A O 1
ATOM 5438 N N . PRO A 1 711 ? 23.503 -2.962 33.835 1.00 67.69 711 PRO A N 1
ATOM 5439 C CA . PRO A 1 711 ? 23.039 -4.268 34.237 1.00 67.69 711 PRO A CA 1
ATOM 5440 C C . PRO A 1 711 ? 24.235 -5.189 34.428 1.00 67.69 711 PRO A C 1
ATOM 5442 O O . PRO A 1 711 ? 25.162 -5.201 33.620 1.00 67.69 711 PRO A O 1
ATOM 5445 N N . ASP A 1 712 ? 24.166 -6.042 35.443 1.00 66.00 712 ASP A N 1
ATOM 5446 C CA . ASP A 1 712 ? 25.130 -7.122 35.636 1.00 66.00 712 ASP A CA 1
ATOM 5447 C C . ASP A 1 712 ? 24.936 -8.198 34.549 1.00 66.00 712 ASP A C 1
ATOM 5449 O O . ASP A 1 712 ? 24.138 -9.126 34.694 1.00 66.00 712 ASP A O 1
ATOM 5453 N N . GLY A 1 713 ? 25.559 -7.994 33.384 1.00 67.81 713 GLY A N 1
ATOM 5454 C CA . GLY A 1 713 ? 25.586 -8.950 32.271 1.00 67.81 713 GLY A CA 1
ATOM 5455 C C . GLY A 1 713 ? 24.269 -9.162 31.505 1.00 67.81 713 GLY A C 1
ATOM 5456 O O . GLY A 1 713 ? 24.186 -10.105 30.726 1.00 67.81 713 GLY A O 1
ATOM 5457 N N . GLN A 1 714 ? 23.238 -8.323 31.687 1.00 72.62 714 GLN A N 1
ATOM 5458 C CA . GLN A 1 714 ? 21.900 -8.538 31.084 1.00 72.62 714 GLN A CA 1
ATOM 5459 C C . GLN A 1 714 ? 21.659 -7.820 29.746 1.00 72.62 714 GLN A C 1
ATOM 5461 O O . GLN A 1 714 ? 20.550 -7.882 29.213 1.00 72.62 714 GLN A O 1
ATOM 5466 N N . ARG A 1 715 ? 22.651 -7.110 29.196 1.00 83.06 715 ARG A N 1
ATOM 5467 C CA . ARG A 1 715 ? 22.489 -6.418 27.911 1.00 83.06 715 ARG A CA 1
ATOM 5468 C C . ARG A 1 715 ? 22.410 -7.443 26.764 1.00 83.06 715 ARG A C 1
ATOM 5470 O O . ARG A 1 715 ? 23.348 -8.226 26.612 1.00 83.06 715 ARG A O 1
ATOM 5477 N N . PRO A 1 716 ? 21.353 -7.425 25.929 1.00 85.69 716 PRO A N 1
ATOM 5478 C CA . PRO A 1 716 ? 21.306 -8.231 24.711 1.00 85.69 716 PRO A CA 1
ATOM 5479 C C . PRO A 1 716 ? 22.462 -7.880 23.762 1.00 85.69 716 PRO A C 1
ATOM 5481 O O . PRO A 1 716 ? 22.947 -6.749 23.764 1.00 85.69 716 PRO A O 1
ATOM 5484 N N . THR A 1 717 ? 22.891 -8.823 22.925 1.00 85.94 717 THR A N 1
ATOM 5485 C CA . THR A 1 717 ? 23.914 -8.602 21.887 1.00 85.94 717 THR A CA 1
ATOM 5486 C C . THR A 1 717 ? 23.287 -8.509 20.488 1.00 85.94 717 THR A C 1
ATOM 5488 O O . THR A 1 717 ? 22.137 -8.906 20.286 1.00 85.94 717 THR A O 1
ATOM 5491 N N . GLY A 1 718 ? 24.039 -7.968 19.520 1.00 86.44 718 GLY A N 1
ATOM 5492 C CA . GLY A 1 718 ? 23.642 -7.910 18.104 1.00 86.44 718 GLY A CA 1
ATOM 5493 C C . GLY A 1 718 ? 22.337 -7.145 17.857 1.00 86.44 718 GLY A C 1
ATOM 5494 O O . GLY A 1 718 ? 22.073 -6.131 18.508 1.00 86.44 718 GLY A O 1
ATOM 5495 N N . TRP A 1 719 ? 21.501 -7.661 16.951 1.00 88.88 719 TRP A N 1
ATOM 5496 C CA . TRP A 1 719 ? 20.205 -7.088 16.559 1.00 88.88 719 TRP A CA 1
ATOM 5497 C C . TRP A 1 719 ? 19.295 -6.665 17.722 1.00 88.88 719 TRP A C 1
ATOM 5499 O O . TRP A 1 719 ? 18.635 -5.632 17.659 1.00 88.88 719 TRP A O 1
ATOM 5509 N N . ALA A 1 720 ? 19.240 -7.462 18.795 1.00 86.75 720 ALA A N 1
ATOM 5510 C CA . ALA A 1 720 ? 18.355 -7.216 19.937 1.00 86.75 720 ALA A CA 1
ATOM 5511 C C . ALA A 1 720 ? 18.864 -6.107 20.877 1.00 86.75 720 ALA A C 1
ATOM 5513 O O . ALA A 1 720 ? 18.121 -5.649 21.742 1.00 86.75 720 ALA A O 1
ATOM 5514 N N . ALA A 1 721 ? 20.128 -5.697 20.730 1.00 88.62 721 ALA A N 1
ATOM 5515 C CA . ALA A 1 721 ? 20.725 -4.612 21.501 1.00 88.62 721 ALA A CA 1
ATOM 5516 C C . ALA A 1 721 ? 20.339 -3.222 20.970 1.00 88.62 721 ALA A C 1
ATOM 5518 O O . ALA A 1 721 ? 20.548 -2.227 21.667 1.00 88.62 721 ALA A O 1
ATOM 5519 N N . GLN A 1 722 ? 19.831 -3.150 19.735 1.00 90.44 722 GLN A N 1
ATOM 5520 C CA . GLN A 1 722 ? 19.413 -1.906 19.095 1.00 90.44 722 GLN A CA 1
ATOM 5521 C C . GLN A 1 722 ? 18.134 -1.380 19.752 1.00 90.44 722 GLN A C 1
ATOM 5523 O O . GLN A 1 722 ? 17.235 -2.151 20.083 1.00 90.44 722 GLN A O 1
ATOM 5528 N N . HIS A 1 723 ? 18.081 -0.066 19.989 1.00 90.56 723 HIS A N 1
ATOM 5529 C CA . HIS A 1 723 ? 16.973 0.623 20.675 1.00 90.56 723 HIS A CA 1
ATOM 5530 C C . HIS A 1 723 ? 16.581 0.026 22.045 1.00 90.56 723 HIS A C 1
ATOM 5532 O O . HIS A 1 723 ? 15.462 0.214 22.526 1.00 90.56 723 HIS A O 1
ATOM 5538 N N . TRP A 1 724 ? 17.511 -0.667 22.707 1.00 90.88 724 TRP A N 1
ATOM 5539 C CA . TRP A 1 724 ? 17.341 -1.219 24.049 1.00 90.88 724 TRP A CA 1
ATOM 5540 C C . TRP A 1 724 ? 18.036 -0.348 25.104 1.00 90.88 724 TRP A C 1
ATOM 5542 O O . TRP A 1 724 ? 19.062 0.276 24.832 1.00 90.88 724 TRP A O 1
ATOM 5552 N N . SER A 1 725 ? 17.508 -0.339 26.331 1.00 92.00 725 SER A N 1
ATOM 5553 C CA . SER A 1 725 ? 18.074 0.415 27.453 1.00 92.00 725 SER A CA 1
ATOM 5554 C C . SER A 1 725 ? 18.142 -0.426 28.729 1.00 92.00 725 SER A C 1
ATOM 5556 O O . SER A 1 725 ? 17.179 -1.131 29.046 1.00 92.00 725 SER A O 1
ATOM 5558 N N . PRO A 1 726 ? 19.221 -0.305 29.527 1.00 92.00 726 PRO A N 1
ATOM 5559 C CA . PRO A 1 726 ? 19.309 -0.963 30.828 1.00 92.00 726 PRO A CA 1
ATOM 5560 C C . PRO A 1 726 ? 18.269 -0.446 31.834 1.00 92.00 726 PRO A C 1
ATOM 5562 O O . PRO A 1 726 ? 17.935 -1.150 32.788 1.00 92.00 726 PRO A O 1
ATOM 5565 N N . ALA A 1 727 ? 17.686 0.734 31.584 1.00 94.00 727 ALA A N 1
ATOM 5566 C CA . ALA A 1 727 ? 16.555 1.252 32.350 1.00 94.00 727 ALA A CA 1
ATOM 5567 C C . ALA A 1 727 ? 15.388 0.255 32.413 1.00 94.00 727 ALA A C 1
ATOM 5569 O O . ALA A 1 727 ? 14.758 0.129 33.457 1.00 94.00 727 ALA A O 1
ATOM 5570 N N . ILE A 1 728 ? 15.158 -0.526 31.349 1.00 92.38 728 ILE A N 1
ATOM 5571 C CA . ILE A 1 728 ? 14.074 -1.518 31.286 1.00 92.38 728 ILE A CA 1
ATOM 5572 C C . ILE A 1 728 ? 14.221 -2.562 32.406 1.00 92.38 728 ILE A C 1
ATOM 5574 O O . ILE A 1 728 ? 13.246 -2.902 33.079 1.00 92.38 728 ILE A O 1
ATOM 5578 N N . ALA A 1 729 ? 15.440 -3.054 32.651 1.00 91.31 729 ALA A N 1
ATOM 5579 C CA . ALA A 1 729 ? 15.702 -4.035 33.705 1.00 91.31 729 ALA A CA 1
ATOM 5580 C C . ALA A 1 729 ? 15.523 -3.424 35.107 1.00 91.31 729 ALA A C 1
ATOM 5582 O O . ALA A 1 729 ? 14.909 -4.041 35.986 1.00 91.31 729 ALA A O 1
ATOM 5583 N N . SER A 1 730 ? 16.013 -2.197 35.304 1.00 92.81 730 SER A N 1
ATOM 5584 C CA . SER A 1 730 ? 15.838 -1.441 36.550 1.00 92.81 730 SER A CA 1
ATOM 5585 C C . SER A 1 730 ? 14.366 -1.175 36.862 1.00 92.81 730 SER A C 1
ATOM 5587 O O . SER A 1 730 ? 13.921 -1.410 37.986 1.00 92.81 730 SER A O 1
ATOM 5589 N N . GLU A 1 731 ? 13.593 -0.729 35.873 1.00 95.50 731 GLU A N 1
ATOM 5590 C CA . GLU A 1 731 ? 12.163 -0.426 35.988 1.00 95.50 731 GLU A CA 1
ATOM 5591 C C . GLU A 1 731 ? 11.337 -1.683 36.258 1.00 95.50 731 GLU A C 1
ATOM 5593 O O . GLU A 1 731 ? 10.465 -1.685 37.136 1.00 95.50 731 GLU A O 1
ATOM 5598 N N . HIS A 1 732 ? 11.663 -2.788 35.579 1.00 95.06 732 HIS A N 1
ATOM 5599 C CA . HIS A 1 732 ? 11.073 -4.092 35.856 1.00 95.06 732 HIS A CA 1
ATOM 5600 C C . HIS A 1 732 ? 11.281 -4.497 37.321 1.00 95.06 732 HIS A C 1
ATOM 5602 O O . HIS A 1 732 ? 10.315 -4.815 38.023 1.00 95.06 732 HIS A O 1
ATOM 5608 N N . ARG A 1 733 ? 12.530 -4.443 37.805 1.00 94.44 733 ARG A N 1
ATOM 5609 C CA . ARG A 1 733 ? 12.877 -4.812 39.184 1.00 94.44 733 ARG A CA 1
ATOM 5610 C C . ARG A 1 733 ? 12.199 -3.893 40.198 1.00 94.44 733 ARG A C 1
ATOM 5612 O O . ARG A 1 733 ? 11.587 -4.378 41.146 1.00 94.44 733 ARG A O 1
ATOM 5619 N N . ALA A 1 734 ? 12.234 -2.580 39.968 1.00 95.50 734 ALA A N 1
ATOM 5620 C CA . ALA A 1 734 ? 11.570 -1.596 40.819 1.00 95.50 734 ALA A CA 1
ATOM 5621 C C . ALA A 1 734 ? 10.063 -1.868 40.942 1.00 95.50 734 ALA A C 1
ATOM 5623 O O . ALA A 1 734 ? 9.522 -1.813 42.045 1.00 95.50 734 ALA A O 1
ATOM 5624 N N . THR A 1 735 ? 9.402 -2.231 39.841 1.00 97.62 735 THR A N 1
ATOM 5625 C CA . THR A 1 735 ? 7.975 -2.581 39.840 1.00 97.62 735 THR A CA 1
ATOM 5626 C C . THR A 1 735 ? 7.707 -3.875 40.611 1.00 97.62 735 THR A C 1
ATOM 5628 O O . THR A 1 735 ? 6.750 -3.948 41.380 1.00 97.62 735 THR A O 1
ATOM 5631 N N . ARG A 1 736 ? 8.550 -4.903 40.438 1.00 97.69 736 ARG A N 1
ATOM 5632 C CA . ARG A 1 736 ? 8.402 -6.204 41.118 1.00 97.69 736 ARG A CA 1
ATOM 5633 C C . ARG A 1 736 ? 8.657 -6.133 42.621 1.00 97.69 736 ARG A C 1
ATOM 5635 O O . ARG A 1 736 ? 7.942 -6.779 43.378 1.00 97.69 736 ARG A O 1
ATOM 5642 N N . GLU A 1 737 ? 9.652 -5.364 43.048 1.00 97.25 737 GLU A N 1
ATOM 5643 C CA . GLU A 1 737 ? 10.097 -5.310 44.447 1.00 97.25 737 GLU A CA 1
ATOM 5644 C C . GLU A 1 737 ? 9.469 -4.156 45.239 1.00 97.25 737 GLU A C 1
ATOM 5646 O O . GLU A 1 737 ? 9.411 -4.203 46.468 1.00 97.25 737 GLU A O 1
ATOM 5651 N N . ARG A 1 738 ? 9.016 -3.096 44.558 1.00 97.44 738 ARG A N 1
ATOM 5652 C CA . ARG A 1 738 ? 8.468 -1.886 45.186 1.00 97.44 738 ARG A CA 1
ATOM 5653 C C . ARG A 1 738 ? 7.151 -1.466 44.537 1.00 97.44 738 ARG A C 1
ATOM 5655 O O . ARG A 1 738 ? 6.093 -1.949 44.935 1.00 97.44 738 ARG A O 1
ATOM 5662 N N . ALA A 1 739 ? 7.217 -0.538 43.592 1.00 97.94 739 ALA A N 1
ATOM 5663 C CA . ALA A 1 739 ? 6.099 -0.045 42.809 1.00 97.94 739 ALA A CA 1
ATOM 5664 C C . ALA A 1 739 ? 6.623 0.644 41.539 1.00 97.94 739 ALA A C 1
ATOM 5666 O O . ALA A 1 739 ? 7.682 1.273 41.570 1.00 97.94 739 ALA A O 1
ATOM 5667 N N . GLY A 1 740 ? 5.869 0.537 40.449 1.00 97.31 740 GLY A N 1
ATOM 5668 C CA . GLY A 1 740 ? 6.050 1.288 39.210 1.00 97.31 740 GLY A CA 1
ATOM 5669 C C . GLY A 1 740 ? 4.770 2.048 38.871 1.00 97.31 740 GLY A C 1
ATOM 5670 O O . GLY A 1 740 ? 3.673 1.535 39.102 1.00 97.31 740 GLY A O 1
ATOM 5671 N N . LEU A 1 741 ? 4.917 3.269 38.355 1.00 97.00 741 LEU A N 1
ATOM 5672 C CA . LEU A 1 741 ? 3.818 4.102 37.869 1.00 97.00 741 LEU A CA 1
ATOM 5673 C C . LEU A 1 741 ? 3.915 4.204 36.344 1.00 97.00 741 LEU A C 1
ATOM 5675 O O . LEU A 1 741 ? 4.921 4.671 35.817 1.00 97.00 741 LEU A O 1
ATOM 5679 N N . PHE A 1 742 ? 2.861 3.780 35.661 1.00 97.50 742 PHE A N 1
ATOM 5680 C CA . PHE A 1 742 ? 2.753 3.685 34.213 1.00 97.50 742 PHE A CA 1
ATOM 5681 C C . PHE A 1 742 ? 1.694 4.660 33.714 1.00 97.50 742 PHE A C 1
ATOM 5683 O O . PHE A 1 742 ? 0.603 4.756 34.280 1.00 97.50 742 PHE A O 1
ATOM 5690 N N . ASP A 1 743 ? 2.012 5.373 32.640 1.00 97.69 743 ASP A N 1
ATOM 5691 C CA . ASP A 1 743 ? 1.044 6.202 31.935 1.00 97.69 743 ASP A CA 1
ATOM 5692 C C . ASP A 1 743 ? 0.399 5.406 30.799 1.00 97.69 743 ASP A C 1
ATOM 5694 O O . ASP A 1 743 ? 0.967 5.243 29.719 1.00 97.69 743 ASP A O 1
ATOM 5698 N N . GLU A 1 744 ? -0.816 4.934 31.054 1.00 96.81 744 GLU A N 1
ATOM 5699 C CA . GLU A 1 744 ? -1.640 4.181 30.110 1.00 96.81 744 GLU A CA 1
ATOM 5700 C C . GLU A 1 744 ? -2.779 5.039 29.537 1.00 96.81 744 GLU A C 1
ATOM 5702 O O . GLU A 1 744 ? -3.779 4.544 29.003 1.00 96.81 744 GLU A O 1
ATOM 5707 N N . THR A 1 745 ? -2.635 6.369 29.595 1.00 97.69 745 THR A N 1
ATOM 5708 C CA . THR A 1 745 ? -3.594 7.324 29.015 1.00 97.69 745 THR A CA 1
ATOM 5709 C C . THR A 1 745 ? -3.862 7.038 27.541 1.00 97.69 745 THR A C 1
ATOM 5711 O O . THR A 1 745 ? -4.974 7.257 27.067 1.00 97.69 745 THR A O 1
ATOM 5714 N N . SER A 1 746 ? -2.888 6.471 26.834 1.00 96.31 746 SER A N 1
ATOM 5715 C CA . SER A 1 746 ? -3.019 6.121 25.422 1.00 96.31 746 SER A CA 1
ATOM 5716 C C . SER A 1 746 ? -3.964 4.948 25.121 1.00 96.31 746 SER A C 1
ATOM 5718 O O . SER A 1 746 ? -4.413 4.852 23.979 1.00 96.31 746 SER A O 1
ATOM 5720 N N . PHE A 1 747 ? -4.277 4.065 26.085 1.00 97.25 747 PHE A N 1
ATOM 5721 C CA . PHE A 1 747 ? -5.221 2.969 25.835 1.00 97.25 747 PHE A CA 1
ATOM 5722 C C . PHE A 1 747 ? -6.546 3.516 25.327 1.00 97.25 747 PHE A C 1
ATOM 5724 O O . PHE A 1 747 ? -7.028 4.535 25.826 1.00 97.25 747 PHE A O 1
ATOM 5731 N N . ALA A 1 748 ? -7.133 2.844 24.344 1.00 97.00 748 ALA A N 1
ATOM 5732 C CA . ALA A 1 748 ? -8.417 3.264 23.825 1.00 97.00 748 ALA A CA 1
ATOM 5733 C C . ALA A 1 748 ? -9.513 2.942 24.845 1.00 97.00 748 ALA A C 1
ATOM 5735 O O . ALA A 1 748 ? -9.495 1.891 25.486 1.00 97.00 748 ALA A O 1
ATOM 5736 N N . LYS A 1 749 ? -10.434 3.886 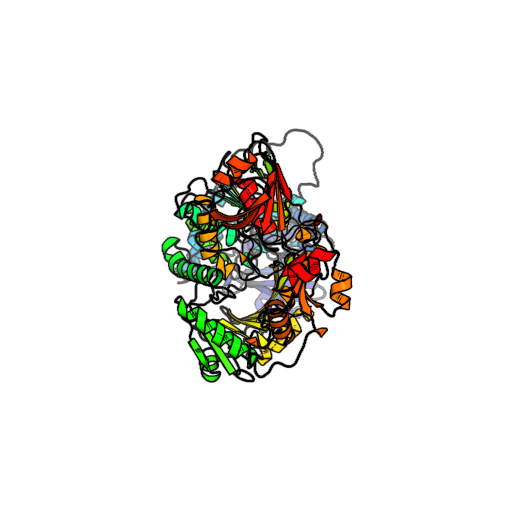25.030 1.00 98.00 749 LYS A N 1
ATOM 5737 C CA . LYS A 1 749 ? -11.478 3.842 26.056 1.00 98.00 749 LYS A CA 1
ATOM 5738 C C . LYS A 1 749 ? -12.823 4.048 25.383 1.00 98.00 749 LYS A C 1
ATOM 5740 O O . LYS A 1 749 ? -13.011 5.056 24.704 1.00 98.00 749 LYS A O 1
ATOM 5745 N N . ILE A 1 750 ? -13.740 3.109 25.567 1.00 98.38 750 ILE A N 1
ATOM 5746 C CA . ILE A 1 750 ? -15.048 3.115 24.907 1.00 98.38 750 ILE A CA 1
ATOM 5747 C C . ILE A 1 750 ? -16.137 3.024 25.975 1.00 98.38 750 ILE A C 1
ATOM 5749 O O . ILE A 1 750 ? -16.064 2.189 26.871 1.00 98.38 750 ILE A O 1
ATOM 5753 N N . GLU A 1 751 ? -17.153 3.876 25.879 1.00 98.38 751 GLU A N 1
ATOM 5754 C CA . GLU A 1 751 ? -18.366 3.782 26.692 1.00 98.38 751 GLU A CA 1
ATOM 5755 C C . GLU A 1 751 ? -19.501 3.168 25.879 1.00 98.38 751 GLU A C 1
ATOM 5757 O O . GLU A 1 751 ? -19.767 3.587 24.749 1.00 98.38 751 GLU A O 1
ATOM 5762 N N . ILE A 1 752 ? -20.189 2.195 26.479 1.00 98.50 752 ILE A N 1
ATOM 5763 C CA . ILE A 1 752 ? -21.393 1.577 25.923 1.00 98.50 752 ILE A CA 1
ATOM 5764 C C . ILE A 1 752 ? -22.532 1.779 26.913 1.00 98.50 752 ILE A C 1
ATOM 5766 O O . ILE A 1 752 ? -22.420 1.398 28.077 1.00 98.50 752 ILE A O 1
ATOM 5770 N N . ARG A 1 753 ? -23.617 2.406 26.456 1.00 98.38 753 ARG A N 1
ATOM 5771 C CA . ARG A 1 753 ? -24.744 2.821 27.303 1.00 98.38 753 ARG A CA 1
ATOM 5772 C C . ARG A 1 753 ? -26.089 2.458 26.686 1.00 98.38 753 ARG A C 1
ATOM 5774 O O . ARG A 1 753 ? -26.203 2.378 25.462 1.00 98.38 753 ARG A O 1
ATOM 5781 N N . GLY A 1 754 ? -27.105 2.348 27.533 1.00 98.12 754 GLY A N 1
ATOM 5782 C CA . GLY A 1 754 ? -28.507 2.194 27.149 1.00 98.12 754 GLY A CA 1
ATOM 5783 C C . GLY A 1 754 ? -29.083 0.827 27.525 1.00 98.12 754 GLY A C 1
ATOM 5784 O O . GLY A 1 754 ? -28.326 -0.102 27.804 1.00 98.12 754 GLY A O 1
ATOM 5785 N N . PRO A 1 755 ? -30.417 0.680 27.487 1.00 97.94 755 PRO A N 1
ATOM 5786 C CA . PRO A 1 755 ? -31.109 -0.511 27.990 1.00 97.94 755 PRO A CA 1
ATOM 5787 C C . PRO A 1 755 ? -30.769 -1.799 27.221 1.00 97.94 755 PRO A C 1
ATOM 5789 O O . PRO A 1 755 ? -31.019 -2.902 27.695 1.00 97.94 755 PRO A O 1
ATOM 5792 N N . GLY A 1 756 ? -30.209 -1.686 26.010 1.00 98.19 756 GLY A N 1
ATOM 5793 C CA . GLY A 1 756 ? -29.739 -2.828 25.224 1.00 98.19 756 GLY A CA 1
ATOM 5794 C C . GLY A 1 756 ? -28.271 -3.198 25.458 1.00 98.19 756 GLY A C 1
ATOM 5795 O O . GLY A 1 756 ? -27.805 -4.177 24.874 1.00 98.19 756 GLY A O 1
ATOM 5796 N N . ALA A 1 757 ? -27.516 -2.428 26.253 1.00 98.50 757 ALA A N 1
ATOM 5797 C CA . ALA A 1 757 ? -26.057 -2.529 26.333 1.00 98.50 757 ALA A CA 1
ATOM 5798 C C . ALA A 1 757 ? -25.579 -3.887 26.861 1.00 98.50 757 ALA A C 1
ATOM 5800 O O . ALA A 1 757 ? -24.699 -4.496 26.249 1.00 98.50 757 ALA A O 1
ATOM 5801 N N . LEU A 1 758 ? -26.193 -4.389 27.940 1.00 98.38 758 LEU A N 1
ATOM 5802 C CA . LEU A 1 758 ? -25.849 -5.694 28.504 1.00 98.38 758 LEU A CA 1
ATOM 5803 C C . LEU A 1 758 ? -26.096 -6.812 27.487 1.00 98.38 758 LEU A C 1
ATOM 5805 O O . LEU A 1 758 ? -25.184 -7.569 27.181 1.00 98.38 758 LEU A O 1
ATOM 5809 N N . GLY A 1 759 ? -27.301 -6.885 26.914 1.00 98.12 759 GLY A N 1
ATOM 5810 C CA . GLY A 1 759 ? -27.640 -7.923 25.934 1.00 98.12 759 GLY A CA 1
ATOM 5811 C C . GLY A 1 759 ? -26.767 -7.864 24.677 1.00 98.12 759 GLY A C 1
ATOM 5812 O O . GLY A 1 759 ? -26.404 -8.897 24.115 1.00 98.12 759 GLY A O 1
ATOM 5813 N N . PHE A 1 760 ? -26.383 -6.659 24.250 1.00 98.25 760 PHE A N 1
ATOM 5814 C CA . PHE A 1 760 ? -25.449 -6.456 23.147 1.00 98.25 760 PHE A CA 1
ATOM 5815 C C . PHE A 1 760 ? -24.054 -7.008 23.459 1.00 98.25 760 PHE A C 1
ATOM 5817 O O . PHE A 1 760 ? -23.526 -7.788 22.665 1.00 98.25 760 PHE A O 1
ATOM 5824 N N . LEU A 1 761 ? -23.481 -6.636 24.606 1.00 98.19 761 LEU A N 1
ATOM 5825 C CA . LEU A 1 761 ? -22.161 -7.098 25.030 1.00 98.19 761 LEU A CA 1
ATOM 5826 C C . LEU A 1 761 ? -22.143 -8.593 25.335 1.00 98.19 761 LEU A C 1
ATOM 5828 O O . LEU A 1 761 ? -21.242 -9.283 24.877 1.00 98.19 761 LEU A O 1
ATOM 5832 N N . GLN A 1 762 ? -23.165 -9.109 26.015 1.00 97.69 762 GLN A N 1
ATOM 5833 C CA . GLN A 1 762 ? -23.278 -10.523 26.367 1.00 97.69 762 GLN A CA 1
ATOM 5834 C C . GLN A 1 762 ? -23.300 -11.444 25.142 1.00 97.69 762 GLN A C 1
ATOM 5836 O O . GLN A 1 762 ? -22.903 -12.602 25.225 1.00 97.69 762 GLN A O 1
ATOM 5841 N N . ARG A 1 763 ? -23.776 -10.931 24.001 1.00 96.69 763 ARG A N 1
ATOM 5842 C CA . ARG A 1 763 ? -23.772 -11.641 22.720 1.00 96.69 763 ARG A CA 1
ATOM 5843 C C . ARG A 1 763 ? -22.425 -11.565 22.000 1.00 96.69 763 ARG A C 1
ATOM 5845 O O . ARG A 1 763 ? -22.106 -12.476 21.245 1.00 96.69 763 ARG A O 1
ATOM 5852 N N . LEU A 1 764 ? -21.709 -10.447 22.125 1.00 95.94 764 LEU A N 1
ATOM 5853 C CA . LEU A 1 764 ? -20.487 -10.182 21.357 1.00 95.94 764 LEU A CA 1
ATOM 5854 C C . LEU A 1 764 ? -19.220 -10.666 22.061 1.00 95.94 764 LEU A C 1
ATOM 5856 O O . LEU A 1 764 ? -18.260 -11.028 21.385 1.00 95.94 764 LEU A O 1
ATOM 5860 N N . CYS A 1 765 ? -19.225 -10.634 23.388 1.00 98.00 765 CYS A N 1
ATOM 5861 C CA . CYS A 1 765 ? -18.131 -11.068 24.238 1.00 98.00 765 CYS A CA 1
ATOM 5862 C C . CYS A 1 765 ? -18.207 -12.577 24.506 1.00 98.00 765 CYS A C 1
ATOM 5864 O O . CYS A 1 765 ? -19.291 -13.145 24.627 1.00 98.00 765 CYS A O 1
ATOM 5866 N N . ASP A 1 766 ? -17.049 -13.217 24.632 1.00 97.19 766 ASP A N 1
ATOM 5867 C CA . ASP A 1 766 ? -16.914 -14.650 24.919 1.00 97.19 766 ASP A CA 1
ATOM 5868 C C . ASP A 1 766 ? -16.981 -15.006 26.416 1.00 97.19 766 ASP A C 1
ATOM 5870 O O . ASP A 1 766 ? -17.012 -16.185 26.773 1.00 97.19 766 ASP A O 1
ATOM 5874 N N . ASN A 1 767 ? -17.020 -13.998 27.289 1.00 97.94 767 ASN A N 1
ATOM 5875 C CA . ASN A 1 767 ? -17.134 -14.149 28.735 1.00 97.94 767 ASN A CA 1
ATOM 5876 C C . ASN A 1 767 ? -18.493 -13.638 29.247 1.00 97.94 767 ASN A C 1
ATOM 5878 O O . ASN A 1 767 ? -19.227 -12.930 28.555 1.00 97.94 767 ASN A O 1
ATOM 5882 N N . ASP A 1 768 ? -18.830 -13.987 30.486 1.00 98.25 768 ASP A N 1
ATOM 5883 C CA . ASP A 1 768 ? -20.044 -13.516 31.148 1.00 98.25 768 ASP A CA 1
ATOM 5884 C C . ASP A 1 768 ? -19.907 -12.037 31.556 1.00 98.25 768 ASP A C 1
ATOM 5886 O O . ASP A 1 768 ? -19.084 -11.671 32.405 1.00 98.25 768 ASP A O 1
ATOM 5890 N N . ILE A 1 769 ? -20.709 -11.182 30.920 1.00 98.12 769 ILE A N 1
ATOM 5891 C CA . ILE A 1 769 ? -20.734 -9.731 31.124 1.00 98.12 769 ILE A CA 1
ATOM 5892 C C . ILE A 1 769 ? -21.818 -9.332 32.129 1.00 98.12 769 ILE A C 1
ATOM 5894 O O . ILE A 1 769 ? -21.723 -8.243 32.702 1.00 98.12 769 ILE A O 1
ATOM 5898 N N . ASP A 1 770 ? -22.801 -10.198 32.408 1.00 97.75 770 ASP A N 1
ATOM 5899 C CA . ASP A 1 770 ? -23.839 -9.959 33.417 1.00 97.75 770 ASP A CA 1
ATOM 5900 C C . ASP A 1 770 ? -23.303 -10.160 34.841 1.00 97.75 770 ASP A C 1
ATOM 5902 O O . ASP A 1 770 ? -23.707 -11.016 35.625 1.00 97.75 770 ASP A O 1
ATOM 5906 N N . GLN A 1 771 ? -22.320 -9.336 35.172 1.00 97.88 771 GLN A N 1
ATOM 5907 C CA . GLN A 1 771 ? -21.689 -9.270 36.474 1.00 97.88 771 GLN A CA 1
ATOM 5908 C C . GLN A 1 771 ? -22.286 -8.123 37.295 1.00 97.88 771 GLN A C 1
ATOM 5910 O O . GLN A 1 771 ? -22.829 -7.178 36.721 1.00 97.88 771 GLN A O 1
ATOM 5915 N N . PRO A 1 772 ? -22.161 -8.138 38.633 1.00 97.94 772 PRO A N 1
ATOM 5916 C CA . PRO A 1 772 ? -22.557 -7.003 39.460 1.00 97.94 772 PRO A CA 1
ATOM 5917 C C . PRO A 1 772 ? -21.857 -5.697 39.052 1.00 97.94 772 PRO A C 1
ATOM 5919 O O . PRO A 1 772 ? -20.706 -5.707 38.604 1.00 97.94 772 PRO A O 1
ATOM 5922 N N . VAL A 1 773 ? -22.535 -4.563 39.255 1.00 98.25 773 VAL A N 1
ATOM 5923 C CA . VAL A 1 773 ? -21.949 -3.226 39.060 1.00 98.25 773 VAL A CA 1
ATOM 5924 C C . VAL A 1 773 ? -20.663 -3.087 39.886 1.00 98.25 773 VAL A C 1
ATOM 5926 O O . VAL A 1 773 ? -20.593 -3.513 41.038 1.00 98.25 773 VAL A O 1
ATOM 5929 N N . GLY A 1 774 ? -19.632 -2.509 39.272 1.00 96.12 774 GLY A N 1
ATOM 5930 C CA . GLY A 1 774 ? -18.282 -2.380 39.819 1.00 96.12 774 GLY A CA 1
ATOM 5931 C C . GLY A 1 774 ? -17.330 -3.516 39.429 1.00 96.12 774 GLY A C 1
ATOM 5932 O O . GLY A 1 774 ? -16.135 -3.421 39.711 1.00 96.12 774 GLY A O 1
ATOM 5933 N N . ARG A 1 775 ? -17.812 -4.578 38.767 1.00 97.44 775 ARG A N 1
ATOM 5934 C CA . ARG A 1 775 ? -16.962 -5.693 38.328 1.00 97.44 775 ARG A CA 1
ATOM 5935 C C . ARG A 1 775 ? -16.279 -5.410 36.990 1.00 97.44 775 ARG A C 1
ATOM 5937 O O . ARG A 1 775 ? -16.870 -4.824 36.084 1.00 97.44 775 ARG A O 1
ATOM 5944 N N . ILE A 1 776 ? -15.033 -5.872 36.889 1.00 98.19 776 ILE A N 1
ATOM 5945 C CA . ILE A 1 776 ? -14.219 -5.861 35.672 1.00 98.19 776 ILE A CA 1
ATOM 5946 C C . ILE A 1 776 ? -14.102 -7.297 35.158 1.00 98.19 776 ILE A C 1
ATOM 5948 O O . ILE A 1 776 ? -13.729 -8.196 35.915 1.00 98.19 776 ILE A O 1
ATOM 5952 N N . THR A 1 777 ? -14.375 -7.491 33.873 1.00 98.56 777 THR A N 1
ATOM 5953 C CA . THR A 1 777 ? -14.271 -8.771 33.171 1.00 98.56 777 THR A CA 1
ATOM 5954 C C . THR A 1 777 ? -13.281 -8.636 32.019 1.00 98.56 777 THR A C 1
ATOM 5956 O O . THR A 1 777 ? -13.429 -7.762 31.169 1.00 98.56 777 THR A O 1
ATOM 5959 N N . TYR A 1 778 ? -12.265 -9.496 31.985 1.00 98.50 778 TYR A N 1
ATOM 5960 C CA . TYR A 1 778 ? -11.425 -9.688 30.801 1.00 98.50 778 TYR A CA 1
ATOM 5961 C C . TYR A 1 778 ? -12.156 -10.600 29.812 1.00 98.50 778 TYR A C 1
ATOM 5963 O O . TYR A 1 778 ? -12.690 -11.635 30.222 1.00 98.50 778 TYR A O 1
ATOM 5971 N N . THR A 1 779 ? -12.219 -10.212 28.541 1.00 98.44 779 THR A N 1
ATOM 5972 C CA . THR A 1 779 ? -12.986 -10.930 27.516 1.00 98.44 779 THR A CA 1
ATOM 5973 C C . THR A 1 779 ? -12.465 -10.610 26.120 1.00 98.44 779 THR A C 1
ATOM 5975 O O . THR A 1 779 ? -11.719 -9.651 25.912 1.00 98.44 779 THR A O 1
ATOM 5978 N N . GLN A 1 780 ? -12.894 -11.411 25.157 1.00 98.31 780 GLN A N 1
ATOM 5979 C CA . GLN A 1 780 ? -12.619 -11.253 23.745 1.00 98.31 780 GLN A CA 1
ATOM 5980 C C . GLN A 1 780 ? -13.933 -11.114 22.977 1.00 98.31 780 GLN A C 1
ATOM 5982 O O . GLN A 1 780 ? -14.978 -11.602 23.406 1.00 98.31 780 GLN A O 1
ATOM 5987 N N . MET A 1 781 ? -13.884 -10.467 21.813 1.00 97.38 781 MET A N 1
ATOM 5988 C CA . MET A 1 781 ? -14.950 -10.584 20.814 1.00 97.38 781 MET A CA 1
ATOM 5989 C C . MET A 1 781 ? -14.460 -11.488 19.693 1.00 97.38 781 MET A C 1
ATOM 5991 O O . MET A 1 781 ? -13.370 -11.274 19.159 1.00 97.38 781 MET A O 1
ATOM 5995 N N . LEU A 1 782 ? -15.261 -12.493 19.344 1.00 94.12 782 LEU A N 1
ATOM 5996 C CA . LEU A 1 782 ? -14.891 -13.502 18.355 1.00 94.12 782 LEU A CA 1
ATOM 5997 C C . LEU A 1 782 ? -15.657 -13.303 17.044 1.00 94.12 782 LEU A C 1
ATOM 5999 O O . LEU A 1 782 ? -16.808 -12.858 17.035 1.00 94.12 782 LEU A O 1
ATOM 6003 N N . ASN A 1 783 ? -15.038 -13.684 15.929 1.00 90.56 783 ASN A N 1
ATOM 6004 C CA . ASN A 1 783 ? -15.745 -13.884 14.668 1.00 90.56 783 ASN A CA 1
ATOM 6005 C C . ASN A 1 783 ? -16.461 -15.247 14.635 1.00 90.56 783 ASN A C 1
ATOM 6007 O O . ASN A 1 783 ? -16.352 -16.070 15.546 1.00 90.56 783 ASN A O 1
ATOM 6011 N N . GLN A 1 784 ? -17.204 -15.510 13.557 1.00 88.81 784 GLN A N 1
ATOM 6012 C CA . GLN A 1 784 ? -18.032 -16.717 13.429 1.00 88.81 784 GLN A CA 1
ATOM 6013 C C . GLN A 1 784 ? -17.226 -18.027 13.386 1.00 88.81 784 GLN A C 1
ATOM 6015 O O . GLN A 1 784 ? -17.794 -19.093 13.619 1.00 88.81 784 GLN A O 1
ATOM 6020 N N . ARG A 1 785 ? -15.915 -17.967 13.116 1.00 90.12 785 ARG A N 1
ATOM 6021 C CA . ARG A 1 785 ? -15.005 -19.125 13.143 1.00 90.12 785 ARG A CA 1
ATOM 6022 C C . ARG A 1 785 ? -14.327 -19.323 14.503 1.00 90.12 785 ARG A C 1
ATOM 6024 O O . ARG A 1 785 ? -13.534 -20.251 14.643 1.00 90.12 785 ARG A O 1
ATOM 6031 N N . GLY A 1 786 ? -14.607 -18.462 15.483 1.00 91.06 786 GLY A N 1
ATOM 6032 C CA . GLY A 1 786 ? -13.927 -18.450 16.780 1.00 91.06 786 GLY A CA 1
ATOM 6033 C C . GLY A 1 786 ? -12.551 -17.775 16.756 1.00 91.06 786 GLY A C 1
ATOM 6034 O O . GLY A 1 786 ? -11.780 -17.942 17.696 1.00 91.06 786 GLY A O 1
ATOM 6035 N N . GLY A 1 787 ? -12.216 -17.037 15.693 1.00 92.12 787 GLY A N 1
ATOM 6036 C CA . GLY A 1 787 ? -11.027 -16.186 15.660 1.00 92.12 787 GLY A CA 1
ATOM 6037 C C . GLY A 1 787 ? -11.226 -14.930 16.508 1.00 92.12 787 GLY A C 1
ATOM 6038 O O . GLY A 1 787 ? -12.327 -14.387 16.560 1.00 92.12 787 GLY A O 1
ATOM 6039 N N . ILE A 1 788 ? -10.164 -14.481 17.173 1.00 94.00 788 ILE A N 1
ATOM 6040 C CA . ILE A 1 788 ? -10.194 -13.318 18.066 1.00 94.00 788 ILE A CA 1
ATOM 6041 C C . ILE A 1 788 ? -10.124 -12.038 17.231 1.00 94.00 788 ILE A C 1
ATOM 6043 O O . ILE A 1 788 ? -9.132 -11.806 16.543 1.00 94.00 788 ILE A O 1
ATOM 6047 N N . GLU A 1 789 ? -11.160 -11.208 17.319 1.00 93.06 789 GLU A N 1
ATOM 6048 C CA . GLU A 1 789 ? -11.213 -9.882 16.688 1.00 93.06 789 GLU A CA 1
ATOM 6049 C C . GLU A 1 789 ? -10.784 -8.793 17.674 1.00 93.06 789 GLU A C 1
ATOM 6051 O O . GLU A 1 789 ? -10.046 -7.878 17.319 1.00 93.06 789 GLU A O 1
ATOM 6056 N N . CYS A 1 790 ? -11.227 -8.900 18.927 1.00 95.88 790 CYS A N 1
ATOM 6057 C CA . CYS A 1 790 ? -10.918 -7.928 19.972 1.00 95.88 790 CYS A CA 1
ATOM 6058 C C . CYS A 1 790 ? -10.486 -8.627 21.260 1.00 95.88 790 CYS A C 1
ATOM 6060 O O . CYS A 1 790 ? -10.971 -9.715 21.564 1.00 95.88 790 CYS A O 1
ATOM 6062 N N . ASP A 1 791 ? -9.640 -7.954 22.036 1.00 96.44 791 ASP A N 1
ATOM 6063 C CA . ASP A 1 791 ? -9.156 -8.388 23.347 1.00 96.44 791 ASP A CA 1
ATOM 6064 C C . ASP A 1 791 ? -9.083 -7.162 24.274 1.00 96.44 791 ASP A C 1
ATOM 6066 O O . ASP A 1 791 ? -8.343 -6.211 23.999 1.00 96.44 791 ASP A O 1
ATOM 6070 N N . PHE A 1 792 ? -9.904 -7.142 25.329 1.00 97.94 792 PHE A N 1
ATOM 6071 C CA . PHE A 1 792 ? -10.040 -5.981 26.209 1.00 97.94 792 PHE A CA 1
ATOM 6072 C C . PHE A 1 792 ? -10.643 -6.330 27.577 1.00 97.94 792 PHE A C 1
ATOM 6074 O O . PHE A 1 792 ? -11.035 -7.461 27.872 1.00 97.94 792 PHE A O 1
ATOM 6081 N N . THR A 1 793 ? -10.762 -5.316 28.436 1.00 98.31 793 THR A N 1
ATOM 6082 C CA . THR A 1 793 ? -11.551 -5.404 29.671 1.00 98.31 793 THR A CA 1
ATOM 6083 C C . THR A 1 793 ? -12.863 -4.638 29.552 1.00 98.31 793 THR A C 1
ATOM 6085 O O . THR A 1 793 ? -12.914 -3.578 28.930 1.00 98.31 793 THR A O 1
ATOM 6088 N N . VAL A 1 794 ? -13.919 -5.168 30.172 1.00 98.62 794 VAL A N 1
ATOM 6089 C CA . VAL A 1 794 ? -15.231 -4.530 30.326 1.00 98.62 794 VAL A CA 1
ATOM 6090 C C . VAL A 1 794 ? -15.489 -4.305 31.809 1.00 98.62 794 VAL A C 1
ATOM 6092 O O . VAL A 1 794 ? -15.508 -5.252 32.589 1.00 98.62 794 VAL A O 1
ATOM 6095 N N . THR A 1 795 ? -15.735 -3.061 32.196 1.00 98.56 795 THR A N 1
ATOM 6096 C CA . THR A 1 795 ? -16.190 -2.692 33.537 1.00 98.56 795 THR A CA 1
ATOM 6097 C C . THR A 1 795 ? -17.672 -2.356 33.481 1.00 98.56 795 THR A C 1
ATOM 6099 O O . THR A 1 795 ? -18.056 -1.436 32.756 1.00 98.56 795 THR A O 1
ATOM 6102 N N . ARG A 1 796 ? -18.510 -3.041 34.265 1.00 98.38 796 ARG A N 1
ATOM 6103 C CA . ARG A 1 796 ? -19.911 -2.631 34.445 1.00 98.38 796 ARG A CA 1
ATOM 6104 C C . ARG A 1 796 ? -19.953 -1.469 35.432 1.00 98.38 796 ARG A C 1
ATOM 6106 O O . ARG A 1 796 ? -19.700 -1.667 36.617 1.00 98.38 796 ARG A O 1
ATOM 6113 N N . VAL A 1 797 ? -20.206 -0.257 34.945 1.00 97.94 797 VAL A N 1
ATOM 6114 C CA . VAL A 1 797 ? -20.174 0.965 35.770 1.00 97.94 797 VAL A CA 1
ATOM 6115 C C . VAL A 1 797 ? -21.548 1.343 36.322 1.00 97.94 797 VAL A C 1
ATOM 6117 O O . VAL A 1 797 ? -21.610 2.013 37.345 1.00 97.94 797 VAL A O 1
ATOM 6120 N N . ASP A 1 798 ? -22.623 0.882 35.680 1.00 98.06 798 ASP A N 1
ATOM 6121 C CA . ASP A 1 798 ? -24.016 1.017 36.124 1.00 98.06 798 ASP A CA 1
ATOM 6122 C C . ASP A 1 798 ? -24.854 -0.148 35.548 1.00 98.06 798 ASP A C 1
ATOM 6124 O O . ASP A 1 798 ? -24.319 -0.988 34.817 1.00 98.06 798 ASP A O 1
ATOM 6128 N N . GLU A 1 799 ? -26.154 -0.216 35.843 1.00 96.25 799 GLU A N 1
ATOM 6129 C CA . GLU A 1 799 ? -27.069 -1.252 35.334 1.00 96.25 799 GLU A CA 1
ATOM 6130 C C . GLU A 1 799 ? -27.011 -1.368 33.801 1.00 96.25 799 GLU A C 1
ATOM 6132 O O . GLU A 1 799 ? -26.822 -2.475 33.287 1.00 96.25 799 GLU A O 1
ATOM 6137 N N . ASP A 1 800 ? -27.052 -0.217 33.118 1.00 97.81 800 ASP A N 1
ATOM 6138 C CA . ASP A 1 800 ? -27.096 -0.056 31.655 1.00 97.81 800 ASP A CA 1
ATOM 6139 C C . ASP A 1 800 ? -25.862 0.675 31.085 1.00 97.81 800 ASP A C 1
ATOM 6141 O O . ASP A 1 800 ? -25.917 1.266 30.001 1.00 97.81 800 ASP A O 1
ATOM 6145 N N . SER A 1 801 ? -24.745 0.707 31.821 1.00 98.25 801 SER A N 1
ATOM 6146 C CA . SER A 1 801 ? -23.526 1.416 31.400 1.00 98.25 801 SER A CA 1
ATOM 6147 C C . SER A 1 801 ? -22.262 0.591 31.617 1.00 98.25 801 SER A C 1
ATOM 6149 O O . SER A 1 801 ? -22.011 0.057 32.699 1.00 98.25 801 SER A O 1
ATOM 6151 N N . PHE A 1 802 ? -21.422 0.550 30.585 1.00 98.75 802 PHE A N 1
ATOM 6152 C CA . PHE A 1 802 ? -20.196 -0.238 30.531 1.00 98.75 802 PHE A CA 1
ATOM 6153 C C . PHE A 1 802 ? -19.032 0.609 30.017 1.00 98.75 802 PHE A C 1
ATOM 6155 O O . PHE A 1 802 ? -19.190 1.441 29.122 1.00 98.75 802 PHE A O 1
ATOM 6162 N N . PHE A 1 803 ? -17.850 0.372 30.578 1.00 98.50 803 PHE A N 1
ATOM 6163 C CA . PHE A 1 803 ? -16.610 1.045 30.212 1.00 98.50 803 PHE A CA 1
ATOM 6164 C C . PHE A 1 803 ? -15.579 0.018 29.755 1.00 98.50 803 PHE A C 1
ATOM 6166 O O . PHE A 1 803 ? -15.233 -0.891 30.505 1.00 98.50 803 PHE A O 1
ATOM 6173 N N . ILE A 1 804 ? -15.093 0.168 28.529 1.00 98.44 804 ILE A N 1
ATOM 6174 C CA . ILE A 1 804 ? -14.147 -0.746 27.894 1.00 98.44 804 ILE A CA 1
ATOM 6175 C C . ILE A 1 804 ? -12.784 -0.080 27.789 1.00 98.44 804 ILE A C 1
ATOM 6177 O O . ILE A 1 804 ? -12.692 1.085 27.397 1.00 98.44 804 ILE A O 1
ATOM 6181 N N . VAL A 1 805 ? -11.727 -0.839 28.081 1.00 98.00 805 VAL A N 1
ATOM 6182 C CA . VAL A 1 805 ? -10.336 -0.429 27.850 1.00 98.00 805 VAL A CA 1
ATOM 6183 C C . VAL A 1 805 ? -9.651 -1.446 26.943 1.00 98.00 805 VAL A C 1
ATOM 6185 O O . VAL A 1 805 ? -9.505 -2.606 27.320 1.00 98.00 805 VAL A O 1
ATOM 6188 N N . THR A 1 806 ? -9.211 -0.992 25.768 1.00 96.81 806 THR A N 1
ATOM 6189 C CA . THR A 1 806 ? -8.500 -1.797 24.762 1.00 96.81 806 THR A CA 1
ATOM 6190 C C . THR A 1 806 ? -7.146 -1.177 24.392 1.00 96.81 806 THR A C 1
ATOM 6192 O O . THR A 1 806 ? -6.817 -0.044 24.762 1.00 96.81 806 THR A O 1
ATOM 6195 N N . GLY A 1 807 ? -6.328 -1.925 23.653 1.00 95.06 807 GLY A N 1
ATOM 6196 C CA . GLY A 1 807 ? -4.999 -1.508 23.229 1.00 95.06 807 GLY A CA 1
ATOM 6197 C C . GLY A 1 807 ? -5.002 -0.213 22.404 1.00 95.06 807 GLY A C 1
ATOM 6198 O O . GLY A 1 807 ? -5.867 0.030 21.564 1.00 95.06 807 GLY A O 1
ATOM 6199 N N . THR A 1 808 ? -3.969 0.613 22.591 1.00 94.38 808 THR A N 1
ATOM 6200 C CA . THR A 1 808 ? -3.811 1.946 21.973 1.00 94.38 808 THR A CA 1
ATOM 6201 C C . THR A 1 808 ? -3.995 1.959 20.450 1.00 94.38 808 THR A C 1
ATOM 6203 O O . THR A 1 808 ? -4.549 2.905 19.892 1.00 94.38 808 THR A O 1
ATOM 6206 N N . ALA A 1 809 ? -3.523 0.918 19.760 1.00 91.69 809 ALA A N 1
ATOM 6207 C CA . ALA A 1 809 ? -3.608 0.810 18.302 1.00 91.69 809 ALA A CA 1
ATOM 6208 C C . ALA A 1 809 ? -4.907 0.166 17.793 1.00 91.69 809 ALA A C 1
ATOM 6210 O O . ALA A 1 809 ? -5.178 0.235 16.598 1.00 91.69 809 ALA A O 1
ATOM 6211 N N . PHE A 1 810 ? -5.699 -0.437 18.681 1.00 93.12 810 PHE A N 1
ATOM 6212 C CA . PHE A 1 810 ? -6.891 -1.210 18.329 1.00 93.12 810 PHE A CA 1
ATOM 6213 C C . PHE A 1 810 ? -8.192 -0.430 18.524 1.00 93.12 810 PHE A C 1
ATOM 6215 O O . PHE A 1 810 ? -9.226 -0.853 18.029 1.00 93.12 810 PHE A O 1
ATOM 6222 N N . GLY A 1 811 ? -8.158 0.756 19.144 1.00 93.19 811 GLY A N 1
ATOM 6223 C CA . GLY A 1 811 ? -9.371 1.543 19.405 1.00 93.19 811 GLY A CA 1
ATOM 6224 C C . GLY A 1 811 ? -10.275 1.749 18.185 1.00 93.19 811 GLY A C 1
ATOM 6225 O O . GLY A 1 811 ? -11.483 1.560 18.276 1.00 93.19 811 GLY A O 1
ATOM 6226 N N . ASN A 1 812 ? -9.704 2.077 17.021 1.00 92.38 812 ASN A N 1
ATOM 6227 C CA . ASN A 1 812 ? -10.485 2.244 15.790 1.00 92.38 812 ASN A CA 1
ATOM 6228 C C . ASN A 1 812 ? -11.021 0.908 15.241 1.00 92.38 812 ASN A C 1
ATOM 6230 O O . ASN A 1 812 ? -12.138 0.856 14.728 1.00 92.38 812 ASN A O 1
ATOM 6234 N N . HIS A 1 813 ? -10.238 -0.165 15.364 1.00 93.50 813 HIS A N 1
ATOM 6235 C CA . HIS A 1 813 ? -10.628 -1.515 14.966 1.00 93.50 813 HIS A CA 1
ATOM 6236 C C . HIS A 1 813 ? -11.821 -2.014 15.788 1.00 93.50 813 HIS A C 1
ATOM 6238 O O . HIS A 1 813 ? -12.868 -2.346 15.229 1.00 93.50 813 HIS A O 1
ATOM 6244 N N . ASP A 1 814 ? -11.680 -1.983 17.110 1.00 95.50 814 ASP A N 1
ATOM 6245 C CA . ASP A 1 814 ? -12.653 -2.530 18.050 1.00 95.50 814 ASP A CA 1
ATOM 6246 C C . ASP A 1 814 ? -13.949 -1.721 18.022 1.00 95.50 814 ASP A C 1
ATOM 6248 O O . ASP A 1 814 ? -15.044 -2.280 17.970 1.00 95.50 814 ASP A O 1
ATOM 6252 N N . LEU A 1 815 ? -13.842 -0.391 17.934 1.00 94.69 815 LEU A N 1
ATOM 6253 C CA . LEU A 1 815 ? -15.000 0.480 17.763 1.00 94.69 815 LEU A CA 1
ATOM 6254 C C . LEU A 1 815 ? -15.758 0.174 16.464 1.00 94.69 815 LEU A C 1
ATOM 6256 O O . LEU A 1 815 ? -16.991 0.193 16.453 1.00 94.69 815 LEU A O 1
ATOM 6260 N N . ALA A 1 816 ? -15.048 -0.111 15.368 1.00 92.19 816 ALA A N 1
ATOM 6261 C CA . ALA A 1 816 ? -15.675 -0.505 14.110 1.00 92.19 816 ALA A CA 1
ATOM 6262 C C . ALA A 1 816 ? -16.376 -1.869 14.230 1.00 92.19 816 ALA A C 1
ATOM 6264 O O . ALA A 1 816 ? -17.504 -2.008 13.752 1.00 92.19 816 ALA A O 1
ATOM 6265 N N . TRP A 1 817 ? -15.763 -2.841 14.913 1.00 93.75 817 TRP A N 1
ATOM 6266 C CA . TRP A 1 817 ? -16.368 -4.151 15.168 1.00 93.75 817 TRP A CA 1
ATOM 6267 C C . TRP A 1 817 ? -17.654 -4.041 15.997 1.00 93.75 817 TRP A C 1
ATOM 6269 O O . TRP A 1 817 ? -18.693 -4.588 15.614 1.00 93.75 817 TRP A O 1
ATOM 6279 N N . MET A 1 818 ? -17.633 -3.258 17.079 1.00 95.69 818 MET A N 1
ATOM 6280 C CA . MET A 1 818 ? -18.815 -3.026 17.914 1.00 95.69 818 MET A CA 1
ATOM 6281 C C . MET A 1 818 ? -19.923 -2.306 17.132 1.00 95.69 818 MET A C 1
ATOM 6283 O O . MET A 1 818 ? -21.070 -2.752 17.132 1.00 95.69 818 MET A O 1
ATOM 6287 N N . ARG A 1 819 ? -19.593 -1.238 16.390 1.00 93.00 819 ARG A N 1
ATOM 6288 C CA . ARG A 1 819 ? -20.564 -0.497 15.560 1.00 93.00 819 ARG A CA 1
ATOM 6289 C C . ARG A 1 819 ? -21.180 -1.352 14.459 1.00 93.00 819 ARG A C 1
ATOM 6291 O O . ARG A 1 819 ? -22.355 -1.184 14.143 1.00 93.00 819 ARG A O 1
ATOM 6298 N N . ARG A 1 820 ? -20.428 -2.299 13.891 1.00 90.44 820 ARG A N 1
ATOM 6299 C CA . ARG A 1 820 ? -20.951 -3.236 12.885 1.00 90.44 820 ARG A CA 1
ATOM 6300 C C . ARG A 1 820 ? -22.083 -4.107 13.438 1.00 90.44 820 ARG A C 1
ATOM 6302 O O . ARG A 1 820 ? -23.023 -4.410 12.703 1.00 90.44 820 ARG A O 1
ATOM 6309 N N . HIS A 1 821 ? -22.017 -4.463 14.717 1.00 93.12 821 HIS A N 1
ATOM 6310 C CA . HIS A 1 821 ? -23.000 -5.317 15.389 1.00 93.12 821 HIS A CA 1
ATOM 6311 C C . HIS A 1 821 ? -24.034 -4.539 16.215 1.00 93.12 821 HIS A C 1
ATOM 6313 O O . HIS A 1 821 ? -24.934 -5.150 16.804 1.00 93.12 821 HIS A O 1
ATOM 6319 N N . GLN A 1 822 ? -23.906 -3.211 16.273 1.00 94.12 822 GLN A N 1
ATOM 6320 C CA . GLN A 1 822 ? -24.787 -2.336 17.034 1.00 94.12 822 GLN A CA 1
ATOM 6321 C C . GLN A 1 822 ? -26.228 -2.426 16.496 1.00 94.12 822 GLN A C 1
ATOM 6323 O O . GLN A 1 822 ? -26.440 -2.315 15.283 1.00 94.12 822 GLN A O 1
ATOM 6328 N N . PRO A 1 823 ? -27.234 -2.624 17.366 1.00 93.44 823 PRO A N 1
ATOM 6329 C CA . PRO A 1 823 ? -28.632 -2.617 16.955 1.00 93.44 823 PRO A CA 1
ATOM 6330 C C . PRO A 1 823 ? -29.079 -1.224 16.483 1.00 93.44 823 PRO A C 1
ATOM 6332 O O . PRO A 1 823 ? -28.600 -0.193 16.953 1.00 93.44 823 PRO A O 1
ATOM 6335 N N . THR A 1 824 ? -30.014 -1.190 15.532 1.00 90.50 824 THR A N 1
ATOM 6336 C CA . THR A 1 824 ? -30.475 0.049 14.875 1.00 90.50 824 THR A CA 1
ATOM 6337 C C . THR A 1 824 ? -31.673 0.712 15.558 1.00 90.50 824 THR A C 1
ATOM 6339 O O . THR A 1 824 ? -32.137 1.750 15.094 1.00 90.50 824 THR A O 1
ATOM 6342 N N . ASP A 1 825 ? -32.203 0.113 16.622 1.00 94.56 825 ASP A N 1
ATOM 6343 C CA . ASP A 1 825 ? -33.368 0.595 17.379 1.00 94.56 825 ASP A CA 1
ATOM 6344 C C . ASP A 1 825 ? -33.033 1.719 18.377 1.00 94.56 825 ASP A C 1
ATOM 6346 O O . ASP A 1 825 ? -33.929 2.277 19.005 1.00 94.56 825 ASP A O 1
ATOM 6350 N N . GLY A 1 826 ? -31.750 2.072 18.509 1.00 93.88 826 GLY A N 1
ATOM 6351 C CA . GLY A 1 826 ? -31.275 3.100 19.435 1.00 93.88 826 GLY A CA 1
ATOM 6352 C C . GLY A 1 826 ? -31.115 2.624 20.881 1.00 93.88 826 GLY A C 1
ATOM 6353 O O . GLY A 1 826 ? -30.821 3.443 21.747 1.00 93.88 826 GLY A O 1
ATOM 6354 N N . SER A 1 827 ? -31.264 1.323 21.153 1.00 97.44 827 SER A N 1
ATOM 6355 C CA . SER A 1 827 ? -31.112 0.744 22.498 1.00 97.44 827 SER A CA 1
ATOM 6356 C C . SER A 1 827 ? -29.672 0.749 23.026 1.00 97.44 827 SER A C 1
ATOM 6358 O O . SER A 1 827 ? -29.463 0.593 24.229 1.00 97.44 827 SER A O 1
ATOM 6360 N N . VAL A 1 828 ? -28.688 0.933 22.141 1.00 98.38 828 VAL A N 1
ATOM 6361 C CA . VAL A 1 828 ? -27.254 0.929 22.452 1.00 98.38 828 VAL A CA 1
ATOM 6362 C C . VAL A 1 828 ? -26.598 2.177 21.877 1.00 98.38 828 VAL A C 1
ATOM 6364 O O . VAL A 1 828 ? -26.717 2.456 20.683 1.00 98.38 828 VAL A O 1
ATOM 6367 N N . LEU A 1 829 ? -25.846 2.889 22.710 1.00 98.00 829 LEU A N 1
ATOM 6368 C CA . LEU A 1 829 ? -25.005 4.029 22.349 1.00 98.00 829 LEU A CA 1
ATOM 6369 C C . LEU A 1 829 ? -23.538 3.663 22.581 1.00 98.00 829 LEU A C 1
ATOM 6371 O O . LEU A 1 829 ? -23.211 3.141 23.642 1.00 98.00 829 LEU A O 1
ATOM 6375 N N . ILE A 1 830 ? -22.665 3.952 21.611 1.00 98.00 830 ILE A N 1
ATOM 6376 C CA . ILE A 1 830 ? -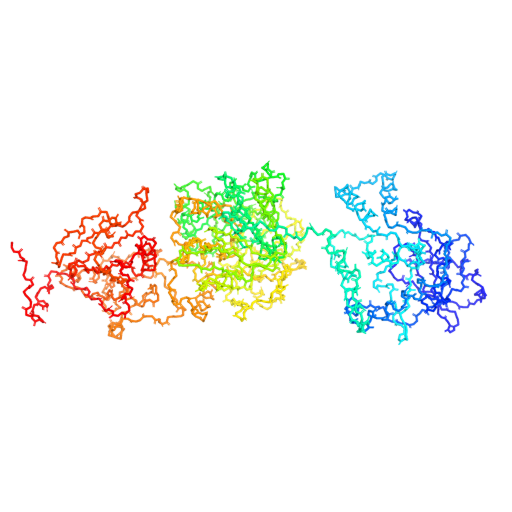21.229 3.632 21.664 1.00 98.00 830 ILE A CA 1
ATOM 6377 C C . ILE A 1 830 ? -20.418 4.908 21.426 1.00 98.00 830 ILE A C 1
ATOM 6379 O O . ILE A 1 830 ? -20.542 5.535 20.368 1.00 98.00 830 ILE A O 1
ATOM 6383 N N . GLU A 1 831 ? -19.559 5.272 22.376 1.00 97.44 831 GLU A N 1
ATOM 6384 C CA . GLU A 1 831 ? -18.743 6.489 22.331 1.00 97.44 831 GLU A CA 1
ATOM 6385 C C . GLU A 1 831 ? -17.261 6.191 22.592 1.00 97.44 831 GLU A C 1
ATOM 6387 O O . GLU A 1 831 ? -16.920 5.465 23.520 1.00 97.44 831 GLU A O 1
ATOM 6392 N N . ASP A 1 832 ? -16.373 6.771 21.780 1.00 96.44 832 ASP A N 1
ATOM 6393 C CA . ASP A 1 832 ? -14.932 6.781 22.050 1.00 96.44 832 ASP A CA 1
ATOM 6394 C C . ASP A 1 832 ? -14.611 7.950 22.990 1.00 96.44 832 ASP A C 1
ATOM 6396 O O . ASP A 1 832 ? -14.713 9.117 22.610 1.00 96.44 832 ASP A O 1
ATOM 6400 N N . VAL A 1 833 ? -14.200 7.622 24.214 1.00 97.25 833 VAL A N 1
ATOM 6401 C CA . VAL A 1 833 ? -13.843 8.577 25.273 1.00 97.25 833 VAL A CA 1
ATOM 6402 C C . VAL A 1 833 ? -12.337 8.569 25.562 1.00 97.25 833 VAL A C 1
ATOM 6404 O O . VAL A 1 833 ? -11.882 9.029 26.608 1.00 97.25 833 VAL A O 1
ATOM 6407 N N . THR A 1 834 ? -11.525 8.057 24.631 1.00 96.31 834 THR A N 1
ATOM 6408 C CA . THR A 1 834 ? -10.072 7.897 24.801 1.00 96.31 834 THR A CA 1
ATOM 6409 C C . THR A 1 834 ? -9.384 9.207 25.168 1.00 96.31 834 THR A C 1
ATOM 6411 O O . THR A 1 834 ? -8.601 9.252 26.110 1.00 96.31 834 THR A O 1
ATOM 6414 N N . SER A 1 835 ? -9.682 10.287 24.441 1.00 94.75 835 SER A N 1
ATOM 6415 C CA . SER A 1 835 ? -9.017 11.582 24.639 1.00 94.75 835 SER A CA 1
ATOM 6416 C C . SER A 1 835 ? -9.565 12.385 25.824 1.00 94.75 835 SER A C 1
ATOM 6418 O O . SER A 1 835 ? -8.960 13.390 26.184 1.00 94.75 835 SER A O 1
ATOM 6420 N N . SER A 1 836 ? -10.690 11.982 26.427 1.00 95.75 836 SER A N 1
ATOM 6421 C CA . SER A 1 836 ? -11.278 12.692 27.573 1.00 95.75 836 SER A CA 1
ATOM 6422 C C . SER A 1 836 ? -10.810 12.150 28.925 1.00 95.75 836 SER A C 1
ATOM 6424 O O . SER A 1 836 ? -11.129 12.739 29.957 1.00 95.75 836 SER A O 1
ATOM 6426 N N . ARG A 1 837 ? -10.046 11.046 28.947 1.00 95.69 837 ARG A N 1
ATOM 6427 C CA . ARG A 1 837 ? -9.630 10.372 30.183 1.00 95.69 837 ARG A CA 1
ATOM 6428 C C . ARG A 1 837 ? -8.151 10.009 30.190 1.00 95.69 837 ARG A C 1
ATOM 6430 O O . ARG A 1 837 ? -7.657 9.330 29.292 1.00 95.69 837 ARG A O 1
ATOM 6437 N N . ALA A 1 838 ? -7.477 10.372 31.277 1.00 95.69 838 ALA A N 1
ATOM 6438 C CA . ALA A 1 838 ? -6.171 9.821 31.622 1.00 95.69 838 ALA A CA 1
ATOM 6439 C C . ALA A 1 838 ? -6.314 8.428 32.252 1.00 95.69 838 ALA A C 1
ATOM 6441 O O . ALA A 1 838 ? -7.357 8.090 32.813 1.00 95.69 838 ALA A O 1
ATOM 6442 N N . CYS A 1 839 ? -5.264 7.617 32.167 1.00 95.19 839 CYS A N 1
ATOM 6443 C CA . CYS A 1 839 ? -5.187 6.338 32.866 1.00 95.19 839 CYS A CA 1
ATOM 6444 C C . CYS A 1 839 ? -3.769 6.164 33.400 1.00 95.19 839 CYS A C 1
ATOM 6446 O O . CYS A 1 839 ? -2.815 6.160 32.629 1.00 95.19 839 CYS A O 1
ATOM 6448 N N . LEU A 1 840 ? -3.641 6.052 34.719 1.00 95.94 840 LEU A N 1
ATOM 6449 C CA . LEU A 1 840 ? -2.367 5.826 35.387 1.00 95.94 840 LEU A CA 1
ATOM 6450 C C . LEU A 1 840 ? -2.436 4.479 36.105 1.00 95.94 840 LEU A C 1
ATOM 6452 O O . LEU A 1 840 ? -3.280 4.282 36.979 1.00 95.94 840 LEU A O 1
ATOM 6456 N N . GLY A 1 841 ? -1.567 3.553 35.713 1.00 95.88 841 GLY A N 1
ATOM 6457 C CA . GLY A 1 841 ? -1.425 2.253 36.356 1.00 95.88 841 GLY A CA 1
ATOM 6458 C C . GLY A 1 841 ? -0.334 2.316 37.413 1.00 95.88 841 GLY A C 1
ATOM 6459 O O . GLY A 1 841 ? 0.804 2.637 37.092 1.00 95.88 841 GLY A O 1
ATOM 6460 N N . ILE A 1 842 ? -0.648 2.004 38.669 1.00 96.94 842 ILE A N 1
ATOM 6461 C CA . ILE A 1 842 ? 0.367 1.822 39.709 1.00 96.94 842 ILE A CA 1
ATOM 6462 C C . ILE A 1 842 ? 0.376 0.357 40.147 1.00 96.94 842 ILE A C 1
ATOM 6464 O O . ILE A 1 842 ? -0.633 -0.178 40.608 1.00 96.94 842 ILE A O 1
ATOM 6468 N N . TRP A 1 843 ? 1.514 -0.312 39.971 1.00 97.75 843 TRP A N 1
ATOM 6469 C CA . TRP A 1 843 ? 1.648 -1.751 40.207 1.00 97.75 843 TRP A CA 1
ATOM 6470 C C . TRP A 1 843 ? 2.875 -2.066 41.051 1.00 97.75 843 TRP A C 1
ATOM 6472 O O . TRP A 1 843 ? 3.906 -1.417 40.915 1.00 97.75 843 TRP A O 1
ATOM 6482 N N . GLY A 1 844 ? 2.770 -3.082 41.907 1.00 97.50 844 GLY A N 1
ATOM 6483 C CA . GLY A 1 844 ? 3.856 -3.564 42.760 1.00 97.50 844 GLY A CA 1
ATOM 6484 C C . GLY A 1 844 ? 3.416 -3.840 44.201 1.00 97.50 844 GLY A C 1
ATOM 6485 O O . GLY A 1 844 ? 2.320 -3.445 44.610 1.00 97.50 844 GLY A O 1
ATOM 6486 N N . PRO A 1 845 ? 4.252 -4.527 44.997 1.00 96.88 845 PRO A N 1
ATOM 6487 C CA . PRO A 1 845 ? 3.904 -4.939 46.359 1.00 96.88 845 PRO A CA 1
ATOM 6488 C C . PRO A 1 845 ? 3.643 -3.772 47.323 1.00 96.88 845 PRO A C 1
ATOM 6490 O O . PRO A 1 845 ? 2.927 -3.946 48.304 1.00 96.88 845 PRO A O 1
ATOM 6493 N N . ARG A 1 846 ? 4.190 -2.578 47.056 1.00 96.56 846 ARG A N 1
ATOM 6494 C CA . ARG A 1 846 ? 4.077 -1.398 47.935 1.00 96.56 846 ARG A CA 1
ATOM 6495 C C . ARG A 1 846 ? 2.937 -0.448 47.561 1.00 96.56 846 ARG A C 1
ATOM 6497 O O . ARG A 1 846 ? 2.803 0.602 48.177 1.00 96.56 846 ARG A O 1
ATOM 6504 N N . VAL A 1 847 ? 2.114 -0.787 46.566 1.00 96.38 847 VAL A N 1
ATOM 6505 C CA . VAL A 1 847 ? 1.065 0.111 46.047 1.00 96.38 847 VAL A CA 1
ATOM 6506 C C . VAL A 1 847 ? 0.089 0.564 47.130 1.00 96.38 847 VAL A C 1
ATOM 6508 O O . VAL A 1 847 ? -0.198 1.753 47.220 1.00 96.38 847 VAL A O 1
ATOM 6511 N N . ARG A 1 848 ? -0.400 -0.352 47.973 1.00 94.38 848 ARG A N 1
ATOM 6512 C CA . ARG A 1 848 ? -1.367 0.001 49.025 1.00 94.38 848 ARG A CA 1
ATOM 6513 C C . ARG A 1 848 ? -0.777 0.993 50.023 1.00 94.38 848 ARG A C 1
ATOM 6515 O O . ARG A 1 848 ? -1.432 1.980 50.324 1.00 94.38 848 ARG A O 1
ATOM 6522 N N . ASP A 1 849 ? 0.470 0.789 50.444 1.00 94.88 849 ASP A N 1
ATOM 6523 C CA . ASP A 1 849 ? 1.176 1.711 51.344 1.00 94.88 849 ASP A CA 1
ATOM 6524 C C . ASP A 1 849 ? 1.304 3.119 50.745 1.00 94.88 849 ASP A C 1
ATOM 6526 O O . ASP A 1 849 ? 1.241 4.109 51.467 1.00 94.88 849 ASP A O 1
ATOM 6530 N N . ILE A 1 850 ? 1.501 3.204 49.426 1.00 95.69 850 ILE A N 1
ATOM 6531 C CA . ILE A 1 850 ? 1.685 4.468 48.702 1.00 95.69 850 ILE A CA 1
ATOM 6532 C C . ILE A 1 850 ? 0.348 5.191 48.497 1.00 95.69 850 ILE A C 1
ATOM 6534 O O . ILE A 1 850 ? 0.286 6.408 48.646 1.00 95.69 850 ILE A O 1
ATOM 6538 N N . VAL A 1 851 ? -0.710 4.461 48.130 1.00 96.12 851 VAL A N 1
ATOM 6539 C CA . VAL A 1 851 ? -1.990 5.055 47.705 1.00 96.12 851 VAL A CA 1
ATOM 6540 C C . VAL A 1 851 ? -2.954 5.252 48.872 1.00 96.12 851 VAL A C 1
ATOM 6542 O O . VAL A 1 851 ? -3.696 6.228 48.865 1.00 96.12 851 VAL A O 1
ATOM 6545 N N . GLN A 1 852 ? -2.944 4.385 49.892 1.00 96.19 852 GLN A N 1
ATOM 6546 C CA . GLN A 1 852 ? -3.876 4.480 51.022 1.00 96.19 852 GLN A CA 1
ATOM 6547 C C . GLN A 1 852 ? -3.854 5.849 51.728 1.00 96.19 852 GLN A C 1
ATOM 6549 O O . GLN A 1 852 ? -4.931 6.336 52.052 1.00 96.19 852 GLN A O 1
ATOM 6554 N N . PRO A 1 853 ? -2.704 6.526 51.932 1.00 97.00 853 PRO A N 1
ATOM 6555 C CA . PRO A 1 853 ? -2.684 7.871 52.518 1.00 97.00 853 PRO A CA 1
ATOM 6556 C C . PRO A 1 853 ? -3.303 8.966 51.632 1.00 97.00 853 PRO A C 1
ATOM 6558 O O . PRO A 1 853 ? -3.513 10.080 52.104 1.00 97.00 853 PRO A O 1
ATOM 6561 N N . LEU A 1 854 ? -3.557 8.679 50.352 1.00 96.62 854 LEU A N 1
ATOM 6562 C CA . LEU A 1 854 ? -4.090 9.621 49.363 1.00 96.62 854 LEU A CA 1
ATOM 6563 C C . LEU A 1 854 ? -5.604 9.465 49.146 1.00 96.62 854 LEU A C 1
ATOM 6565 O O . LEU A 1 854 ? -6.181 10.200 48.347 1.00 96.62 854 LEU A O 1
ATOM 6569 N N . THR A 1 855 ? -6.250 8.498 49.806 1.00 96.25 855 THR A N 1
ATOM 6570 C CA . THR A 1 855 ? -7.683 8.222 49.654 1.00 96.25 855 THR A CA 1
ATOM 6571 C C . THR A 1 855 ? -8.310 7.728 50.953 1.00 96.25 855 THR A C 1
ATOM 6573 O O . THR A 1 855 ? -7.707 6.978 51.715 1.00 96.25 855 THR A O 1
ATOM 6576 N N . GLU A 1 856 ? -9.567 8.100 51.182 1.00 95.69 856 GLU A N 1
ATOM 6577 C CA . GLU A 1 856 ? -10.384 7.547 52.269 1.00 95.69 856 GLU A CA 1
ATOM 6578 C C . GLU A 1 856 ? -10.947 6.158 51.921 1.00 95.69 856 GLU A C 1
ATOM 6580 O O . GLU A 1 856 ? -11.429 5.437 52.793 1.00 95.69 856 GLU A O 1
ATOM 6585 N N . THR A 1 857 ? -10.876 5.752 50.646 1.00 93.88 857 THR A N 1
ATOM 6586 C CA . THR A 1 857 ? -11.315 4.419 50.215 1.00 93.88 857 THR A CA 1
ATOM 6587 C C . THR A 1 857 ? -10.386 3.358 50.795 1.00 93.88 857 THR A C 1
ATOM 6589 O O . THR A 1 857 ? -9.167 3.441 50.650 1.00 93.88 857 THR A O 1
ATOM 6592 N N . ASN A 1 858 ? -10.951 2.333 51.431 1.00 92.75 858 ASN A N 1
ATOM 6593 C CA . ASN A 1 858 ? -10.161 1.223 51.952 1.00 92.75 858 ASN A CA 1
ATOM 6594 C C . ASN A 1 858 ? -9.643 0.337 50.804 1.00 92.75 858 ASN A C 1
ATOM 6596 O O . ASN A 1 858 ? -10.432 -0.221 50.043 1.00 92.75 858 ASN A O 1
ATOM 6600 N N . LEU A 1 859 ? -8.319 0.185 50.708 1.00 92.69 859 LEU A N 1
ATOM 6601 C CA . LEU A 1 859 ? -7.647 -0.611 49.675 1.00 92.69 859 LEU A CA 1
ATOM 6602 C C . LEU A 1 859 ? -7.203 -2.004 50.159 1.00 92.69 859 LEU A C 1
ATOM 6604 O O . LEU A 1 859 ? -6.533 -2.729 49.411 1.00 92.69 859 LEU A O 1
ATOM 6608 N N . SER A 1 860 ? -7.524 -2.392 51.399 1.00 88.94 860 SER A N 1
ATOM 6609 C CA . SER A 1 860 ? -7.244 -3.737 51.912 1.00 88.94 860 SER A CA 1
ATOM 6610 C C . SER A 1 860 ? -7.942 -4.798 51.063 1.00 88.94 860 SER A C 1
ATOM 6612 O O . SER A 1 860 ? -9.064 -4.583 50.608 1.00 88.94 860 SER A O 1
ATOM 6614 N N . THR A 1 861 ? -7.313 -5.959 50.874 1.00 84.12 861 THR A N 1
ATOM 6615 C CA . THR A 1 861 ? -7.980 -7.105 50.243 1.00 84.12 861 THR A CA 1
ATOM 6616 C C . THR A 1 861 ? -9.245 -7.444 51.033 1.00 84.12 861 THR A C 1
ATOM 6618 O O . THR A 1 861 ? -9.160 -7.644 52.244 1.00 84.12 861 THR A O 1
ATOM 6621 N N . ALA A 1 862 ? -10.403 -7.492 50.368 1.00 65.81 862 ALA A N 1
ATOM 6622 C CA . ALA A 1 862 ? -11.593 -8.093 50.958 1.00 65.81 862 ALA A CA 1
ATOM 6623 C C . ALA A 1 862 ? -11.264 -9.563 51.262 1.00 65.81 862 ALA A C 1
ATOM 6625 O O . ALA A 1 862 ? -10.841 -10.284 50.358 1.00 65.81 862 ALA A O 1
ATOM 6626 N N . GLY A 1 863 ? -11.324 -9.928 52.545 1.00 43.72 863 GLY A N 1
ATOM 6627 C CA . GLY A 1 863 ? -10.988 -11.266 53.040 1.00 43.72 863 GLY A CA 1
ATOM 6628 C C . GLY A 1 863 ? -11.928 -12.351 52.548 1.00 43.72 863 GLY A C 1
ATOM 6629 O O . GLY A 1 863 ? -13.090 -12.018 52.221 1.00 43.72 863 GLY A O 1
#

Sequence (863 aa):
MKADLLDTAVLDRVPGWAGQVRQVEPLGGGITNRNFRVTVGDSIFVVRIPASTGDLLGIDRRVEHEASRLAAIAGVGPEVIAFIEPEGALVTRFIAGQPVTDAAVHEPAMLDRIAHALRRIHQCGEVSAGFSPFRVVEAYALTATRHGGRLPAAHERAQAVATAIERAVRPEPPVLCHNDLLNANFIDDGATIRIVDWEYAGMGDRYVGLSRGDVGGPPDRHLGARLRLWRIRHQAFRAVACGCQGSPLQRLDESGLGVTLPERARVVIIGGGVGGTSIAYHLVRRGWRDVVLVERAQLTSGSTFHSAGLVGQLRSTMPLTRLMMDSVALYSRLKDETGIDVGWRPVGSLRLASSRERMEELERQAGWGMSFGLPLELVGADEARRRFPLMVTDGVLGAAFLPSDGYLDPSGLALALAEGARRGGARIHEGVRVTALAISRVGVRQVVTDQGAIEAEVVVNAGGIYAPEIAAMAGLSVPIIPMAHQYLLARIPEPIPDDLPTMRDPDLLVYFRRDANGLVMGGYERNPAPWGLSGIAPDFNNRLLPEDWPRFEPLSQNAVSRVPALEHGQVLKLINGPEAFTPDNEFLLGESAVRGFYLAAGFCAHGIAGAGGMGRAMADWIIDGEPGLDLWKMDLRRFGSQYRSQTYTLARTTEVYSTYYDIHYPNEEREAGRPLRLSPTYARLKELGACFGEKSGWERPNWFSTNAVEPDGQRPTGWAAQHWSPAIASEHRATRERAGLFDETSFAKIEIRGPGALGFLQRLCDNDIDQPVGRITYTQMLNQRGGIECDFTVTRVDEDSFFIVTGTAFGNHDLAWMRRHQPTDGSVLIEDVTSSRACLGIWGPRVRDIVQPLTETNLSTAG

Secondary structure (DSSP, 8-state):
-----S-HHHHHTSTTTTT--EEEEEES--SSEEEEEEEETTEEEEEEEE-TTGGGGT--HHHHHHHHHHHHHTTSSPPEEEEETTTTEEEEEPP-SEEPPTTGGGSHHHHHHHHHHHHHHTTS---S-B--HHHHHHHHHHHHHHTTPPPPTTHHHHHHHHHHHHHHSPPPPPEEE-----GGGEEE-SSSEEE--GGG-EEE-TTTGGG-S-SSS-TTS-HHHHTHHHHHHHHTTSSS----S--GGGSSS-S--S----SEEEEEEE--SHHHHHHHHHHHHTT---EEEEESSSTTTTGGGG---EE----SSHHHHHHHHHHHHHHHHHHHHHS-----B---EEEEE-SHHHHHHHHHHHHHHHHTT---EEEEHHHHHHHSTT---TT--EEEEETT-EE--HHHHHHHHHHHHHHTT-EEEES--EEEEEEETTEEEEEEETTEEEEEEEEEE--GGGHHHHHHTTT-----EEEEEEEEEEE-SSPPPTTPPEEEEGGGTEEEEEETTEEEEEE--SS-EE--TT---TT--S-PPPP-HHHHHHHHHHHHHH-GGGGGPEEEEEEEEEEEE-TTSS-EEEE-SSTTEEEEE--TT-HHHHHHHHHHHHHHHHHHSS-SS--TTTBGGGS-GGGG-HHHHHHHHHHHHHTTTS---TT----TT-S-B--TTHHHHHHTTEEEEEETTEEEEEEEGGG----SS----GGGGTT--THHHHHHHHHHHT-EEEE-TTSEEEEEESTTHHHHHHHHBSS---PPTT-EEEEEEE-TTS-EEEEEEEEEEETTEEEEEE-TTTHHHHHHHHHHH--TTS--EEEE-GGG---EEEESTTHHHHHGGG-SS--SPP-

Radius of gyration: 35.94 Å; chains: 1; bounding box: 67×56×125 Å